Protein AF-0000000070903287 (afdb_homodimer)

Secondary structure (DSSP, 8-state):
-----------------------------S-GGG--SSPEEEEEES--STTTSS-TTHHHHHH-EEEEEEPTTSSSSSEEEEEEETTEEEEEEE--SSHHHHHHHHHHHHHHHGGGEEEEEEEEEEEE-SBTT-S-BTTB-SS------B--TT-EEEES-EEETT-EEEEHHHHHTTTT-SS-PPP-BS-TT-HHHHS--EE-TTTTB-HHHHHHHHHHHTSHHHHHHPPPP-HHHHHHHHHHHHHHHHHHT------TTPPPPEE-TTTEEEEE-SEEEESHHHHHHHHHHHHHHHHHHHT----GGG-EEEEESSHHHHHHHHHHHHTSTT--S---EEEEEEEEEESS--EEE-TTS-EEE-SSPPPP-HHHHHHHHHHHHHHHHHHHHHHHHHHHHTS--GGG-------/-----------------------------S-GGG--SSPEEEEEE---STTTSS-TTHHHHHH-EEEEEEPTTSSSSSEEEEEEETTEEEEEEE--SSHHHHHHHHHHHHHHHGGGEEEEEEEEEEEE-SBTT-S-BTTB-SS------B--TT-EEEES-EEETT-EEEEHHHHHTTTT-SS-PPP-BS-TT-HHHHS--EE-TTTTB-HHHHHHHHHHHTSHHHHHHPPPP-HHHHHHHHHHHHHHHHHHT------TTPPPPEE-TTTEEEEE-SEEEESHHHHHHHHHHHHHHHHHHHT----GGG-EEEEESSHHHHHHHHHHHHHSTT--S---EEEEEEEEEESS--EEE-TTS-EEE-SSPPPP-HHHHHHHHHHHHHHHHHHHHHHHHHHHHTS--GGG-------

Organism: Physcomitrium patens (NCBI:txid3218)

Sequence (830 aa):
MAKGLLPLLLLLLTARLRSTCCSLTRTKACLDELSGAEGYTVLMVADPGEFSGVPEAVHFEESLQNPVYIPRGSLLCPRVTVGKLMGQPTIVATSGIGPTTAALCAIDLAKCLGSRFKELIYVGTSGWSAAVGGILNPDNCEKANPTHKITRLGDVCVTPMSMNWNCKLADWIGQAKGYPDLCFSPEEINGPTAAYLYGDCIFDTHTAGSLALADEILAASITSSSIRQAPLRNTFLQEYEQEYFAYISASTNRTYNLNSKKTPTVYDYRQCVEVDSQFFYSGVPWEITARNYTALTINQAFNSSVTPKDVVAVSAMEAVGVAQAIDAYNALNATKSKIPYVFVRGNSDWLHQPVTKSANGTWTHVSPELPTVFTDGYRYAIATTSNVVLSLMSQRCKELTWSTNSLCVYTIDYSMAKGLLPLLLLLLTARLRSTCCSLTRTKACLDELSGAEGYTVLMVADPGEFSGVPEAVHFEESLQNPVYIPRGSLLCPRVTVGKLMGQPTIVATSGIGPTTAALCAIDLAKCLGSRFKELIYVGTSGWSAAVGGILNPDNCEKANPTHKITRLGDVCVTPMSMNWNCKLADWIGQAKGYPDLCFSPEEINGPTAAYLYGDCIFDTHTAGSLALADEILAASITSSSIRQAPLRNTFLQEYEQEYFAYISASTNRTYNLNSKKTPTVYDYRQCVEVDSQFFYSGVPWEITARNYTALTINQAFNSSVTPKDVVAVSAMEAVGVAQAIDAYNALNATKSKIPYVFVRGNSDWLHQPVTKSANGTWTHVSPELPTVFTDGYRYAIATTSNVVLSLMSQRCKELTWSTNSLCVYTIDYS

Structure (mmCIF, N/CA/C/O backbone):
data_AF-0000000070903287-model_v1
#
loop_
_entity.id
_entity.type
_entity.pdbx_description
1 polymer 'Nucleoside phosphorylase domain-containing protein'
#
loop_
_atom_site.group_PDB
_atom_site.id
_atom_site.type_symbol
_atom_site.label_atom_id
_atom_site.label_alt_id
_atom_site.label_comp_id
_atom_site.label_asym_id
_atom_site.label_entity_id
_atom_site.label_seq_id
_atom_site.pdbx_PDB_ins_code
_atom_site.Cartn_x
_atom_site.Cartn_y
_atom_site.Cartn_z
_atom_site.occupancy
_atom_site.B_iso_or_equiv
_atom_site.auth_seq_id
_atom_site.auth_comp_id
_atom_site.auth_asym_id
_atom_site.auth_atom_id
_atom_site.pdbx_PDB_model_num
ATOM 1 N N . MET A 1 1 ? 96.312 30.906 9.75 1 24.39 1 MET A N 1
ATOM 2 C CA . MET A 1 1 ? 94.938 31.25 10.047 1 24.39 1 MET A CA 1
ATOM 3 C C . MET A 1 1 ? 94 30.359 9.289 1 24.39 1 MET A C 1
ATOM 5 O O . MET A 1 1 ? 94.062 30.25 8.062 1 24.39 1 MET A O 1
ATOM 9 N N . ALA A 1 2 ? 93.562 29.188 10.047 1 22.86 2 ALA A N 1
ATOM 10 C CA . ALA A 1 2 ? 92.938 27.891 9.906 1 22.86 2 ALA A CA 1
ATOM 11 C C . ALA A 1 2 ? 91.438 28.047 9.516 1 22.86 2 ALA A C 1
ATOM 13 O O . ALA A 1 2 ? 90.625 28.391 10.359 1 22.86 2 ALA A O 1
ATOM 14 N N . LYS A 1 3 ? 91.312 28.828 8.359 1 28.48 3 LYS A N 1
ATOM 15 C CA . LYS A 1 3 ? 90 29.188 7.797 1 28.48 3 LYS A CA 1
ATOM 16 C C . LYS A 1 3 ? 89.125 27.953 7.629 1 28.48 3 LYS A C 1
ATOM 18 O O . LYS A 1 3 ? 89.438 27.047 6.867 1 28.48 3 LYS A O 1
ATOM 23 N N . GLY A 1 4 ? 88.562 27.516 8.781 1 23.5 4 GLY A N 1
ATOM 24 C CA . GLY A 1 4 ? 87.688 26.391 9.078 1 23.5 4 GLY A CA 1
ATOM 25 C C . GLY A 1 4 ? 86.438 26.391 8.219 1 23.5 4 GLY A C 1
ATOM 26 O O . GLY A 1 4 ? 85.625 27.328 8.266 1 23.5 4 GLY A O 1
ATOM 27 N N . LEU A 1 5 ? 86.562 26.031 6.934 1 30.58 5 LEU A N 1
ATOM 28 C CA . LEU A 1 5 ? 85.438 25.922 6.023 1 30.58 5 LEU A CA 1
ATOM 29 C C . LEU A 1 5 ? 84.375 25.031 6.617 1 30.58 5 LEU A C 1
ATOM 31 O O . LEU A 1 5 ? 84.625 23.859 6.934 1 30.58 5 LEU A O 1
ATOM 35 N N . LEU A 1 6 ? 83.438 25.594 7.457 1 30.48 6 LEU A N 1
ATOM 36 C CA . LEU A 1 6 ? 82.25 25 8.055 1 30.48 6 LEU A CA 1
ATOM 37 C C . LEU A 1 6 ? 81.375 24.328 6.992 1 30.48 6 LEU A C 1
ATOM 39 O O . LEU A 1 6 ? 81.125 24.906 5.93 1 30.48 6 LEU A O 1
ATOM 43 N N . PRO A 1 7 ? 81.25 22.938 7.102 1 30.72 7 PRO A N 1
ATOM 44 C CA . PRO A 1 7 ? 80.375 22.047 6.301 1 30.72 7 PRO A CA 1
ATOM 45 C C . PRO A 1 7 ? 78.938 22.453 6.316 1 30.72 7 PRO A C 1
ATOM 47 O O . PRO A 1 7 ? 78.375 22.766 7.375 1 30.72 7 PRO A O 1
ATOM 50 N N . LEU A 1 8 ? 78.5 23.297 5.336 1 32 8 LEU A N 1
ATOM 51 C CA . LEU A 1 8 ? 77.125 23.672 5.125 1 32 8 LEU A CA 1
ATOM 52 C C . LEU A 1 8 ? 76.25 22.422 5.086 1 32 8 LEU A C 1
ATOM 54 O O . LEU A 1 8 ? 76.375 21.562 4.215 1 32 8 LEU A O 1
ATOM 58 N N . LEU A 1 9 ? 75.812 21.938 6.324 1 29.11 9 LEU A N 1
ATOM 59 C CA . LEU A 1 9 ? 74.812 20.906 6.516 1 29.11 9 LEU A CA 1
ATOM 60 C C . LEU A 1 9 ? 73.562 21.234 5.758 1 29.11 9 LEU A C 1
ATOM 62 O O . LEU A 1 9 ? 72.875 22.25 6.035 1 29.11 9 LEU A O 1
ATOM 66 N N . LEU A 1 10 ? 73.562 20.938 4.422 1 28.75 10 LEU A N 1
ATOM 67 C CA . LEU A 1 10 ? 72.312 20.984 3.637 1 28.75 10 LEU A CA 1
ATOM 68 C C . LEU A 1 10 ? 71.25 20.156 4.312 1 28.75 10 LEU A C 1
ATOM 70 O O . LEU A 1 10 ? 71.312 18.938 4.434 1 28.75 10 LEU A O 1
ATOM 74 N N . LEU A 1 11 ? 70.625 20.75 5.398 1 29.2 11 LEU A N 1
ATOM 75 C CA . LEU A 1 11 ? 69.375 20.219 5.977 1 29.2 11 LEU A CA 1
ATOM 76 C C . LEU A 1 11 ? 68.312 20.031 4.91 1 29.2 11 LEU A C 1
ATOM 78 O O . LEU A 1 11 ? 67.812 21 4.355 1 29.2 11 LEU A O 1
ATOM 82 N N . LEU A 1 12 ? 68.562 19.047 4.031 1 29.66 12 LEU A N 1
ATOM 83 C CA . LEU A 1 12 ? 67.438 18.641 3.172 1 29.66 12 LEU A CA 1
ATOM 84 C C . LEU A 1 12 ? 66.188 18.375 3.994 1 29.66 12 LEU A C 1
ATOM 86 O O . LEU A 1 12 ? 66.188 17.453 4.824 1 29.66 12 LEU A O 1
ATOM 90 N N . LEU A 1 13 ? 65.5 19.5 4.441 1 31.77 13 LEU A N 1
ATOM 91 C CA . LEU A 1 13 ? 64.125 19.359 4.945 1 31.77 13 LEU A CA 1
ATOM 92 C C . LEU A 1 13 ? 63.281 18.547 3.984 1 31.77 13 LEU A C 1
ATOM 94 O O . LEU A 1 13 ? 63 18.984 2.867 1 31.77 13 LEU A O 1
ATOM 98 N N . THR A 1 14 ? 63.562 17.25 3.932 1 27.61 14 THR A N 1
ATOM 99 C CA . THR A 1 14 ? 62.531 16.406 3.311 1 27.61 14 THR A CA 1
ATOM 100 C C . THR A 1 14 ? 61.156 16.703 3.912 1 27.61 14 THR A C 1
ATOM 102 O O . THR A 1 14 ? 60.938 16.531 5.113 1 27.61 14 THR A O 1
ATOM 105 N N . ALA A 1 15 ? 60.531 17.859 3.439 1 29.25 15 ALA A N 1
ATOM 106 C CA . ALA A 1 15 ? 59.094 17.969 3.674 1 29.25 15 ALA A CA 1
ATOM 107 C C . ALA A 1 15 ? 58.406 16.625 3.471 1 29.25 15 ALA A C 1
ATOM 109 O O . ALA A 1 15 ? 58.438 16.062 2.369 1 29.25 15 ALA A O 1
ATOM 110 N N . ARG A 1 16 ? 58.438 15.836 4.555 1 28.34 16 ARG A N 1
ATOM 111 C CA . ARG A 1 16 ? 57.469 14.734 4.59 1 28.34 16 ARG A CA 1
ATOM 112 C C . ARG A 1 16 ? 56.094 15.18 4.082 1 28.34 16 ARG A C 1
ATOM 114 O O . ARG A 1 16 ? 55.438 16.016 4.703 1 28.34 16 ARG A O 1
ATOM 121 N N . LEU A 1 17 ? 56.031 15.258 2.779 1 28.92 17 LEU A N 1
ATOM 122 C CA . LEU A 1 17 ? 54.656 15.25 2.293 1 28.92 17 LEU A CA 1
ATOM 123 C C . LEU A 1 17 ? 53.844 14.156 2.98 1 28.92 17 LEU A C 1
ATOM 125 O O . LEU A 1 17 ? 54.062 12.969 2.768 1 28.92 17 LEU A O 1
ATOM 129 N N . ARG A 1 18 ? 53.531 14.508 4.316 1 26.81 18 ARG A N 1
ATOM 130 C CA . ARG A 1 18 ? 52.406 13.719 4.844 1 26.81 18 ARG A CA 1
ATOM 131 C C . ARG A 1 18 ? 51.281 13.633 3.844 1 26.81 18 ARG A C 1
ATOM 133 O O . ARG A 1 18 ? 50.656 14.648 3.521 1 26.81 18 ARG A O 1
ATOM 140 N N . SER A 1 19 ? 51.469 12.789 2.871 1 27.28 19 SER A N 1
ATOM 141 C CA . SER A 1 19 ? 50.25 12.352 2.203 1 27.28 19 SER A CA 1
ATOM 142 C C . SER A 1 19 ? 49.156 11.961 3.215 1 27.28 19 SER A C 1
ATOM 144 O O . SER A 1 19 ? 49.344 11.016 3.986 1 27.28 19 SER A O 1
ATOM 146 N N . THR A 1 20 ? 48.688 13 3.881 1 27.55 20 THR A N 1
ATOM 147 C CA . THR A 1 20 ? 47.438 12.625 4.535 1 27.55 20 THR A CA 1
ATOM 148 C C . THR A 1 20 ? 46.531 11.828 3.584 1 27.55 20 THR A C 1
ATOM 150 O O . THR A 1 20 ? 46.094 12.352 2.566 1 27.55 20 THR A O 1
ATOM 153 N N . CYS A 1 21 ? 46.938 10.633 3.426 1 25.44 21 CYS A N 1
ATOM 154 C CA . CYS A 1 21 ? 46 9.695 2.814 1 25.44 21 CYS A CA 1
ATOM 155 C C . CYS A 1 21 ? 44.594 9.93 3.336 1 25.44 21 CYS A C 1
ATOM 157 O O . CYS A 1 21 ? 44.344 9.789 4.535 1 25.44 21 CYS A O 1
ATOM 159 N N . CYS A 1 22 ? 43.969 11 2.809 1 26.64 22 CYS A N 1
ATOM 160 C CA . CYS A 1 22 ? 42.531 11.102 3.002 1 26.64 22 CYS A CA 1
ATOM 161 C C . CYS A 1 22 ? 41.875 9.727 2.951 1 26.64 22 CYS A C 1
ATOM 163 O O . CYS A 1 22 ? 42.031 8.992 1.979 1 26.64 22 CYS A O 1
ATOM 165 N N . SER A 1 23 ? 41.781 9.109 4.09 1 26.41 23 SER A N 1
ATOM 166 C CA . SER A 1 23 ? 41 7.906 4.297 1 26.41 23 SER A CA 1
ATOM 167 C C . SER A 1 23 ? 39.719 7.938 3.461 1 26.41 23 SER A C 1
ATOM 169 O O . SER A 1 23 ? 38.875 8.828 3.635 1 26.41 23 SER A O 1
ATOM 171 N N . LEU A 1 24 ? 39.781 7.707 2.156 1 28.55 24 LEU A N 1
ATOM 172 C CA . LEU A 1 24 ? 38.625 7.359 1.358 1 28.55 24 LEU A CA 1
ATOM 173 C C . LEU A 1 24 ? 37.688 6.43 2.133 1 28.55 24 LEU A C 1
ATOM 175 O O . LEU A 1 24 ? 38.062 5.301 2.457 1 28.55 24 LEU A O 1
ATOM 179 N N . THR A 1 25 ? 37 6.902 2.936 1 27.77 25 THR A N 1
ATOM 180 C CA . THR A 1 25 ? 35.938 6.043 3.471 1 27.77 25 THR A CA 1
ATOM 181 C C . THR A 1 25 ? 35.125 5.426 2.34 1 27.77 25 THR A C 1
ATOM 183 O O . THR A 1 25 ? 34.469 6.141 1.582 1 27.77 25 THR A O 1
ATOM 186 N N . ARG A 1 26 ? 35.625 4.516 1.445 1 32.47 26 ARG A N 1
ATOM 187 C CA . ARG A 1 26 ? 34.75 3.586 0.709 1 32.47 26 ARG A CA 1
ATOM 188 C C . ARG A 1 26 ? 33.375 3.535 1.312 1 32.47 26 ARG A C 1
ATOM 190 O O . ARG A 1 26 ? 33.219 3.398 2.527 1 32.47 26 ARG A O 1
ATOM 197 N N . THR A 1 27 ? 32.562 4.207 0.708 1 33.94 27 THR A N 1
ATOM 198 C CA . THR A 1 27 ? 31.25 3.766 1.167 1 33.94 27 THR A CA 1
ATOM 199 C C . THR A 1 27 ? 31.219 2.254 1.378 1 33.94 27 THR A C 1
ATOM 201 O O . THR A 1 27 ? 31.312 1.487 0.417 1 33.94 27 THR A O 1
ATOM 204 N N . LYS A 1 28 ? 31.781 1.689 2.1 1 38.16 28 LYS A N 1
ATOM 205 C CA . LYS A 1 28 ? 31.844 0.318 2.598 1 38.16 28 LYS A CA 1
ATOM 206 C C . LYS A 1 28 ? 30.531 -0.412 2.338 1 38.16 28 LYS A C 1
ATOM 208 O O . LYS A 1 28 ? 30.266 -1.468 2.92 1 38.16 28 LYS A O 1
ATOM 213 N N . ALA A 1 29 ? 29.375 0.309 1.747 1 43.84 29 ALA A N 1
ATOM 214 C CA . ALA A 1 29 ? 28.141 -0.21 2.322 1 43.84 29 ALA A CA 1
ATOM 215 C C . ALA A 1 29 ? 27.875 -1.639 1.856 1 43.84 29 ALA A C 1
ATOM 217 O O . ALA A 1 29 ? 27.125 -2.379 2.498 1 43.84 29 ALA A O 1
ATOM 218 N N . CYS A 1 30 ? 28 -1.864 0.352 1 59.5 30 CYS A N 1
ATOM 219 C CA . CYS A 1 30 ? 27.531 -3.24 0.205 1 59.5 30 CYS A CA 1
ATOM 220 C C . CYS A 1 30 ? 28.531 -4.219 0.798 1 59.5 30 CYS A C 1
ATOM 222 O O . CYS A 1 30 ? 29.75 -3.988 0.734 1 59.5 30 CYS A O 1
ATOM 224 N N . LEU A 1 31 ? 27.984 -5.195 1.411 1 64.5 31 LEU A N 1
ATOM 225 C CA . LEU A 1 31 ? 28.656 -6.223 2.203 1 64.5 31 LEU A CA 1
ATOM 226 C C . LEU A 1 31 ? 29.703 -6.945 1.372 1 64.5 31 LEU A C 1
ATOM 228 O O . LEU A 1 31 ? 29.5 -7.211 0.186 1 64.5 31 LEU A O 1
ATOM 232 N N . ASP A 1 32 ? 30.938 -6.941 1.776 1 63.19 32 ASP A N 1
ATOM 233 C CA . ASP A 1 32 ? 32.031 -7.688 1.171 1 63.19 32 ASP A CA 1
ATOM 234 C C . ASP A 1 32 ? 31.531 -8.984 0.532 1 63.19 32 ASP A C 1
ATOM 236 O O . ASP A 1 32 ? 32.031 -9.383 -0.526 1 63.19 32 ASP A O 1
ATOM 240 N N . GLU A 1 33 ? 30.609 -9.492 1.09 1 65.75 33 GLU A N 1
ATOM 241 C CA . GLU A 1 33 ? 30.047 -10.758 0.631 1 65.75 33 GLU A CA 1
ATOM 242 C C . GLU A 1 33 ? 29.359 -10.594 -0.721 1 65.75 33 GLU A C 1
ATOM 244 O O . GLU A 1 33 ? 29.156 -11.57 -1.445 1 65.75 33 GLU A O 1
ATOM 249 N N . LEU A 1 34 ? 29.109 -9.398 -1.058 1 72.62 34 LEU A N 1
ATOM 250 C CA . LEU A 1 34 ? 28.391 -9.125 -2.303 1 72.62 34 LEU A CA 1
ATOM 251 C C . LEU A 1 34 ? 29.312 -8.43 -3.307 1 72.62 34 LEU A C 1
ATOM 253 O O . LEU A 1 34 ? 28.844 -7.883 -4.305 1 72.62 34 LEU A O 1
ATOM 257 N N . SER A 1 35 ? 30.594 -8.508 -3.098 1 65.25 35 SER A N 1
ATOM 258 C CA . SER A 1 35 ? 31.531 -7.719 -3.881 1 65.25 35 SER A CA 1
ATOM 259 C C . SER A 1 35 ? 32.156 -8.539 -5.012 1 65.25 35 SER A C 1
ATOM 261 O O . SER A 1 35 ? 33.031 -8.062 -5.734 1 65.25 35 SER A O 1
ATOM 263 N N . GLY A 1 36 ? 31.625 -9.695 -5.207 1 65.25 36 GLY A N 1
ATOM 264 C CA . GLY A 1 36 ? 32.156 -10.453 -6.316 1 65.25 36 GLY A CA 1
ATOM 265 C C . GLY A 1 36 ? 31.906 -9.812 -7.668 1 65.25 36 GLY A C 1
ATOM 266 O O . GLY A 1 36 ? 31.125 -8.867 -7.77 1 65.25 36 GLY A O 1
ATOM 267 N N . ALA A 1 37 ? 32.688 -10.133 -8.602 1 70.19 37 ALA A N 1
ATOM 268 C CA . ALA A 1 37 ? 32.625 -9.523 -9.922 1 70.19 37 ALA A CA 1
ATOM 269 C C . ALA A 1 37 ? 31.453 -10.07 -10.734 1 70.19 37 ALA A C 1
ATOM 271 O O . ALA A 1 37 ? 31.062 -9.5 -11.758 1 70.19 37 ALA A O 1
ATOM 272 N N . GLU A 1 38 ? 30.781 -10.906 -10.227 1 81.69 38 GLU A N 1
ATOM 273 C CA . GLU A 1 38 ? 29.75 -11.594 -11.016 1 81.69 38 GLU A CA 1
ATOM 274 C C . GLU A 1 38 ? 28.406 -10.891 -10.898 1 81.69 38 GLU A C 1
ATOM 276 O O . GLU A 1 38 ? 28.156 -10.188 -9.922 1 81.69 38 GLU A O 1
ATOM 281 N N . GLY A 1 39 ? 27.641 -11.07 -12.055 1 92.75 39 GLY A N 1
ATOM 282 C CA . GLY A 1 39 ? 26.25 -10.633 -12 1 92.75 39 GLY A CA 1
ATOM 283 C C . GLY A 1 39 ? 25.344 -11.617 -11.281 1 92.75 39 GLY A C 1
ATOM 284 O O . GLY A 1 39 ? 25.438 -12.828 -11.492 1 92.75 39 GLY A O 1
ATOM 285 N N . TYR A 1 40 ? 24.516 -11.148 -10.352 1 96.38 40 TYR A N 1
ATOM 286 C CA . TYR A 1 40 ? 23.672 -12.016 -9.531 1 96.38 40 TYR A CA 1
ATOM 287 C C . TYR A 1 40 ? 22.234 -12.039 -10.039 1 96.38 40 TYR A C 1
ATOM 289 O O . TYR A 1 40 ? 21.656 -10.984 -10.32 1 96.38 40 TYR A O 1
ATOM 297 N N . THR A 1 41 ? 21.75 -13.266 -10.227 1 98.06 41 THR A N 1
ATOM 298 C CA . THR A 1 41 ? 20.297 -13.422 -10.219 1 98.06 41 THR A CA 1
ATOM 299 C C . THR A 1 41 ? 19.75 -13.32 -8.797 1 98.06 41 THR A C 1
ATOM 301 O O . THR A 1 41 ? 20.203 -14.031 -7.898 1 98.06 41 THR A O 1
ATOM 304 N N . VAL A 1 42 ? 18.812 -12.398 -8.594 1 98.5 42 VAL A N 1
ATOM 305 C CA . VAL A 1 42 ? 18.203 -12.25 -7.277 1 98.5 42 VAL A CA 1
ATOM 306 C C . VAL A 1 42 ? 16.828 -12.922 -7.27 1 98.5 42 VAL A C 1
ATOM 308 O O . VAL A 1 42 ? 15.93 -12.539 -8.031 1 98.5 42 VAL A O 1
ATOM 311 N N . LEU A 1 43 ? 16.703 -13.961 -6.492 1 98.88 43 LEU A N 1
ATOM 312 C CA . LEU A 1 43 ? 15.414 -14.57 -6.176 1 98.88 43 LEU A CA 1
ATOM 313 C C . LEU A 1 43 ? 14.844 -14.008 -4.875 1 98.88 43 LEU A C 1
ATOM 315 O O . LEU A 1 43 ? 15.414 -14.234 -3.803 1 98.88 43 LEU A O 1
ATOM 319 N N . MET A 1 44 ? 13.742 -13.289 -4.949 1 98.88 44 MET A N 1
ATOM 320 C CA . MET A 1 44 ? 13.164 -12.633 -3.779 1 98.88 44 MET A CA 1
ATOM 321 C C . MET A 1 44 ? 11.797 -13.211 -3.439 1 98.88 44 MET A C 1
ATOM 323 O O . MET A 1 44 ? 11 -13.484 -4.336 1 98.88 44 MET A O 1
ATOM 327 N N . VAL A 1 45 ? 11.562 -13.422 -2.164 1 98.69 45 VAL A N 1
ATOM 328 C CA . VAL A 1 45 ? 10.305 -13.93 -1.639 1 98.69 45 VAL A CA 1
ATOM 329 C C . VAL A 1 45 ? 9.852 -13.086 -0.453 1 98.69 45 VAL A C 1
ATOM 331 O O . VAL A 1 45 ? 10.594 -12.227 0.022 1 98.69 45 VAL A O 1
ATOM 334 N N . ALA A 1 46 ? 8.641 -13.336 0.047 1 97.69 46 ALA A N 1
ATOM 335 C CA . ALA A 1 46 ? 8.109 -12.461 1.096 1 97.69 46 ALA A CA 1
ATOM 336 C C . ALA A 1 46 ? 8.125 -13.172 2.449 1 97.69 46 ALA A C 1
ATOM 338 O O . ALA A 1 46 ? 8.656 -12.641 3.43 1 97.69 46 ALA A O 1
ATOM 339 N N . ASP A 1 47 ? 7.641 -14.336 2.537 1 94.88 47 ASP A N 1
ATOM 340 C CA . ASP A 1 47 ? 7.238 -14.969 3.791 1 94.88 47 ASP A CA 1
ATOM 341 C C . ASP A 1 47 ? 8.375 -15.82 4.367 1 94.88 47 ASP A C 1
ATOM 343 O O . ASP A 1 47 ? 8.805 -16.797 3.746 1 94.88 47 ASP A O 1
ATOM 347 N N . PRO A 1 48 ? 8.742 -15.508 5.59 1 92.69 48 PRO A N 1
ATOM 348 C CA . PRO A 1 48 ? 9.789 -16.312 6.223 1 92.69 48 PRO A CA 1
ATOM 349 C C . PRO A 1 48 ? 9.266 -17.609 6.82 1 92.69 48 PRO A C 1
ATOM 351 O O . PRO A 1 48 ? 10.039 -18.391 7.379 1 92.69 48 PRO A O 1
ATOM 354 N N . GLY A 1 49 ? 7.969 -17.812 6.648 1 89.38 49 GLY A N 1
ATOM 355 C CA . GLY A 1 49 ? 7.398 -19.078 7.082 1 89.38 49 GLY A CA 1
ATOM 356 C C . GLY A 1 49 ? 6.586 -18.953 8.359 1 89.38 49 GLY A C 1
ATOM 357 O O . GLY A 1 49 ? 6.164 -19.969 8.93 1 89.38 49 GLY A O 1
ATOM 358 N N . GLU A 1 50 ? 6.348 -17.797 8.852 1 78.06 50 GLU A N 1
ATOM 359 C CA . GLU A 1 50 ? 5.602 -17.609 10.086 1 78.06 50 GLU A CA 1
ATOM 360 C C . GLU A 1 50 ? 4.129 -17.969 9.906 1 78.06 50 GLU A C 1
ATOM 362 O O . GLU A 1 50 ? 3.48 -18.422 10.852 1 78.06 50 GLU A O 1
ATOM 367 N N . PHE A 1 51 ? 3.654 -17.812 8.797 1 74.56 51 PHE A N 1
ATOM 368 C CA . PHE A 1 51 ? 2.238 -18.031 8.531 1 74.56 51 PHE A CA 1
ATOM 369 C C . PHE A 1 51 ? 1.953 -19.516 8.336 1 74.56 51 PHE A C 1
ATOM 371 O O . PHE A 1 51 ? 1.102 -20.094 9.023 1 74.56 51 PHE A O 1
ATOM 378 N N . SER A 1 52 ? 2.654 -20.203 7.457 1 74.44 52 SER A N 1
ATOM 379 C CA . SER A 1 52 ? 2.344 -21.562 7.051 1 74.44 52 SER A CA 1
ATOM 380 C C . SER A 1 52 ? 3.309 -22.562 7.684 1 74.44 52 SER A C 1
ATOM 382 O O . SER A 1 52 ? 3.066 -23.766 7.656 1 74.44 52 SER A O 1
ATOM 384 N N . GLY A 1 53 ? 4.34 -21.984 8.242 1 82.81 53 GLY A N 1
ATOM 385 C CA . GLY A 1 53 ? 5.379 -22.859 8.766 1 82.81 53 GLY A CA 1
ATOM 386 C C . GLY A 1 53 ? 6.449 -23.188 7.738 1 82.81 53 GLY A C 1
ATOM 387 O O . GLY A 1 53 ? 7.469 -23.797 8.07 1 82.81 53 GLY A O 1
ATOM 388 N N . VAL A 1 54 ? 6.145 -22.859 6.469 1 90.31 54 VAL A N 1
ATOM 389 C CA . VAL A 1 54 ? 7.102 -23.141 5.402 1 90.31 54 VAL A CA 1
ATOM 390 C C . VAL A 1 54 ? 7.539 -21.828 4.75 1 90.31 54 VAL A C 1
ATOM 392 O O . VAL A 1 54 ? 6.73 -21.141 4.121 1 90.31 54 VAL A O 1
ATOM 395 N N . PRO A 1 55 ? 8.812 -21.562 4.867 1 95.06 55 PRO A N 1
ATOM 396 C CA . PRO A 1 55 ? 9.289 -20.344 4.203 1 95.06 55 PRO A CA 1
ATOM 397 C C . PRO A 1 55 ? 9.219 -20.438 2.68 1 95.06 55 PRO A C 1
ATOM 399 O O . PRO A 1 55 ? 9.477 -21.5 2.109 1 95.06 55 PRO A O 1
ATOM 402 N N . GLU A 1 56 ? 8.891 -19.359 2.037 1 97.12 56 GLU A N 1
ATOM 403 C CA . GLU A 1 56 ? 8.773 -19.359 0.582 1 97.12 56 GLU A CA 1
ATOM 404 C C . GLU A 1 56 ? 10.125 -19.625 -0.077 1 97.12 56 GLU A C 1
ATOM 406 O O . GLU A 1 56 ? 10.18 -20.094 -1.218 1 97.12 56 GLU A O 1
ATOM 411 N N . ALA A 1 57 ? 11.211 -19.406 0.612 1 97.81 57 ALA A N 1
ATOM 412 C CA . ALA A 1 57 ? 12.547 -19.531 0.035 1 97.81 57 ALA A CA 1
ATOM 413 C C . ALA A 1 57 ? 13.109 -20.938 0.227 1 97.81 57 ALA A C 1
ATOM 415 O O . ALA A 1 57 ? 14.219 -21.234 -0.22 1 97.81 57 ALA A O 1
ATOM 416 N N . VAL A 1 58 ? 12.406 -21.844 0.793 1 96.75 58 VAL A N 1
ATOM 417 C CA . VAL A 1 58 ? 12.93 -23.094 1.336 1 96.75 58 VAL A CA 1
ATOM 418 C C . VAL A 1 58 ? 13.625 -23.875 0.23 1 96.75 58 VAL A C 1
ATOM 420 O O . VAL A 1 58 ? 14.75 -24.359 0.41 1 96.75 58 VAL A O 1
ATOM 423 N N . HIS A 1 59 ? 13.102 -24 -0.914 1 97.31 59 HIS A N 1
ATOM 424 C CA . HIS A 1 59 ? 13.656 -24.859 -1.957 1 97.31 59 HIS A CA 1
ATOM 425 C C . HIS A 1 59 ? 14.844 -24.203 -2.643 1 97.31 59 HIS A C 1
ATOM 427 O O . HIS A 1 59 ? 15.727 -24.891 -3.158 1 97.31 59 HIS A O 1
ATOM 433 N N . PHE A 1 60 ? 14.828 -22.859 -2.691 1 98.19 60 PHE A N 1
ATOM 434 C CA . PHE A 1 60 ? 15.984 -22.141 -3.221 1 98.19 60 PHE A CA 1
ATOM 435 C C . PHE A 1 60 ? 17.172 -22.281 -2.281 1 98.19 60 PHE A C 1
ATOM 437 O O . PHE A 1 60 ? 18.297 -22.547 -2.723 1 98.19 60 PHE A O 1
ATOM 444 N N . GLU A 1 61 ? 16.922 -22.109 -1.038 1 96.56 61 GLU A N 1
ATOM 445 C CA . GLU A 1 61 ? 17.984 -22.188 -0.04 1 96.56 61 GLU A CA 1
ATOM 446 C C . GLU A 1 61 ? 18.562 -23.594 0.058 1 96.56 61 GLU A C 1
ATOM 448 O O . GLU A 1 61 ? 19.766 -23.766 0.229 1 96.56 61 GLU A O 1
ATOM 453 N N . GLU A 1 62 ? 17.734 -24.578 -0.061 1 95.25 62 GLU A N 1
ATOM 454 C CA . GLU A 1 62 ? 18.172 -25.969 -0.016 1 95.25 62 GLU A CA 1
ATOM 455 C C . GLU A 1 62 ? 19.047 -26.297 -1.223 1 95.25 62 GLU A C 1
ATOM 457 O O . GLU A 1 62 ? 19.906 -27.188 -1.148 1 95.25 62 GLU A O 1
ATOM 462 N N . SER A 1 63 ? 18.859 -25.609 -2.316 1 95.38 63 SER A N 1
ATOM 463 C CA . SER A 1 63 ? 19.562 -25.906 -3.562 1 95.38 63 SER A CA 1
ATOM 464 C C . SER A 1 63 ? 20.797 -25.031 -3.727 1 95.38 63 SER A C 1
ATOM 466 O O . SER A 1 63 ? 21.562 -25.203 -4.676 1 95.38 63 SER A O 1
ATOM 468 N N . LEU A 1 64 ? 20.938 -24.078 -2.877 1 94.94 64 LEU A N 1
ATOM 469 C CA . LEU A 1 64 ? 22.031 -23.125 -2.992 1 94.94 64 LEU A CA 1
ATOM 470 C C . LEU A 1 64 ? 23.359 -23.766 -2.611 1 94.94 64 LEU A C 1
ATOM 472 O O . LEU A 1 64 ? 23.469 -24.359 -1.541 1 94.94 64 LEU A O 1
ATOM 476 N N . GLN A 1 65 ? 24.359 -23.656 -3.447 1 93.62 65 GLN A N 1
ATOM 477 C CA . GLN A 1 65 ? 25.703 -24.141 -3.193 1 93.62 65 GLN A CA 1
ATOM 478 C C . GLN A 1 65 ? 26.547 -23.078 -2.482 1 93.62 65 GLN A C 1
ATOM 480 O O . GLN A 1 65 ? 26.5 -21.906 -2.844 1 93.62 65 GLN A O 1
ATOM 485 N N . ASN A 1 66 ? 27.281 -23.438 -1.403 1 92.62 66 ASN A N 1
ATOM 486 C CA . ASN A 1 66 ? 28.188 -22.578 -0.627 1 92.62 66 ASN A CA 1
ATOM 487 C C . ASN A 1 66 ? 27.469 -21.328 -0.13 1 92.62 66 ASN A C 1
ATOM 489 O O . ASN A 1 66 ? 27.953 -20.219 -0.341 1 92.62 66 ASN A O 1
ATOM 493 N N . PRO A 1 67 ? 26.406 -21.578 0.537 1 95.19 67 PRO A N 1
ATOM 494 C CA . PRO A 1 67 ? 25.641 -20.406 0.99 1 95.19 67 PRO A CA 1
ATOM 495 C C . PRO A 1 67 ? 26.391 -19.578 2.025 1 95.19 67 PRO A C 1
ATOM 497 O O . PRO A 1 67 ? 27.047 -20.125 2.918 1 95.19 67 PRO A O 1
ATOM 500 N N . VAL A 1 68 ? 26.328 -18.281 1.843 1 94.31 68 VAL A N 1
ATOM 501 C CA . VAL A 1 68 ? 26.812 -17.312 2.814 1 94.31 68 VAL A CA 1
ATOM 502 C C . VAL A 1 68 ? 25.656 -16.438 3.287 1 94.31 68 VAL A C 1
ATOM 504 O O . VAL A 1 68 ? 25.031 -15.734 2.486 1 94.31 68 VAL A O 1
ATOM 507 N N . TYR A 1 69 ? 25.469 -16.484 4.535 1 94.06 69 TYR A N 1
ATOM 508 C CA . TYR A 1 69 ? 24.391 -15.703 5.133 1 94.06 69 TYR A CA 1
ATOM 509 C C . TYR A 1 69 ? 24.859 -14.297 5.48 1 94.06 69 TYR A C 1
ATOM 511 O O . TYR A 1 69 ? 25.891 -14.117 6.133 1 94.06 69 TYR A O 1
ATOM 519 N N . ILE A 1 70 ? 24.078 -13.375 5.008 1 94.25 70 ILE A N 1
ATOM 520 C CA . ILE A 1 70 ? 24.359 -11.992 5.375 1 94.25 70 ILE A CA 1
ATOM 521 C C . ILE A 1 70 ? 23.734 -11.688 6.738 1 94.25 70 ILE A C 1
ATOM 523 O O . ILE A 1 70 ? 22.547 -11.961 6.965 1 94.25 70 ILE A O 1
ATOM 527 N N . PRO A 1 71 ? 24.469 -11.148 7.629 1 92.38 71 PRO A N 1
ATOM 528 C CA . PRO A 1 71 ? 23.953 -10.891 8.969 1 92.38 71 PRO A CA 1
ATOM 529 C C . PRO A 1 71 ? 22.719 -9.984 8.961 1 92.38 71 PRO A C 1
ATOM 531 O O . PRO A 1 71 ? 22.672 -9.016 8.188 1 92.38 71 PRO A O 1
ATOM 534 N N . ARG A 1 72 ? 21.844 -10.32 9.828 1 92.44 72 ARG A N 1
ATOM 535 C CA . ARG A 1 72 ? 20.672 -9.484 9.992 1 92.44 72 ARG A CA 1
ATOM 536 C C . ARG A 1 72 ? 21.047 -8.055 10.359 1 92.44 72 ARG A C 1
ATOM 538 O O . ARG A 1 72 ? 21.969 -7.836 11.156 1 92.44 72 ARG A O 1
ATOM 545 N N . GLY A 1 73 ? 20.297 -7.117 9.812 1 93 73 GLY A N 1
ATOM 546 C CA . GLY A 1 73 ? 20.547 -5.715 10.125 1 93 73 GLY A CA 1
ATOM 547 C C . GLY A 1 73 ? 21.562 -5.074 9.203 1 93 73 GLY A C 1
ATOM 548 O O . GLY A 1 73 ? 21.75 -3.855 9.219 1 93 73 GLY A O 1
ATOM 549 N N . SER A 1 74 ? 22.219 -5.867 8.312 1 93.38 74 SER A N 1
ATOM 550 C CA . SER A 1 74 ? 23.188 -5.324 7.363 1 93.38 74 SER A CA 1
ATOM 551 C C . SER A 1 74 ? 22.5 -4.676 6.172 1 93.38 74 SER A C 1
ATOM 553 O O . SER A 1 74 ? 23.031 -3.742 5.57 1 93.38 74 SER A O 1
ATOM 555 N N . LEU A 1 75 ? 21.422 -5.195 5.828 1 95.31 75 LEU A N 1
ATOM 556 C CA . LEU A 1 75 ? 20.578 -4.723 4.73 1 95.31 75 LEU A CA 1
ATOM 557 C C . LEU A 1 75 ? 19.141 -4.547 5.18 1 95.31 75 LEU A C 1
ATOM 559 O O . LEU A 1 75 ? 18.766 -4.965 6.281 1 95.31 75 LEU A O 1
ATOM 563 N N . LEU A 1 76 ? 18.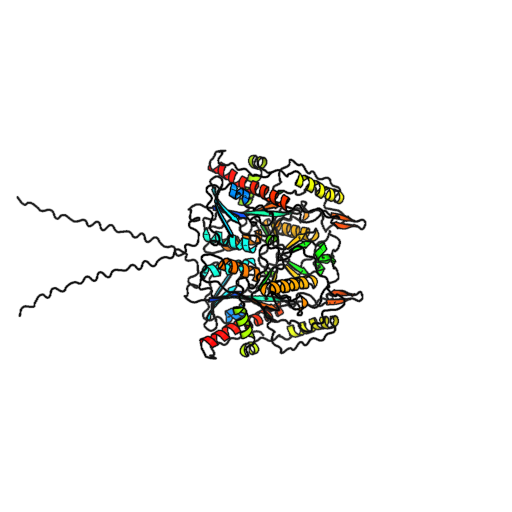406 -3.896 4.359 1 97.06 76 LEU A N 1
ATOM 564 C CA . LEU A 1 76 ? 17 -3.705 4.652 1 97.06 76 LEU A CA 1
ATOM 565 C C . LEU A 1 76 ? 16.219 -5.012 4.492 1 97.06 76 LEU A C 1
ATOM 567 O O . LEU A 1 76 ? 15.156 -5.184 5.078 1 97.06 76 LEU A O 1
ATOM 571 N N . CYS A 1 77 ? 16.734 -5.914 3.701 1 96.5 77 CYS A N 1
ATOM 572 C CA . CYS A 1 77 ? 16.141 -7.246 3.613 1 96.5 77 CYS A CA 1
ATOM 573 C C . CYS A 1 77 ? 16.406 -8.039 4.887 1 96.5 77 CYS A C 1
ATOM 575 O O . CYS A 1 77 ? 17.562 -8.234 5.281 1 96.5 77 CYS A O 1
ATOM 577 N N . PRO A 1 78 ? 15.406 -8.586 5.48 1 94.62 78 PRO A N 1
ATOM 578 C CA . PRO A 1 78 ? 15.594 -9.297 6.746 1 94.62 78 PRO A CA 1
ATOM 579 C C . PRO A 1 78 ? 16.484 -10.531 6.605 1 94.62 78 PRO A C 1
ATOM 581 O O . PRO A 1 78 ? 17.172 -10.906 7.555 1 94.62 78 PRO A O 1
ATOM 584 N N . ARG A 1 79 ? 16.422 -11.203 5.504 1 95.56 79 ARG A N 1
ATOM 585 C CA . ARG A 1 79 ? 17.234 -12.398 5.273 1 95.56 79 ARG A CA 1
ATOM 586 C C . ARG A 1 79 ? 17.781 -12.422 3.852 1 95.56 79 ARG A C 1
ATOM 588 O O . ARG A 1 79 ? 17.031 -12.281 2.885 1 95.56 79 ARG A O 1
ATOM 595 N N . VAL A 1 80 ? 19.078 -12.547 3.793 1 96.75 80 VAL A N 1
ATOM 596 C CA . VAL A 1 80 ? 19.766 -12.625 2.504 1 96.75 80 VAL A CA 1
ATOM 597 C C . VAL A 1 80 ? 20.812 -13.727 2.543 1 96.75 80 VAL A C 1
ATOM 599 O O . VAL A 1 80 ? 21.641 -13.773 3.463 1 96.75 80 VAL A O 1
ATOM 602 N N . THR A 1 81 ? 20.766 -14.562 1.586 1 96.56 81 THR A N 1
ATOM 603 C CA . THR A 1 81 ? 21.766 -15.617 1.409 1 96.56 81 THR A CA 1
ATOM 604 C C . THR A 1 81 ? 22.375 -15.555 0.012 1 96.56 81 THR A C 1
ATOM 606 O O . THR A 1 81 ? 21.656 -15.445 -0.982 1 96.56 81 THR A O 1
ATOM 609 N N . VAL A 1 82 ? 23.703 -15.617 -0.031 1 95.31 82 VAL A N 1
ATOM 610 C CA . VAL A 1 82 ? 24.438 -15.562 -1.294 1 95.31 82 VAL A CA 1
ATOM 611 C C . VAL A 1 82 ? 25.078 -16.922 -1.587 1 95.31 82 VAL A C 1
ATOM 613 O O . VAL A 1 82 ? 25.578 -17.578 -0.677 1 95.31 82 VAL A O 1
ATOM 616 N N . GLY A 1 83 ? 24.984 -17.312 -2.838 1 94.81 83 GLY A N 1
ATOM 617 C CA . GLY A 1 83 ? 25.609 -18.562 -3.283 1 94.81 83 GLY A CA 1
ATOM 618 C C . GLY A 1 83 ? 25.484 -18.781 -4.777 1 94.81 83 GLY A C 1
ATOM 619 O O . GLY A 1 83 ? 25.562 -17.828 -5.562 1 94.81 83 GLY A O 1
ATOM 620 N N . LYS A 1 84 ? 25.484 -20.078 -5.082 1 94.12 84 LYS A N 1
ATOM 621 C CA . LYS A 1 84 ? 25.312 -20.438 -6.484 1 94.12 84 LYS A CA 1
ATOM 622 C C . LYS A 1 84 ? 24.188 -21.453 -6.652 1 94.12 84 LYS A C 1
ATOM 624 O O . LYS A 1 84 ? 24.062 -22.375 -5.844 1 94.12 84 LYS A O 1
ATOM 629 N N . LEU A 1 85 ? 23.344 -21.219 -7.629 1 95.69 85 LEU A N 1
ATOM 630 C CA . LEU A 1 85 ? 22.391 -22.234 -8.07 1 95.69 85 LEU A CA 1
ATOM 631 C C . LEU A 1 85 ? 22.812 -22.844 -9.406 1 95.69 85 LEU A C 1
ATOM 633 O O . LEU A 1 85 ? 22.844 -22.156 -10.43 1 95.69 85 LEU A O 1
ATOM 637 N N . MET A 1 86 ? 23.219 -24.094 -9.281 1 94.12 86 MET A N 1
ATOM 638 C CA . MET A 1 86 ? 23.672 -24.797 -10.477 1 94.12 86 MET A CA 1
ATOM 639 C C . MET A 1 86 ? 24.734 -24 -11.211 1 94.12 86 MET A C 1
ATOM 641 O O . MET A 1 86 ? 24.656 -23.797 -12.422 1 94.12 86 MET A O 1
ATOM 645 N N . GLY A 1 87 ? 25.609 -23.438 -10.477 1 91.25 87 GLY A N 1
ATOM 646 C CA . GLY A 1 87 ? 26.781 -22.75 -10.969 1 91.25 87 GLY A CA 1
ATOM 647 C C . GLY A 1 87 ? 26.562 -21.266 -11.203 1 91.25 87 GLY A C 1
ATOM 648 O O . GLY A 1 87 ? 27.5 -20.531 -11.484 1 91.25 87 GLY A O 1
ATOM 649 N N . GLN A 1 88 ? 25.406 -20.797 -11.07 1 94.38 88 GLN A N 1
ATOM 650 C CA . GLN A 1 88 ? 25.078 -19.406 -11.352 1 94.38 88 GLN A CA 1
ATOM 651 C C . GLN A 1 88 ? 25.078 -18.562 -10.078 1 94.38 88 GLN A C 1
ATOM 653 O O . GLN A 1 88 ? 24.375 -18.891 -9.117 1 94.38 88 GLN A O 1
ATOM 658 N N . PRO A 1 89 ? 25.875 -17.469 -10 1 95.25 89 PRO A N 1
ATOM 659 C CA . PRO A 1 89 ? 25.781 -16.594 -8.828 1 95.25 89 PRO A CA 1
ATOM 660 C C . PRO A 1 89 ? 24.359 -16.156 -8.531 1 95.25 89 PRO A C 1
ATOM 662 O O . PRO A 1 89 ? 23.672 -15.617 -9.406 1 95.25 89 PRO A O 1
ATOM 665 N N . THR A 1 90 ? 23.922 -16.453 -7.293 1 97.25 90 THR A N 1
ATOM 666 C CA . THR A 1 90 ? 22.516 -16.234 -6.945 1 97.25 90 THR A CA 1
ATOM 667 C C . THR A 1 90 ? 22.391 -15.664 -5.535 1 97.25 90 THR A C 1
ATOM 669 O O . THR A 1 90 ? 23.109 -16.094 -4.625 1 97.25 90 THR A O 1
ATOM 672 N N . ILE A 1 91 ? 21.516 -14.68 -5.371 1 97.38 91 ILE A N 1
ATOM 673 C CA . ILE A 1 91 ? 21.109 -14.164 -4.066 1 97.38 91 ILE A CA 1
ATOM 674 C C . ILE A 1 91 ? 19.656 -14.57 -3.785 1 97.38 91 ILE A C 1
ATOM 676 O O . ILE A 1 91 ? 18.781 -14.352 -4.617 1 97.38 91 ILE A O 1
ATOM 680 N N . VAL A 1 92 ? 19.406 -15.211 -2.707 1 98.38 92 VAL A N 1
ATOM 681 C CA . VAL A 1 92 ? 18.062 -15.469 -2.209 1 98.38 92 VAL A CA 1
ATOM 682 C C . VAL A 1 92 ? 17.734 -14.484 -1.083 1 98.38 92 VAL A C 1
ATOM 684 O O . VAL A 1 92 ? 18.406 -14.469 -0.05 1 98.38 92 VAL A O 1
ATOM 687 N N . ALA A 1 93 ? 16.719 -13.664 -1.312 1 98.44 93 ALA A N 1
ATOM 688 C CA . ALA A 1 93 ? 16.359 -12.633 -0.338 1 98.44 93 ALA A CA 1
ATOM 689 C C . ALA A 1 93 ? 14.906 -12.781 0.112 1 98.44 93 ALA A C 1
ATOM 691 O O . ALA A 1 93 ? 14.016 -12.984 -0.711 1 98.44 93 ALA A O 1
ATOM 692 N N . THR A 1 94 ? 14.695 -12.75 1.369 1 97.94 94 THR A N 1
ATOM 693 C CA . THR A 1 94 ? 13.359 -12.625 1.943 1 97.94 94 THR A CA 1
ATOM 694 C C . THR A 1 94 ? 13.062 -11.172 2.314 1 97.94 94 THR A C 1
ATOM 696 O O . THR A 1 94 ? 13.719 -10.609 3.197 1 97.94 94 THR A O 1
ATOM 699 N N . SER A 1 95 ? 12.102 -10.609 1.734 1 97.69 95 SER A N 1
ATOM 700 C CA . SER A 1 95 ? 11.844 -9.18 1.851 1 97.69 95 SER A CA 1
ATOM 701 C C . SER A 1 95 ? 10.969 -8.875 3.061 1 97.69 95 SER A C 1
ATOM 703 O O . SER A 1 95 ? 10.938 -7.734 3.535 1 97.69 95 SER A O 1
ATOM 705 N N . GLY A 1 96 ? 10.266 -9.898 3.553 1 95.38 96 GLY A N 1
ATOM 706 C CA . GLY A 1 96 ? 9.133 -9.633 4.426 1 95.38 96 GLY A CA 1
ATOM 707 C C . GLY A 1 96 ? 7.836 -9.422 3.674 1 95.38 96 GLY A C 1
ATOM 708 O O . GLY A 1 96 ? 7.844 -9.195 2.463 1 95.38 96 GLY A O 1
ATOM 709 N N . ILE A 1 97 ? 6.777 -9.461 4.434 1 96.31 97 ILE A N 1
ATOM 710 C CA . ILE A 1 97 ? 5.445 -9.453 3.83 1 96.31 97 ILE A CA 1
ATOM 711 C C . ILE A 1 97 ? 4.992 -8.008 3.619 1 96.31 97 ILE A C 1
ATOM 713 O O . ILE A 1 97 ? 5.141 -7.164 4.508 1 96.31 97 ILE A O 1
ATOM 717 N N . GLY A 1 98 ? 4.469 -7.715 2.371 1 96.88 98 GLY A N 1
ATOM 718 C CA . GLY A 1 98 ? 3.898 -6.414 2.068 1 96.88 98 GLY A CA 1
ATOM 719 C C . GLY A 1 98 ? 4.652 -5.668 0.985 1 96.88 98 GLY A C 1
ATOM 720 O O . GLY A 1 98 ? 5.844 -5.906 0.777 1 96.88 98 GLY A O 1
ATOM 721 N N . PRO A 1 99 ? 4.012 -4.742 0.318 1 98.06 99 PRO A N 1
ATOM 722 C CA . PRO A 1 99 ? 4.621 -4.066 -0.83 1 98.06 99 PRO A CA 1
ATOM 723 C C . PRO A 1 99 ? 5.766 -3.139 -0.428 1 98.06 99 PRO A C 1
ATOM 725 O O . PRO A 1 99 ? 6.781 -3.066 -1.124 1 98.06 99 PRO A O 1
ATOM 728 N N . THR A 1 100 ? 5.629 -2.453 0.695 1 98.19 100 THR A N 1
ATOM 729 C CA . THR A 1 100 ? 6.641 -1.473 1.077 1 98.19 100 THR A CA 1
ATOM 730 C C . THR A 1 100 ? 7.93 -2.166 1.507 1 98.19 100 THR A C 1
ATOM 732 O O . THR A 1 100 ? 9.023 -1.752 1.117 1 98.19 100 THR A O 1
ATOM 735 N N . THR A 1 101 ? 7.812 -3.211 2.273 1 97.81 101 THR A N 1
ATOM 736 C CA . THR A 1 101 ? 9.008 -3.928 2.689 1 97.81 101 THR A CA 1
ATOM 737 C C . THR A 1 101 ? 9.703 -4.566 1.489 1 97.81 101 THR A C 1
ATOM 739 O O . THR A 1 101 ? 10.93 -4.621 1.431 1 97.81 101 THR A O 1
ATOM 742 N N . ALA A 1 102 ? 8.891 -5.062 0.6 1 98.75 102 ALA A N 1
ATOM 743 C CA . ALA A 1 102 ? 9.461 -5.613 -0.626 1 98.75 102 ALA A CA 1
ATOM 744 C C . ALA A 1 102 ? 10.211 -4.539 -1.415 1 98.75 102 ALA A C 1
ATOM 746 O O . ALA A 1 102 ? 11.297 -4.785 -1.937 1 98.75 102 ALA A O 1
ATOM 747 N N . ALA A 1 103 ? 9.633 -3.381 -1.482 1 98.81 103 ALA A N 1
ATOM 748 C CA . ALA A 1 103 ? 10.266 -2.262 -2.178 1 98.81 103 ALA A CA 1
ATOM 749 C C . ALA A 1 103 ? 11.586 -1.879 -1.519 1 98.81 103 ALA A C 1
ATOM 751 O O . ALA A 1 103 ? 12.594 -1.669 -2.203 1 98.81 103 ALA A O 1
ATOM 752 N N . LEU A 1 104 ? 11.57 -1.802 -0.207 1 98.75 104 LEU A N 1
ATOM 753 C CA . LEU A 1 104 ? 12.758 -1.401 0.543 1 98.75 104 LEU A CA 1
ATOM 754 C C . LEU A 1 104 ? 13.875 -2.428 0.383 1 98.75 104 LEU A C 1
ATOM 756 O O . LEU A 1 104 ? 15.039 -2.062 0.216 1 98.75 104 LEU A O 1
ATOM 760 N N . CYS A 1 105 ? 13.523 -3.688 0.405 1 98.5 105 CYS A N 1
ATOM 761 C CA . CYS A 1 105 ? 14.492 -4.75 0.171 1 98.5 105 CYS A CA 1
ATOM 762 C C . CYS A 1 105 ? 15.086 -4.652 -1.229 1 98.5 105 CYS A C 1
ATOM 764 O O . CYS A 1 105 ? 16.297 -4.684 -1.396 1 98.5 105 CYS A O 1
ATOM 766 N N . ALA A 1 106 ? 14.242 -4.441 -2.213 1 98.62 106 ALA A N 1
ATOM 767 C CA . ALA A 1 106 ? 14.664 -4.398 -3.611 1 98.62 106 ALA A CA 1
ATOM 768 C C . ALA A 1 106 ? 15.586 -3.215 -3.867 1 98.62 106 ALA A C 1
ATOM 770 O O . ALA A 1 106 ? 16.641 -3.367 -4.488 1 98.62 106 ALA A O 1
ATOM 771 N N . ILE A 1 107 ? 15.211 -2.061 -3.365 1 98.06 107 ILE A N 1
ATOM 772 C CA . ILE A 1 107 ? 15.992 -0.862 -3.648 1 98.06 107 ILE A CA 1
ATOM 773 C C . ILE A 1 107 ? 17.344 -0.949 -2.941 1 98.06 107 ILE A C 1
ATOM 775 O O . ILE A 1 107 ? 18.359 -0.479 -3.463 1 98.06 107 ILE A O 1
ATOM 779 N N . ASP A 1 108 ? 17.344 -1.521 -1.757 1 97 108 ASP A N 1
ATOM 780 C CA . ASP A 1 108 ? 18.578 -1.67 -1.007 1 97 108 ASP A CA 1
ATOM 781 C C . ASP A 1 108 ? 19.562 -2.572 -1.747 1 97 108 ASP A C 1
ATOM 783 O O . ASP A 1 108 ? 20.734 -2.229 -1.899 1 97 108 ASP A O 1
ATOM 787 N N . LEU A 1 109 ? 19.094 -3.693 -2.227 1 96.81 109 LEU A N 1
ATOM 788 C CA . LEU A 1 109 ? 19.922 -4.613 -2.99 1 96.81 109 LEU A CA 1
ATOM 789 C C . LEU A 1 109 ? 20.391 -3.971 -4.297 1 96.81 109 LEU A C 1
ATOM 791 O O . LEU A 1 109 ? 21.531 -4.152 -4.715 1 96.81 109 LEU A O 1
ATOM 795 N N . ALA A 1 110 ? 19.484 -3.252 -4.949 1 96.5 110 ALA A N 1
ATOM 796 C CA . ALA A 1 110 ? 19.828 -2.602 -6.207 1 96.5 110 ALA A CA 1
ATOM 797 C C . ALA A 1 110 ? 20.969 -1.61 -6.016 1 96.5 110 ALA A C 1
ATOM 799 O O . ALA A 1 110 ? 21.922 -1.602 -6.793 1 96.5 110 ALA A O 1
ATOM 800 N N . LYS A 1 111 ? 20.875 -0.851 -5.004 1 92.94 111 LYS A N 1
ATOM 801 C CA . LYS A 1 111 ? 21.906 0.144 -4.738 1 92.94 111 LYS A CA 1
ATOM 802 C C . LYS A 1 111 ? 23.203 -0.52 -4.277 1 92.94 111 LYS A C 1
ATOM 804 O O . LYS A 1 111 ? 24.297 -0.034 -4.574 1 92.94 111 LYS A O 1
ATOM 809 N N . CYS A 1 112 ? 23.047 -1.577 -3.588 1 92 112 CYS A N 1
ATOM 810 C CA . CYS A 1 112 ? 24.219 -2.316 -3.105 1 92 112 CYS A CA 1
ATOM 811 C C . CYS A 1 112 ? 24.953 -2.99 -4.258 1 92 112 CYS A C 1
ATOM 813 O O . CYS A 1 112 ? 26.172 -2.867 -4.379 1 92 112 CYS A O 1
ATOM 815 N N . LEU A 1 113 ? 24.266 -3.617 -5.176 1 93.25 113 LEU A N 1
ATOM 816 C CA . LEU A 1 113 ? 24.859 -4.449 -6.215 1 93.25 113 LEU A CA 1
ATOM 817 C C . LEU A 1 113 ? 25.219 -3.613 -7.441 1 93.25 113 LEU A C 1
ATOM 819 O O . LEU A 1 113 ? 26.172 -3.92 -8.156 1 93.25 113 LEU A O 1
ATOM 823 N N . GLY A 1 114 ? 24.469 -2.588 -7.707 1 91.25 114 GLY A N 1
ATOM 824 C CA . GLY A 1 114 ? 24.672 -1.811 -8.922 1 91.25 114 GLY A CA 1
ATOM 825 C C . GLY A 1 114 ? 24.562 -2.643 -10.18 1 91.25 114 GLY A C 1
ATOM 826 O O . GLY A 1 114 ? 23.594 -3.359 -10.383 1 91.25 114 GLY A O 1
ATOM 827 N N . SER A 1 115 ? 25.641 -2.623 -10.953 1 91.94 115 SER A N 1
ATOM 828 C CA . SER A 1 115 ? 25.641 -3.297 -12.242 1 91.94 115 SER A CA 1
ATOM 829 C C . SER A 1 115 ? 25.719 -4.812 -12.078 1 91.94 115 SER A C 1
ATOM 831 O O . SER A 1 115 ? 25.469 -5.559 -13.031 1 91.94 115 SER A O 1
ATOM 833 N N . ARG A 1 116 ? 25.969 -5.242 -10.93 1 93.81 116 ARG A N 1
ATOM 834 C CA . ARG A 1 116 ? 26.062 -6.676 -10.664 1 93.81 116 ARG A CA 1
ATOM 835 C C . ARG A 1 116 ? 24.688 -7.27 -10.398 1 93.81 116 ARG A C 1
ATOM 837 O O . ARG A 1 116 ? 24.531 -8.484 -10.273 1 93.81 116 ARG A O 1
ATOM 844 N N . PHE A 1 117 ? 23.703 -6.484 -10.203 1 95.88 117 PHE A N 1
ATOM 845 C CA . PHE A 1 117 ? 22.312 -6.934 -10.133 1 95.88 117 PHE A CA 1
ATOM 846 C C . PHE A 1 117 ? 21.797 -7.297 -11.523 1 95.88 117 PHE A C 1
ATOM 848 O O . PHE A 1 117 ? 21.25 -6.445 -12.227 1 95.88 117 PHE A O 1
ATOM 855 N N . LYS A 1 118 ? 21.891 -8.516 -11.875 1 96.31 118 LYS A N 1
ATOM 856 C CA . LYS A 1 118 ? 21.609 -8.977 -13.227 1 96.31 118 LYS A CA 1
ATOM 857 C C . LYS A 1 118 ? 20.109 -8.953 -13.516 1 96.31 118 LYS A C 1
ATOM 859 O O . LYS A 1 118 ? 19.688 -8.555 -14.602 1 96.31 118 LYS A O 1
ATOM 864 N N . GLU A 1 119 ? 19.359 -9.516 -12.617 1 97.94 119 GLU A N 1
ATOM 865 C CA . GLU A 1 119 ? 17.906 -9.648 -12.773 1 97.94 119 GLU A CA 1
ATOM 866 C C . GLU A 1 119 ? 17.234 -9.984 -11.445 1 97.94 119 GLU A C 1
ATOM 868 O O . GLU A 1 119 ? 17.891 -10.492 -10.531 1 97.94 119 GLU A O 1
ATOM 873 N N . LEU A 1 120 ? 15.938 -9.633 -11.391 1 98.69 120 LEU A N 1
ATOM 874 C CA . LEU A 1 120 ? 15.148 -9.961 -10.211 1 98.69 120 LEU A CA 1
ATOM 875 C C . LEU A 1 120 ? 13.953 -10.836 -10.578 1 98.69 120 LEU A C 1
ATOM 877 O O . LEU A 1 120 ? 13.172 -10.484 -11.469 1 98.69 120 LEU A O 1
ATOM 881 N N . ILE A 1 121 ? 13.836 -11.977 -9.977 1 98.94 121 ILE A N 1
ATOM 882 C CA . ILE A 1 121 ? 12.656 -12.828 -10.039 1 98.94 121 ILE A CA 1
ATOM 883 C C . ILE A 1 121 ? 11.969 -12.859 -8.68 1 98.94 121 ILE A C 1
ATOM 885 O O . ILE A 1 121 ? 12.508 -13.398 -7.715 1 98.94 121 ILE A O 1
ATOM 889 N N . TYR A 1 122 ? 10.867 -12.242 -8.625 1 98.88 122 TYR A N 1
ATOM 890 C CA . TYR A 1 122 ? 10.086 -12.281 -7.395 1 98.88 122 TYR A CA 1
ATOM 891 C C . TYR A 1 122 ? 9.109 -13.461 -7.402 1 98.88 122 TYR A C 1
ATOM 893 O O . TYR A 1 122 ? 8.289 -13.586 -8.312 1 98.88 122 TYR A O 1
ATOM 901 N N . VAL A 1 123 ? 9.172 -14.234 -6.348 1 98.88 123 VAL A N 1
ATOM 902 C CA . VAL A 1 123 ? 8.438 -15.5 -6.309 1 98.88 123 VAL A CA 1
ATOM 903 C C . VAL A 1 123 ? 7.559 -15.547 -5.062 1 98.88 123 VAL A C 1
ATOM 905 O O . VAL A 1 123 ? 7.969 -15.102 -3.988 1 98.88 123 VAL A O 1
ATOM 908 N N . GLY A 1 124 ? 6.324 -16.078 -5.242 1 98 124 GLY A N 1
ATOM 909 C CA . GLY A 1 124 ? 5.516 -16.219 -4.043 1 98 124 GLY A CA 1
ATOM 910 C C . GLY A 1 124 ? 4.184 -16.891 -4.301 1 98 124 GLY A C 1
ATOM 911 O O . GLY A 1 124 ? 3.932 -17.391 -5.402 1 98 124 GLY A O 1
ATOM 912 N N . THR A 1 125 ? 3.363 -17 -3.275 1 97.44 125 THR A N 1
ATOM 913 C CA . THR A 1 125 ? 2.023 -17.578 -3.33 1 97.44 125 THR A CA 1
ATOM 914 C C . THR A 1 125 ? 0.979 -16.484 -3.572 1 97.44 125 THR A C 1
ATOM 916 O O . THR A 1 125 ? 1.273 -15.297 -3.445 1 97.44 125 THR A O 1
ATOM 919 N N . SER A 1 126 ? -0.214 -16.953 -3.943 1 97.81 126 SER A N 1
ATOM 920 C CA . SER A 1 126 ? -1.28 -16 -4.27 1 97.81 126 SER A CA 1
ATOM 921 C C . SER A 1 126 ? -2.641 -16.688 -4.277 1 97.81 126 SER A C 1
ATOM 923 O O . SER A 1 126 ? -2.723 -17.922 -4.27 1 97.81 126 SER A O 1
ATOM 925 N N . GLY A 1 127 ? -3.678 -15.891 -4.207 1 97.62 127 GLY A N 1
ATOM 926 C CA . GLY A 1 127 ? -5.039 -16.328 -4.473 1 97.62 127 GLY A CA 1
ATOM 927 C C . GLY A 1 127 ? -5.492 -16.031 -5.891 1 97.62 127 GLY A C 1
ATOM 928 O O . GLY A 1 127 ? -5.164 -14.984 -6.449 1 97.62 127 GLY A O 1
ATOM 929 N N . TRP A 1 128 ? -6.344 -17 -6.434 1 98.38 128 TRP A N 1
ATOM 930 C CA . TRP A 1 128 ? -6.629 -16.891 -7.859 1 98.38 128 TRP A CA 1
ATOM 931 C C . TRP A 1 128 ? -8.133 -16.859 -8.117 1 98.38 128 TRP A C 1
ATOM 933 O O . TRP A 1 128 ? -8.922 -17.297 -7.273 1 98.38 128 TRP A O 1
ATOM 943 N N . SER A 1 129 ? -8.477 -16.328 -9.312 1 97.56 129 SER A N 1
ATOM 944 C CA . SER A 1 129 ? -9.766 -16.703 -9.883 1 97.56 129 SER A CA 1
ATOM 945 C C . SER A 1 129 ? -9.867 -18.203 -10.094 1 97.56 129 SER A C 1
ATOM 947 O O . SER A 1 129 ? -8.898 -18.844 -10.508 1 97.56 129 SER A O 1
ATOM 949 N N . ALA A 1 130 ? -11.016 -18.734 -9.906 1 96.25 130 ALA A N 1
ATOM 950 C CA . ALA A 1 130 ? -11.195 -20.172 -9.961 1 96.25 130 ALA A CA 1
ATOM 951 C C . ALA A 1 130 ? -11.227 -20.672 -11.406 1 96.25 130 ALA A C 1
ATOM 953 O O . ALA A 1 130 ? -11.078 -21.875 -11.664 1 96.25 130 ALA A O 1
ATOM 954 N N . ALA A 1 131 ? -11.453 -19.797 -12.297 1 95.5 131 ALA A N 1
ATOM 955 C CA . ALA A 1 131 ? -11.469 -20.109 -13.719 1 95.5 131 ALA A CA 1
ATOM 956 C C . ALA A 1 131 ? -11.062 -18.906 -14.562 1 95.5 131 ALA A C 1
ATOM 958 O O . ALA A 1 131 ? -11.188 -17.766 -14.117 1 95.5 131 ALA A O 1
ATOM 959 N N . VAL A 1 132 ? -10.555 -19.203 -15.766 1 95.88 132 VAL A N 1
ATOM 960 C CA . VAL A 1 132 ? -10.398 -18.125 -16.734 1 95.88 132 VAL A CA 1
ATOM 961 C C . VAL A 1 132 ? -11.75 -17.469 -17 1 95.88 132 VAL A C 1
ATOM 963 O O . VAL A 1 132 ? -12.727 -18.141 -17.328 1 95.88 132 VAL A O 1
ATOM 966 N N . GLY A 1 133 ? -11.812 -16.203 -16.734 1 94.19 133 GLY A N 1
ATOM 967 C CA . GLY A 1 133 ? -13.055 -15.469 -16.891 1 94.19 133 GLY A CA 1
ATOM 968 C C . GLY A 1 133 ? -13.914 -15.484 -15.633 1 94.19 133 GLY A C 1
ATOM 969 O O . GLY A 1 133 ? -14.953 -14.82 -15.578 1 94.19 133 GLY A O 1
ATOM 970 N N . GLY A 1 134 ? -13.523 -16.219 -14.641 1 93.75 134 GLY A N 1
ATOM 971 C CA . GLY A 1 134 ? -14.297 -16.328 -13.414 1 93.75 134 GLY A CA 1
ATOM 972 C C . GLY A 1 134 ? -15.508 -17.234 -13.539 1 93.75 134 GLY A C 1
ATOM 973 O O . GLY A 1 134 ? -15.797 -17.734 -14.625 1 93.75 134 GLY A O 1
ATOM 974 N N . ILE A 1 135 ? -16.156 -17.453 -12.438 1 93.75 135 ILE A N 1
ATOM 975 C CA . ILE A 1 135 ? -17.328 -18.328 -12.406 1 93.75 135 ILE A CA 1
ATOM 976 C C . ILE A 1 135 ? -18.562 -17.531 -12.781 1 93.75 135 ILE A C 1
ATOM 978 O O . ILE A 1 135 ? -19.469 -18.047 -13.445 1 93.75 135 ILE A O 1
ATOM 982 N N . LEU A 1 136 ? -18.547 -16.281 -12.297 1 92.06 136 LEU A N 1
ATOM 983 C CA . LEU A 1 136 ? -19.672 -15.398 -12.609 1 92.06 136 LEU A CA 1
ATOM 984 C C . LEU A 1 136 ? -19.188 -14.156 -13.359 1 92.06 136 LEU A C 1
ATOM 986 O O . LEU A 1 136 ? -18.062 -13.688 -13.133 1 92.06 136 LEU A O 1
ATOM 990 N N . ASN A 1 137 ? -20.156 -13.664 -14.266 1 83.81 137 ASN A N 1
ATOM 991 C CA . ASN A 1 137 ? -19.953 -12.414 -14.984 1 83.81 137 ASN A CA 1
ATOM 992 C C . ASN A 1 137 ? -21.188 -11.531 -14.938 1 83.81 137 ASN A C 1
ATOM 994 O O . ASN A 1 137 ? -22.281 -11.961 -15.32 1 83.81 137 ASN A O 1
ATOM 998 N N . PRO A 1 138 ? -21.016 -10.344 -14.555 1 73.44 138 PRO A N 1
ATOM 999 C CA . PRO A 1 138 ? -22.188 -9.508 -14.242 1 73.44 138 PRO A CA 1
ATOM 1000 C C . PRO A 1 138 ? -23 -9.141 -15.477 1 73.44 138 PRO A C 1
ATOM 1002 O O . PRO A 1 138 ? -24.156 -8.742 -15.359 1 73.44 138 PRO A O 1
ATOM 1005 N N . ASP A 1 139 ? -22.422 -9.062 -16.609 1 72.19 139 ASP A N 1
ATOM 1006 C CA . ASP A 1 139 ? -23.234 -8.695 -17.766 1 72.19 139 ASP A CA 1
ATOM 1007 C C . ASP A 1 139 ? -24.453 -9.602 -17.891 1 72.19 139 ASP A C 1
ATOM 1009 O O . ASP A 1 139 ? -25.469 -9.219 -18.484 1 72.19 139 ASP A O 1
ATOM 1013 N N . ASN A 1 140 ? -24.266 -10.75 -17.266 1 72.06 140 ASN A N 1
ATOM 1014 C CA . ASN A 1 140 ? -25.359 -11.727 -17.312 1 72.06 140 ASN A CA 1
ATOM 1015 C C . ASN A 1 140 ? -25.391 -12.578 -16.047 1 72.06 140 ASN A C 1
ATOM 1017 O O . ASN A 1 140 ? -24.562 -13.469 -15.875 1 72.06 140 ASN A O 1
ATOM 1021 N N . CYS A 1 141 ? -26.344 -12.367 -15.18 1 80.5 141 CYS A N 1
ATOM 1022 C CA . CYS A 1 141 ? -26.422 -13.094 -13.914 1 80.5 141 CYS A CA 1
ATOM 1023 C C . CYS A 1 141 ? -27.406 -14.242 -14.016 1 80.5 141 CYS A C 1
ATOM 1025 O O . CYS A 1 141 ? -27.797 -14.828 -12.992 1 80.5 141 CYS A O 1
ATOM 1027 N N . GLU A 1 142 ? -27.719 -14.422 -15.25 1 84 142 GLU A N 1
ATOM 1028 C CA . GLU A 1 142 ? -28.688 -15.516 -15.391 1 84 142 GLU A CA 1
ATOM 1029 C C . GLU A 1 142 ? -28 -16.875 -15.234 1 84 142 GLU A C 1
ATOM 1031 O O . GLU A 1 142 ? -28.578 -17.797 -14.648 1 84 142 GLU A O 1
ATOM 1036 N N . LYS A 1 143 ? -26.828 -16.891 -15.781 1 85.62 143 LYS A N 1
ATOM 1037 C CA . LYS A 1 143 ? -26.078 -18.125 -15.688 1 85.62 143 LYS A CA 1
ATOM 1038 C C . LYS A 1 143 ? -24.609 -17.859 -15.352 1 85.62 143 LYS A C 1
ATOM 1040 O O . LYS A 1 143 ? -24.109 -16.75 -15.562 1 85.62 143 LYS A O 1
ATOM 1045 N N . ALA A 1 144 ? -24.047 -18.922 -14.781 1 88.56 144 ALA A N 1
ATOM 1046 C CA . ALA A 1 144 ? -22.594 -18.859 -14.562 1 88.56 144 ALA A CA 1
ATOM 1047 C C . ALA A 1 144 ? -21.844 -18.891 -15.883 1 88.56 144 ALA A C 1
ATOM 1049 O O . ALA A 1 144 ? -22.391 -19.297 -16.906 1 88.56 144 ALA A O 1
ATOM 1050 N N . ASN A 1 145 ? -20.641 -18.406 -15.891 1 86.12 145 ASN A N 1
ATOM 1051 C CA . ASN A 1 145 ? -19.781 -18.406 -17.062 1 86.12 145 ASN A CA 1
ATOM 1052 C C . ASN A 1 145 ? -19.531 -19.828 -17.562 1 86.12 145 ASN A C 1
ATOM 1054 O O . ASN A 1 145 ? -19.078 -20.688 -16.812 1 86.12 145 ASN A O 1
ATOM 1058 N N . PRO A 1 146 ? -19.891 -19.984 -18.812 1 76.81 146 PRO A N 1
ATOM 1059 C CA . PRO A 1 146 ? -19.75 -21.344 -19.344 1 76.81 146 PRO A CA 1
ATOM 1060 C C . PRO A 1 146 ? -18.312 -21.719 -19.672 1 76.81 146 PRO A C 1
ATOM 1062 O O . PRO A 1 146 ? -18.031 -22.312 -20.719 1 76.81 146 PRO A O 1
ATOM 1065 N N . THR A 1 147 ? -17.375 -21.344 -18.844 1 74.06 147 THR A N 1
ATOM 1066 C CA . THR A 1 147 ? -15.977 -21.672 -19.125 1 74.06 147 THR A CA 1
ATOM 1067 C C . THR A 1 147 ? -15.648 -23.094 -18.688 1 74.06 147 THR A C 1
ATOM 1069 O O . THR A 1 147 ? -16.188 -23.594 -17.703 1 74.06 147 THR A O 1
ATOM 1072 N N . HIS A 1 148 ? -14.703 -23.734 -19.484 1 76.88 148 HIS A N 1
ATOM 1073 C CA . HIS A 1 148 ? -14.188 -25.047 -19.141 1 76.88 148 HIS A CA 1
ATOM 1074 C C . HIS A 1 148 ? -12.758 -24.969 -18.641 1 76.88 148 HIS A C 1
ATOM 1076 O O . HIS A 1 148 ? -12.18 -25.969 -18.203 1 76.88 148 HIS A O 1
ATOM 1082 N N . LYS A 1 149 ? -12.258 -23.812 -18.656 1 90.25 149 LYS A N 1
ATOM 1083 C CA . LYS A 1 149 ? -10.867 -23.656 -18.234 1 90.25 149 LYS A CA 1
ATOM 1084 C C . LYS A 1 149 ? -10.766 -23.203 -16.797 1 90.25 149 LYS A C 1
ATOM 1086 O O . LYS A 1 149 ? -10.805 -22 -16.5 1 90.25 149 LYS A O 1
ATOM 1091 N N . ILE A 1 150 ? -10.547 -24.172 -15.906 1 94.81 150 ILE A N 1
ATOM 1092 C CA . ILE A 1 150 ? -10.453 -23.875 -14.484 1 94.81 150 ILE A CA 1
ATOM 1093 C C . ILE A 1 150 ? -8.984 -23.719 -14.086 1 94.81 150 ILE A C 1
ATOM 1095 O O . ILE A 1 150 ? -8.094 -24.172 -14.797 1 94.81 150 ILE A O 1
ATOM 1099 N N . THR A 1 151 ? -8.797 -23.016 -13.047 1 97.06 151 THR A N 1
ATOM 1100 C CA . THR A 1 151 ? -7.484 -23 -12.406 1 97.06 151 THR A CA 1
ATOM 1101 C C . THR A 1 151 ? -7.426 -24.031 -11.281 1 97.06 151 THR A C 1
ATOM 1103 O O . THR A 1 151 ? -8.445 -24.344 -10.664 1 97.06 151 THR A O 1
ATOM 1106 N N . ARG A 1 152 ? -6.281 -24.516 -11.094 1 97.19 152 ARG A N 1
ATOM 1107 C CA . ARG A 1 152 ? -6.094 -25.5 -10.039 1 97.19 152 ARG A CA 1
ATOM 1108 C C . ARG A 1 152 ? -5.039 -25.047 -9.039 1 97.19 152 ARG A C 1
ATOM 1110 O O . ARG A 1 152 ? -4.195 -24.203 -9.352 1 97.19 152 ARG A O 1
ATOM 1117 N N . LEU A 1 153 ? -5.137 -25.562 -7.836 1 97.62 153 LEU A N 1
ATOM 1118 C CA . LEU A 1 153 ? -4.09 -25.281 -6.859 1 97.62 153 LEU A CA 1
ATOM 1119 C C . LEU A 1 153 ? -2.721 -25.688 -7.395 1 97.62 153 LEU A C 1
ATOM 1121 O O . LEU A 1 153 ? -2.586 -26.75 -8.016 1 97.62 153 LEU A O 1
ATOM 1125 N N . GLY A 1 154 ? -1.75 -24.797 -7.246 1 97.94 154 GLY A N 1
ATOM 1126 C CA . GLY A 1 154 ? -0.4 -25.094 -7.707 1 97.94 154 GLY A CA 1
ATOM 1127 C C . GLY A 1 154 ? -0.103 -24.5 -9.078 1 97.94 154 GLY A C 1
ATOM 1128 O O . GLY A 1 154 ? 1.057 -24.422 -9.484 1 97.94 154 GLY A O 1
ATOM 1129 N N . ASP A 1 155 ? -1.173 -24.141 -9.812 1 98.44 155 ASP A N 1
ATOM 1130 C CA . ASP A 1 155 ? -0.902 -23.438 -11.07 1 98.44 155 ASP A CA 1
ATOM 1131 C C . ASP A 1 155 ? -0.025 -22.219 -10.836 1 98.44 155 ASP A C 1
ATOM 1133 O O . ASP A 1 155 ? -0 -21.656 -9.734 1 98.44 155 ASP A O 1
ATOM 1137 N N . VAL A 1 156 ? 0.722 -21.844 -11.867 1 98.88 156 VAL A N 1
ATOM 1138 C CA . VAL A 1 156 ? 1.704 -20.781 -11.703 1 98.88 156 VAL A CA 1
ATOM 1139 C C . VAL A 1 156 ? 1.464 -19.688 -12.75 1 98.88 156 VAL A C 1
ATOM 1141 O O . VAL A 1 156 ? 1.194 -20 -13.914 1 98.88 156 VAL A O 1
ATOM 1144 N N . CYS A 1 157 ? 1.521 -18.453 -12.352 1 98.94 157 CYS A N 1
ATOM 1145 C CA . CYS A 1 157 ? 1.491 -17.297 -13.242 1 98.94 157 CYS A CA 1
ATOM 1146 C C . CYS A 1 157 ? 2.881 -16.688 -13.383 1 98.94 157 CYS A C 1
ATOM 1148 O O . CYS A 1 157 ? 3.539 -16.375 -12.391 1 98.94 157 CYS A O 1
ATOM 1150 N N . VAL A 1 158 ? 3.352 -16.547 -14.578 1 98.88 158 VAL A N 1
ATOM 1151 C CA . VAL A 1 158 ? 4.574 -15.812 -14.891 1 98.88 158 VAL A CA 1
ATOM 1152 C C . VAL A 1 158 ? 4.227 -14.508 -15.609 1 98.88 158 VAL A C 1
ATOM 1154 O O . VAL A 1 158 ? 3.68 -14.523 -16.719 1 98.88 158 VAL A O 1
ATOM 1157 N N . THR A 1 159 ? 4.555 -13.359 -15 1 98.69 159 THR A N 1
ATOM 1158 C CA . THR A 1 159 ? 4.176 -12.078 -15.578 1 98.69 159 THR A CA 1
ATOM 1159 C C . THR A 1 159 ? 5.156 -10.984 -15.164 1 98.69 159 THR A C 1
ATOM 1161 O O . THR A 1 159 ? 5.613 -10.961 -14.016 1 98.69 159 THR A O 1
ATOM 1164 N N . PRO A 1 160 ? 5.496 -10.102 -16.062 1 98.06 160 PRO A N 1
ATOM 1165 C CA . PRO A 1 160 ? 6.309 -8.945 -15.688 1 98.06 160 PRO A CA 1
ATOM 1166 C C . PRO A 1 160 ? 5.465 -7.758 -15.234 1 98.06 160 PRO A C 1
ATOM 1168 O O . PRO A 1 160 ? 5.988 -6.66 -15.039 1 98.06 160 PRO A O 1
ATOM 1171 N N . MET A 1 161 ? 4.109 -7.988 -15.117 1 98.31 161 MET A N 1
ATOM 1172 C CA . MET A 1 161 ? 3.199 -6.879 -14.836 1 98.31 161 MET A CA 1
ATOM 1173 C C . MET A 1 161 ? 2.568 -7.031 -13.453 1 98.31 161 MET A C 1
ATOM 1175 O O . MET A 1 161 ? 2.428 -8.148 -12.945 1 98.31 161 MET A O 1
ATOM 1179 N N . SER A 1 162 ? 2.254 -5.934 -12.867 1 98.19 162 SER A N 1
ATOM 1180 C CA . SER A 1 162 ? 1.521 -5.875 -11.602 1 98.19 162 SER A CA 1
ATOM 1181 C C . SER A 1 162 ? 0.642 -4.629 -11.531 1 98.19 162 SER A C 1
ATOM 1183 O O . SER A 1 162 ? 0.869 -3.66 -12.258 1 98.19 162 SER A O 1
ATOM 1185 N N . MET A 1 163 ? -0.335 -4.707 -10.75 1 97.06 163 MET A N 1
ATOM 1186 C CA . MET A 1 163 ? -1.222 -3.559 -10.586 1 97.06 163 MET A CA 1
ATOM 1187 C C . MET A 1 163 ? -1.806 -3.525 -9.18 1 97.06 163 MET A C 1
ATOM 1189 O O . MET A 1 163 ? -1.999 -4.57 -8.555 1 97.06 163 MET A O 1
ATOM 1193 N N . ASN A 1 164 ? -2.041 -2.33 -8.711 1 97.88 164 ASN A N 1
ATOM 1194 C CA . ASN A 1 164 ? -2.531 -2.088 -7.359 1 97.88 164 ASN A CA 1
ATOM 1195 C C . ASN A 1 164 ? -4.059 -2.062 -7.312 1 97.88 164 ASN A C 1
ATOM 1197 O O . ASN A 1 164 ? -4.68 -1.104 -7.773 1 97.88 164 ASN A O 1
ATOM 1201 N N . TRP A 1 165 ? -4.629 -3.033 -6.652 1 97.62 165 TRP A N 1
ATOM 1202 C CA . TRP A 1 165 ? -6.078 -3.199 -6.562 1 97.62 165 TRP A CA 1
ATOM 1203 C C . TRP A 1 165 ? -6.707 -2.062 -5.762 1 97.62 165 TRP A C 1
ATOM 1205 O O . TRP A 1 165 ? -7.891 -1.764 -5.922 1 97.62 165 TRP A O 1
ATOM 1215 N N . ASN A 1 166 ? -5.938 -1.449 -4.93 1 96.81 166 ASN A N 1
ATOM 1216 C CA . ASN A 1 166 ? -6.461 -0.46 -3.992 1 96.81 166 ASN A CA 1
ATOM 1217 C C . ASN A 1 166 ? -6.672 0.893 -4.664 1 96.81 166 ASN A C 1
ATOM 1219 O O . ASN A 1 166 ? -7.324 1.773 -4.105 1 96.81 166 ASN A O 1
ATOM 1223 N N . CYS A 1 167 ? -6.16 1.106 -5.797 1 96.62 167 CYS A N 1
ATOM 1224 C CA . CYS A 1 167 ? -6.219 2.41 -6.449 1 96.62 167 CYS A CA 1
ATOM 1225 C C . CYS A 1 167 ? -7.605 2.666 -7.031 1 96.62 167 CYS A C 1
ATOM 1227 O O . CYS A 1 167 ? -7.84 2.422 -8.211 1 96.62 167 CYS A O 1
ATOM 1229 N N . LYS A 1 168 ? -8.422 3.256 -6.215 1 95.5 168 LYS A N 1
ATOM 1230 C CA . LYS A 1 168 ? -9.766 3.621 -6.656 1 95.5 168 LYS A CA 1
ATOM 1231 C C . LYS A 1 168 ? -10.453 4.535 -5.641 1 95.5 168 LYS A C 1
ATOM 1233 O O . LYS A 1 168 ? -10.141 4.488 -4.449 1 95.5 168 LYS A O 1
ATOM 1238 N N . LEU A 1 169 ? -11.258 5.383 -6.121 1 94 169 LEU A N 1
ATOM 1239 C CA . LEU A 1 169 ? -12.25 6.078 -5.309 1 94 169 LEU A CA 1
ATOM 1240 C C . LEU A 1 169 ? -13.547 5.281 -5.238 1 94 169 LEU A C 1
ATOM 1242 O O . LEU A 1 169 ? -14.125 4.926 -6.273 1 94 169 LEU A O 1
ATOM 1246 N N . ALA A 1 170 ? -13.891 4.914 -4.039 1 93.06 170 ALA A N 1
ATOM 1247 C CA . ALA A 1 170 ? -15.078 4.082 -3.879 1 93.06 170 ALA A CA 1
ATOM 1248 C C . ALA A 1 170 ? -15.914 4.547 -2.689 1 93.06 170 ALA A C 1
ATOM 1250 O O . ALA A 1 170 ? -15.367 4.922 -1.649 1 93.06 170 ALA A O 1
ATOM 1251 N N . ASP A 1 171 ? -17.141 4.59 -2.926 1 94.19 171 ASP A N 1
ATOM 1252 C CA . ASP A 1 171 ? -18.125 4.805 -1.865 1 94.19 171 ASP A CA 1
ATOM 1253 C C . ASP A 1 171 ? -18.766 3.49 -1.437 1 94.19 171 ASP A C 1
ATOM 1255 O O . ASP A 1 171 ? -19.047 2.633 -2.273 1 94.19 171 ASP A O 1
ATOM 1259 N N . TRP A 1 172 ? -19 3.352 -0.136 1 96.06 172 TRP A N 1
ATOM 1260 C CA . TRP A 1 172 ? -19.516 2.096 0.399 1 96.06 172 TRP A CA 1
ATOM 1261 C C . TRP A 1 172 ? -20.828 1.722 -0.262 1 96.06 172 TRP A C 1
ATOM 1263 O O . TRP A 1 172 ? -21.078 0.552 -0.573 1 96.06 172 TRP A O 1
ATOM 1273 N N . ILE A 1 173 ? -21.672 2.695 -0.536 1 94.5 173 ILE A N 1
ATOM 1274 C CA . ILE A 1 173 ? -22.969 2.432 -1.135 1 94.5 173 ILE A CA 1
ATOM 1275 C C . ILE A 1 173 ? -22.797 1.838 -2.529 1 94.5 173 ILE A C 1
ATOM 1277 O O . ILE A 1 173 ? -23.406 0.828 -2.867 1 94.5 173 ILE A O 1
ATOM 1281 N N . GLY A 1 174 ? -21.906 2.469 -3.279 1 94.25 174 GLY A N 1
ATOM 1282 C CA . GLY A 1 174 ? -21.656 1.971 -4.621 1 94.25 174 GLY A CA 1
ATOM 1283 C C . GLY A 1 174 ? -21 0.6 -4.637 1 94.25 174 GLY A C 1
ATOM 1284 O O . GLY A 1 174 ? -21.234 -0.192 -5.555 1 94.25 174 GLY A O 1
ATOM 1285 N N . GLN A 1 175 ? -20.297 0.216 -3.621 1 95.31 175 GLN A N 1
ATOM 1286 C CA . GLN A 1 175 ? -19.594 -1.061 -3.518 1 95.31 175 GLN A CA 1
ATOM 1287 C C . GLN A 1 175 ? -20.531 -2.158 -3.014 1 95.31 175 GLN A C 1
ATOM 1289 O O . GLN A 1 175 ? -20.312 -3.34 -3.299 1 95.31 175 GLN A O 1
ATOM 1294 N N . ALA A 1 176 ? -21.578 -1.717 -2.324 1 95.88 176 ALA A N 1
ATOM 1295 C CA . ALA A 1 176 ? -22.422 -2.697 -1.643 1 95.88 176 ALA A CA 1
ATOM 1296 C C . ALA A 1 176 ? -23.766 -2.857 -2.35 1 95.88 176 ALA A C 1
ATOM 1298 O O . ALA A 1 176 ? -24.562 -3.723 -1.988 1 95.88 176 ALA A O 1
ATOM 1299 N N . LYS A 1 177 ? -24.078 -2.145 -3.367 1 94.06 177 LYS A N 1
ATOM 1300 C CA . LYS A 1 177 ? -25.406 -1.986 -3.943 1 94.06 177 LYS A CA 1
ATOM 1301 C C . LYS A 1 177 ? -25.938 -3.314 -4.477 1 94.06 177 LYS A C 1
ATOM 1303 O O . LYS A 1 177 ? -27.156 -3.523 -4.543 1 94.06 177 LYS A O 1
ATOM 1308 N N . GLY A 1 178 ? -25.172 -4.246 -4.77 1 92.56 178 GLY A N 1
ATOM 1309 C CA . GLY A 1 178 ? -25.594 -5.527 -5.316 1 92.56 178 GLY A CA 1
ATOM 1310 C C . GLY A 1 178 ? -25.969 -6.539 -4.254 1 92.56 178 GLY A C 1
ATOM 1311 O O . GLY A 1 178 ? -26.484 -7.613 -4.566 1 92.56 178 GLY A O 1
ATOM 1312 N N . TYR A 1 179 ? -25.797 -6.215 -2.994 1 94 179 TYR A N 1
ATOM 1313 C CA . TYR A 1 179 ? -26.062 -7.172 -1.924 1 94 179 TYR A CA 1
ATOM 1314 C C . TYR A 1 179 ? -27.516 -7.594 -1.909 1 94 179 TYR A C 1
ATOM 1316 O O . TYR A 1 179 ? -28.422 -6.758 -2.023 1 94 179 TYR A O 1
ATOM 1324 N N . PRO A 1 180 ? -27.75 -8.961 -1.793 1 93.62 180 PRO A N 1
ATOM 1325 C CA . PRO A 1 180 ? -26.812 -10.031 -1.463 1 93.62 180 PRO A CA 1
ATOM 1326 C C . PRO A 1 180 ? -26.328 -10.781 -2.695 1 93.62 180 PRO A C 1
ATOM 1328 O O . PRO A 1 180 ? -25.688 -11.836 -2.568 1 93.62 180 PRO A O 1
ATOM 1331 N N . ASP A 1 181 ? -26.656 -10.266 -3.883 1 95.06 181 ASP A N 1
ATOM 1332 C CA . ASP A 1 181 ? -26.344 -10.969 -5.125 1 95.06 181 ASP A CA 1
ATOM 1333 C C . ASP A 1 181 ? -24.859 -10.836 -5.465 1 95.06 181 ASP A C 1
ATOM 1335 O O . ASP A 1 181 ? -24.344 -9.727 -5.645 1 95.06 181 ASP A O 1
ATOM 1339 N N . LEU A 1 182 ? -24.188 -11.992 -5.602 1 95.25 182 LEU A N 1
ATOM 1340 C CA . LEU A 1 182 ? -22.75 -12.016 -5.859 1 95.25 182 LEU A CA 1
ATOM 1341 C C . LEU A 1 182 ? -22.453 -11.695 -7.32 1 95.25 182 LEU A C 1
ATOM 1343 O O . LEU A 1 182 ? -21.297 -11.422 -7.676 1 95.25 182 LEU A O 1
ATOM 1347 N N . CYS A 1 183 ? -23.438 -11.75 -8.109 1 93.88 183 CYS A N 1
ATOM 1348 C CA . CYS A 1 183 ? -23.266 -11.375 -9.508 1 93.88 183 CYS A CA 1
ATOM 1349 C C . CYS A 1 183 ? -23.453 -9.875 -9.695 1 93.88 183 CYS A C 1
ATOM 1351 O O . CYS A 1 183 ? -24.5 -9.438 -10.195 1 93.88 183 CYS A O 1
ATOM 1353 N N . PHE A 1 184 ? -22.438 -9.172 -9.219 1 91.81 184 PHE A N 1
ATOM 1354 C CA . PHE A 1 184 ? -22.484 -7.711 -9.156 1 91.81 184 PHE A CA 1
ATOM 1355 C C . PHE A 1 184 ? -21.094 -7.125 -9.383 1 91.81 184 PHE A C 1
ATOM 1357 O O . PHE A 1 184 ? -20.094 -7.672 -8.898 1 91.81 184 PHE A O 1
ATOM 1364 N N . SER A 1 185 ? -21.062 -6.055 -10.234 1 91.62 185 SER A N 1
ATOM 1365 C CA . SER A 1 185 ? -19.812 -5.301 -10.359 1 91.62 185 SER A CA 1
ATOM 1366 C C . SER A 1 185 ? -19.859 -4.023 -9.531 1 91.62 185 SER A C 1
ATOM 1368 O O . SER A 1 185 ? -20.641 -3.121 -9.805 1 91.62 185 SER A O 1
ATOM 1370 N N . PRO A 1 186 ? -18.984 -3.973 -8.578 1 92.69 186 PRO A N 1
ATOM 1371 C CA . PRO A 1 186 ? -19 -2.764 -7.75 1 92.69 186 PRO A CA 1
ATOM 1372 C C . PRO A 1 186 ? -18.656 -1.505 -8.539 1 92.69 186 PRO A C 1
ATOM 1374 O O . PRO A 1 186 ? -17.828 -1.558 -9.461 1 92.69 186 PRO A O 1
ATOM 1377 N N . GLU A 1 187 ? -19.234 -0.402 -8.102 1 89.88 187 GLU A N 1
ATOM 1378 C CA . GLU A 1 187 ? -18.969 0.885 -8.734 1 89.88 187 GLU A CA 1
ATOM 1379 C C . GLU A 1 187 ? -17.641 1.461 -8.258 1 89.88 187 GLU A C 1
ATOM 1381 O O . GLU A 1 187 ? -17.328 1.407 -7.066 1 89.88 187 GLU A O 1
ATOM 1386 N N . GLU A 1 188 ? -16.906 1.856 -9.188 1 85.31 188 GLU A N 1
ATOM 1387 C CA . GLU A 1 188 ? -15.664 2.557 -8.891 1 85.31 188 GLU A CA 1
ATOM 1388 C C . GLU A 1 188 ? -15.562 3.855 -9.688 1 85.31 188 GLU A C 1
ATOM 1390 O O . GLU A 1 188 ? -15.984 3.918 -10.844 1 85.31 188 GLU A O 1
ATOM 1395 N N . ILE A 1 189 ? -15.125 4.812 -8.914 1 86.75 189 ILE A N 1
ATOM 1396 C CA . ILE A 1 189 ? -14.906 6.117 -9.531 1 86.75 189 ILE A CA 1
ATOM 1397 C C . ILE A 1 189 ? -13.406 6.387 -9.648 1 86.75 189 ILE A C 1
ATOM 1399 O O . ILE A 1 189 ? -12.656 6.188 -8.695 1 86.75 189 ILE A O 1
ATOM 1403 N N . ASN A 1 190 ? -12.898 6.797 -10.812 1 89 190 ASN A N 1
ATOM 1404 C CA . ASN A 1 190 ? -11.484 7.07 -11.055 1 89 190 ASN A CA 1
ATOM 1405 C C . ASN A 1 190 ? -10.609 5.891 -10.664 1 89 190 ASN A C 1
ATOM 1407 O O . ASN A 1 190 ? -9.922 5.938 -9.641 1 89 190 ASN A O 1
ATOM 1411 N N . GLY A 1 191 ? -10.461 4.938 -11.43 1 92.19 191 GLY A N 1
ATOM 1412 C CA . GLY A 1 191 ? -9.719 3.711 -11.203 1 92.19 191 GLY A CA 1
ATOM 1413 C C . GLY A 1 191 ? -8.211 3.9 -11.297 1 92.19 191 GLY A C 1
ATOM 1414 O O . GLY A 1 191 ? -7.711 5.016 -11.141 1 92.19 191 GLY A O 1
ATOM 1415 N N . PRO A 1 192 ? -7.508 2.809 -11.484 1 94.06 192 PRO A N 1
ATOM 1416 C CA . PRO A 1 192 ? -6.051 2.775 -11.344 1 94.06 192 PRO A CA 1
ATOM 1417 C C . PRO A 1 192 ? -5.336 3.668 -12.359 1 94.06 192 PRO A C 1
ATOM 1419 O O . PRO A 1 192 ? -4.145 3.951 -12.211 1 94.06 192 PRO A O 1
ATOM 1422 N N . THR A 1 193 ? -5.992 4.113 -13.391 1 93.31 193 THR A N 1
ATOM 1423 C CA . THR A 1 193 ? -5.352 4.965 -14.383 1 93.31 193 THR A CA 1
ATOM 1424 C C . THR A 1 193 ? -5.223 6.398 -13.867 1 93.31 193 THR A C 1
ATOM 1426 O O . THR A 1 193 ? -4.508 7.211 -14.453 1 93.31 193 THR A O 1
ATOM 1429 N N . ALA A 1 194 ? -5.875 6.738 -12.727 1 92.44 194 ALA A N 1
ATOM 1430 C CA . ALA A 1 194 ? -5.855 8.086 -12.156 1 92.44 194 ALA A CA 1
ATOM 1431 C C . ALA A 1 194 ? -4.625 8.297 -11.281 1 92.44 194 ALA A C 1
ATOM 1433 O O . ALA A 1 194 ? -4.742 8.57 -10.086 1 92.44 194 ALA A O 1
ATOM 1434 N N . ALA A 1 195 ? -3.504 8.328 -11.906 1 90.06 195 ALA A N 1
ATOM 1435 C CA . ALA A 1 195 ? -2.234 8.445 -11.195 1 90.06 195 ALA A CA 1
ATOM 1436 C C . ALA A 1 195 ? -2.148 9.758 -10.43 1 90.06 195 ALA A C 1
ATOM 1438 O O . ALA A 1 195 ? -1.447 9.852 -9.414 1 90.06 195 ALA A O 1
ATOM 1439 N N . TYR A 1 196 ? -2.859 10.766 -10.812 1 88.94 196 TYR A N 1
ATOM 1440 C CA . TYR A 1 196 ? -2.852 12.07 -10.156 1 88.94 196 TYR A CA 1
ATOM 1441 C C . TYR A 1 196 ? -3.482 11.984 -8.773 1 88.94 196 TYR A C 1
ATOM 1443 O O . TYR A 1 196 ? -3.273 12.867 -7.934 1 88.94 196 TYR A O 1
ATOM 1451 N N . LEU A 1 197 ? -4.203 10.891 -8.523 1 90.5 197 LEU A N 1
ATOM 1452 C CA . LEU A 1 197 ? -4.859 10.719 -7.23 1 90.5 197 LEU A CA 1
ATOM 1453 C C . LEU A 1 197 ? -4.051 9.797 -6.328 1 90.5 197 LEU A C 1
ATOM 1455 O O . LEU A 1 197 ? -3.918 10.047 -5.129 1 90.5 197 LEU A O 1
ATOM 1459 N N . TYR A 1 198 ? -3.451 8.711 -6.984 1 93.25 198 TYR A N 1
ATOM 1460 C CA . TYR A 1 198 ? -2.971 7.621 -6.148 1 93.25 198 TYR A CA 1
ATOM 1461 C C . TYR A 1 198 ? -1.468 7.43 -6.312 1 93.25 198 TYR A C 1
ATOM 1463 O O . TYR A 1 198 ? -0.845 6.672 -5.562 1 93.25 198 TYR A O 1
ATOM 1471 N N . GLY A 1 199 ? -0.873 8.047 -7.27 1 93.19 199 GLY A N 1
ATOM 1472 C CA . GLY A 1 199 ? 0.433 7.621 -7.75 1 93.19 199 GLY A CA 1
ATOM 1473 C C . GLY A 1 199 ? 0.362 6.48 -8.742 1 93.19 199 GLY A C 1
ATOM 1474 O O . GLY A 1 199 ? -0.723 6.109 -9.195 1 93.19 199 GLY A O 1
ATOM 1475 N N . ASP A 1 200 ? 1.468 5.988 -9.148 1 93.06 200 ASP A N 1
ATOM 1476 C CA . ASP A 1 200 ? 1.498 4.898 -10.117 1 93.06 200 ASP A CA 1
ATOM 1477 C C . ASP A 1 200 ? 0.87 3.633 -9.539 1 93.06 200 ASP A C 1
ATOM 1479 O O . ASP A 1 200 ? 1.262 3.176 -8.461 1 93.06 200 ASP A O 1
ATOM 1483 N N . CYS A 1 201 ? -0.05 3.09 -10.336 1 96.44 201 CYS A N 1
ATOM 1484 C CA . CYS A 1 201 ? -0.775 1.925 -9.844 1 96.44 201 CYS A CA 1
ATOM 1485 C C . CYS A 1 201 ? -0.653 0.755 -10.812 1 96.44 201 CYS A C 1
ATOM 1487 O O . CYS A 1 201 ? -0.985 -0.38 -10.461 1 96.44 201 CYS A O 1
ATOM 1489 N N . ILE A 1 202 ? -0.26 1.058 -12.016 1 97.06 202 ILE A N 1
ATOM 1490 C CA . ILE A 1 202 ? -0.135 0.035 -13.047 1 97.06 202 ILE A CA 1
ATOM 1491 C C . ILE A 1 202 ? 1.319 -0.067 -13.5 1 97.06 202 ILE A C 1
ATOM 1493 O O . ILE A 1 202 ? 1.908 0.922 -13.945 1 97.06 202 ILE A O 1
ATOM 1497 N N . PHE A 1 203 ? 1.859 -1.185 -13.391 1 97.12 203 PHE A N 1
ATOM 1498 C CA . PHE A 1 203 ? 3.209 -1.479 -13.859 1 97.12 203 PHE A CA 1
ATOM 1499 C C . PHE A 1 203 ? 3.184 -2.525 -14.969 1 97.12 203 PHE A C 1
ATOM 1501 O O . PHE A 1 203 ? 3.121 -3.725 -14.695 1 97.12 203 PHE A O 1
ATOM 1508 N N . ASP A 1 204 ? 3.264 -1.972 -16.156 1 92.94 204 ASP A N 1
ATOM 1509 C CA . ASP A 1 204 ? 3.174 -2.799 -17.359 1 92.94 204 ASP A CA 1
ATOM 1510 C C . ASP A 1 204 ? 4.535 -2.936 -18.031 1 92.94 204 ASP A C 1
ATOM 1512 O O . ASP A 1 204 ? 5.566 -2.643 -17.422 1 92.94 204 ASP A O 1
ATOM 1516 N N . THR A 1 205 ? 4.586 -3.41 -19.266 1 85.06 205 THR A N 1
ATOM 1517 C CA . THR A 1 205 ? 5.844 -3.73 -19.938 1 85.06 205 THR A CA 1
ATOM 1518 C C . THR A 1 205 ? 6.582 -2.457 -20.344 1 85.06 205 THR A C 1
ATOM 1520 O O . THR A 1 205 ? 7.766 -2.502 -20.672 1 85.06 205 THR A O 1
ATOM 1523 N N . HIS A 1 206 ? 5.906 -1.374 -20.203 1 77 206 HIS A N 1
ATOM 1524 C CA . HIS A 1 206 ? 6.594 -0.117 -20.469 1 77 206 HIS A CA 1
ATOM 1525 C C . HIS A 1 206 ? 7.465 0.305 -19.297 1 77 206 HIS A C 1
ATOM 1527 O O . HIS A 1 206 ? 8.25 1.249 -19.406 1 77 206 HIS A O 1
ATOM 1533 N N . THR A 1 207 ? 7.273 -0.523 -18.312 1 76.81 207 THR A N 1
ATOM 1534 C CA . THR A 1 207 ? 8.188 -0.412 -17.188 1 76.81 207 THR A CA 1
ATOM 1535 C C . THR A 1 207 ? 9.336 -1.404 -17.328 1 76.81 207 THR A C 1
ATOM 1537 O O . THR A 1 207 ? 9.594 -1.927 -18.406 1 76.81 207 THR A O 1
ATOM 1540 N N . ALA A 1 208 ? 10.148 -1.646 -16.328 1 79.06 208 ALA A N 1
ATOM 1541 C CA . ALA A 1 208 ? 11.305 -2.537 -16.375 1 79.06 208 ALA A CA 1
ATOM 1542 C C . ALA A 1 208 ? 10.883 -3.996 -16.234 1 79.06 208 ALA A C 1
ATOM 1544 O O . ALA A 1 208 ? 11.727 -4.887 -16.094 1 79.06 208 ALA A O 1
ATOM 1545 N N . GLY A 1 209 ? 9.648 -4.207 -16.25 1 87.69 209 GLY A N 1
ATOM 1546 C CA . GLY A 1 209 ? 9.164 -5.566 -16.438 1 87.69 209 GLY A CA 1
ATOM 1547 C C . GLY A 1 209 ? 9.625 -6.188 -17.75 1 87.69 209 GLY A C 1
ATOM 1548 O O . GLY A 1 209 ? 9.516 -5.57 -18.812 1 87.69 209 GLY A O 1
ATOM 1549 N N . SER A 1 210 ? 10.148 -7.41 -17.641 1 93.31 210 SER A N 1
ATOM 1550 C CA . SER A 1 210 ? 10.883 -7.945 -18.797 1 93.31 210 SER A CA 1
ATOM 1551 C C . SER A 1 210 ? 10.109 -9.086 -19.453 1 93.31 210 SER A C 1
ATOM 1553 O O . SER A 1 210 ? 10.039 -10.188 -18.906 1 93.31 210 SER A O 1
ATOM 1555 N N . LEU A 1 211 ? 9.688 -8.812 -20.656 1 96.62 211 LEU A N 1
ATOM 1556 C CA . LEU A 1 211 ? 9.055 -9.859 -21.453 1 96.62 211 LEU A CA 1
ATOM 1557 C C . LEU A 1 211 ? 10.055 -10.961 -21.797 1 96.62 211 LEU A C 1
ATOM 1559 O O . LEU A 1 211 ? 9.711 -12.141 -21.797 1 96.62 211 LEU A O 1
ATOM 1563 N N . ALA A 1 212 ? 11.289 -10.547 -22.016 1 97.44 212 ALA A N 1
ATOM 1564 C CA . ALA A 1 212 ? 12.32 -11.523 -22.391 1 97.44 212 ALA A CA 1
ATOM 1565 C C . ALA A 1 212 ? 12.578 -12.492 -21.234 1 97.44 212 ALA A C 1
ATOM 1567 O O . ALA A 1 212 ? 12.68 -13.703 -21.453 1 97.44 212 ALA A O 1
ATOM 1568 N N . LEU A 1 213 ? 12.656 -11.977 -20.047 1 97.94 213 LEU A N 1
ATOM 1569 C CA . LEU A 1 213 ? 12.867 -12.82 -18.875 1 97.94 213 LEU A CA 1
ATOM 1570 C C . LEU A 1 213 ? 11.656 -13.727 -18.625 1 97.94 213 LEU A C 1
ATOM 1572 O O . LEU A 1 213 ? 11.812 -14.906 -18.312 1 97.94 213 LEU A O 1
ATOM 1576 N N . ALA A 1 214 ? 10.508 -13.195 -18.797 1 98.56 214 ALA A N 1
ATOM 1577 C CA . ALA A 1 214 ? 9.289 -13.992 -18.656 1 98.56 214 ALA A CA 1
ATOM 1578 C C . ALA A 1 214 ? 9.258 -15.125 -19.672 1 98.56 214 ALA A C 1
ATOM 1580 O O . ALA A 1 214 ? 8.953 -16.266 -19.328 1 98.56 214 ALA A O 1
ATOM 1581 N N . ASP A 1 215 ? 9.617 -14.82 -20.906 1 98.5 215 ASP A N 1
ATOM 1582 C CA . ASP A 1 215 ? 9.625 -15.82 -21.953 1 98.5 215 ASP A CA 1
ATOM 1583 C C . ASP A 1 215 ? 10.625 -16.938 -21.656 1 98.5 215 ASP A C 1
ATOM 1585 O O . ASP A 1 215 ? 10.367 -18.109 -21.922 1 98.5 215 ASP A O 1
ATOM 1589 N N . GLU A 1 216 ? 11.711 -16.547 -21.156 1 98.69 216 GLU A N 1
ATOM 1590 C CA . GLU A 1 216 ? 12.719 -17.531 -20.797 1 98.69 216 GLU A CA 1
ATOM 1591 C C . GLU A 1 216 ? 12.203 -18.484 -19.719 1 98.69 216 GLU A C 1
ATOM 1593 O O . GLU A 1 216 ? 12.406 -19.703 -19.812 1 98.69 216 GLU A O 1
ATOM 1598 N N . ILE A 1 217 ? 11.555 -17.953 -18.734 1 98.81 217 ILE A N 1
ATOM 1599 C CA . ILE A 1 217 ? 10.992 -18.75 -17.656 1 98.81 217 ILE A CA 1
ATOM 1600 C C . ILE A 1 217 ? 9.906 -19.672 -18.203 1 98.81 217 ILE A C 1
ATOM 1602 O O . ILE A 1 217 ? 9.867 -20.859 -17.875 1 98.81 217 ILE A O 1
ATOM 1606 N N . LEU A 1 218 ? 9.07 -19.141 -19.031 1 98.69 218 LEU A N 1
ATOM 1607 C CA . LEU A 1 218 ? 7.984 -19.922 -19.625 1 98.69 218 LEU A CA 1
ATOM 1608 C C . LEU A 1 218 ? 8.531 -21.062 -20.469 1 98.69 218 LEU A C 1
ATOM 1610 O O . LEU A 1 218 ? 8.039 -22.188 -20.391 1 98.69 218 LEU A O 1
ATOM 1614 N N . ALA A 1 219 ? 9.539 -20.797 -21.234 1 98.5 219 ALA A N 1
ATOM 1615 C CA . ALA A 1 219 ? 10.156 -21.828 -22.078 1 98.5 219 ALA A CA 1
ATOM 1616 C C . ALA A 1 219 ? 10.766 -22.938 -21.219 1 98.5 219 ALA A C 1
ATOM 1618 O O . ALA A 1 219 ? 10.625 -24.125 -21.531 1 98.5 219 ALA A O 1
ATOM 1619 N N . ALA A 1 220 ? 11.359 -22.562 -20.141 1 98.25 220 ALA A N 1
ATOM 1620 C CA . ALA A 1 220 ? 11.984 -23.531 -19.25 1 98.25 220 ALA A CA 1
ATOM 1621 C C . ALA A 1 220 ? 10.938 -24.391 -18.547 1 98.25 220 ALA A C 1
ATOM 1623 O O . ALA A 1 220 ? 11.164 -25.578 -18.266 1 98.25 220 ALA A O 1
ATOM 1624 N N . SER A 1 221 ? 9.82 -23.812 -18.266 1 97.5 221 SER A N 1
ATOM 1625 C CA . SER A 1 221 ? 8.789 -24.453 -17.453 1 97.5 221 SER A CA 1
ATOM 1626 C C . SER A 1 221 ? 8.109 -25.578 -18.219 1 97.5 221 SER A C 1
ATOM 1628 O O . SER A 1 221 ? 7.453 -26.438 -17.609 1 97.5 221 SER A O 1
ATOM 1630 N N . ILE A 1 222 ? 8.273 -25.656 -19.531 1 95.75 222 ILE A N 1
ATOM 1631 C CA . ILE A 1 222 ? 7.578 -26.672 -20.312 1 95.75 222 ILE A CA 1
ATOM 1632 C C . ILE A 1 222 ? 8.57 -27.719 -20.797 1 95.75 222 ILE A C 1
ATOM 1634 O O . ILE A 1 222 ? 8.227 -28.578 -21.609 1 95.75 222 ILE A O 1
ATOM 1638 N N . THR A 1 223 ? 9.766 -27.641 -20.375 1 94.44 223 THR A N 1
ATOM 1639 C CA . THR A 1 223 ? 10.727 -28.688 -20.734 1 94.44 223 THR A CA 1
ATOM 1640 C C . THR A 1 223 ? 10.359 -30.016 -20.078 1 94.44 223 THR A C 1
ATOM 1642 O O . THR A 1 223 ? 9.695 -30.031 -19.047 1 94.44 223 THR A O 1
ATOM 1645 N N . SER A 1 224 ? 10.891 -31.078 -20.656 1 92 224 SER A N 1
ATOM 1646 C CA . SER A 1 224 ? 10.617 -32.406 -20.141 1 92 224 SER A CA 1
ATOM 1647 C C . SER A 1 224 ? 11.148 -32.562 -18.719 1 92 224 SER A C 1
ATOM 1649 O O . SER A 1 224 ? 10.508 -33.188 -17.875 1 92 224 SER A O 1
ATOM 1651 N N . SER A 1 225 ? 12.242 -32.031 -18.5 1 89.31 225 SER A N 1
ATOM 1652 C CA . SER A 1 225 ? 12.844 -32.094 -17.172 1 89.31 225 SER A CA 1
ATOM 1653 C C . SER A 1 225 ? 11.984 -31.391 -16.141 1 89.31 225 SER A C 1
ATOM 1655 O O . SER A 1 225 ? 11.773 -31.906 -15.039 1 89.31 225 SER A O 1
ATOM 1657 N N . SER A 1 226 ? 11.492 -30.188 -16.438 1 93.31 226 SER A N 1
ATOM 1658 C CA . SER A 1 226 ? 10.641 -29.438 -15.523 1 93.31 226 SER A CA 1
ATOM 1659 C C . SER A 1 226 ? 9.352 -30.188 -15.219 1 93.31 226 SER A C 1
ATOM 1661 O O . SER A 1 226 ? 8.93 -30.266 -14.062 1 93.31 226 SER A O 1
ATOM 1663 N N . ILE A 1 227 ? 8.797 -30.766 -16.234 1 93.5 227 ILE A N 1
ATOM 1664 C CA . ILE A 1 227 ? 7.531 -31.469 -16.078 1 93.5 227 ILE A CA 1
ATOM 1665 C C . ILE A 1 227 ? 7.727 -32.719 -15.203 1 93.5 227 ILE A C 1
ATOM 1667 O O . ILE A 1 227 ? 6.902 -33 -14.328 1 93.5 227 ILE A O 1
ATOM 1671 N N . ARG A 1 228 ? 8.805 -33.375 -15.406 1 91.5 228 ARG A N 1
ATOM 1672 C CA . ARG A 1 228 ? 9.086 -34.562 -14.633 1 91.5 228 ARG A CA 1
ATOM 1673 C C . ARG A 1 228 ? 9.336 -34.219 -13.164 1 91.5 228 ARG A C 1
ATOM 1675 O O . ARG A 1 228 ? 9 -35 -12.273 1 91.5 228 ARG A O 1
ATOM 1682 N N . GLN A 1 229 ? 9.875 -33.062 -12.898 1 92.38 229 GLN A N 1
ATOM 1683 C CA . GLN A 1 229 ? 10.25 -32.688 -11.539 1 92.38 229 GLN A CA 1
ATOM 1684 C C . GLN A 1 229 ? 9.102 -31.969 -10.836 1 92.38 229 GLN A C 1
ATOM 1686 O O . GLN A 1 229 ? 9.164 -31.719 -9.633 1 92.38 229 GLN A O 1
ATOM 1691 N N . ALA A 1 230 ? 8.047 -31.688 -11.57 1 95.12 230 ALA A N 1
ATOM 1692 C CA . ALA A 1 230 ? 6.941 -30.922 -11 1 95.12 230 ALA A CA 1
ATOM 1693 C C . ALA A 1 230 ? 6.238 -31.719 -9.898 1 95.12 230 ALA A C 1
ATOM 1695 O O . ALA A 1 230 ? 5.867 -32.875 -10.094 1 95.12 230 ALA A O 1
ATOM 1696 N N . PRO A 1 231 ? 6.129 -31.047 -8.766 1 95.56 231 PRO A N 1
ATOM 1697 C CA . PRO A 1 231 ? 5.367 -31.734 -7.723 1 95.56 231 PRO A CA 1
ATOM 1698 C C . PRO A 1 231 ? 3.904 -31.953 -8.109 1 95.56 231 PRO A C 1
ATOM 1700 O O . PRO A 1 231 ? 3.293 -31.078 -8.734 1 95.56 231 PRO A O 1
ATOM 1703 N N . LEU A 1 232 ? 3.387 -33.094 -7.668 1 94.75 232 LEU A N 1
ATOM 1704 C CA . LEU A 1 232 ? 1.974 -33.375 -7.906 1 94.75 232 LEU A CA 1
ATOM 1705 C C . LEU A 1 232 ? 1.136 -33 -6.688 1 94.75 232 LEU A C 1
ATOM 1707 O O . LEU A 1 232 ? 1.635 -33 -5.562 1 94.75 232 LEU A O 1
ATOM 1711 N N . ARG A 1 233 ? -0.05 -32.656 -6.965 1 95.25 233 ARG A N 1
ATOM 1712 C CA . ARG A 1 233 ? -1.003 -32.406 -5.891 1 95.25 233 ARG A CA 1
ATOM 1713 C C . ARG A 1 233 ? -1.195 -33.625 -5.016 1 95.25 233 ARG A C 1
ATOM 1715 O O . ARG A 1 233 ? -1.401 -34.75 -5.523 1 95.25 233 ARG A O 1
ATOM 1722 N N . ASN A 1 234 ? -1.145 -33.438 -3.699 1 94.25 234 ASN A N 1
ATOM 1723 C CA . ASN A 1 234 ? -1.37 -34.562 -2.809 1 94.25 234 ASN A CA 1
ATOM 1724 C C . ASN A 1 234 ? -2.854 -34.906 -2.699 1 94.25 234 ASN A C 1
ATOM 1726 O O . ASN A 1 234 ? -3.699 -34.188 -3.246 1 94.25 234 ASN A O 1
ATOM 1730 N N . THR A 1 235 ? -3.156 -35.938 -1.981 1 95.06 235 THR A N 1
ATOM 1731 C CA . THR A 1 235 ? -4.516 -36.469 -1.914 1 95.06 235 THR A CA 1
ATOM 1732 C C . THR A 1 235 ? -5.453 -35.469 -1.249 1 95.06 235 THR A C 1
ATOM 1734 O O . THR A 1 235 ? -6.594 -35.281 -1.679 1 95.06 235 THR A O 1
ATOM 1737 N N . PHE A 1 236 ? -4.973 -34.844 -0.286 1 95.44 236 PHE A N 1
ATOM 1738 C CA . PHE A 1 236 ? -5.789 -33.875 0.458 1 95.44 236 PHE A CA 1
ATOM 1739 C C . PHE A 1 236 ? -6.242 -32.75 -0.442 1 95.44 236 PHE A C 1
ATOM 1741 O O . PHE A 1 236 ? -7.422 -32.375 -0.448 1 95.44 236 PHE A O 1
ATOM 1748 N N . LEU A 1 237 ? -5.352 -32.156 -1.171 1 96.12 237 LEU A N 1
ATOM 1749 C CA . LEU A 1 237 ? -5.676 -31.062 -2.07 1 96.12 237 LEU A CA 1
ATOM 1750 C C . LEU A 1 237 ? -6.562 -31.531 -3.217 1 96.12 237 LEU A C 1
ATOM 1752 O O . LEU A 1 237 ? -7.426 -30.797 -3.686 1 96.12 237 LEU A O 1
ATOM 1756 N N . GLN A 1 238 ? -6.352 -32.75 -3.67 1 95.5 238 GLN A N 1
ATOM 1757 C CA . GLN A 1 238 ? -7.195 -33.312 -4.719 1 95.5 238 GLN A CA 1
ATOM 1758 C C . GLN A 1 238 ? -8.641 -33.438 -4.25 1 95.5 238 GLN A C 1
ATOM 1760 O O . GLN A 1 238 ? -9.57 -33.125 -4.992 1 95.5 238 GLN A O 1
ATOM 1765 N N . GLU A 1 239 ? -8.789 -33.875 -3.055 1 95.94 239 GLU A N 1
ATOM 1766 C CA . GLU A 1 239 ? -10.133 -34.031 -2.49 1 95.94 239 GLU A CA 1
ATOM 1767 C C . GLU A 1 239 ? -10.797 -32.656 -2.32 1 95.94 239 GLU A C 1
ATOM 1769 O O . GLU A 1 239 ? -11.992 -32.531 -2.594 1 95.94 239 GLU A O 1
ATOM 1774 N N . TYR A 1 240 ? -10.039 -31.766 -1.861 1 96.25 240 TYR A N 1
ATOM 1775 C CA . TYR A 1 240 ? -10.578 -30.422 -1.703 1 96.25 240 TYR A CA 1
ATOM 1776 C C . TYR A 1 240 ? -11.031 -29.844 -3.043 1 96.25 240 TYR A C 1
ATOM 1778 O O . TYR A 1 240 ? -12.117 -29.281 -3.145 1 96.25 240 TYR A O 1
ATOM 1786 N N . GLU A 1 241 ? -10.164 -30 -4.074 1 96.19 241 GLU A N 1
ATOM 1787 C CA . GLU A 1 241 ? -10.523 -29.516 -5.406 1 96.19 241 GLU A CA 1
ATOM 1788 C C . GLU A 1 241 ? -11.805 -30.172 -5.902 1 96.19 241 GLU A C 1
ATOM 1790 O O . GLU A 1 241 ? -12.664 -29.531 -6.504 1 96.19 241 GLU A O 1
ATOM 1795 N N . GLN A 1 242 ? -11.875 -31.453 -5.672 1 95.38 242 GLN A N 1
ATOM 1796 C CA . GLN A 1 242 ? -13.062 -32.188 -6.109 1 95.38 242 GLN A CA 1
ATOM 1797 C C . GLN A 1 242 ? -14.328 -31.625 -5.477 1 95.38 242 GLN A C 1
ATOM 1799 O O . GLN A 1 242 ? -15.344 -31.438 -6.152 1 95.38 242 GLN A O 1
ATOM 1804 N N . GLU A 1 243 ? -14.203 -31.359 -4.246 1 94.69 243 GLU A N 1
ATOM 1805 C CA . GLU A 1 243 ? -15.359 -30.828 -3.541 1 94.69 243 GLU A CA 1
ATOM 1806 C C . GLU A 1 243 ? -15.703 -29.422 -4.035 1 94.69 243 GLU A C 1
ATOM 1808 O O . GLU A 1 243 ? -16.859 -29.109 -4.312 1 94.69 243 GLU A O 1
ATOM 1813 N N . TYR A 1 244 ? -14.719 -28.594 -4.109 1 96 244 TYR A N 1
ATOM 1814 C CA . TYR A 1 244 ? -14.906 -27.219 -4.57 1 96 244 TYR A CA 1
ATOM 1815 C C . TYR A 1 244 ? -15.57 -27.188 -5.941 1 96 244 TYR A C 1
ATOM 1817 O O . TYR A 1 244 ? -16.578 -26.5 -6.141 1 96 244 TYR A O 1
ATOM 1825 N N . PHE A 1 245 ? -15.102 -27.953 -6.848 1 94.88 245 PHE A N 1
ATOM 1826 C CA . PHE A 1 245 ? -15.586 -27.875 -8.219 1 94.88 245 PHE A CA 1
ATOM 1827 C C . PHE A 1 245 ? -16.859 -28.703 -8.391 1 94.88 245 PHE A C 1
ATOM 1829 O O . PHE A 1 245 ? -17.562 -28.562 -9.391 1 94.88 245 PHE A O 1
ATOM 1836 N N . ALA A 1 246 ? -17.125 -29.578 -7.445 1 93.69 246 ALA A N 1
ATOM 1837 C CA . ALA A 1 246 ? -18.438 -30.203 -7.453 1 93.69 246 ALA A CA 1
ATOM 1838 C C . ALA A 1 246 ? -19.547 -29.172 -7.273 1 93.69 246 ALA A C 1
ATOM 1840 O O . ALA A 1 246 ? -20.562 -29.219 -7.957 1 93.69 246 ALA A O 1
ATOM 1841 N N . TYR A 1 247 ? -19.281 -28.25 -6.375 1 91.19 247 TYR A N 1
ATOM 1842 C CA . TYR A 1 247 ? -20.25 -27.172 -6.18 1 91.19 247 TYR A CA 1
ATOM 1843 C C . TYR A 1 247 ? -20.328 -26.281 -7.414 1 91.19 247 TYR A C 1
ATOM 1845 O O . TYR A 1 247 ? -21.406 -25.891 -7.844 1 91.19 247 TYR A O 1
ATOM 1853 N N . ILE A 1 248 ? -19.188 -26 -7.953 1 90.75 248 ILE A N 1
ATOM 1854 C CA . ILE A 1 248 ? -19.156 -25.156 -9.141 1 90.75 248 ILE A CA 1
ATOM 1855 C C . ILE A 1 248 ? -19.891 -25.844 -10.289 1 90.75 248 ILE A C 1
ATOM 1857 O O . ILE A 1 248 ? -20.609 -25.203 -11.047 1 90.75 248 ILE A O 1
ATOM 1861 N N . SER A 1 249 ? -19.672 -27.125 -10.359 1 91.31 249 SER A N 1
ATOM 1862 C CA . SER A 1 249 ? -20.344 -27.891 -11.406 1 91.31 249 SER A CA 1
ATOM 1863 C C . SER A 1 249 ? -21.859 -27.781 -11.281 1 91.31 249 SER A C 1
ATOM 1865 O O . SER A 1 249 ? -22.562 -27.688 -12.281 1 91.31 249 SER A O 1
ATOM 1867 N N . ALA A 1 250 ? -22.266 -27.828 -10.133 1 85.75 250 ALA A N 1
ATOM 1868 C CA . ALA A 1 250 ? -23.703 -27.719 -9.891 1 85.75 250 ALA A CA 1
ATOM 1869 C C . ALA A 1 250 ? -24.234 -26.359 -10.328 1 85.75 250 ALA A C 1
ATOM 1871 O O . ALA A 1 250 ? -25.359 -26.25 -10.805 1 85.75 250 ALA A O 1
ATOM 1872 N N . SER A 1 251 ? -23.391 -25.359 -10.234 1 83.25 251 SER A N 1
ATOM 1873 C CA . SER A 1 251 ? -23.781 -24 -10.578 1 83.25 251 SER A CA 1
ATOM 1874 C C . SER A 1 251 ? -23.625 -23.75 -12.078 1 83.25 251 SER A C 1
ATOM 1876 O O . SER A 1 251 ? -24.438 -23.031 -12.672 1 83.25 251 SER A O 1
ATOM 1878 N N . THR A 1 252 ? -22.641 -24.328 -12.703 1 83.81 252 THR A N 1
ATOM 1879 C CA . THR A 1 252 ? -22.328 -24.062 -14.102 1 83.81 252 THR A CA 1
ATOM 1880 C C . THR A 1 252 ? -22.938 -25.109 -15.008 1 83.81 252 THR A C 1
ATOM 1882 O O . THR A 1 252 ? -23 -24.938 -16.219 1 83.81 252 THR A O 1
ATOM 1885 N N . ASN A 1 253 ? -23.312 -26.156 -14.547 1 84.94 253 ASN A N 1
ATOM 1886 C CA . ASN A 1 253 ? -23.781 -27.328 -15.281 1 84.94 253 ASN A CA 1
ATOM 1887 C C . ASN A 1 253 ? -22.703 -27.906 -16.203 1 84.94 253 ASN A C 1
ATOM 1889 O O . ASN A 1 253 ? -22.969 -28.234 -17.344 1 84.94 253 ASN A O 1
ATOM 1893 N N . ARG A 1 254 ? -21.562 -27.828 -15.641 1 86.5 254 ARG A N 1
ATOM 1894 C CA . ARG A 1 254 ? -20.422 -28.406 -16.344 1 86.5 254 ARG A CA 1
ATOM 1895 C C . ARG A 1 254 ? -19.656 -29.375 -15.461 1 86.5 254 ARG A C 1
ATOM 1897 O O . ARG A 1 254 ? -19.656 -29.25 -14.234 1 86.5 254 ARG A O 1
ATOM 1904 N N . THR A 1 255 ? -19.078 -30.297 -16.219 1 86.88 255 THR A N 1
ATOM 1905 C CA . THR A 1 255 ? -18.188 -31.203 -15.523 1 86.88 255 THR A CA 1
ATOM 1906 C C . THR A 1 255 ? -16.734 -30.812 -15.766 1 86.88 255 THR A C 1
ATOM 1908 O O . THR A 1 255 ? -16.328 -30.562 -16.906 1 86.88 255 THR A O 1
ATOM 1911 N N . TYR A 1 256 ? -16.047 -30.734 -14.672 1 88.44 256 TYR A N 1
ATOM 1912 C CA . TYR A 1 256 ? -14.648 -30.344 -14.758 1 88.44 256 TYR A CA 1
ATOM 1913 C C . TYR A 1 256 ? -13.734 -31.547 -14.57 1 88.44 256 TYR A C 1
ATOM 1915 O O . TYR A 1 256 ? -13.992 -32.406 -13.711 1 88.44 256 TYR A O 1
ATOM 1923 N N . ASN A 1 257 ? -12.773 -31.594 -15.477 1 83.5 257 ASN A N 1
ATOM 1924 C CA . ASN A 1 257 ? -11.773 -32.656 -15.398 1 83.5 257 ASN A CA 1
ATOM 1925 C C . ASN A 1 257 ? -10.664 -32.312 -14.406 1 83.5 257 ASN A C 1
ATOM 1927 O O . ASN A 1 257 ? -9.852 -31.422 -14.664 1 83.5 257 ASN A O 1
ATOM 1931 N N . LEU A 1 258 ? -10.625 -33.062 -13.305 1 92.94 258 LEU A N 1
ATOM 1932 C CA . LEU A 1 258 ? -9.617 -32.844 -12.273 1 92.94 258 LEU A CA 1
ATOM 1933 C C . LEU A 1 258 ? -8.609 -34 -12.25 1 92.94 258 LEU A C 1
ATOM 1935 O O . LEU A 1 258 ? -8.445 -34.656 -11.219 1 92.94 258 LEU A O 1
ATOM 1939 N N . ASN A 1 259 ? -7.93 -34.094 -13.398 1 90.69 259 ASN A N 1
ATOM 1940 C CA . ASN A 1 259 ? -6.934 -35.156 -13.531 1 90.69 259 ASN A CA 1
ATOM 1941 C C . ASN A 1 259 ? -5.859 -35.062 -12.445 1 90.69 259 ASN A C 1
ATOM 1943 O O . ASN A 1 259 ? -5.098 -34.094 -12.414 1 90.69 259 ASN A O 1
ATOM 1947 N N . SER A 1 260 ? -5.73 -36.062 -11.609 1 89.31 260 SER A N 1
ATOM 1948 C CA . SER A 1 260 ? -4.832 -36.094 -10.461 1 89.31 260 SER A CA 1
ATOM 1949 C C . SER A 1 260 ? -3.373 -36.156 -10.898 1 89.31 260 SER A C 1
ATOM 1951 O O . SER A 1 260 ? -2.469 -35.812 -10.133 1 89.31 260 SER A O 1
ATOM 1953 N N . LYS A 1 261 ? -3.127 -36.531 -12.047 1 90.81 261 LYS A N 1
ATOM 1954 C CA . LYS A 1 261 ? -1.759 -36.719 -12.516 1 90.81 261 LYS A CA 1
ATOM 1955 C C . LYS A 1 261 ? -1.279 -35.531 -13.328 1 90.81 261 LYS A C 1
ATOM 1957 O O . LYS A 1 261 ? -0.112 -35.469 -13.727 1 90.81 261 LYS A O 1
ATOM 1962 N N . LYS A 1 262 ? -2.16 -34.719 -13.5 1 91.62 262 LYS A N 1
ATOM 1963 C CA . LYS A 1 262 ? -1.765 -33.562 -14.289 1 91.62 262 LYS A CA 1
ATOM 1964 C C . LYS A 1 262 ? -0.926 -32.594 -13.453 1 91.62 262 LYS A C 1
ATOM 1966 O O . LYS A 1 262 ? -1.317 -32.219 -12.344 1 91.62 262 LYS A O 1
ATOM 1971 N N . THR A 1 263 ? 0.204 -32.219 -14.023 1 93.81 263 THR A N 1
ATOM 1972 C CA . THR A 1 263 ? 1.074 -31.234 -13.383 1 93.81 263 THR A CA 1
ATOM 1973 C C . THR A 1 263 ? 0.447 -29.844 -13.43 1 93.81 263 THR A C 1
ATOM 1975 O O . THR A 1 263 ? -0.47 -29.594 -14.211 1 93.81 263 THR A O 1
ATOM 1978 N N . PRO A 1 264 ? 0.887 -28.984 -12.609 1 96.19 264 PRO A N 1
ATOM 1979 C CA . PRO A 1 264 ? 0.37 -27.609 -12.617 1 96.19 264 PRO A CA 1
ATOM 1980 C C . PRO A 1 264 ? 0.54 -26.922 -13.977 1 96.19 264 PRO A C 1
ATOM 1982 O O . PRO A 1 264 ? 1.553 -27.125 -14.648 1 96.19 264 PRO A O 1
ATOM 1985 N N . THR A 1 265 ? -0.427 -26.188 -14.312 1 96.5 265 THR A N 1
ATOM 1986 C CA . THR A 1 265 ? -0.354 -25.375 -15.523 1 96.5 265 THR A CA 1
ATOM 1987 C C . THR A 1 265 ? 0.406 -24.078 -15.258 1 96.5 265 THR A C 1
ATOM 1989 O O . THR A 1 265 ? 0.226 -23.438 -14.211 1 96.5 265 THR A O 1
ATOM 1992 N N . VAL A 1 266 ? 1.248 -23.688 -16.188 1 98.38 266 VAL A N 1
ATOM 1993 C CA . VAL A 1 266 ? 1.924 -22.391 -16.094 1 98.38 266 VAL A CA 1
ATOM 1994 C C . VAL A 1 266 ? 1.271 -21.406 -17.062 1 98.38 266 VAL A C 1
ATOM 1996 O O . VAL A 1 266 ? 1.301 -21.594 -18.281 1 98.38 266 VAL A O 1
ATOM 1999 N N . TYR A 1 267 ? 0.676 -20.391 -16.5 1 98.25 267 TYR A N 1
ATOM 2000 C CA . TYR A 1 267 ? 0.021 -19.344 -17.266 1 98.25 267 TYR A CA 1
ATOM 2001 C C . TYR A 1 267 ? 1.01 -18.25 -17.641 1 98.25 267 TYR A C 1
ATOM 2003 O O . TYR A 1 267 ? 1.9 -17.906 -16.859 1 98.25 267 TYR A O 1
ATOM 2011 N N . ASP A 1 268 ? 0.789 -17.656 -18.828 1 97.88 268 ASP A N 1
ATOM 2012 C CA . ASP A 1 268 ? 1.683 -16.594 -19.266 1 97.88 268 ASP A CA 1
ATOM 2013 C C . ASP A 1 268 ? 1.053 -15.219 -19.047 1 97.88 268 ASP A C 1
ATOM 2015 O O . ASP A 1 268 ? -0.114 -15.125 -18.656 1 97.88 268 ASP A O 1
ATOM 2019 N N . TYR A 1 269 ? 1.818 -14.211 -19.328 1 97.88 269 TYR A N 1
ATOM 2020 C CA . TYR A 1 269 ? 1.519 -12.828 -19 1 97.88 269 TYR A CA 1
ATOM 2021 C C . TYR A 1 269 ? 0.426 -12.273 -19.906 1 97.88 269 TYR A C 1
ATOM 2023 O O . TYR A 1 269 ? -0.015 -11.133 -19.734 1 97.88 269 TYR A O 1
ATOM 2031 N N . ARG A 1 270 ? -0.106 -12.992 -20.75 1 97 270 ARG A N 1
ATOM 2032 C CA . ARG A 1 270 ? -1.232 -12.547 -21.562 1 97 270 ARG A CA 1
ATOM 2033 C C . ARG A 1 270 ? -2.559 -12.992 -20.953 1 97 270 ARG A C 1
ATOM 2035 O O . ARG A 1 270 ? -3.625 -12.562 -21.391 1 97 270 ARG A O 1
ATOM 2042 N N . GLN A 1 271 ? -2.391 -13.781 -19.875 1 96.88 271 GLN A N 1
ATOM 2043 C CA . GLN A 1 271 ? -3.604 -14.312 -19.266 1 96.88 271 GLN A CA 1
ATOM 2044 C C . GLN A 1 271 ? -3.664 -13.961 -17.781 1 96.88 271 GLN A C 1
ATOM 2046 O O . GLN A 1 271 ? -4.715 -14.086 -17.156 1 96.88 271 GLN A O 1
ATOM 2051 N N . CYS A 1 272 ? -2.564 -13.633 -17.203 1 98.19 272 CYS A N 1
ATOM 2052 C CA . CYS A 1 272 ? -2.566 -13.375 -15.766 1 98.19 272 CYS A CA 1
ATOM 2053 C C . CYS A 1 272 ? -1.641 -12.211 -15.422 1 98.19 272 CYS A C 1
ATOM 2055 O O . CYS A 1 272 ? -0.649 -11.977 -16.109 1 98.19 272 CYS A O 1
ATOM 2057 N N . VAL A 1 273 ? -2.01 -11.43 -14.453 1 98.31 273 VAL A N 1
ATOM 2058 C CA . VAL A 1 273 ? -1.275 -10.312 -13.867 1 98.31 273 VAL A CA 1
ATOM 2059 C C . VAL A 1 273 ? -1.427 -10.336 -12.352 1 98.31 273 VAL A C 1
ATOM 2061 O O . VAL A 1 273 ? -2.475 -10.719 -11.828 1 98.31 273 VAL A O 1
ATOM 2064 N N . GLU A 1 274 ? -0.376 -10.07 -11.695 1 98.44 274 GLU A N 1
ATOM 2065 C CA . GLU A 1 274 ? -0.542 -9.922 -10.25 1 98.44 274 GLU A CA 1
ATOM 2066 C C . GLU A 1 274 ? -1.353 -8.68 -9.914 1 98.44 274 GLU A C 1
ATOM 2068 O O . GLU A 1 274 ? -1.022 -7.578 -10.359 1 98.44 274 GLU A O 1
ATOM 2073 N N . VAL A 1 275 ? -2.373 -8.828 -9.164 1 98.5 275 VAL A N 1
ATOM 2074 C CA . VAL A 1 275 ? -3.232 -7.758 -8.664 1 98.5 275 VAL A CA 1
ATOM 2075 C C . VAL A 1 275 ? -3.064 -7.621 -7.156 1 98.5 275 VAL A C 1
ATOM 2077 O O . VAL A 1 275 ? -3.656 -8.383 -6.387 1 98.5 275 VAL A O 1
ATOM 2080 N N . ASP A 1 276 ? -2.41 -6.547 -6.746 1 97.44 276 ASP A N 1
ATOM 2081 C CA . ASP A 1 276 ? -1.843 -6.457 -5.406 1 97.44 276 ASP A CA 1
ATOM 2082 C C . ASP A 1 276 ? -2.799 -5.742 -4.453 1 97.44 276 ASP A C 1
ATOM 2084 O O . ASP A 1 276 ? -3.436 -4.754 -4.828 1 97.44 276 ASP A O 1
ATOM 2088 N N . SER A 1 277 ? -2.852 -6.312 -3.229 1 96.12 277 SER A N 1
ATOM 2089 C CA . SER A 1 277 ? -3.504 -5.59 -2.143 1 96.12 277 SER A CA 1
ATOM 2090 C C . SER A 1 277 ? -3.168 -6.207 -0.788 1 96.12 277 SER A C 1
ATOM 2092 O O . SER A 1 277 ? -3.049 -7.426 -0.667 1 96.12 277 SER A O 1
ATOM 2094 N N . GLN A 1 278 ? -3.016 -5.398 0.203 1 93.94 278 GLN A N 1
ATOM 2095 C CA . GLN A 1 278 ? -2.996 -5.883 1.58 1 93.94 278 GLN A CA 1
ATOM 2096 C C . GLN A 1 278 ? -4.41 -6.039 2.127 1 93.94 278 GLN A C 1
ATOM 2098 O O . GLN A 1 278 ? -4.602 -6.559 3.229 1 93.94 278 GLN A O 1
ATOM 2103 N N . PHE A 1 279 ? -5.293 -5.512 1.315 1 94.5 279 PHE A N 1
ATOM 2104 C CA . PHE A 1 279 ? -6.703 -5.832 1.518 1 94.5 279 PHE A CA 1
ATOM 2105 C C . PHE A 1 279 ? -7.031 -7.207 0.955 1 94.5 279 PHE A C 1
ATOM 2107 O O . PHE A 1 279 ? -7.242 -7.355 -0.25 1 94.5 279 PHE A O 1
ATOM 2114 N N . PHE A 1 280 ? -7.035 -8.219 1.85 1 93.69 280 PHE A N 1
ATOM 2115 C CA . PHE A 1 280 ? -7.359 -9.57 1.409 1 93.69 280 PHE A CA 1
ATOM 2116 C C . PHE A 1 280 ? -8.836 -9.68 1.043 1 93.69 280 PHE A C 1
ATOM 2118 O O . PHE A 1 280 ? -9.617 -10.273 1.788 1 93.69 280 PHE A O 1
ATOM 2125 N N . TYR A 1 281 ? -9.109 -9.25 -0.104 1 95.31 281 TYR A N 1
ATOM 2126 C CA . TYR A 1 281 ? -10.477 -9.227 -0.6 1 95.31 281 TYR A CA 1
ATOM 2127 C C . TYR A 1 281 ? -10.914 -10.609 -1.061 1 95.31 281 TYR A C 1
ATOM 2129 O O . TYR A 1 281 ? -10.117 -11.367 -1.615 1 95.31 281 TYR A O 1
ATOM 2137 N N . SER A 1 282 ? -12.102 -10.93 -0.819 1 95 282 SER A N 1
ATOM 2138 C CA . SER A 1 282 ? -12.711 -12.164 -1.3 1 95 282 SER A CA 1
ATOM 2139 C C . SER A 1 282 ? -14.156 -11.938 -1.718 1 95 282 SER A C 1
ATOM 2141 O O . SER A 1 282 ? -14.773 -10.945 -1.323 1 95 282 SER A O 1
ATOM 2143 N N . GLY A 1 283 ? -14.602 -12.82 -2.533 1 96.06 283 GLY A N 1
ATOM 2144 C CA . GLY A 1 283 ? -15.953 -12.727 -3.068 1 96.06 283 GLY A CA 1
ATOM 2145 C C . GLY A 1 283 ? -15.984 -12.375 -4.543 1 96.06 283 GLY A C 1
ATOM 2146 O O . GLY A 1 283 ? -15.141 -11.617 -5.027 1 96.06 283 GLY A O 1
ATOM 2147 N N . VAL A 1 284 ? -17.047 -12.781 -5.16 1 95.94 284 VAL A N 1
ATOM 2148 C CA . VAL A 1 284 ? -17.125 -12.719 -6.617 1 95.94 284 VAL A CA 1
ATOM 2149 C C . VAL A 1 284 ? -17.078 -11.266 -7.082 1 95.94 284 VAL A C 1
ATOM 2151 O O . VAL A 1 284 ? -16.344 -10.938 -8.023 1 95.94 284 VAL A O 1
ATOM 2154 N N . PRO A 1 285 ? -17.75 -10.305 -6.438 1 96.31 285 PRO A N 1
ATOM 2155 C CA . PRO A 1 285 ? -17.719 -8.93 -6.934 1 96.31 285 PRO A CA 1
ATOM 2156 C C . PRO A 1 285 ? -16.312 -8.336 -6.961 1 96.31 285 PRO A C 1
ATOM 2158 O O . PRO A 1 285 ? -15.938 -7.668 -7.93 1 96.31 285 PRO A O 1
ATOM 2161 N N . TRP A 1 286 ? -15.562 -8.641 -5.949 1 96.88 286 TRP A N 1
ATOM 2162 C CA . TRP A 1 286 ? -14.211 -8.094 -5.883 1 96.88 286 TRP A CA 1
ATOM 2163 C C . TRP A 1 286 ? -13.258 -8.883 -6.773 1 96.88 286 TRP A C 1
ATOM 2165 O O . TRP A 1 286 ? -12.289 -8.328 -7.297 1 96.88 286 TRP A O 1
ATOM 2175 N N . GLU A 1 287 ? -13.516 -10.156 -6.98 1 97.06 287 GLU A N 1
ATOM 2176 C CA . GLU A 1 287 ? -12.789 -10.945 -7.961 1 97.06 287 GLU A CA 1
ATOM 2177 C C . GLU A 1 287 ? -13.008 -10.414 -9.375 1 97.06 287 GLU A C 1
ATOM 2179 O O . GLU A 1 287 ? -12.078 -10.359 -10.18 1 97.06 287 GLU A O 1
ATOM 2184 N N . ILE A 1 288 ? -14.203 -10.023 -9.641 1 95.56 288 ILE A N 1
ATOM 2185 C CA . ILE A 1 288 ? -14.523 -9.422 -10.93 1 95.56 288 ILE A CA 1
ATOM 2186 C C . ILE A 1 288 ? -13.711 -8.141 -11.117 1 95.56 288 ILE A C 1
ATOM 2188 O O . ILE A 1 288 ? -13.141 -7.91 -12.188 1 95.56 288 ILE A O 1
ATOM 2192 N N . THR A 1 289 ? -13.656 -7.34 -10.086 1 96.06 289 THR A N 1
ATOM 2193 C CA . THR A 1 289 ? -12.844 -6.129 -10.133 1 96.06 289 THR A CA 1
ATOM 2194 C C . THR A 1 289 ? -11.383 -6.469 -10.422 1 96.06 289 THR A C 1
ATOM 2196 O O . THR A 1 289 ? -10.742 -5.812 -11.25 1 96.06 289 THR A O 1
ATOM 2199 N N . ALA A 1 290 ? -10.891 -7.48 -9.805 1 97.81 290 ALA A N 1
ATOM 2200 C CA . ALA A 1 290 ? -9.508 -7.902 -10.008 1 97.81 290 ALA A CA 1
ATOM 2201 C C . ALA A 1 290 ? -9.273 -8.336 -11.453 1 97.81 290 ALA A C 1
ATOM 2203 O O . ALA A 1 290 ? -8.25 -7.996 -12.047 1 97.81 290 ALA A O 1
ATOM 2204 N N . ARG A 1 291 ? -10.172 -9.039 -12.039 1 97.06 291 ARG A N 1
ATOM 2205 C CA . ARG A 1 291 ? -10.031 -9.438 -13.438 1 97.06 291 ARG A CA 1
ATOM 2206 C C . ARG A 1 291 ? -10.141 -8.234 -14.367 1 97.06 291 ARG A C 1
ATOM 2208 O O . ARG A 1 291 ? -9.445 -8.172 -15.391 1 97.06 291 ARG A O 1
ATOM 2215 N N . ASN A 1 292 ? -11.047 -7.32 -14.023 1 96.31 292 ASN A N 1
ATOM 2216 C CA . ASN A 1 292 ? -11.102 -6.082 -14.789 1 96.31 292 ASN A CA 1
ATOM 2217 C C . ASN A 1 292 ? -9.75 -5.383 -14.828 1 96.31 292 ASN A C 1
ATOM 2219 O O . ASN A 1 292 ? -9.305 -4.934 -15.891 1 96.31 292 ASN A O 1
ATOM 2223 N N . TYR A 1 293 ? -9.109 -5.32 -13.734 1 97.38 293 TYR A N 1
ATOM 2224 C CA . TYR A 1 293 ? -7.816 -4.664 -13.641 1 97.38 293 TYR A CA 1
ATOM 2225 C C . TYR A 1 293 ? -6.742 -5.465 -14.375 1 97.38 293 TYR A C 1
ATOM 2227 O O . TYR A 1 293 ? -5.828 -4.887 -14.969 1 97.38 293 TYR A O 1
ATOM 2235 N N . THR A 1 294 ? -6.855 -6.773 -14.2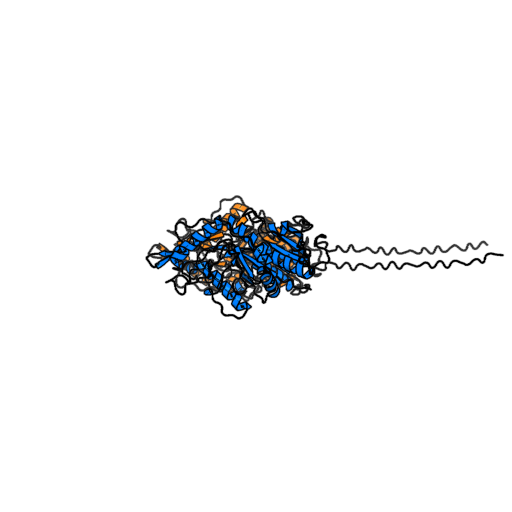81 1 98.19 294 THR A N 1
ATOM 2236 C CA . THR A 1 294 ? -5.953 -7.629 -15.047 1 98.19 294 THR A CA 1
ATOM 2237 C C . THR A 1 294 ? -6.066 -7.336 -16.547 1 98.19 294 THR A C 1
ATOM 2239 O O . THR A 1 294 ? -5.062 -7.082 -17.203 1 98.19 294 THR A O 1
ATOM 2242 N N . ALA A 1 295 ? -7.285 -7.332 -17 1 97.88 295 ALA A N 1
ATOM 2243 C CA . ALA A 1 295 ? -7.527 -7.059 -18.422 1 97.88 295 ALA A CA 1
ATOM 2244 C C . ALA A 1 295 ? -7.027 -5.672 -18.812 1 97.88 295 ALA A C 1
ATOM 2246 O O . ALA A 1 295 ? -6.371 -5.508 -19.844 1 97.88 295 ALA A O 1
ATOM 2247 N N . LEU A 1 296 ? -7.297 -4.699 -18 1 97.25 296 LEU A N 1
ATOM 2248 C CA . LEU A 1 296 ? -6.844 -3.33 -18.219 1 97.25 296 LEU A CA 1
ATOM 2249 C C . LEU A 1 296 ? -5.328 -3.281 -18.375 1 97.25 296 LEU A C 1
ATOM 2251 O O . LEU A 1 296 ? -4.816 -2.654 -19.312 1 97.25 296 LEU A O 1
ATOM 2255 N N . THR A 1 297 ? -4.625 -3.955 -17.547 1 97.81 297 THR A N 1
ATOM 2256 C CA . THR A 1 297 ? -3.168 -3.936 -17.531 1 97.81 297 THR A CA 1
ATOM 2257 C C . THR A 1 297 ? -2.607 -4.605 -18.781 1 97.81 297 THR A C 1
ATOM 2259 O O . THR A 1 297 ? -1.692 -4.078 -19.422 1 97.81 297 THR A O 1
ATOM 2262 N N . ILE A 1 298 ? -3.156 -5.719 -19.125 1 98 298 ILE A N 1
ATOM 2263 C CA . ILE A 1 298 ? -2.717 -6.441 -20.312 1 98 298 ILE A CA 1
ATOM 2264 C C . ILE A 1 298 ? -2.992 -5.602 -21.547 1 98 298 ILE A C 1
ATOM 2266 O O . ILE A 1 298 ? -2.139 -5.492 -22.438 1 98 298 ILE A O 1
ATOM 2270 N N . ASN A 1 299 ? -4.176 -5.016 -21.609 1 97.81 299 ASN A N 1
ATOM 2271 C CA . ASN A 1 299 ? -4.527 -4.176 -22.75 1 97.81 299 ASN A CA 1
ATOM 2272 C C . ASN A 1 299 ? -3.582 -2.984 -22.891 1 97.81 299 ASN A C 1
ATOM 2274 O O . ASN A 1 299 ? -3.174 -2.627 -23.984 1 97.81 299 ASN A O 1
ATOM 2278 N N . GLN A 1 300 ? -3.229 -2.424 -21.812 1 95.62 300 GLN A N 1
ATOM 2279 C CA . GLN A 1 300 ? -2.283 -1.312 -21.844 1 95.62 300 GLN A CA 1
ATOM 2280 C C . GLN A 1 300 ? -0.906 -1.771 -22.312 1 95.62 300 GLN A C 1
ATOM 2282 O O . GLN A 1 300 ? -0.245 -1.073 -23.078 1 95.62 300 GLN A O 1
ATOM 2287 N N . ALA A 1 301 ? -0.492 -2.9 -21.859 1 95.81 301 ALA A N 1
ATOM 2288 C CA . ALA A 1 301 ? 0.846 -3.408 -22.156 1 95.81 301 ALA A CA 1
ATOM 2289 C C . ALA A 1 301 ? 0.971 -3.797 -23.625 1 95.81 301 ALA A C 1
ATOM 2291 O O . ALA A 1 301 ? 2.023 -3.604 -24.234 1 95.81 301 ALA A O 1
ATOM 2292 N N . PHE A 1 302 ? -0.138 -4.324 -24.188 1 96.06 302 PHE A N 1
ATOM 2293 C CA . PHE A 1 302 ? 0.017 -4.969 -25.484 1 96.06 302 PHE A CA 1
ATOM 2294 C C . PHE A 1 302 ? -0.898 -4.328 -26.516 1 96.06 302 PHE A C 1
ATOM 2296 O O . PHE A 1 302 ? -0.998 -4.809 -27.656 1 96.06 302 PHE A O 1
ATOM 2303 N N . ASN A 1 303 ? -1.553 -3.229 -26.172 1 95.25 303 ASN A N 1
ATOM 2304 C CA . ASN A 1 303 ? -2.549 -2.631 -27.047 1 95.25 303 ASN A CA 1
ATOM 2305 C C . ASN A 1 303 ? -3.529 -3.676 -27.578 1 95.25 303 ASN A C 1
ATOM 2307 O O . ASN A 1 303 ? -3.725 -3.795 -28.781 1 95.25 303 ASN A O 1
ATOM 2311 N N . SER A 1 304 ? -4.008 -4.473 -26.625 1 96.38 304 SER A N 1
ATOM 2312 C CA . SER A 1 304 ? -4.961 -5.535 -26.922 1 96.38 304 SER A CA 1
ATOM 2313 C C . SER A 1 304 ? -6.359 -5.18 -26.438 1 96.38 304 SER A C 1
ATOM 2315 O O . SER A 1 304 ? -6.602 -4.051 -26 1 96.38 304 SER A O 1
ATOM 2317 N N . SER A 1 305 ? -7.312 -6.121 -26.578 1 97.19 305 SER A N 1
ATOM 2318 C CA . SER A 1 305 ? -8.688 -5.879 -26.172 1 97.19 305 SER A CA 1
ATOM 2319 C C . SER A 1 305 ? -9.25 -7.066 -25.391 1 97.19 305 SER A C 1
ATOM 2321 O O . SER A 1 305 ? -10.375 -7.5 -25.641 1 97.19 305 SER A O 1
ATOM 2323 N N . VAL A 1 306 ? -8.383 -7.609 -24.547 1 96.56 306 VAL A N 1
ATOM 2324 C CA . VAL A 1 306 ? -8.883 -8.703 -23.719 1 96.56 306 VAL A CA 1
ATOM 2325 C C . VAL A 1 306 ? -9.883 -8.172 -22.703 1 96.56 306 VAL A C 1
ATOM 2327 O O . VAL A 1 306 ? -9.844 -6.992 -22.344 1 96.56 306 VAL A O 1
ATOM 2330 N N . THR A 1 307 ? -10.836 -8.984 -22.344 1 94 307 THR A N 1
ATOM 2331 C CA . THR A 1 307 ? -11.852 -8.648 -21.359 1 94 307 THR A CA 1
ATOM 2332 C C . THR A 1 307 ? -11.688 -9.484 -20.094 1 94 307 THR A C 1
ATOM 2334 O O . THR A 1 307 ? -10.906 -10.445 -20.078 1 94 307 THR A O 1
ATOM 2337 N N . PRO A 1 308 ? -12.383 -9.164 -19.016 1 93.31 308 PRO A N 1
ATOM 2338 C CA . PRO A 1 308 ? -12.32 -9.969 -17.781 1 93.31 308 PRO A CA 1
ATOM 2339 C C . PRO A 1 308 ? -12.703 -11.422 -18.016 1 93.31 308 PRO A C 1
ATOM 2341 O O . PRO A 1 308 ? -12.406 -12.289 -17.188 1 93.31 308 PRO A O 1
ATOM 2344 N N . LYS A 1 309 ? -13.273 -11.766 -19.156 1 92.62 309 LYS A N 1
ATOM 2345 C CA . LYS A 1 309 ? -13.68 -13.125 -19.484 1 92.62 309 LYS A CA 1
ATOM 2346 C C . LYS A 1 309 ? -12.508 -13.945 -20 1 92.62 309 LYS A C 1
ATOM 2348 O O . LYS A 1 309 ? -12.594 -15.164 -20.125 1 92.62 309 LYS A O 1
ATOM 2353 N N . ASP A 1 310 ? -11.406 -13.266 -20.266 1 95.12 310 ASP A N 1
ATOM 2354 C CA . ASP A 1 310 ? -10.297 -13.922 -20.953 1 95.12 310 ASP A CA 1
ATOM 2355 C C . ASP A 1 310 ? -9.117 -14.133 -20 1 95.12 310 ASP A C 1
ATOM 2357 O O . ASP A 1 310 ? -8.102 -14.711 -20.391 1 95.12 310 ASP A O 1
ATOM 2361 N N . VAL A 1 311 ? -9.312 -13.688 -18.734 1 97.44 311 VAL A N 1
ATOM 2362 C CA . VAL A 1 311 ? -8.109 -13.625 -17.922 1 97.44 311 VAL A CA 1
ATOM 2363 C C . VAL A 1 311 ? -8.391 -14.234 -16.547 1 97.44 311 VAL A C 1
ATOM 2365 O O . VAL A 1 311 ? -9.531 -14.547 -16.219 1 97.44 311 VAL A O 1
ATOM 2368 N N . VAL A 1 312 ? -7.289 -14.414 -15.781 1 97.31 312 VAL A N 1
ATOM 2369 C CA . VAL A 1 312 ? -7.309 -14.836 -14.383 1 97.31 312 VAL A CA 1
ATOM 2370 C C . VAL A 1 312 ? -6.664 -13.766 -13.508 1 97.31 312 VAL A C 1
ATOM 2372 O O . VAL A 1 312 ? -5.617 -13.219 -13.852 1 97.31 312 VAL A O 1
ATOM 2375 N N . ALA A 1 313 ? -7.324 -13.453 -12.438 1 97.31 313 ALA A N 1
ATOM 2376 C CA . ALA A 1 313 ? -6.695 -12.555 -11.469 1 97.31 313 ALA A CA 1
ATOM 2377 C C . ALA A 1 313 ? -5.84 -13.336 -10.477 1 97.31 313 ALA A C 1
ATOM 2379 O O . ALA A 1 313 ? -6.227 -14.414 -10.023 1 97.31 313 ALA A O 1
ATOM 2380 N N . VAL A 1 314 ? -4.656 -12.812 -10.211 1 98.69 314 VAL A N 1
ATOM 2381 C CA . VAL A 1 314 ? -3.684 -13.367 -9.273 1 98.69 314 VAL A CA 1
ATOM 2382 C C . VAL A 1 314 ? -3.418 -12.375 -8.148 1 98.69 314 VAL A C 1
ATOM 2384 O O . VAL A 1 314 ? -2.707 -11.383 -8.344 1 98.69 314 VAL A O 1
ATOM 2387 N N . SER A 1 315 ? -3.988 -12.672 -7.008 1 98.44 315 SER A N 1
ATOM 2388 C CA . SER A 1 315 ? -3.959 -11.711 -5.91 1 98.44 315 SER A CA 1
ATOM 2389 C C . SER A 1 315 ? -2.775 -11.969 -4.984 1 98.44 315 SER A C 1
ATOM 2391 O O . SER A 1 315 ? -2.645 -13.062 -4.422 1 98.44 315 SER A O 1
ATOM 2393 N N . ALA A 1 316 ? -1.932 -11.062 -4.82 1 98.19 316 ALA A N 1
ATOM 2394 C CA . ALA A 1 316 ? -0.791 -11.062 -3.91 1 98.19 316 ALA A CA 1
ATOM 2395 C C . ALA A 1 316 ? -0.472 -9.648 -3.434 1 98.19 316 ALA A C 1
ATOM 2397 O O . ALA A 1 316 ? -1.345 -8.773 -3.428 1 98.19 316 ALA A O 1
ATOM 2398 N N . MET A 1 317 ? 0.75 -9.391 -2.861 1 97.81 317 MET A N 1
ATOM 2399 C CA . MET A 1 317 ? 0.887 -8.094 -2.205 1 97.81 317 MET A CA 1
ATOM 2400 C C . MET A 1 317 ? 2.133 -7.363 -2.697 1 97.81 317 MET A C 1
ATOM 2402 O O . MET A 1 317 ? 2.145 -6.133 -2.781 1 97.81 317 MET A O 1
ATOM 2406 N N . GLU A 1 318 ? 3.156 -8.039 -3.16 1 98.38 318 GLU A N 1
ATOM 2407 C CA . GLU A 1 318 ? 4.48 -7.438 -3.082 1 98.38 318 GLU A CA 1
ATOM 2408 C C . GLU A 1 318 ? 4.898 -6.852 -4.426 1 98.38 318 GLU A C 1
ATOM 2410 O O . GLU A 1 318 ? 5.742 -5.953 -4.484 1 98.38 318 GLU A O 1
ATOM 2415 N N . ALA A 1 319 ? 4.359 -7.301 -5.523 1 98.56 319 ALA A N 1
ATOM 2416 C CA . ALA A 1 319 ? 4.895 -7.027 -6.852 1 98.56 319 ALA A CA 1
ATOM 2417 C C . ALA A 1 319 ? 4.891 -5.527 -7.148 1 98.56 319 ALA A C 1
ATOM 2419 O O . ALA A 1 319 ? 5.836 -5.004 -7.738 1 98.56 319 ALA A O 1
ATOM 2420 N N . VAL A 1 320 ? 3.852 -4.836 -6.73 1 98.31 320 VAL A N 1
ATOM 2421 C CA . VAL A 1 320 ? 3.771 -3.412 -7.031 1 98.31 320 VAL A CA 1
ATOM 2422 C C . VAL A 1 320 ? 4.906 -2.672 -6.324 1 98.31 320 VAL A C 1
ATOM 2424 O O . VAL A 1 320 ? 5.457 -1.707 -6.863 1 98.31 320 VAL A O 1
ATOM 2427 N N . GLY A 1 321 ? 5.23 -3.092 -5.117 1 98.44 321 GLY A N 1
ATOM 2428 C CA . GLY A 1 321 ? 6.352 -2.496 -4.406 1 98.44 321 GLY A CA 1
ATOM 2429 C C . GLY A 1 321 ? 7.684 -2.732 -5.09 1 98.44 321 GLY A C 1
ATOM 2430 O O . GLY A 1 321 ? 8.484 -1.808 -5.234 1 98.44 321 GLY A O 1
ATOM 2431 N N . VAL A 1 322 ? 7.926 -3.953 -5.539 1 98.62 322 VAL A N 1
ATOM 2432 C CA . VAL A 1 322 ? 9.156 -4.328 -6.215 1 98.62 322 VAL A CA 1
ATOM 2433 C C . VAL A 1 322 ? 9.281 -3.562 -7.531 1 98.62 322 VAL 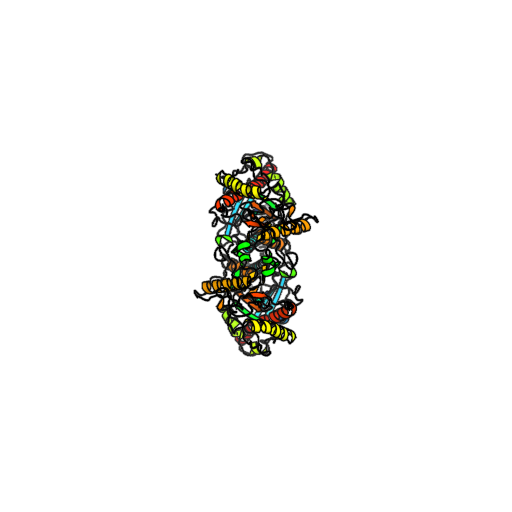A C 1
ATOM 2435 O O . VAL A 1 322 ? 10.336 -2.992 -7.824 1 98.62 322 VAL A O 1
ATOM 2438 N N . ALA A 1 323 ? 8.203 -3.547 -8.281 1 98.5 323 ALA A N 1
ATOM 2439 C CA . ALA A 1 323 ? 8.203 -2.84 -9.562 1 98.5 323 ALA A CA 1
ATOM 2440 C C . ALA A 1 323 ? 8.531 -1.361 -9.375 1 98.5 323 ALA A C 1
ATOM 2442 O O . ALA A 1 323 ? 9.367 -0.808 -10.086 1 98.5 323 ALA A O 1
ATOM 2443 N N . GLN A 1 324 ? 7.895 -0.795 -8.406 1 97.75 324 GLN A N 1
ATOM 2444 C CA . GLN A 1 324 ? 8.117 0.625 -8.148 1 97.75 324 GLN A CA 1
ATOM 2445 C C . GLN A 1 324 ? 9.57 0.894 -7.762 1 97.75 324 GLN A C 1
ATOM 2447 O O . GLN A 1 324 ? 10.164 1.874 -8.211 1 97.75 324 GLN A O 1
ATOM 2452 N N . ALA A 1 325 ? 10.125 0.087 -6.957 1 98.44 325 ALA A N 1
ATOM 2453 C CA . ALA A 1 325 ? 11.5 0.26 -6.48 1 98.44 325 ALA A CA 1
ATOM 2454 C C . ALA A 1 325 ? 12.5 0.107 -7.625 1 98.44 325 ALA A C 1
ATOM 2456 O O . ALA A 1 325 ? 13.391 0.94 -7.797 1 98.44 325 ALA A O 1
ATOM 2457 N N . ILE A 1 326 ? 12.328 -0.926 -8.406 1 98.31 326 ILE A N 1
ATOM 2458 C CA . ILE A 1 326 ? 13.281 -1.208 -9.469 1 98.31 326 ILE A CA 1
ATOM 2459 C C . ILE A 1 326 ? 13.133 -0.171 -10.586 1 98.31 326 ILE A C 1
ATOM 2461 O O . ILE A 1 326 ? 14.133 0.271 -11.164 1 98.31 326 ILE A O 1
ATOM 2465 N N . ASP A 1 327 ? 11.906 0.204 -10.867 1 97.56 327 ASP A N 1
ATOM 2466 C CA . ASP A 1 327 ? 11.703 1.261 -11.859 1 97.56 327 ASP A CA 1
ATOM 2467 C C . ASP A 1 327 ? 12.352 2.568 -11.406 1 97.56 327 ASP A C 1
ATOM 2469 O O . ASP A 1 327 ? 12.961 3.273 -12.211 1 97.56 327 ASP A O 1
ATOM 2473 N N . ALA A 1 328 ? 12.18 2.873 -10.18 1 97.12 328 ALA A N 1
ATOM 2474 C CA . ALA A 1 328 ? 12.797 4.082 -9.641 1 97.12 328 ALA A CA 1
ATOM 2475 C C . ALA A 1 328 ? 14.32 4.016 -9.742 1 97.12 328 ALA A C 1
ATOM 2477 O O . ALA A 1 328 ? 14.969 4.984 -10.141 1 97.12 328 ALA A O 1
ATOM 2478 N N . TYR A 1 329 ? 14.93 2.857 -9.398 1 97.44 329 TYR A N 1
ATOM 2479 C CA . TYR A 1 329 ? 16.375 2.666 -9.516 1 97.44 329 TYR A CA 1
ATOM 2480 C C . TYR A 1 329 ? 16.828 2.842 -10.953 1 97.44 329 TYR A C 1
ATOM 2482 O O . TYR A 1 329 ? 17.828 3.529 -11.219 1 97.44 329 TYR A O 1
ATOM 2490 N N . ASN A 1 330 ? 16.078 2.238 -11.844 1 97.19 330 ASN A N 1
ATOM 2491 C CA . ASN A 1 330 ? 16.406 2.262 -13.258 1 97.19 330 ASN A CA 1
ATOM 2492 C C . ASN A 1 330 ? 16.359 3.676 -13.828 1 97.19 330 ASN A C 1
ATOM 2494 O O . ASN A 1 330 ? 16.984 3.969 -14.844 1 97.19 330 ASN A O 1
ATOM 2498 N N . ALA A 1 331 ? 15.594 4.527 -13.195 1 95.69 331 ALA A N 1
ATOM 2499 C CA . ALA A 1 331 ? 15.383 5.887 -13.695 1 95.69 331 ALA A CA 1
ATOM 2500 C C . ALA A 1 331 ? 16.453 6.836 -13.148 1 95.69 331 ALA A C 1
ATOM 2502 O O . ALA A 1 331 ? 16.531 7.996 -13.562 1 95.69 331 ALA A O 1
ATOM 2503 N N . LEU A 1 332 ? 17.25 6.406 -12.195 1 96.06 332 LEU A N 1
ATOM 2504 C CA . LEU A 1 332 ? 18.312 7.25 -11.656 1 96.06 332 LEU A CA 1
ATOM 2505 C C . LEU A 1 332 ? 19.375 7.531 -12.711 1 96.06 332 LEU A C 1
ATOM 2507 O O . LEU A 1 332 ? 19.734 6.645 -13.492 1 96.06 332 LEU A O 1
ATOM 2511 N N . ASN A 1 333 ? 19.938 8.711 -12.688 1 94.25 333 ASN A N 1
ATOM 2512 C CA . ASN A 1 333 ? 20.984 9.102 -13.625 1 94.25 333 ASN A CA 1
ATOM 2513 C C . ASN A 1 333 ? 22.234 8.242 -13.477 1 94.25 333 ASN A C 1
ATOM 2515 O O . ASN A 1 333 ? 22.938 7.969 -14.453 1 94.25 333 ASN A O 1
ATOM 2519 N N . ALA A 1 334 ? 22.5 7.816 -12.312 1 91.5 334 ALA A N 1
ATOM 2520 C CA . ALA A 1 334 ? 23.719 7.094 -12 1 91.5 334 ALA A CA 1
ATOM 2521 C C . ALA A 1 334 ? 23.625 5.625 -12.406 1 91.5 334 ALA A C 1
ATOM 2523 O O . ALA A 1 334 ? 24.625 4.906 -12.438 1 91.5 334 ALA A O 1
ATOM 2524 N N . THR A 1 335 ? 22.406 5.191 -12.719 1 93.12 335 THR A N 1
ATOM 2525 C CA . THR A 1 335 ? 22.219 3.789 -13.078 1 93.12 335 THR A CA 1
ATOM 2526 C C . THR A 1 335 ? 22.844 3.484 -14.43 1 93.12 335 THR A C 1
ATOM 2528 O O . THR A 1 335 ? 22.469 4.078 -15.445 1 93.12 335 THR A O 1
ATOM 2531 N N . LYS A 1 336 ? 23.734 2.564 -14.461 1 91.19 336 LYS A N 1
ATOM 2532 C CA . LYS A 1 336 ? 24.453 2.219 -15.688 1 91.19 336 LYS A CA 1
ATOM 2533 C C . LYS A 1 336 ? 23.766 1.063 -16.406 1 91.19 336 LYS A C 1
ATOM 2535 O O . LYS A 1 336 ? 23.797 0.99 -17.641 1 91.19 336 LYS A O 1
ATOM 2540 N N . SER A 1 337 ? 23.297 0.185 -15.641 1 92.38 337 SER A N 1
ATOM 2541 C CA . SER A 1 337 ? 22.609 -0.976 -16.188 1 92.38 337 SER A CA 1
ATOM 2542 C C . SER A 1 337 ? 21.234 -1.153 -15.547 1 92.38 337 SER A C 1
ATOM 2544 O O . SER A 1 337 ? 21.125 -1.293 -14.328 1 92.38 337 SER A O 1
ATOM 2546 N N . LYS A 1 338 ? 20.266 -1.233 -16.391 1 94.88 338 LYS A N 1
ATOM 2547 C CA . LYS A 1 338 ? 18.906 -1.401 -15.875 1 94.88 338 LYS A CA 1
ATOM 2548 C C . LYS A 1 338 ? 18.672 -2.834 -15.406 1 94.88 338 LYS A C 1
ATOM 2550 O O . LYS A 1 338 ? 19.188 -3.781 -15.992 1 94.88 338 LYS A O 1
ATOM 2555 N N . ILE A 1 339 ? 17.938 -2.982 -14.406 1 97.12 339 ILE A N 1
ATOM 2556 C CA . ILE A 1 339 ? 17.625 -4.281 -13.82 1 97.12 339 ILE A CA 1
ATOM 2557 C C . ILE A 1 339 ? 16.266 -4.773 -14.344 1 97.12 339 ILE A C 1
ATOM 2559 O O . ILE A 1 339 ? 15.234 -4.148 -14.086 1 97.12 339 ILE A O 1
ATOM 2563 N N . PRO A 1 340 ? 16.234 -5.848 -15.102 1 97.5 340 PRO A N 1
ATOM 2564 C CA . PRO A 1 340 ? 14.945 -6.449 -15.461 1 97.5 340 PRO A CA 1
ATOM 2565 C C . PRO A 1 340 ? 14.312 -7.234 -14.32 1 97.5 340 PRO A C 1
ATOM 2567 O O . PRO A 1 340 ? 15.031 -7.754 -13.453 1 97.5 340 PRO A O 1
ATOM 2570 N N . TYR A 1 341 ? 12.953 -7.352 -14.305 1 98.5 341 TYR A N 1
ATOM 2571 C CA . TYR A 1 341 ? 12.305 -8.141 -13.266 1 98.5 341 TYR A CA 1
ATOM 2572 C C . TYR A 1 341 ? 11.086 -8.875 -13.812 1 98.5 341 TYR A C 1
ATOM 2574 O O . TYR A 1 341 ? 10.57 -8.531 -14.875 1 98.5 341 TYR A O 1
ATOM 2582 N N . VAL A 1 342 ? 10.711 -9.906 -13.141 1 98.75 342 VAL A N 1
ATOM 2583 C CA . VAL A 1 342 ? 9.531 -10.703 -13.445 1 98.75 342 VAL A CA 1
ATOM 2584 C C . VAL A 1 342 ? 8.945 -11.266 -12.148 1 98.75 342 VAL A C 1
ATOM 2586 O O . VAL A 1 342 ? 9.641 -11.375 -11.141 1 98.75 342 VAL A O 1
ATOM 2589 N N . PHE A 1 343 ? 7.656 -11.578 -12.195 1 98.81 343 PHE A N 1
ATOM 2590 C CA . PHE A 1 343 ? 6.953 -12.148 -11.047 1 98.81 343 PHE A CA 1
ATOM 2591 C C . PHE A 1 343 ? 6.473 -13.562 -11.359 1 98.81 343 PHE A C 1
ATOM 2593 O O . PHE A 1 343 ? 5.992 -13.836 -12.461 1 98.81 343 PHE A O 1
ATOM 2600 N N . VAL A 1 344 ? 6.656 -14.461 -10.422 1 98.94 344 VAL A N 1
ATOM 2601 C CA . VAL A 1 344 ? 6.195 -15.844 -10.492 1 98.94 344 VAL A CA 1
ATOM 2602 C C . VAL A 1 344 ? 5.316 -16.156 -9.281 1 98.94 344 VAL A C 1
ATOM 2604 O O . VAL A 1 344 ? 5.805 -16.219 -8.148 1 98.94 344 VAL A O 1
ATOM 2607 N N . ARG A 1 345 ? 4.023 -16.406 -9.508 1 98.88 345 ARG A N 1
ATOM 2608 C CA . ARG A 1 345 ? 3.07 -16.562 -8.414 1 98.88 345 ARG A CA 1
ATOM 2609 C C . ARG A 1 345 ? 2.32 -17.891 -8.539 1 98.88 345 ARG A C 1
ATOM 2611 O O . ARG A 1 345 ? 1.795 -18.219 -9.602 1 98.88 345 ARG A O 1
ATOM 2618 N N . GLY A 1 346 ? 2.254 -18.625 -7.418 1 98.75 346 GLY A N 1
ATOM 2619 C CA . GLY A 1 346 ? 1.54 -19.891 -7.375 1 98.75 346 GLY A CA 1
ATOM 2620 C C . GLY A 1 346 ? 0.154 -19.781 -6.77 1 98.75 346 GLY A C 1
ATOM 2621 O O . GLY A 1 346 ? -0.05 -19.031 -5.812 1 98.75 346 GLY A O 1
ATOM 2622 N N . ASN A 1 347 ? -0.754 -20.578 -7.285 1 98.62 347 ASN A N 1
ATOM 2623 C CA . ASN A 1 347 ? -2.131 -20.594 -6.805 1 98.62 347 ASN A CA 1
ATOM 2624 C C . ASN A 1 347 ? -2.254 -21.391 -5.508 1 98.62 347 ASN A C 1
ATOM 2626 O O . ASN A 1 347 ? -2.168 -22.625 -5.512 1 98.62 347 ASN A O 1
ATOM 2630 N N . SER A 1 348 ? -2.5 -20.656 -4.445 1 97.19 348 SER A N 1
ATOM 2631 C CA . SER A 1 348 ? -2.605 -21.312 -3.146 1 97.19 348 SER A CA 1
ATOM 2632 C C . SER A 1 348 ? -4.062 -21.469 -2.723 1 97.19 348 SER A C 1
ATOM 2634 O O . SER A 1 348 ? -4.375 -22.25 -1.824 1 97.19 348 SER A O 1
ATOM 2636 N N . ASP A 1 349 ? -4.93 -20.719 -3.238 1 96.75 349 ASP A N 1
ATOM 2637 C CA . ASP A 1 349 ? -6.359 -20.719 -2.939 1 96.75 349 ASP A CA 1
ATOM 2638 C C . ASP A 1 349 ? -7.141 -19.922 -3.982 1 96.75 349 ASP A C 1
ATOM 2640 O O . ASP A 1 349 ? -6.559 -19.406 -4.941 1 96.75 349 ASP A O 1
ATOM 2644 N N . TRP A 1 350 ? -8.453 -19.969 -3.791 1 97.31 350 TRP A N 1
ATOM 2645 C CA . TRP A 1 350 ? -9.297 -19.219 -4.715 1 97.31 350 TRP A CA 1
ATOM 2646 C C . TRP A 1 350 ? -9.945 -18.016 -4.016 1 97.31 350 TRP A C 1
ATOM 2648 O O . TRP A 1 350 ? -10.211 -18.062 -2.811 1 97.31 350 TRP A O 1
ATOM 2658 N N . LEU A 1 351 ? -10.281 -16.984 -4.73 1 96.62 351 LEU A N 1
ATOM 2659 C CA . LEU A 1 351 ? -10.672 -15.68 -4.219 1 96.62 351 LEU A CA 1
ATOM 2660 C C . LEU A 1 351 ? -12.117 -15.695 -3.734 1 96.62 351 LEU A C 1
ATOM 2662 O O . LEU A 1 351 ? -12.617 -14.688 -3.223 1 96.62 351 LEU A O 1
ATOM 2666 N N . HIS A 1 352 ? -12.797 -16.797 -3.922 1 95.62 352 HIS A N 1
ATOM 2667 C CA . HIS A 1 352 ? -14.141 -16.859 -3.359 1 95.62 352 HIS A CA 1
ATOM 2668 C C . HIS A 1 352 ? -14.57 -18.297 -3.129 1 95.62 352 HIS A C 1
ATOM 2670 O O . HIS A 1 352 ? -14.055 -19.219 -3.768 1 95.62 352 HIS A O 1
ATOM 2676 N N . GLN A 1 353 ? -15.508 -18.469 -2.23 1 95.44 353 GLN A N 1
ATOM 2677 C CA . GLN A 1 353 ? -16.234 -19.719 -2.021 1 95.44 353 GLN A CA 1
ATOM 2678 C C . GLN A 1 353 ? -17.031 -20.109 -3.26 1 95.44 353 GLN A C 1
ATOM 2680 O O . GLN A 1 353 ? -17.344 -19.25 -4.09 1 95.44 353 GLN A O 1
ATOM 2685 N N . PRO A 1 354 ? -17.25 -21.406 -3.346 1 95.19 354 PRO A N 1
ATOM 2686 C CA . PRO A 1 354 ? -18.156 -21.766 -4.434 1 95.19 354 PRO A CA 1
ATOM 2687 C C . PRO A 1 354 ? -19.5 -21.031 -4.34 1 95.19 354 PRO A C 1
ATOM 2689 O O . PRO A 1 354 ? -19.938 -20.688 -3.24 1 95.19 354 PRO A O 1
ATOM 2692 N N . VAL A 1 355 ? -20.078 -20.844 -5.496 1 94.44 355 VAL A N 1
ATOM 2693 C CA . VAL A 1 355 ? -21.328 -20.078 -5.527 1 94.44 355 VAL A CA 1
ATOM 2694 C C . VAL A 1 355 ? -22.469 -20.984 -5.957 1 94.44 355 VAL A C 1
ATOM 2696 O O . VAL A 1 355 ? -22.266 -22 -6.621 1 94.44 355 VAL A O 1
ATOM 2699 N N . THR A 1 356 ? -23.625 -20.625 -5.539 1 92.94 356 THR A N 1
ATOM 2700 C CA . THR A 1 356 ? -24.859 -21.297 -5.934 1 92.94 356 THR A CA 1
ATOM 2701 C C . THR A 1 356 ? -25.969 -20.266 -6.188 1 92.94 356 THR A C 1
ATOM 2703 O O . THR A 1 356 ? -25.922 -19.156 -5.668 1 92.94 356 THR A O 1
ATOM 2706 N N . LYS A 1 357 ? -26.844 -20.703 -7.055 1 91.62 357 LYS A N 1
ATOM 2707 C CA . LYS A 1 357 ? -27.984 -19.844 -7.367 1 91.62 357 LYS A CA 1
ATOM 2708 C C . LYS A 1 357 ? -29.219 -20.281 -6.59 1 91.62 357 LYS A C 1
ATOM 2710 O O . LYS A 1 357 ? -29.625 -21.453 -6.656 1 91.62 357 LYS A O 1
ATOM 2715 N N . SER A 1 358 ? -29.734 -19.359 -5.871 1 88.94 358 SER A N 1
ATOM 2716 C CA . SER A 1 358 ? -30.953 -19.656 -5.121 1 88.94 358 SER A CA 1
ATOM 2717 C C . SER A 1 358 ? -32.156 -19.719 -6.043 1 88.94 358 SER A C 1
ATOM 2719 O O . SER A 1 358 ? -32.062 -19.391 -7.227 1 88.94 358 SER A O 1
ATOM 2721 N N . ALA A 1 359 ? -33.25 -20.156 -5.453 1 88.12 359 ALA A N 1
ATOM 2722 C CA . ALA A 1 359 ? -34.5 -20.312 -6.203 1 88.12 359 ALA A CA 1
ATOM 2723 C C . ALA A 1 359 ? -34.969 -18.969 -6.754 1 88.12 359 ALA A C 1
ATOM 2725 O O . ALA A 1 359 ? -35.594 -18.922 -7.824 1 88.12 359 ALA A O 1
ATOM 2726 N N . ASN A 1 360 ? -34.625 -17.938 -6.094 1 89.81 360 ASN A N 1
ATOM 2727 C CA . ASN A 1 360 ? -35.094 -16.609 -6.516 1 89.81 360 ASN A CA 1
ATOM 2728 C C . ASN A 1 360 ? -34.125 -15.992 -7.527 1 89.81 360 ASN A C 1
ATOM 2730 O O . ASN A 1 360 ? -34.281 -14.836 -7.914 1 89.81 360 ASN A O 1
ATOM 2734 N N . GLY A 1 361 ? -33.094 -16.719 -7.852 1 88.75 361 GLY A N 1
ATOM 2735 C CA . GLY A 1 361 ? -32.188 -16.266 -8.898 1 88.75 361 GLY A CA 1
ATOM 2736 C C . GLY A 1 361 ? -30.984 -15.523 -8.359 1 88.75 361 GLY A C 1
ATOM 2737 O O . GLY A 1 361 ? -30.156 -15.047 -9.125 1 88.75 361 GLY A O 1
ATOM 2738 N N . THR A 1 362 ? -30.844 -15.461 -7.051 1 92.69 362 THR A N 1
ATOM 2739 C CA . THR A 1 362 ? -29.75 -14.742 -6.414 1 92.69 362 THR A CA 1
ATOM 2740 C C . THR A 1 362 ? -28.531 -15.656 -6.23 1 92.69 362 THR A C 1
ATOM 2742 O O . THR A 1 362 ? -28.672 -16.797 -5.773 1 92.69 362 THR A O 1
ATOM 2745 N N . TRP A 1 363 ? -27.438 -15.148 -6.629 1 95.06 363 TRP A N 1
ATOM 2746 C CA . TRP A 1 363 ? -26.203 -15.898 -6.422 1 95.06 363 TRP A CA 1
ATOM 2747 C C . TRP A 1 363 ? -25.625 -15.633 -5.039 1 95.06 363 TRP A C 1
ATOM 2749 O O . TRP A 1 363 ? -25.469 -14.477 -4.641 1 95.06 363 TRP A O 1
ATOM 2759 N N . THR A 1 364 ? -25.328 -16.719 -4.32 1 93.62 364 THR A N 1
ATOM 2760 C CA . THR A 1 364 ? -24.719 -16.625 -2.996 1 93.62 364 THR A CA 1
ATOM 2761 C C . THR A 1 364 ? -23.594 -17.641 -2.844 1 93.62 364 THR A C 1
ATOM 2763 O O . THR A 1 364 ? -23.422 -18.516 -3.699 1 93.62 364 THR A O 1
ATOM 2766 N N . HIS A 1 365 ? -22.844 -17.5 -1.8 1 93.06 365 HIS A N 1
ATOM 2767 C CA . HIS A 1 365 ? -21.891 -18.547 -1.465 1 93.06 365 HIS A CA 1
ATOM 2768 C C . HIS A 1 365 ? -22.594 -19.797 -0.962 1 93.06 365 HIS A C 1
ATOM 2770 O O . HIS A 1 365 ? -23.656 -19.719 -0.353 1 93.06 365 HIS A O 1
ATOM 2776 N N . VAL A 1 366 ? -21.938 -20.859 -1.225 1 91.56 366 VAL A N 1
ATOM 2777 C CA . VAL A 1 366 ? -22.484 -22.094 -0.685 1 91.56 366 VAL A CA 1
ATOM 2778 C C . VAL A 1 366 ? -22.453 -22.062 0.841 1 91.56 366 VAL A C 1
ATOM 2780 O O . VAL A 1 366 ? -21.531 -21.469 1.429 1 91.56 366 VAL A O 1
ATOM 2783 N N . SER A 1 367 ? -23.422 -22.734 1.423 1 86.69 367 SER A N 1
ATOM 2784 C CA . SER A 1 367 ? -23.5 -22.875 2.873 1 86.69 367 SER A CA 1
ATOM 2785 C C . SER A 1 367 ? -23.734 -24.328 3.264 1 86.69 367 SER A C 1
ATOM 2787 O O . SER A 1 367 ? -24.641 -24.984 2.746 1 86.69 367 SER A O 1
ATOM 2789 N N . PRO A 1 368 ? -22.906 -24.906 4.215 1 88.19 368 PRO A N 1
ATOM 2790 C CA . PRO A 1 368 ? -21.766 -24.266 4.879 1 88.19 368 PRO A CA 1
ATOM 2791 C C . PRO A 1 368 ? -20.594 -24.031 3.934 1 88.19 368 PRO A C 1
ATOM 2793 O O . PRO A 1 368 ? -20.438 -24.75 2.941 1 88.19 368 PRO A O 1
ATOM 2796 N N . GLU A 1 369 ? -19.844 -23.078 4.277 1 89.94 369 GLU A N 1
ATOM 2797 C CA . GLU A 1 369 ? -18.641 -22.797 3.506 1 89.94 369 GLU A CA 1
ATOM 2798 C C . GLU A 1 369 ? -17.656 -23.969 3.57 1 89.94 369 GLU A C 1
ATOM 2800 O O . GLU A 1 369 ? -17.625 -24.703 4.562 1 89.94 369 GLU A O 1
ATOM 2805 N N . LEU A 1 370 ? -16.906 -24.031 2.49 1 92.62 370 LEU A N 1
ATOM 2806 C CA . LEU A 1 370 ? -15.836 -25.031 2.518 1 92.62 370 LEU A CA 1
ATOM 2807 C C . LEU A 1 370 ? -14.703 -24.594 3.43 1 92.62 370 LEU A C 1
ATOM 2809 O O . LEU A 1 370 ? -14.391 -23.391 3.51 1 92.62 370 LEU A O 1
ATOM 2813 N N . PRO A 1 371 ? -14.156 -25.594 4.082 1 88.62 371 PRO A N 1
ATOM 2814 C CA . PRO A 1 371 ? -12.992 -25.234 4.906 1 88.62 371 PRO A CA 1
ATOM 2815 C C . PRO A 1 371 ? -11.828 -24.688 4.078 1 88.62 371 PRO A C 1
ATOM 2817 O O . PRO A 1 371 ? -11.633 -25.109 2.936 1 88.62 371 PRO A O 1
ATOM 2820 N N . THR A 1 372 ? -11.109 -23.844 4.734 1 82.88 372 THR A N 1
ATOM 2821 C CA . THR A 1 372 ? -9.938 -23.312 4.055 1 82.88 372 THR A CA 1
ATOM 2822 C C . THR A 1 372 ? -8.781 -24.297 4.117 1 82.88 372 THR A C 1
ATOM 2824 O O . THR A 1 372 ? -8.664 -25.062 5.07 1 82.88 372 THR A O 1
ATOM 2827 N N . VAL A 1 373 ? -7.992 -24.312 3.084 1 88.69 373 VAL A N 1
ATOM 2828 C CA . VAL A 1 373 ? -6.816 -25.188 3.018 1 88.69 373 VAL A CA 1
ATOM 2829 C C . VAL A 1 373 ? -5.559 -24.328 2.869 1 88.69 373 VAL A C 1
ATOM 2831 O O . VAL A 1 373 ? -4.648 -24.672 2.113 1 88.69 373 VAL A O 1
ATOM 2834 N N . PHE A 1 374 ? -5.523 -23.297 3.531 1 84.94 374 PHE A N 1
ATOM 2835 C CA . PHE A 1 374 ? -4.52 -22.266 3.363 1 84.94 374 PHE A CA 1
ATOM 2836 C C . PHE A 1 374 ? -3.115 -22.828 3.541 1 84.94 374 PHE A C 1
ATOM 2838 O O . PHE A 1 374 ? -2.244 -22.609 2.695 1 84.94 374 PHE A O 1
ATOM 2845 N N . THR A 1 375 ? -2.902 -23.609 4.547 1 89.44 375 THR A N 1
ATOM 2846 C CA . THR A 1 375 ? -1.564 -24.109 4.844 1 89.44 375 THR A CA 1
ATOM 2847 C C . THR A 1 375 ? -1.09 -25.062 3.754 1 89.44 375 THR A C 1
ATOM 2849 O O . THR A 1 375 ? 0.029 -24.938 3.254 1 89.44 375 THR A O 1
ATOM 2852 N N . ASP A 1 376 ? -1.933 -26 3.338 1 93.31 376 ASP A N 1
ATOM 2853 C CA . ASP A 1 376 ? -1.561 -27 2.336 1 93.31 376 ASP A CA 1
ATOM 2854 C C . ASP A 1 376 ? -1.436 -26.359 0.952 1 93.31 376 ASP A C 1
ATOM 2856 O O . ASP A 1 376 ? -0.506 -26.672 0.203 1 93.31 376 ASP A O 1
ATOM 2860 N N . GLY A 1 377 ? -2.398 -25.531 0.663 1 95.69 377 GLY A N 1
ATOM 2861 C CA . GLY A 1 377 ? -2.314 -24.812 -0.601 1 95.69 377 GLY A CA 1
ATOM 2862 C C . GLY A 1 377 ? -1.079 -23.938 -0.711 1 95.69 377 GLY A C 1
ATOM 2863 O O . GLY A 1 377 ? -0.437 -23.891 -1.763 1 95.69 377 GLY A O 1
ATOM 2864 N N . TYR A 1 378 ? -0.762 -23.375 0.368 1 95.38 378 TYR A N 1
ATOM 2865 C CA . TYR A 1 378 ? 0.416 -22.516 0.455 1 95.38 378 TYR A CA 1
ATOM 2866 C C . TYR A 1 378 ? 1.691 -23.312 0.224 1 95.38 378 TYR A C 1
ATOM 2868 O O . TYR A 1 378 ? 2.533 -22.938 -0.591 1 95.38 378 TYR A O 1
ATOM 2876 N N . ARG A 1 379 ? 1.841 -24.359 0.883 1 95.62 379 ARG A N 1
ATOM 2877 C CA . ARG A 1 379 ? 3.02 -25.219 0.753 1 95.62 379 ARG A CA 1
ATOM 2878 C C . ARG A 1 379 ? 3.174 -25.719 -0.677 1 95.62 379 ARG A C 1
ATOM 2880 O O . ARG A 1 379 ? 4.281 -25.75 -1.216 1 95.62 379 ARG A O 1
ATOM 2887 N N . TYR A 1 380 ? 2.084 -26.141 -1.216 1 97.12 380 TYR A N 1
ATOM 2888 C CA . TYR A 1 380 ? 2.119 -26.672 -2.574 1 97.12 380 TYR A CA 1
ATOM 2889 C C . TYR A 1 380 ? 2.494 -25.594 -3.574 1 97.12 380 TYR A C 1
ATOM 2891 O O . TYR A 1 380 ? 3.297 -25.828 -4.48 1 97.12 380 TYR A O 1
ATOM 2899 N N . ALA A 1 381 ? 1.934 -24.391 -3.412 1 97.88 381 ALA A N 1
ATOM 2900 C CA . ALA A 1 381 ? 2.246 -23.266 -4.293 1 97.88 381 ALA A CA 1
ATOM 2901 C C . ALA A 1 381 ? 3.725 -22.906 -4.207 1 97.88 381 ALA A C 1
ATOM 2903 O O . ALA A 1 381 ? 4.344 -22.547 -5.219 1 97.88 381 ALA A O 1
ATOM 2904 N N . ILE A 1 382 ? 4.297 -22.969 -3.031 1 97.88 382 ILE A N 1
ATOM 2905 C CA . ILE A 1 382 ? 5.719 -22.703 -2.85 1 97.88 382 ILE A CA 1
ATOM 2906 C C . ILE A 1 382 ? 6.535 -23.703 -3.66 1 97.88 382 ILE A C 1
ATOM 2908 O O . ILE A 1 382 ? 7.477 -23.328 -4.363 1 97.88 382 ILE A O 1
ATOM 2912 N N . ALA A 1 383 ? 6.133 -24.922 -3.633 1 97.94 383 ALA A N 1
ATOM 2913 C CA . ALA A 1 383 ? 6.848 -25.984 -4.348 1 97.94 383 ALA A CA 1
ATOM 2914 C C . ALA A 1 383 ? 6.746 -25.781 -5.855 1 97.94 383 ALA A C 1
ATOM 2916 O O . ALA A 1 383 ? 7.742 -25.922 -6.574 1 97.94 383 ALA A O 1
ATOM 2917 N N . THR A 1 384 ? 5.586 -25.5 -6.328 1 98.38 384 THR A N 1
ATOM 2918 C CA . THR A 1 384 ? 5.379 -25.438 -7.77 1 98.38 384 THR A CA 1
ATOM 2919 C C . THR A 1 384 ? 6.059 -24.203 -8.352 1 98.38 384 THR A C 1
ATOM 2921 O O . THR A 1 384 ? 6.633 -24.25 -9.438 1 98.38 384 THR A O 1
ATOM 2924 N N . THR A 1 385 ? 5.977 -23.031 -7.664 1 98.69 385 THR A N 1
ATOM 2925 C CA . THR A 1 385 ? 6.68 -21.859 -8.148 1 98.69 385 THR A CA 1
ATOM 2926 C C . THR A 1 385 ? 8.188 -22.078 -8.141 1 98.69 385 THR A C 1
ATOM 2928 O O . THR A 1 385 ? 8.891 -21.656 -9.062 1 98.69 385 THR A O 1
ATOM 2931 N N . SER A 1 386 ? 8.656 -22.75 -7.125 1 98.56 386 SER A N 1
ATOM 2932 C CA . SER A 1 386 ? 10.078 -23.062 -7.062 1 98.56 386 SER A CA 1
ATOM 2933 C C . SER A 1 386 ? 10.508 -23.938 -8.242 1 98.56 386 SER A C 1
ATOM 2935 O O . SER A 1 386 ? 11.578 -23.734 -8.812 1 98.56 386 SER A O 1
ATOM 2937 N N . ASN A 1 387 ? 9.695 -24.906 -8.578 1 98.25 387 ASN A N 1
ATOM 2938 C CA . ASN A 1 387 ? 9.984 -25.75 -9.727 1 98.25 387 ASN A CA 1
ATOM 2939 C C . ASN A 1 387 ? 10.156 -24.938 -11 1 98.25 387 ASN A C 1
ATOM 2941 O O . ASN A 1 387 ? 11.086 -25.172 -11.781 1 98.25 387 ASN A O 1
ATOM 2945 N N . VAL A 1 388 ? 9.289 -23.984 -11.156 1 98.69 388 VAL A N 1
ATOM 2946 C CA . VAL A 1 388 ? 9.32 -23.156 -12.352 1 98.69 388 VAL A CA 1
ATOM 2947 C C . VAL A 1 388 ? 10.617 -22.359 -12.398 1 98.69 388 VAL A C 1
ATOM 2949 O O . VAL A 1 388 ? 11.297 -22.328 -13.422 1 98.69 388 VAL A O 1
ATOM 2952 N N . VAL A 1 389 ? 11.016 -21.797 -11.336 1 98.81 389 VAL A N 1
ATOM 2953 C CA . VAL A 1 389 ? 12.203 -20.938 -11.289 1 98.81 389 VAL A CA 1
ATOM 2954 C C . VAL A 1 389 ? 13.461 -21.797 -11.375 1 98.81 389 VAL A C 1
ATOM 2956 O O . VAL A 1 389 ? 14.398 -21.469 -12.094 1 98.81 389 VAL A O 1
ATOM 2959 N N . LEU A 1 390 ? 13.508 -22.906 -10.672 1 98.31 390 LEU A N 1
ATOM 2960 C CA . LEU A 1 390 ? 14.664 -23.797 -10.703 1 98.31 390 LEU A CA 1
ATOM 2961 C C . LEU A 1 390 ? 14.828 -24.422 -12.086 1 98.31 390 LEU A C 1
ATOM 2963 O O . LEU A 1 390 ? 15.953 -24.703 -12.508 1 98.31 390 LEU A O 1
ATOM 2967 N N . SER A 1 391 ? 13.75 -24.641 -12.789 1 97.81 391 SER A N 1
ATOM 2968 C CA . SER A 1 391 ? 13.844 -25.125 -14.156 1 97.81 391 SER A CA 1
ATOM 2969 C C . SER A 1 391 ? 14.586 -24.141 -15.055 1 97.81 391 SER A C 1
ATOM 2971 O O . SER A 1 391 ? 15.328 -24.547 -15.953 1 97.81 391 SER A O 1
ATOM 2973 N N . LEU A 1 392 ? 14.328 -22.844 -14.859 1 98.38 392 LEU A N 1
ATOM 2974 C CA . LEU A 1 392 ? 15.07 -21.812 -15.578 1 98.38 392 LEU A CA 1
ATOM 2975 C C . LEU A 1 392 ? 16.562 -21.938 -15.312 1 98.38 392 LEU A C 1
ATOM 2977 O O . LEU A 1 392 ? 17.375 -21.938 -16.25 1 98.38 392 LEU A O 1
ATOM 2981 N N . MET A 1 393 ? 16.891 -22.062 -14.047 1 97.44 393 MET A N 1
ATOM 2982 C CA . MET A 1 393 ? 18.297 -22.141 -13.656 1 97.44 393 MET A CA 1
ATOM 2983 C C . MET A 1 393 ? 18.938 -23.406 -14.234 1 97.44 393 MET A C 1
ATOM 2985 O O . MET A 1 393 ? 20.109 -23.375 -14.648 1 97.44 393 MET A O 1
ATOM 2989 N N . SER A 1 394 ? 18.203 -24.453 -14.234 1 96.44 394 SER A N 1
ATOM 2990 C CA . SER A 1 394 ? 18.688 -25.719 -14.789 1 96.44 394 SER A CA 1
ATOM 2991 C C . SER A 1 394 ? 18.953 -25.594 -16.281 1 96.44 394 SER A C 1
ATOM 2993 O O . SER A 1 394 ? 20 -26.047 -16.781 1 96.44 394 SER A O 1
ATOM 2995 N N . GLN A 1 395 ? 18.047 -25.031 -16.969 1 95.56 395 GLN A N 1
ATOM 2996 C CA . GLN A 1 395 ? 18.203 -24.859 -18.406 1 95.56 395 GLN A CA 1
ATOM 2997 C C . GLN A 1 395 ? 19.406 -23.984 -18.734 1 95.56 395 GLN A C 1
ATOM 2999 O O . GLN A 1 395 ? 20.156 -24.281 -19.656 1 95.56 395 GLN A O 1
ATOM 3004 N N . ARG A 1 396 ? 19.625 -22.953 -18.016 1 95.75 396 ARG A N 1
ATOM 3005 C CA . ARG A 1 396 ? 20.781 -22.078 -18.203 1 95.75 396 ARG A CA 1
ATOM 3006 C C . ARG A 1 396 ? 22.078 -22.844 -17.953 1 95.75 396 ARG A C 1
ATOM 3008 O O . ARG A 1 396 ? 23.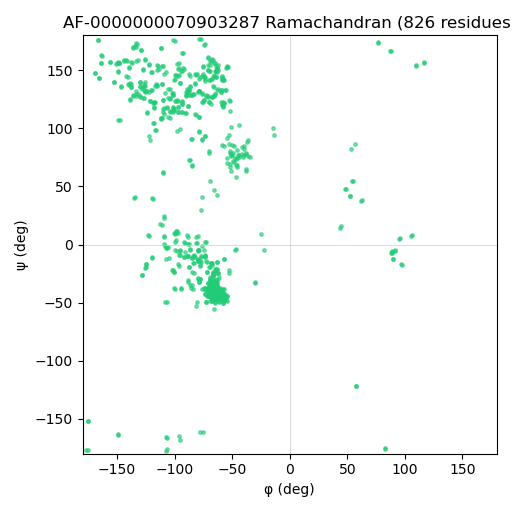047 -22.656 -18.688 1 95.75 396 ARG A O 1
ATOM 3015 N N . CYS A 1 397 ? 22.016 -23.594 -16.922 1 95 397 CYS A N 1
ATOM 3016 C CA . CYS A 1 397 ? 23.172 -24.406 -16.594 1 95 397 CYS A CA 1
ATOM 3017 C C . CYS A 1 397 ? 23.531 -25.344 -17.75 1 95 397 CYS A C 1
ATOM 3019 O O . CYS A 1 397 ? 24.703 -25.453 -18.109 1 95 397 CYS A O 1
ATOM 3021 N N . LYS A 1 398 ? 22.578 -25.953 -18.312 1 92.88 398 LYS A N 1
ATOM 3022 C CA . LYS A 1 398 ? 22.781 -26.859 -19.438 1 92.88 398 LYS A CA 1
ATOM 3023 C C . LYS A 1 398 ? 23.344 -26.141 -20.656 1 92.88 398 LYS A C 1
ATOM 3025 O O . LYS A 1 398 ? 24.172 -26.688 -21.391 1 92.88 398 LYS A O 1
ATOM 3030 N N . GLU A 1 399 ? 22.906 -24.984 -20.766 1 89.81 399 GLU A N 1
ATOM 3031 C CA . GLU A 1 399 ? 23.391 -24.188 -21.891 1 89.81 399 GLU A CA 1
ATOM 3032 C C . GLU A 1 399 ? 24.828 -23.734 -21.672 1 89.81 399 GLU A C 1
ATOM 3034 O O . GLU A 1 399 ? 25.609 -23.656 -22.625 1 89.81 399 GLU A O 1
ATOM 3039 N N . LEU A 1 400 ? 25.125 -23.422 -20.484 1 85.56 400 LEU A N 1
ATOM 3040 C CA . LEU A 1 400 ? 26.453 -22.938 -20.156 1 85.56 400 LEU A CA 1
ATOM 3041 C C . LEU A 1 400 ? 27.469 -24.078 -20.188 1 85.56 400 LEU A C 1
ATOM 3043 O O . LEU A 1 400 ? 28.625 -23.875 -20.562 1 85.56 400 LEU A O 1
ATOM 3047 N N . THR A 1 401 ? 27.125 -25.25 -19.734 1 79.25 401 THR A N 1
ATOM 3048 C CA . THR A 1 401 ? 28.062 -26.344 -19.578 1 79.25 401 THR A CA 1
ATOM 3049 C C . THR A 1 401 ? 27.969 -27.312 -20.75 1 79.25 401 THR A C 1
ATOM 3051 O O . THR A 1 401 ? 28.781 -28.234 -20.875 1 79.25 401 THR A O 1
ATOM 3054 N N . TRP A 1 402 ? 27.203 -27.031 -21.672 1 66.44 402 TRP A N 1
ATOM 3055 C CA . TRP A 1 402 ? 26.953 -27.906 -22.812 1 66.44 402 TRP A CA 1
ATOM 3056 C C . TRP A 1 402 ? 26.766 -29.359 -22.359 1 66.44 402 TRP A C 1
ATOM 3058 O O . TRP A 1 402 ? 27.297 -30.281 -22.984 1 66.44 402 TRP A O 1
ATOM 3068 N N . SER A 1 403 ? 26.562 -29.625 -21.125 1 60.53 403 SER A N 1
ATOM 3069 C CA . SER A 1 403 ? 26.453 -30.984 -20.641 1 60.53 403 SER A CA 1
ATOM 3070 C C . SER A 1 403 ? 25.203 -31.172 -19.781 1 60.53 403 SER A C 1
ATOM 3072 O O . SER A 1 403 ? 24.719 -30.219 -19.172 1 60.53 403 SER A O 1
ATOM 3074 N N . THR A 1 404 ? 24.406 -32.188 -20.141 1 62.16 404 THR A N 1
ATOM 3075 C CA . THR A 1 404 ? 23.328 -32.656 -19.266 1 62.16 404 THR A CA 1
ATOM 3076 C C . THR A 1 404 ? 23.891 -33.219 -17.953 1 62.16 404 THR A C 1
ATOM 3078 O O . THR A 1 404 ? 23.766 -34.406 -17.672 1 62.16 404 THR A O 1
ATOM 3081 N N . ASN A 1 405 ? 24.891 -32.469 -17.438 1 66.31 405 ASN A N 1
ATOM 3082 C CA . ASN A 1 405 ? 25.703 -32.875 -16.297 1 66.31 405 ASN A CA 1
ATOM 3083 C C . ASN A 1 405 ? 24.875 -32.875 -15.008 1 66.31 405 ASN A C 1
ATOM 3085 O O . ASN A 1 405 ? 23.875 -32.156 -14.914 1 66.31 405 ASN A O 1
ATOM 3089 N N . SER A 1 406 ? 25.125 -33.844 -14.18 1 77.31 406 SER A N 1
ATOM 3090 C CA . SER A 1 406 ? 24.562 -34.031 -12.844 1 77.31 406 SER A CA 1
ATOM 3091 C C . SER A 1 406 ? 24.609 -32.75 -12.031 1 77.31 406 SER A C 1
ATOM 3093 O O . SER A 1 406 ? 23.891 -32.594 -11.039 1 77.31 406 SER A O 1
ATOM 3095 N N . LEU A 1 407 ? 25.203 -31.719 -12.617 1 83.88 407 LEU A N 1
ATOM 3096 C CA . LEU A 1 407 ? 25.359 -30.469 -11.883 1 83.88 407 LEU A CA 1
ATOM 3097 C C . LEU A 1 407 ? 24.188 -29.547 -12.148 1 83.88 407 LEU A C 1
ATOM 3099 O O . LEU A 1 407 ? 23.984 -28.562 -11.414 1 83.88 407 LEU A O 1
ATOM 3103 N N . CYS A 1 408 ? 23.375 -29.922 -13.133 1 92.69 408 CYS A N 1
ATOM 3104 C CA . CYS A 1 408 ? 22.312 -29.016 -13.539 1 92.69 408 CYS A CA 1
ATOM 3105 C C . CYS A 1 408 ? 20.953 -29.562 -13.117 1 92.69 408 CYS A C 1
ATOM 3107 O O . CYS A 1 408 ? 19.938 -29.281 -13.758 1 92.69 408 CYS A O 1
ATOM 3109 N N . VAL A 1 409 ? 21.016 -30.438 -12.102 1 90 409 VAL A N 1
ATOM 3110 C CA . VAL A 1 409 ? 19.766 -31.062 -11.664 1 90 409 VAL A CA 1
ATOM 3111 C C . VAL A 1 409 ? 19.344 -30.484 -10.312 1 90 409 VAL A C 1
ATOM 3113 O O . VAL A 1 409 ? 20.188 -30.016 -9.539 1 90 409 VAL A O 1
ATOM 3116 N N . TYR A 1 410 ? 18.062 -30.422 -10.102 1 92.62 410 TYR A N 1
ATOM 3117 C CA . TYR A 1 410 ? 17.484 -30.016 -8.82 1 92.62 410 TYR A CA 1
ATOM 3118 C C . TYR A 1 410 ? 16.375 -30.969 -8.398 1 92.62 410 TYR A C 1
ATOM 3120 O O . TYR A 1 410 ? 15.922 -31.797 -9.203 1 92.62 410 TYR A O 1
ATOM 3128 N N . THR A 1 411 ? 16.094 -30.984 -7.105 1 90.25 411 THR A N 1
ATOM 3129 C CA . THR A 1 411 ? 14.961 -31.734 -6.574 1 90.25 411 THR A CA 1
ATOM 3130 C C . THR A 1 411 ? 14.117 -30.844 -5.66 1 90.25 411 THR A C 1
ATOM 3132 O O . THR A 1 411 ? 14.648 -30 -4.941 1 90.25 411 THR A O 1
ATOM 3135 N N . ILE A 1 412 ? 12.828 -31 -5.77 1 92.81 412 ILE A N 1
ATOM 3136 C CA . ILE A 1 412 ? 11.891 -30.359 -4.852 1 92.81 412 ILE A CA 1
ATOM 3137 C C . ILE A 1 412 ? 11.305 -31.406 -3.904 1 92.81 412 ILE A C 1
ATOM 3139 O O . ILE A 1 412 ? 10.633 -32.344 -4.344 1 92.81 412 ILE A O 1
ATOM 3143 N N . ASP A 1 413 ? 11.539 -31.25 -2.664 1 86.75 413 ASP A N 1
ATOM 3144 C CA . ASP A 1 413 ? 10.969 -32.156 -1.665 1 86.75 413 ASP A CA 1
ATOM 3145 C C . ASP A 1 413 ? 9.57 -31.703 -1.254 1 86.75 413 ASP A C 1
ATOM 3147 O O . ASP A 1 413 ? 9.414 -30.844 -0.382 1 86.75 413 ASP A O 1
ATOM 3151 N N . TYR A 1 414 ? 8.617 -32.219 -1.959 1 87.19 414 TYR A N 1
ATOM 3152 C CA . TYR A 1 414 ? 7.223 -31.953 -1.631 1 87.19 414 TYR A CA 1
ATOM 3153 C C . TYR A 1 414 ? 6.484 -33.25 -1.34 1 87.19 414 TYR A C 1
ATOM 3155 O O . TYR A 1 414 ? 6.441 -34.156 -2.184 1 87.19 414 TYR A O 1
ATOM 3163 N N . SER A 1 415 ? 6.461 -33.719 0.026 1 71.44 415 SER A N 1
ATOM 3164 C CA . SER A 1 415 ? 5.715 -34.906 0.419 1 71.44 415 SER A CA 1
ATOM 3165 C C . SER A 1 415 ? 4.418 -34.562 1.128 1 71.44 415 SER A C 1
ATOM 3167 O O . SER A 1 415 ? 4.328 -33.5 1.765 1 71.44 415 SER A O 1
ATOM 3169 N N . MET B 1 1 ? 98.562 -8.469 -14.32 1 22.97 1 MET B N 1
ATOM 3170 C CA . MET B 1 1 ? 97.625 -9.219 -13.43 1 22.97 1 MET B CA 1
ATOM 3171 C C . MET B 1 1 ? 96.438 -8.367 -13 1 22.97 1 MET B C 1
ATOM 3173 O O . MET B 1 1 ? 95.438 -8.898 -12.531 1 22.97 1 MET B O 1
ATOM 3177 N N . ALA B 1 2 ? 96.75 -7.035 -12.695 1 22.66 2 ALA B N 1
ATOM 3178 C CA . ALA B 1 2 ? 96 -6.227 -11.766 1 22.66 2 ALA B CA 1
ATOM 3179 C C . ALA B 1 2 ? 94.625 -5.938 -12.336 1 22.66 2 ALA B C 1
ATOM 3181 O O . ALA B 1 2 ? 94.438 -5.578 -13.508 1 22.66 2 ALA B O 1
ATOM 3182 N N . LYS B 1 3 ? 93.688 -6.422 -11.492 1 29.22 3 LYS B N 1
ATOM 3183 C CA . LYS B 1 3 ? 92.25 -6.656 -11.398 1 29.22 3 LYS B CA 1
ATOM 3184 C C . LYS B 1 3 ? 91.438 -5.359 -11.562 1 29.22 3 LYS B C 1
ATOM 3186 O O . LYS B 1 3 ? 91.688 -4.391 -10.836 1 29.22 3 LYS B O 1
ATOM 3191 N N . GLY B 1 4 ? 91.188 -5.039 -12.82 1 24.03 4 GLY B N 1
ATOM 3192 C CA . GLY B 1 4 ? 90.438 -3.938 -13.359 1 24.03 4 GLY B CA 1
ATOM 3193 C C . GLY B 1 4 ? 89.125 -3.713 -12.602 1 24.03 4 GLY B C 1
ATOM 3194 O O . GLY B 1 4 ? 88.438 -4.672 -12.219 1 24.03 4 GLY B O 1
ATOM 3195 N N . LEU B 1 5 ? 89.125 -2.686 -11.742 1 28.06 5 LEU B N 1
ATOM 3196 C CA . LEU B 1 5 ? 88.125 -2.049 -10.906 1 28.06 5 LEU B CA 1
ATOM 3197 C C . LEU B 1 5 ? 86.812 -1.781 -11.695 1 28.06 5 LEU B C 1
ATOM 3199 O O . LEU B 1 5 ? 86.812 -0.95 -12.609 1 28.06 5 LEU B O 1
ATOM 3203 N N . LEU B 1 6 ? 86.125 -2.785 -12.297 1 30.5 6 LEU B N 1
ATOM 3204 C CA . LEU B 1 6 ? 84.875 -2.498 -12.992 1 30.5 6 LEU B CA 1
ATOM 3205 C C . LEU B 1 6 ? 83.875 -1.832 -12.047 1 30.5 6 LEU B C 1
ATOM 3207 O O . LEU B 1 6 ? 83.562 -2.396 -11.016 1 30.5 6 LEU B O 1
ATOM 3211 N N . PRO B 1 7 ? 84 -0.46 -11.914 1 30.5 7 PRO B N 1
ATOM 3212 C CA . PRO B 1 7 ? 83 0.18 -11.062 1 30.5 7 PRO B CA 1
ATOM 3213 C C . PRO B 1 7 ? 81.562 -0.207 -11.445 1 30.5 7 PRO B C 1
ATOM 3215 O O . PRO B 1 7 ? 81.25 -0.281 -12.633 1 30.5 7 PRO B O 1
ATOM 3218 N N . LEU B 1 8 ? 80.938 -1.147 -10.688 1 31.2 8 LEU B N 1
ATOM 3219 C CA . LEU B 1 8 ? 79.562 -1.614 -10.688 1 31.2 8 LEU B CA 1
ATOM 3220 C C . LEU B 1 8 ? 78.625 -0.442 -10.57 1 31.2 8 LEU B C 1
ATOM 3222 O O . LEU B 1 8 ? 78.688 0.337 -9.617 1 31.2 8 LEU B O 1
ATOM 3226 N N . LEU B 1 9 ? 78.125 0.08 -11.797 1 28.58 9 LEU B N 1
ATOM 3227 C CA . LEU B 1 9 ? 77.062 1.019 -12 1 28.58 9 LEU B CA 1
ATOM 3228 C C . LEU B 1 9 ? 75.812 0.611 -11.188 1 28.58 9 LEU B C 1
ATOM 3230 O O . LEU B 1 9 ? 75.312 -0.481 -11.375 1 28.58 9 LEU B O 1
ATOM 3234 N N . LEU B 1 10 ? 75.812 1.046 -9.883 1 28.61 10 LEU B N 1
ATOM 3235 C CA . LEU B 1 10 ? 74.625 0.963 -9 1 28.61 10 LEU B CA 1
ATOM 3236 C C . LEU B 1 10 ? 73.375 1.562 -9.672 1 28.61 10 LEU B C 1
ATOM 3238 O O . LEU B 1 10 ? 73.312 2.775 -9.875 1 28.61 10 LEU B O 1
ATOM 3242 N N . LEU B 1 11 ? 72.938 0.927 -10.812 1 29 11 LEU B N 1
ATOM 3243 C CA . LEU B 1 11 ? 71.625 1.359 -11.336 1 29 11 LEU B CA 1
ATOM 3244 C C . LEU B 1 11 ? 70.562 1.332 -10.25 1 29 11 LEU B C 1
ATOM 3246 O O . LEU B 1 11 ? 70.25 0.265 -9.734 1 29 11 LEU B O 1
ATOM 3250 N N . LEU B 1 12 ? 70.625 2.35 -9.375 1 28.95 12 LEU B N 1
ATOM 3251 C CA . LEU B 1 12 ? 69.5 2.584 -8.461 1 28.95 12 LEU B CA 1
ATOM 3252 C C . LEU B 1 12 ? 68.188 2.607 -9.219 1 28.95 12 LEU B C 1
ATOM 3254 O O . LEU B 1 12 ? 68 3.488 -10.047 1 28.95 12 LEU B O 1
ATOM 3258 N N . LEU B 1 13 ? 67.75 1.383 -9.68 1 30.53 13 LEU B N 1
ATOM 3259 C CA . LEU B 1 13 ? 66.375 1.277 -10.141 1 30.53 13 LEU B CA 1
ATOM 3260 C C . LEU B 1 13 ? 65.375 1.917 -9.133 1 30.53 13 LEU B C 1
ATOM 3262 O O . LEU B 1 13 ? 65.312 1.451 -8 1 30.53 13 LEU B O 1
ATOM 3266 N N . THR B 1 14 ? 65.375 3.25 -9.133 1 27.75 14 THR B N 1
ATOM 3267 C CA . THR B 1 14 ? 64.25 3.889 -8.492 1 27.75 14 THR B CA 1
ATOM 3268 C C . THR B 1 14 ? 62.938 3.248 -8.953 1 27.75 14 THR B C 1
ATOM 3270 O O . THR B 1 14 ? 62.562 3.32 -10.133 1 27.75 14 THR B O 1
ATOM 3273 N N . ALA B 1 15 ? 62.656 1.993 -8.461 1 28.59 15 ALA B N 1
ATOM 3274 C CA . ALA B 1 15 ? 61.281 1.528 -8.586 1 28.59 15 ALA B CA 1
ATOM 3275 C C . ALA B 1 15 ? 60.281 2.646 -8.266 1 28.59 15 ALA B C 1
ATOM 3277 O O . ALA B 1 15 ? 60.281 3.16 -7.148 1 28.59 15 ALA B O 1
ATOM 3278 N N . ARG B 1 16 ? 60.031 3.439 -9.305 1 28.72 16 ARG B N 1
ATOM 3279 C CA . ARG B 1 16 ? 58.812 4.254 -9.203 1 28.72 16 ARG B CA 1
ATOM 3280 C C . ARG B 1 16 ? 57.688 3.469 -8.578 1 28.72 16 ARG B C 1
ATOM 3282 O O . ARG B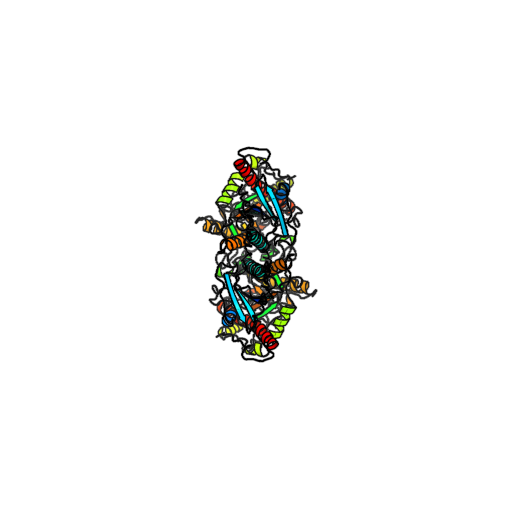 1 16 ? 57.219 2.467 -9.133 1 28.72 16 ARG B O 1
ATOM 3289 N N . LEU B 1 17 ? 57.719 3.426 -7.273 1 28.88 17 LEU B N 1
ATOM 3290 C CA . LEU B 1 17 ? 56.438 3.088 -6.641 1 28.88 17 LEU B CA 1
ATOM 3291 C C . LEU B 1 17 ? 55.312 3.885 -7.258 1 28.88 17 LEU B C 1
ATOM 3293 O O . LEU B 1 17 ? 55.219 5.102 -7.07 1 28.88 17 LEU B O 1
ATOM 3297 N N . ARG B 1 18 ? 55.062 3.482 -8.586 1 27 18 ARG B N 1
ATOM 3298 C CA . ARG B 1 18 ? 53.719 3.939 -8.992 1 27 18 ARG B CA 1
ATOM 3299 C C . ARG B 1 18 ? 52.688 3.646 -7.914 1 27 18 ARG B C 1
ATOM 3301 O O . ARG B 1 18 ? 52.438 2.484 -7.594 1 27 18 ARG B O 1
ATOM 3308 N N . SER B 1 19 ? 52.656 4.508 -6.949 1 27.33 19 SER B N 1
ATOM 3309 C CA . SER B 1 19 ? 51.438 4.555 -6.172 1 27.33 19 SER B CA 1
ATOM 3310 C C . SER B 1 19 ? 50.188 4.551 -7.078 1 27.33 19 SER B C 1
ATOM 3312 O O . SER B 1 19 ? 50 5.48 -7.867 1 27.33 19 SER B O 1
ATOM 3314 N N . THR B 1 20 ? 50.031 3.414 -7.727 1 27.48 20 THR B N 1
ATOM 3315 C CA . THR B 1 20 ? 48.688 3.365 -8.266 1 27.48 20 THR B CA 1
ATOM 3316 C C . THR B 1 20 ? 47.656 3.844 -7.227 1 27.48 20 THR B C 1
ATOM 3318 O O . THR B 1 20 ? 47.5 3.215 -6.18 1 27.48 20 THR B O 1
ATOM 3321 N N . CYS B 1 21 ? 47.656 5.117 -7.129 1 25.55 21 CYS B N 1
ATOM 3322 C CA . CYS B 1 21 ? 46.5 5.727 -6.445 1 25.55 21 CYS B CA 1
ATOM 3323 C C . CYS B 1 21 ? 45.219 5.035 -6.832 1 25.55 21 CYS B C 1
ATOM 3325 O O . CYS B 1 21 ? 44.844 5.027 -8 1 25.55 21 CYS B O 1
ATOM 3327 N N . CYS B 1 22 ? 45.062 3.844 -6.254 1 26.11 22 CYS B N 1
ATOM 3328 C CA . CYS B 1 22 ? 43.719 3.273 -6.316 1 26.11 22 CYS B CA 1
ATOM 3329 C C . CYS B 1 22 ? 42.656 4.355 -6.172 1 26.11 22 CYS B C 1
ATOM 3331 O O . CYS B 1 22 ? 42.656 5.109 -5.195 1 26.11 22 CYS B O 1
ATOM 3333 N N . SER B 1 23 ? 42.281 4.918 -7.266 1 26.3 23 SER B N 1
ATOM 3334 C CA . SER B 1 23 ? 41.125 5.805 -7.379 1 26.3 23 SER B CA 1
ATOM 3335 C C . SER B 1 23 ? 40 5.367 -6.449 1 26.3 23 SER B C 1
ATOM 3337 O O . SER B 1 23 ? 39.469 4.258 -6.578 1 26.3 23 SER B O 1
ATOM 3339 N N . LEU B 1 24 ? 40.094 5.605 -5.148 1 28.47 24 LEU B N 1
ATOM 3340 C CA . LEU B 1 24 ? 38.938 5.57 -4.227 1 28.47 24 LEU B CA 1
ATOM 3341 C C . LEU B 1 24 ? 37.688 6.145 -4.879 1 28.47 24 LEU B C 1
ATOM 3343 O O . LEU B 1 24 ? 37.656 7.332 -5.215 1 28.47 24 LEU B O 1
ATOM 3347 N N . THR B 1 25 ? 37.125 5.434 -5.621 1 27.95 25 THR B N 1
ATOM 3348 C CA . THR B 1 25 ? 35.812 5.914 -6.047 1 27.95 25 THR B CA 1
ATOM 3349 C C . THR B 1 25 ? 34.938 6.215 -4.836 1 27.95 25 THR B C 1
ATOM 3351 O O . THR B 1 25 ? 34.656 5.324 -4.035 1 27.95 25 THR B O 1
ATOM 3354 N N . ARG B 1 26 ? 35.125 7.25 -3.969 1 32.78 26 ARG B N 1
ATOM 3355 C CA . ARG B 1 26 ? 34.062 7.836 -3.133 1 32.78 26 ARG B CA 1
ATOM 3356 C C . ARG B 1 26 ? 32.688 7.391 -3.59 1 32.78 26 ARG B C 1
ATOM 3358 O O . ARG B 1 26 ? 32.344 7.508 -4.77 1 32.78 26 ARG B O 1
ATOM 3365 N N . THR B 1 27 ? 32.281 6.418 -2.977 1 33.91 27 THR B N 1
ATOM 3366 C CA . THR B 1 27 ? 30.844 6.367 -3.264 1 33.91 27 THR B CA 1
ATOM 3367 C C . THR B 1 27 ? 30.25 7.77 -3.303 1 33.91 27 THR B C 1
ATOM 3369 O O . THR B 1 27 ? 30.156 8.438 -2.271 1 33.91 27 THR B O 1
ATOM 3372 N N . LYS B 1 28 ? 30.469 8.57 -3.967 1 38.91 28 LYS B N 1
ATOM 3373 C CA . LYS B 1 28 ? 29.953 9.898 -4.332 1 38.91 28 LYS B CA 1
ATOM 3374 C C . LYS B 1 28 ? 28.469 10.023 -4.012 1 38.91 28 LYS B C 1
ATOM 3376 O O . LYS B 1 28 ? 27.766 10.82 -4.637 1 38.91 28 LYS B O 1
ATOM 3381 N N . ALA B 1 29 ? 27.766 8.969 -3.232 1 43.47 29 ALA B N 1
ATOM 3382 C CA . ALA B 1 29 ? 26.359 8.938 -3.592 1 43.47 29 ALA B CA 1
ATOM 3383 C C . ALA B 1 29 ? 25.656 10.227 -3.172 1 43.47 29 ALA B C 1
ATOM 3385 O O . ALA B 1 29 ? 24.719 10.688 -3.84 1 43.47 29 ALA B O 1
ATOM 3386 N N . CYS B 1 30 ? 25.828 10.523 -1.683 1 59.84 30 CYS B N 1
ATOM 3387 C CA . CYS B 1 30 ? 24.953 11.68 -1.508 1 59.84 30 CYS B CA 1
ATOM 3388 C C . CYS B 1 30 ? 25.578 12.93 -2.129 1 59.84 30 CYS B C 1
ATOM 3390 O O . CYS B 1 30 ? 26.797 13.078 -2.131 1 59.84 30 CYS B O 1
ATOM 3392 N N . LEU B 1 31 ? 24.734 13.68 -2.719 1 64.19 31 LEU B N 1
ATOM 3393 C CA . LEU B 1 31 ? 25 14.859 -3.531 1 64.19 31 LEU B CA 1
ATOM 3394 C C . LEU B 1 31 ? 25.797 15.891 -2.732 1 64.19 31 LEU B C 1
ATOM 3396 O O . LEU B 1 31 ? 25.531 16.094 -1.543 1 64.19 31 LEU B O 1
ATOM 3400 N N . ASP B 1 32 ? 26.938 16.266 -3.193 1 61.41 32 ASP B N 1
ATOM 3401 C CA . ASP B 1 32 ? 27.75 17.344 -2.627 1 61.41 32 ASP B CA 1
ATOM 3402 C C . ASP B 1 32 ? 26.875 18.406 -1.988 1 61.41 32 ASP B C 1
ATOM 3404 O O . ASP B 1 32 ? 27.219 18.969 -0.95 1 61.41 32 ASP B O 1
ATOM 3408 N N . GLU B 1 33 ? 25.828 18.562 -2.516 1 64.69 33 GLU B N 1
ATOM 3409 C CA . GLU B 1 33 ? 24.875 19.578 -2.059 1 64.69 33 GLU B CA 1
ATOM 3410 C C . GLU B 1 33 ? 24.328 19.234 -0.682 1 64.69 33 GLU B C 1
ATOM 3412 O O . GLU B 1 33 ? 23.828 20.109 0.033 1 64.69 33 GLU B O 1
ATOM 3417 N N . LEU B 1 34 ? 24.484 18.031 -0.331 1 72 34 LEU B N 1
ATOM 3418 C CA . LEU B 1 34 ? 23.938 17.562 0.941 1 72 34 LEU B CA 1
ATOM 3419 C C . LEU B 1 34 ? 25.047 17.25 1.929 1 72 34 LEU B C 1
ATOM 3421 O O . LEU B 1 34 ? 24.812 16.609 2.957 1 72 34 LEU B O 1
ATOM 3425 N N . SER B 1 35 ? 26.219 17.734 1.657 1 64.19 35 SER B N 1
ATOM 3426 C CA . SER B 1 35 ? 27.406 17.312 2.418 1 64.19 35 SER B CA 1
ATOM 3427 C C . SER B 1 35 ? 27.734 18.312 3.52 1 64.19 35 SER B C 1
ATOM 3429 O O . SER B 1 35 ? 28.75 18.188 4.203 1 64.19 35 SER B O 1
ATOM 3431 N N . GLY B 1 36 ? 26.859 19.203 3.742 1 64.12 36 GLY B N 1
ATOM 3432 C CA . GLY B 1 36 ? 27.172 20.109 4.832 1 64.12 36 GLY B CA 1
ATOM 3433 C C . GLY B 1 36 ? 27.203 19.438 6.188 1 64.12 36 GLY B C 1
ATOM 3434 O O . GLY B 1 36 ? 26.797 18.281 6.324 1 64.12 36 GLY B O 1
ATOM 3435 N N . ALA B 1 37 ? 27.891 19.984 7.086 1 68.75 37 ALA B N 1
ATOM 3436 C CA . ALA B 1 37 ? 28.125 19.406 8.406 1 68.75 37 ALA B CA 1
ATOM 3437 C C . ALA B 1 37 ? 26.875 19.516 9.281 1 68.75 37 ALA B C 1
ATOM 3439 O O . ALA B 1 37 ? 26.75 18.828 10.305 1 68.75 37 ALA B O 1
ATOM 3440 N N . GLU B 1 38 ? 25.938 20.094 8.852 1 81.5 38 GLU B N 1
ATOM 3441 C CA . GLU B 1 38 ? 24.781 20.375 9.711 1 81.5 38 GLU B CA 1
ATOM 3442 C C . GLU B 1 38 ? 23.734 19.281 9.594 1 81.5 38 GLU B C 1
ATOM 3444 O O . GLU B 1 38 ? 23.672 18.562 8.594 1 81.5 38 GLU B O 1
ATOM 3449 N N . GLY B 1 39 ? 22.984 19.172 10.766 1 92.69 39 GLY B N 1
ATOM 3450 C CA . GLY B 1 39 ? 21.812 18.297 10.742 1 92.69 39 GLY B CA 1
ATOM 3451 C C . GLY B 1 39 ? 20.609 18.938 10.062 1 92.69 39 GLY B C 1
ATOM 3452 O O . GLY B 1 39 ? 20.312 20.109 10.273 1 92.69 39 GLY B O 1
ATOM 3453 N N . TYR B 1 40 ? 19.953 18.219 9.156 1 96.38 40 TYR B N 1
ATOM 3454 C CA . TYR B 1 40 ? 18.844 18.766 8.375 1 96.38 40 TYR B CA 1
ATOM 3455 C C . TYR B 1 40 ? 17.5 18.312 8.938 1 96.38 40 TYR B C 1
ATOM 3457 O O . TYR B 1 40 ? 17.312 17.125 9.234 1 96.38 40 TYR B O 1
ATOM 3465 N N . THR B 1 41 ? 16.641 19.312 9.156 1 98.06 41 THR B N 1
ATOM 3466 C CA . THR B 1 41 ? 15.219 18.984 9.203 1 98.06 41 THR B CA 1
ATOM 3467 C C . THR B 1 41 ? 14.68 18.703 7.809 1 98.06 41 THR B C 1
ATOM 3469 O O . THR B 1 41 ? 14.82 19.516 6.902 1 98.06 41 THR B O 1
ATOM 3472 N N . VAL B 1 42 ? 14.094 17.531 7.641 1 98.5 42 VAL B N 1
ATOM 3473 C CA . VAL B 1 42 ? 13.508 17.172 6.352 1 98.5 42 VAL B CA 1
ATOM 3474 C C . VAL B 1 42 ? 11.992 17.359 6.406 1 98.5 42 VAL B C 1
ATOM 3476 O O . VAL B 1 42 ? 11.305 16.719 7.199 1 98.5 42 VAL B O 1
ATOM 3479 N N . LEU B 1 43 ? 11.508 18.297 5.633 1 98.88 43 LEU B N 1
ATOM 3480 C CA . LEU B 1 43 ? 10.078 18.453 5.375 1 98.88 43 LEU B CA 1
ATOM 3481 C C . LEU B 1 43 ? 9.68 17.734 4.09 1 98.88 43 LEU B C 1
ATOM 3483 O O . LEU B 1 43 ? 10.094 18.125 2.998 1 98.88 43 LEU B O 1
ATOM 3487 N N . MET B 1 44 ? 8.867 16.688 4.207 1 98.88 44 MET B N 1
ATOM 3488 C CA . MET B 1 44 ? 8.5 15.867 3.055 1 98.88 44 MET B CA 1
ATOM 3489 C C . MET B 1 44 ? 7 15.961 2.775 1 98.88 44 MET B C 1
ATOM 3491 O O . MET B 1 44 ? 6.191 15.961 3.705 1 98.88 44 MET B O 1
ATOM 3495 N N . VAL B 1 45 ? 6.648 16.062 1.515 1 98.62 45 VAL B N 1
ATOM 3496 C CA . VAL B 1 45 ? 5.27 16.141 1.045 1 98.62 45 VAL B CA 1
ATOM 3497 C C . VAL B 1 45 ? 5.074 15.18 -0.128 1 98.62 45 VAL B C 1
ATOM 3499 O O . VAL B 1 45 ? 6.039 14.594 -0.631 1 98.62 45 VAL B O 1
ATOM 3502 N N . ALA B 1 46 ? 3.842 15.023 -0.6 1 97.62 46 ALA B N 1
ATOM 3503 C CA . ALA B 1 46 ? 3.584 14.023 -1.631 1 97.62 46 ALA B CA 1
ATOM 3504 C C . ALA B 1 46 ? 3.311 14.68 -2.98 1 97.62 46 ALA B C 1
ATOM 3506 O O . ALA B 1 46 ? 3.951 14.352 -3.98 1 97.62 46 ALA B O 1
ATOM 3507 N N . ASP B 1 47 ? 2.449 15.633 -3.047 1 94.81 47 ASP B N 1
ATOM 3508 C CA . ASP B 1 47 ? 1.818 16.094 -4.281 1 94.81 47 ASP B CA 1
ATOM 3509 C C . ASP B 1 47 ? 2.588 17.266 -4.891 1 94.81 47 ASP B C 1
ATOM 3511 O O . ASP B 1 47 ? 2.703 18.328 -4.277 1 94.81 47 ASP B O 1
ATOM 3515 N N . PRO B 1 48 ? 3 17.078 -6.117 1 92.75 48 PRO B N 1
ATOM 3516 C CA . PRO B 1 48 ? 3.697 18.172 -6.785 1 92.75 48 PRO B CA 1
ATOM 3517 C C . PRO B 1 48 ? 2.742 19.219 -7.348 1 92.75 48 PRO B C 1
ATOM 3519 O O . PRO B 1 48 ? 3.186 20.219 -7.945 1 92.75 48 PRO B O 1
ATOM 3522 N N . GLY B 1 49 ? 1.461 18.984 -7.113 1 89.44 49 GLY B N 1
ATOM 3523 C CA . GLY B 1 49 ? 0.481 19.984 -7.523 1 89.44 49 GLY B CA 1
ATOM 3524 C C . GLY B 1 49 ? -0.314 19.562 -8.75 1 89.44 49 GLY B C 1
ATOM 3525 O O . GLY B 1 49 ? -1.071 20.359 -9.305 1 89.44 49 GLY B O 1
ATOM 3526 N N . GLU B 1 50 ? -0.181 18.375 -9.195 1 77.62 50 GLU B N 1
ATOM 3527 C CA . GLU B 1 50 ? -0.877 17.906 -10.391 1 77.62 50 GLU B CA 1
ATOM 3528 C C . GLU B 1 50 ? -2.377 17.781 -10.141 1 77.62 50 GLU B C 1
ATOM 3530 O O . GLU B 1 50 ? -3.184 18 -11.047 1 77.62 50 GLU B O 1
ATOM 3535 N N . PHE B 1 51 ? -2.721 17.484 -9.008 1 74.62 51 PHE B N 1
ATOM 3536 C CA . PHE B 1 51 ? -4.117 17.234 -8.672 1 74.62 51 PHE B CA 1
ATOM 3537 C C . PHE B 1 51 ? -4.867 18.531 -8.453 1 74.62 51 PHE B C 1
ATOM 3539 O O . PHE B 1 51 ? -5.914 18.766 -9.062 1 74.62 51 PHE B O 1
ATOM 3546 N N . SER B 1 52 ? -4.367 19.438 -7.656 1 74.31 52 SER B N 1
ATOM 3547 C CA . SER B 1 52 ? -5.086 20.625 -7.219 1 74.31 52 SER B CA 1
ATOM 3548 C C . SER B 1 52 ? -4.551 21.875 -7.906 1 74.31 52 SER B C 1
ATOM 3550 O O . SER B 1 52 ? -5.184 22.938 -7.867 1 74.31 52 SER B O 1
ATOM 3552 N N . GLY B 1 53 ? -3.422 21.688 -8.523 1 82.88 53 GLY B N 1
ATOM 3553 C CA . GLY B 1 53 ? -2.76 22.844 -9.094 1 82.88 53 GLY B CA 1
ATOM 3554 C C . GLY B 1 53 ? -1.812 23.531 -8.125 1 82.88 53 GLY B C 1
ATOM 3555 O O . GLY B 1 53 ? -1.064 24.438 -8.508 1 82.88 53 GLY B O 1
ATOM 3556 N N . VAL B 1 54 ? -1.922 23.141 -6.84 1 90.38 54 VAL B N 1
ATOM 3557 C CA . VAL B 1 54 ? -1.059 23.734 -5.82 1 90.38 54 VAL B CA 1
ATOM 3558 C C . VAL B 1 54 ? -0.183 22.641 -5.199 1 90.38 54 VAL B C 1
ATOM 3560 O O . VAL B 1 54 ? -0.688 21.734 -4.543 1 90.38 54 VAL B O 1
ATOM 3563 N N . PRO B 1 55 ? 1.102 22.812 -5.355 1 95.12 55 PRO B N 1
ATOM 3564 C CA . PRO B 1 55 ? 1.979 21.828 -4.719 1 95.12 55 PRO B CA 1
ATOM 3565 C C . PRO B 1 55 ? 1.939 21.906 -3.193 1 95.12 55 PRO B C 1
ATOM 3567 O O . PRO B 1 55 ? 1.852 23 -2.627 1 95.12 55 PRO B O 1
ATOM 3570 N N . GLU B 1 56 ? 2.006 20.781 -2.551 1 97.19 56 GLU B N 1
ATOM 3571 C CA . GLU B 1 56 ? 1.959 20.766 -1.091 1 97.19 56 GLU B CA 1
ATOM 3572 C C . GLU B 1 56 ? 3.166 21.469 -0.486 1 97.19 56 GLU B C 1
ATOM 3574 O O . GLU B 1 56 ? 3.105 21.953 0.646 1 97.19 56 GLU B O 1
ATOM 3579 N N . ALA B 1 57 ? 4.246 21.609 -1.212 1 97.88 57 ALA B N 1
ATOM 3580 C CA . ALA B 1 57 ? 5.492 22.156 -0.688 1 97.88 57 ALA B CA 1
ATOM 3581 C C . ALA B 1 57 ? 5.551 23.672 -0.89 1 97.88 57 ALA B C 1
ATOM 3583 O O . ALA B 1 57 ? 6.516 24.312 -0.479 1 97.88 57 ALA B O 1
ATOM 3584 N N . VAL B 1 58 ? 4.57 24.281 -1.425 1 96.88 58 VAL B N 1
ATOM 3585 C CA . VAL B 1 58 ? 4.641 25.625 -1.98 1 96.88 58 VAL B CA 1
ATOM 3586 C C . VAL B 1 58 ? 5.078 26.609 -0.897 1 96.88 58 VAL B C 1
ATOM 3588 O O . VAL B 1 58 ? 5.977 27.422 -1.116 1 96.88 58 VAL B O 1
ATOM 3591 N N . HIS B 1 59 ? 4.578 26.578 0.272 1 97.44 59 HIS B N 1
ATOM 3592 C CA . HIS B 1 59 ? 4.855 27.578 1.299 1 97.44 59 HIS B CA 1
ATOM 3593 C C . HIS B 1 59 ? 6.223 27.344 1.936 1 97.44 59 HIS B C 1
ATOM 3595 O O . HIS B 1 59 ? 6.855 28.281 2.42 1 97.44 59 HIS B O 1
ATOM 3601 N N . PHE B 1 60 ? 6.652 26.078 1.972 1 98.25 60 PHE B N 1
ATOM 3602 C CA . PHE B 1 60 ? 8 25.781 2.447 1 98.25 60 PHE B CA 1
ATOM 3603 C C . PHE B 1 60 ? 9.047 26.297 1.463 1 98.25 60 PHE B C 1
ATOM 3605 O O . PHE B 1 60 ? 10.023 26.922 1.862 1 98.25 60 PHE B O 1
ATOM 3612 N N . GLU B 1 61 ? 8.82 26.047 0.228 1 96.62 61 GLU B N 1
ATOM 3613 C CA . GLU B 1 61 ? 9.758 26.453 -0.811 1 96.62 61 GLU B CA 1
ATOM 3614 C C . GLU B 1 61 ? 9.828 27.969 -0.918 1 96.62 61 GLU B C 1
ATOM 3616 O O . GLU B 1 61 ? 10.906 28.531 -1.134 1 96.62 61 GLU B O 1
ATOM 3621 N N . GLU B 1 62 ? 8.727 28.625 -0.762 1 95.31 62 GLU B N 1
ATOM 3622 C CA . GLU B 1 62 ? 8.688 30.078 -0.814 1 95.31 62 GLU B CA 1
ATOM 3623 C C . GLU B 1 62 ? 9.453 30.688 0.359 1 95.31 62 GLU B C 1
ATOM 3625 O O . GLU B 1 62 ? 9.969 31.797 0.254 1 95.31 62 GLU B O 1
ATOM 3630 N N . SER B 1 63 ? 9.539 29.984 1.465 1 95.5 63 SER B N 1
ATOM 3631 C CA . SER B 1 63 ? 10.156 30.5 2.684 1 95.5 63 SER B CA 1
ATOM 3632 C C . SER B 1 63 ? 11.617 30.078 2.787 1 95.5 63 SER B C 1
ATOM 3634 O O . SER B 1 63 ? 12.328 30.5 3.701 1 95.5 63 SER B O 1
ATOM 3636 N N . LEU B 1 64 ? 12.023 29.219 1.924 1 95.06 64 LEU B N 1
ATOM 3637 C CA . LEU B 1 64 ? 13.375 28.672 1.984 1 95.06 64 LEU B CA 1
ATOM 3638 C C . LEU B 1 64 ? 14.406 29.703 1.548 1 95.06 64 LEU B C 1
ATOM 3640 O O . LEU B 1 64 ? 14.273 30.297 0.474 1 95.06 64 LEU B O 1
ATOM 3644 N N . GLN B 1 65 ? 15.43 29.938 2.342 1 93.75 65 GLN B N 1
ATOM 3645 C CA . GLN B 1 65 ? 16.531 30.844 2.031 1 93.75 65 GLN B CA 1
ATOM 3646 C C . GLN B 1 65 ? 17.641 30.094 1.285 1 93.75 65 GLN B C 1
ATOM 3648 O O . GLN B 1 65 ? 17.984 28.969 1.634 1 93.75 65 GLN B O 1
ATOM 3653 N N . ASN B 1 66 ? 18.188 30.672 0.179 1 92.88 66 ASN B N 1
ATOM 3654 C CA . ASN B 1 66 ? 19.281 30.156 -0.635 1 92.88 66 ASN B CA 1
ATOM 3655 C C . ASN B 1 66 ? 19.016 28.734 -1.114 1 92.88 66 ASN 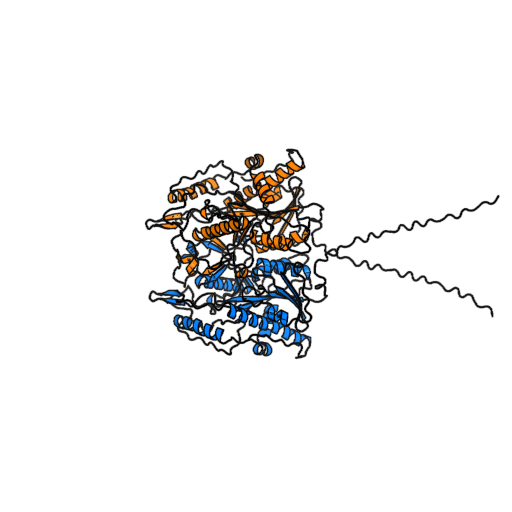B C 1
ATOM 3657 O O . ASN B 1 66 ? 19.844 27.844 -0.929 1 92.88 66 ASN B O 1
ATOM 3661 N N . PRO B 1 67 ? 17.891 28.609 -1.738 1 95.19 67 PRO B N 1
ATOM 3662 C CA . PRO B 1 67 ? 17.516 27.25 -2.168 1 95.19 67 PRO B CA 1
ATOM 3663 C C . PRO B 1 67 ? 18.469 26.703 -3.238 1 95.19 67 PRO B C 1
ATOM 3665 O O . PRO B 1 67 ? 18.859 27.438 -4.156 1 95.19 67 PRO B O 1
ATOM 3668 N N . VAL B 1 68 ? 18.844 25.484 -3.064 1 94.12 68 VAL B N 1
ATOM 3669 C CA . VAL B 1 68 ? 19.578 24.703 -4.062 1 94.12 68 VAL B CA 1
ATOM 3670 C C . VAL B 1 68 ? 18.75 23.5 -4.492 1 94.12 68 VAL B C 1
ATOM 3672 O O . VAL B 1 68 ? 18.438 22.641 -3.668 1 94.12 68 VAL B O 1
ATOM 3675 N N . TYR B 1 69 ? 18.516 23.453 -5.738 1 94 69 TYR B N 1
ATOM 3676 C CA . TYR B 1 69 ? 17.719 22.359 -6.289 1 94 69 TYR B CA 1
ATOM 3677 C C . TYR B 1 69 ? 18.609 21.188 -6.668 1 94 69 TYR B C 1
ATOM 3679 O O . TYR B 1 69 ? 19.609 21.344 -7.367 1 94 69 TYR B O 1
ATOM 3687 N N . ILE B 1 70 ? 18.188 20.062 -6.176 1 94.25 70 ILE B N 1
ATOM 3688 C CA . ILE B 1 70 ? 18.891 18.844 -6.566 1 94.25 70 ILE B CA 1
ATOM 3689 C C . ILE B 1 70 ? 18.344 18.344 -7.902 1 94.25 70 ILE B C 1
ATOM 3691 O O . ILE B 1 70 ? 17.141 18.234 -8.078 1 94.25 70 ILE B O 1
ATOM 3695 N N . PRO B 1 71 ? 19.188 18.078 -8.82 1 92.31 71 PRO B N 1
ATOM 3696 C CA . PRO B 1 71 ? 18.719 17.641 -10.141 1 92.31 71 PRO B CA 1
ATOM 3697 C C . PRO B 1 71 ? 17.859 16.391 -10.086 1 92.31 71 PRO B C 1
ATOM 3699 O O . PRO B 1 71 ? 18.156 15.461 -9.328 1 92.31 71 PRO B O 1
ATOM 3702 N N . ARG B 1 72 ? 16.875 16.406 -10.922 1 92.62 72 ARG B N 1
ATOM 3703 C CA . ARG B 1 72 ? 16.016 15.234 -11.039 1 92.62 72 ARG B CA 1
ATOM 3704 C C . ARG B 1 72 ? 16.844 14.008 -11.43 1 92.62 72 ARG B C 1
ATOM 3706 O O . ARG B 1 72 ? 17.734 14.094 -12.266 1 92.62 72 ARG B O 1
ATOM 3713 N N . GLY B 1 73 ? 16.469 12.891 -10.859 1 93.12 73 GLY B N 1
ATOM 3714 C CA . GLY B 1 73 ? 17.141 11.648 -11.188 1 93.12 73 GLY B CA 1
ATOM 3715 C C . GLY B 1 73 ? 18.359 11.383 -10.312 1 93.12 73 GLY B C 1
ATOM 3716 O O . GLY B 1 73 ? 18.922 10.289 -10.344 1 93.12 73 GLY B O 1
ATOM 3717 N N . SER B 1 74 ? 18.766 12.359 -9.453 1 93.44 74 SER B N 1
ATOM 3718 C CA . SER B 1 74 ? 19.891 12.164 -8.547 1 93.44 74 SER B CA 1
ATOM 3719 C C . SER B 1 74 ? 19.484 11.336 -7.336 1 93.44 74 SER B C 1
ATOM 3721 O O . SER B 1 74 ? 20.312 10.625 -6.758 1 93.44 74 SER B O 1
ATOM 3723 N N . LEU B 1 75 ? 18.312 11.469 -6.945 1 95.38 75 LEU B N 1
ATOM 3724 C CA . LEU B 1 75 ? 17.719 10.758 -5.816 1 95.38 75 LEU B CA 1
ATOM 3725 C C . LEU B 1 75 ? 16.406 10.109 -6.211 1 95.38 75 LEU B C 1
ATOM 3727 O O . LEU B 1 75 ? 15.875 10.375 -7.293 1 95.38 75 LEU B O 1
ATOM 3731 N N . LEU B 1 76 ? 15.969 9.266 -5.359 1 97.06 76 LEU B N 1
ATOM 3732 C CA . LEU B 1 76 ? 14.68 8.625 -5.598 1 97.06 76 LEU B CA 1
ATOM 3733 C C . LEU B 1 76 ? 13.531 9.609 -5.391 1 97.06 76 LEU B C 1
ATOM 3735 O O . LEU B 1 76 ? 12.445 9.422 -5.93 1 97.06 76 LEU B O 1
ATOM 3739 N N . CYS B 1 77 ? 13.75 10.641 -4.609 1 96.5 77 CYS B N 1
ATOM 3740 C CA . CYS B 1 77 ? 12.766 11.711 -4.488 1 96.5 77 CYS B CA 1
ATOM 3741 C C . CYS B 1 77 ? 12.703 12.539 -5.766 1 96.5 77 CYS B C 1
ATOM 3743 O O . CYS B 1 77 ? 13.711 13.094 -6.203 1 96.5 77 CYS B O 1
ATOM 3745 N N . PRO B 1 78 ? 11.562 12.719 -6.328 1 94.69 78 PRO B N 1
ATOM 3746 C CA . PRO B 1 78 ? 11.453 13.445 -7.594 1 94.69 78 PRO B CA 1
ATOM 3747 C C . PRO B 1 78 ? 11.898 14.898 -7.48 1 94.69 78 PRO B C 1
ATOM 3749 O O . PRO B 1 78 ? 12.391 15.477 -8.453 1 94.69 78 PRO B O 1
ATOM 3752 N N . ARG B 1 79 ? 11.656 15.516 -6.363 1 95.62 79 ARG B N 1
ATOM 3753 C CA . ARG B 1 79 ? 12.031 16.906 -6.156 1 95.62 79 ARG B CA 1
ATOM 3754 C C . ARG B 1 79 ? 12.602 17.125 -4.758 1 95.62 79 ARG B C 1
ATOM 3756 O O . ARG B 1 79 ? 11.977 16.75 -3.762 1 95.62 79 ARG B O 1
ATOM 3763 N N . VAL B 1 80 ? 13.789 17.656 -4.746 1 96.69 80 VAL B N 1
ATOM 3764 C CA . VAL B 1 80 ? 14.461 17.953 -3.486 1 96.69 80 VAL B CA 1
ATOM 3765 C C . VAL B 1 80 ? 15.102 19.344 -3.562 1 96.69 80 VAL B C 1
ATOM 3767 O O . VAL B 1 80 ? 15.828 19.656 -4.512 1 96.69 80 VAL B O 1
ATOM 3770 N N . THR B 1 81 ? 14.812 20.141 -2.602 1 96.5 81 THR B N 1
ATOM 3771 C CA . THR B 1 81 ? 15.414 21.453 -2.461 1 96.5 81 THR B CA 1
ATOM 3772 C C . THR B 1 81 ? 16.062 21.609 -1.091 1 96.5 81 THR B C 1
ATOM 3774 O O . THR B 1 81 ? 15.461 21.281 -0.068 1 96.5 81 THR B O 1
ATOM 3777 N N . VAL B 1 82 ? 17.312 22.109 -1.097 1 95.19 82 VAL B N 1
ATOM 3778 C CA . VAL B 1 82 ? 18.078 22.297 0.135 1 95.19 82 VAL B CA 1
ATOM 3779 C C . VAL B 1 82 ? 18.234 23.797 0.41 1 95.19 82 VAL B C 1
ATOM 3781 O O . VAL B 1 82 ? 18.438 24.578 -0.514 1 95.19 82 VAL B O 1
ATOM 3784 N N . GLY B 1 83 ? 18.078 24.156 1.663 1 94.81 83 GLY B N 1
ATOM 3785 C CA . GLY B 1 83 ? 18.266 25.531 2.09 1 94.81 83 GLY B CA 1
ATOM 3786 C C . GLY B 1 83 ? 18.141 25.719 3.592 1 94.81 83 GLY B C 1
ATOM 3787 O O . GLY B 1 83 ? 18.562 24.844 4.363 1 94.81 83 GLY B O 1
ATOM 3788 N N . LYS B 1 84 ? 17.719 26.938 3.906 1 94.06 84 LYS B N 1
ATOM 3789 C CA . LYS B 1 84 ? 17.5 27.234 5.32 1 94.06 84 LYS B CA 1
ATOM 3790 C C . LYS B 1 84 ? 16.109 27.828 5.547 1 94.06 84 LYS B C 1
ATOM 3792 O O . LYS B 1 84 ? 15.648 28.641 4.75 1 94.06 84 LYS B O 1
ATOM 3797 N N . LEU B 1 85 ? 15.43 27.328 6.543 1 95.69 85 LEU B N 1
ATOM 3798 C CA . LEU B 1 85 ? 14.219 27.969 7.043 1 95.69 85 LEU B CA 1
ATOM 3799 C C . LEU B 1 85 ? 14.484 28.703 8.359 1 95.69 85 LEU B C 1
ATOM 3801 O O . LEU B 1 85 ? 14.781 28.062 9.375 1 95.69 85 LEU B O 1
ATOM 3805 N N . MET B 1 86 ? 14.453 30.016 8.234 1 94 86 MET B N 1
ATOM 3806 C CA . MET B 1 86 ? 14.695 30.844 9.414 1 94 86 MET B CA 1
ATOM 3807 C C . MET B 1 86 ? 15.992 30.438 10.102 1 94 86 MET B C 1
ATOM 3809 O O . MET B 1 86 ? 16.016 30.219 11.312 1 94 86 MET B O 1
ATOM 3813 N N . GLY B 1 87 ? 16.984 30.188 9.344 1 91.06 87 GLY B N 1
ATOM 3814 C CA . GLY B 1 87 ? 18.344 29.938 9.789 1 91.06 87 GLY B CA 1
ATOM 3815 C C . GLY B 1 87 ? 18.625 28.453 10.023 1 91.06 87 GLY B C 1
ATOM 3816 O O . GLY B 1 87 ? 19.766 28.078 10.258 1 91.06 87 GLY B O 1
ATOM 3817 N N . GLN B 1 88 ? 17.672 27.641 9.906 1 94.25 88 GLN B N 1
ATOM 3818 C CA . GLN B 1 88 ? 17.844 26.219 10.18 1 94.25 88 GLN B CA 1
ATOM 3819 C C . GLN B 1 88 ? 18.062 25.422 8.898 1 94.25 88 GLN B C 1
ATOM 3821 O O . GLN B 1 88 ? 17.25 25.5 7.969 1 94.25 88 GLN B O 1
ATOM 3826 N N . PRO B 1 89 ? 19.156 24.656 8.781 1 95.25 89 PRO B N 1
ATOM 3827 C CA . PRO B 1 89 ? 19.297 23.797 7.605 1 95.25 89 PRO B CA 1
ATOM 3828 C C . PRO B 1 89 ? 18.094 22.906 7.363 1 95.25 89 PRO B C 1
ATOM 3830 O O . PRO B 1 89 ? 17.656 22.188 8.266 1 95.25 89 PRO B O 1
ATOM 3833 N N . THR B 1 90 ? 17.531 23.016 6.148 1 97.25 90 THR B N 1
ATOM 3834 C CA . THR B 1 90 ? 16.266 22.344 5.859 1 97.25 90 THR B CA 1
ATOM 3835 C C . THR B 1 90 ? 16.281 21.766 4.449 1 97.25 90 THR B C 1
ATOM 3837 O O . THR B 1 90 ? 16.766 22.406 3.512 1 97.25 90 THR B O 1
ATOM 3840 N N . ILE B 1 91 ? 15.766 20.562 4.32 1 97.31 91 ILE B N 1
ATOM 3841 C CA . ILE B 1 91 ? 15.492 19.922 3.033 1 97.31 91 ILE B CA 1
ATOM 3842 C C . ILE B 1 91 ? 13.984 19.828 2.812 1 97.31 91 ILE B C 1
ATOM 3844 O O . ILE B 1 91 ? 13.258 19.344 3.68 1 97.31 91 ILE B O 1
ATOM 3848 N N . VAL B 1 92 ? 13.5 20.344 1.752 1 98.38 92 VAL B N 1
ATOM 3849 C CA . VAL B 1 92 ? 12.125 20.141 1.311 1 98.38 92 VAL B CA 1
ATOM 3850 C C . VAL B 1 92 ? 12.086 19.094 0.193 1 98.38 92 VAL B C 1
ATOM 3852 O O . VAL B 1 92 ? 12.68 19.297 -0.868 1 98.38 92 VAL B O 1
ATOM 3855 N N . ALA B 1 93 ? 11.383 17.984 0.458 1 98.44 93 ALA B N 1
ATOM 3856 C CA . ALA B 1 93 ? 11.352 16.891 -0.509 1 98.44 93 ALA B CA 1
ATOM 3857 C C . ALA B 1 93 ? 9.914 16.547 -0.899 1 98.44 93 ALA B C 1
ATOM 3859 O O . ALA B 1 93 ? 9.031 16.469 -0.041 1 98.44 93 ALA B O 1
ATOM 3860 N N . THR B 1 94 ? 9.672 16.438 -2.148 1 98 94 THR B N 1
ATOM 3861 C CA . THR B 1 94 ? 8.438 15.875 -2.67 1 98 94 THR B CA 1
ATOM 3862 C C . THR B 1 94 ? 8.617 14.406 -3.039 1 98 94 THR B C 1
ATOM 3864 O O . THR B 1 94 ? 9.383 14.086 -3.955 1 98 94 THR B O 1
ATOM 3867 N N . SER B 1 95 ? 7.922 13.562 -2.426 1 97.69 95 SER B N 1
ATOM 3868 C CA . SER B 1 95 ? 8.141 12.125 -2.541 1 97.69 95 SER B CA 1
ATOM 3869 C C . SER B 1 95 ? 7.367 11.539 -3.713 1 97.69 95 SER B C 1
ATOM 3871 O O . SER B 1 95 ? 7.68 10.445 -4.188 1 97.69 95 SER B O 1
ATOM 3873 N N . GLY B 1 96 ? 6.352 12.289 -4.172 1 95.25 96 GLY B N 1
ATOM 3874 C CA . GLY B 1 96 ? 5.336 11.656 -5 1 95.25 96 GLY B CA 1
ATOM 3875 C C . GLY B 1 96 ? 4.211 11.039 -4.199 1 95.25 96 GLY B C 1
ATOM 3876 O O . GLY B 1 96 ? 4.344 10.82 -2.992 1 95.25 96 GLY B O 1
ATOM 3877 N N . ILE B 1 97 ? 3.166 10.727 -4.922 1 96.19 97 ILE B N 1
ATOM 3878 C CA . ILE B 1 97 ? 1.941 10.281 -4.266 1 96.19 97 ILE B CA 1
ATOM 3879 C C . ILE B 1 97 ? 1.996 8.766 -4.051 1 96.19 97 ILE B C 1
ATOM 3881 O O . ILE B 1 97 ? 2.379 8.016 -4.953 1 96.19 97 ILE B O 1
ATOM 3885 N N . GLY B 1 98 ? 1.646 8.328 -2.783 1 96.75 98 GLY B N 1
ATOM 3886 C CA . GLY B 1 98 ? 1.551 6.91 -2.469 1 96.75 98 GLY B CA 1
ATOM 3887 C C . GLY B 1 98 ? 2.555 6.461 -1.422 1 96.75 98 GLY B C 1
ATOM 3888 O O . GLY B 1 98 ? 3.609 7.078 -1.263 1 96.75 98 GLY B O 1
ATOM 3889 N N . PRO B 1 99 ? 2.27 5.391 -0.733 1 98.06 99 PRO B N 1
ATOM 3890 C CA . PRO B 1 99 ? 3.111 4.961 0.385 1 98.06 99 PRO B CA 1
ATOM 3891 C C . PRO B 1 99 ? 4.48 4.457 -0.067 1 98.06 99 PRO B C 1
ATOM 3893 O O . PRO B 1 99 ? 5.488 4.73 0.585 1 98.06 99 PRO B O 1
ATOM 3896 N N . THR B 1 100 ? 4.531 3.756 -1.188 1 98.19 100 THR B N 1
ATOM 3897 C CA . THR B 1 100 ? 5.789 3.156 -1.615 1 98.19 100 THR B CA 1
ATOM 3898 C C . THR B 1 100 ? 6.766 4.227 -2.094 1 98.19 100 THR B C 1
ATOM 3900 O O . THR B 1 100 ? 7.949 4.195 -1.748 1 98.19 100 THR B O 1
ATOM 3903 N N . THR B 1 101 ? 6.285 5.176 -2.846 1 97.75 101 THR B N 1
ATOM 3904 C CA . THR B 1 101 ? 7.168 6.242 -3.307 1 97.75 101 THR B CA 1
ATOM 3905 C C . THR B 1 101 ? 7.664 7.082 -2.133 1 97.75 101 THR B C 1
ATOM 3907 O O . THR B 1 101 ? 8.812 7.531 -2.123 1 97.75 101 THR B O 1
ATOM 3910 N N . ALA B 1 102 ? 6.762 7.281 -1.203 1 98.75 102 ALA B N 1
ATOM 3911 C CA . ALA B 1 102 ? 7.176 8 0.001 1 98.75 102 ALA B CA 1
ATOM 3912 C C . ALA B 1 102 ? 8.258 7.23 0.752 1 98.75 102 ALA B C 1
ATOM 3914 O O . ALA B 1 102 ? 9.227 7.824 1.233 1 98.75 102 ALA B O 1
ATOM 3915 N N . ALA B 1 103 ? 8.102 5.949 0.833 1 98.81 103 ALA B N 1
ATOM 3916 C CA . ALA B 1 103 ? 9.094 5.105 1.494 1 98.81 103 ALA B CA 1
ATOM 3917 C C . ALA B 1 103 ? 10.438 5.168 0.779 1 98.81 103 ALA B C 1
ATOM 3919 O O . ALA B 1 103 ? 11.484 5.305 1.42 1 98.81 103 ALA B O 1
ATOM 3920 N N . LEU B 1 104 ? 10.391 5.094 -0.535 1 98.75 104 LEU B N 1
ATOM 3921 C CA . LEU B 1 104 ? 11.617 5.098 -1.336 1 98.75 104 LEU B CA 1
ATOM 3922 C C . LEU B 1 104 ? 12.336 6.434 -1.215 1 98.75 104 LEU B C 1
ATOM 3924 O O . LEU B 1 104 ? 13.562 6.473 -1.098 1 98.75 104 LEU B O 1
ATOM 3928 N N . CYS B 1 105 ? 11.586 7.504 -1.215 1 98.5 105 CYS B N 1
ATOM 3929 C CA . CYS B 1 105 ? 12.164 8.828 -1.012 1 98.5 105 CYS B CA 1
ATOM 3930 C C . CYS B 1 105 ? 12.812 8.938 0.361 1 98.5 105 CYS B C 1
ATOM 3932 O O . CYS B 1 105 ? 13.961 9.367 0.476 1 98.5 105 CYS B O 1
ATOM 3934 N N . ALA B 1 106 ? 12.125 8.477 1.381 1 98.69 106 ALA B N 1
ATOM 3935 C CA . ALA B 1 106 ? 12.602 8.586 2.758 1 98.69 106 ALA B CA 1
ATOM 3936 C C . ALA B 1 106 ? 13.875 7.77 2.965 1 98.69 106 ALA B C 1
ATOM 3938 O O . ALA B 1 106 ? 14.844 8.258 3.543 1 98.69 106 ALA B O 1
ATOM 3939 N N . ILE B 1 107 ? 13.875 6.543 2.467 1 98.12 107 ILE B N 1
ATOM 3940 C CA . ILE B 1 107 ? 15.016 5.668 2.707 1 98.12 107 ILE B CA 1
ATOM 3941 C C . ILE B 1 107 ? 16.234 6.184 1.94 1 98.12 107 ILE B C 1
ATOM 3943 O O . ILE B 1 107 ? 17.359 6.078 2.416 1 98.12 107 ILE B O 1
ATOM 3947 N N . ASP B 1 108 ? 15.992 6.723 0.761 1 97 108 ASP B N 1
ATOM 3948 C CA . ASP B 1 108 ? 17.078 7.27 -0.041 1 97 108 ASP B CA 1
ATOM 3949 C C . ASP B 1 108 ? 17.75 8.445 0.665 1 97 108 ASP B C 1
ATOM 3951 O O . ASP B 1 108 ? 18.969 8.508 0.764 1 97 108 ASP B O 1
ATOM 3955 N N . LEU B 1 109 ? 16.953 9.352 1.179 1 96.81 109 LEU B N 1
ATOM 3956 C CA . LEU B 1 109 ? 17.469 10.492 1.915 1 96.81 109 LEU B CA 1
ATOM 3957 C C . LEU B 1 109 ? 18.172 10.047 3.195 1 96.81 109 LEU B C 1
ATOM 3959 O O . LEU B 1 109 ? 19.203 10.594 3.566 1 96.81 109 LEU B O 1
ATOM 3963 N N . ALA B 1 110 ? 17.578 9.078 3.877 1 96.56 110 ALA B N 1
ATOM 3964 C CA . ALA B 1 110 ? 18.172 8.586 5.117 1 96.56 110 ALA B CA 1
ATOM 3965 C C . ALA B 1 110 ? 19.562 8.023 4.871 1 96.56 110 ALA B C 1
ATOM 3967 O O . ALA B 1 110 ? 20.5 8.328 5.605 1 96.56 110 ALA B O 1
ATOM 3968 N N . LYS B 1 111 ? 19.688 7.273 3.861 1 92.81 111 LYS B N 1
ATOM 3969 C CA . LYS B 1 111 ? 20.969 6.672 3.545 1 92.81 111 LYS B CA 1
ATOM 3970 C C . LYS B 1 111 ? 21.953 7.719 3.035 1 92.81 111 LYS B C 1
ATOM 3972 O O . LYS B 1 111 ? 23.156 7.621 3.285 1 92.81 111 LYS B O 1
ATOM 3977 N N . CYS B 1 112 ? 21.438 8.664 2.363 1 92 112 CYS B N 1
ATOM 3978 C CA . CYS B 1 112 ? 22.281 9.734 1.838 1 92 112 CYS B CA 1
ATOM 3979 C C . CYS B 1 112 ? 22.797 10.625 2.963 1 92 112 CYS B C 1
ATOM 3981 O O . CYS B 1 112 ? 24 10.914 3.031 1 92 112 CYS B O 1
ATOM 3983 N N . LEU B 1 113 ? 21.984 11.008 3.906 1 93.12 113 LEU B N 1
ATOM 3984 C CA . LEU B 1 113 ? 22.328 11.992 4.926 1 93.12 113 LEU B CA 1
ATOM 3985 C C . LEU B 1 113 ? 22.969 11.328 6.133 1 93.12 113 LEU B C 1
ATOM 3987 O O . LEU B 1 113 ? 23.812 11.938 6.809 1 93.12 113 LEU B O 1
ATOM 3991 N N . GLY B 1 114 ? 22.609 10.109 6.43 1 91.31 114 GLY B N 1
ATOM 3992 C CA . GLY B 1 114 ? 23.109 9.453 7.629 1 91.31 114 GLY B CA 1
ATOM 3993 C C . GLY B 1 114 ? 22.797 10.211 8.906 1 91.31 114 GLY B C 1
ATOM 3994 O O . GLY B 1 114 ? 21.641 10.57 9.148 1 91.31 114 GLY B O 1
ATOM 3995 N N . SER B 1 115 ? 23.844 10.547 9.625 1 92 115 SER B N 1
ATOM 3996 C CA . SER B 1 115 ? 23.672 11.188 10.922 1 92 115 SER B CA 1
ATOM 3997 C C . SER B 1 115 ? 23.234 12.648 10.773 1 92 115 SER B C 1
ATOM 3999 O O . SER B 1 115 ? 22.812 13.281 11.742 1 92 115 SER B O 1
ATOM 4001 N N . ARG B 1 116 ? 23.297 13.125 9.594 1 93.69 116 ARG B N 1
ATOM 4002 C CA . ARG B 1 116 ? 22.906 14.508 9.344 1 93.69 116 ARG B CA 1
ATOM 4003 C C . ARG B 1 116 ? 21.391 14.617 9.141 1 93.69 116 ARG B C 1
ATOM 4005 O O . ARG B 1 116 ? 20.859 15.719 9.039 1 93.69 116 ARG B O 1
ATOM 4012 N N . PHE B 1 117 ? 20.719 13.555 8.984 1 95.81 117 PHE B N 1
ATOM 4013 C CA . PHE B 1 117 ? 19.266 13.523 8.984 1 95.81 117 PHE B CA 1
ATOM 4014 C C . PHE B 1 117 ? 18.719 13.703 10.398 1 95.81 117 PHE B C 1
ATOM 4016 O O . PHE B 1 117 ? 18.5 12.727 11.109 1 95.81 117 PHE B O 1
ATOM 4023 N N . LYS B 1 118 ? 18.422 14.883 10.758 1 96.38 118 LYS B N 1
ATOM 4024 C CA . LYS B 1 118 ? 18.047 15.234 12.125 1 96.38 118 LYS B CA 1
ATOM 4025 C C . LYS B 1 118 ? 16.656 14.727 12.469 1 96.38 118 LYS B C 1
ATOM 4027 O O . LYS B 1 118 ? 16.438 14.211 13.57 1 96.38 118 LYS B O 1
ATOM 4032 N N . GLU B 1 119 ? 15.711 15 11.609 1 98.06 119 GLU B N 1
ATOM 4033 C CA . GLU B 1 119 ? 14.312 14.656 11.828 1 98.06 119 GLU B CA 1
ATOM 4034 C C . GLU B 1 119 ? 13.516 14.734 10.523 1 98.06 119 GLU B C 1
ATOM 4036 O O . GLU B 1 119 ? 13.922 15.43 9.586 1 98.06 119 GLU B O 1
ATOM 4041 N N . LEU B 1 120 ? 12.414 13.984 10.523 1 98.75 120 LEU B N 1
ATOM 4042 C CA . LEU B 1 120 ? 11.508 14.023 9.375 1 98.75 120 LEU B CA 1
ATOM 4043 C C . LEU B 1 120 ? 10.109 14.461 9.805 1 98.75 120 LEU B C 1
ATOM 4045 O O . LEU B 1 120 ? 9.523 13.875 10.711 1 98.75 120 LEU B O 1
ATOM 4049 N N . ILE B 1 121 ? 9.594 15.492 9.219 1 98.94 121 ILE B N 1
ATOM 4050 C CA . ILE B 1 121 ? 8.203 15.914 9.344 1 98.94 121 ILE B CA 1
ATOM 4051 C C . ILE B 1 121 ? 7.484 15.719 8.008 1 98.94 121 ILE B C 1
ATOM 4053 O O . ILE B 1 121 ? 7.777 16.406 7.031 1 98.94 121 ILE B O 1
ATOM 4057 N N . TYR B 1 122 ? 6.652 14.773 7.996 1 98.88 122 TYR B N 1
ATOM 4058 C CA . TYR B 1 122 ? 5.852 14.555 6.797 1 98.88 122 TYR B CA 1
ATOM 4059 C C . TYR B 1 122 ? 4.555 15.344 6.855 1 98.88 122 TYR B C 1
ATOM 4061 O O . TYR B 1 122 ? 3.779 15.219 7.805 1 98.88 122 TYR B O 1
ATOM 4069 N N . VAL B 1 123 ? 4.305 16.078 5.801 1 98.88 123 VAL B N 1
ATOM 4070 C CA . VAL B 1 123 ? 3.197 17.031 5.797 1 98.88 123 VAL B CA 1
ATOM 4071 C C . VAL B 1 123 ? 2.301 16.781 4.586 1 98.88 123 VAL B C 1
ATOM 4073 O O . VAL B 1 123 ? 2.791 16.484 3.496 1 98.88 123 VAL B O 1
ATOM 4076 N N . GLY B 1 124 ? 0.972 16.859 4.82 1 98 124 GLY B N 1
ATOM 4077 C CA . GLY B 1 124 ? 0.112 16.719 3.658 1 98 124 GLY B CA 1
ATOM 4078 C C . GLY B 1 124 ? -1.357 16.922 3.973 1 98 124 GLY B C 1
ATOM 4079 O O . GLY B 1 124 ? -1.71 17.328 5.086 1 98 124 GLY B O 1
ATOM 4080 N N . THR B 1 125 ? -2.207 16.75 2.979 1 97.44 125 THR B N 1
ATOM 4081 C CA . THR B 1 125 ? -3.656 16.859 3.092 1 97.44 125 THR B CA 1
ATOM 4082 C C . THR B 1 125 ? -4.277 15.492 3.363 1 97.44 125 THR B C 1
ATOM 4084 O O . THR B 1 125 ? -3.615 14.461 3.215 1 97.44 125 THR B O 1
ATOM 4087 N N . SER B 1 126 ? -5.547 15.539 3.795 1 97.81 126 SER B N 1
ATOM 4088 C CA . SER B 1 126 ? -6.23 14.297 4.156 1 97.81 126 SER B CA 1
ATOM 4089 C C . SER B 1 126 ? -7.738 14.492 4.223 1 97.81 126 SER B C 1
ATOM 4091 O O . SER B 1 126 ? -8.219 15.633 4.227 1 97.81 126 SER B O 1
ATOM 4093 N N . GLY B 1 127 ? -8.453 13.383 4.184 1 97.56 127 GLY B N 1
ATOM 4094 C CA . GLY B 1 127 ? -9.867 13.352 4.512 1 97.56 127 GLY B CA 1
ATOM 4095 C C . GLY B 1 127 ? -10.141 12.938 5.945 1 97.56 127 GLY B C 1
ATOM 4096 O O . GLY B 1 127 ? -9.453 12.062 6.488 1 97.56 127 GLY B O 1
ATOM 4097 N N . TRP B 1 128 ? -11.234 13.562 6.531 1 98.38 128 TRP B N 1
ATOM 4098 C CA . TRP B 1 128 ? -11.414 13.383 7.969 1 98.38 128 TRP B CA 1
ATOM 4099 C C . TRP B 1 128 ? -12.805 12.852 8.289 1 98.38 128 TRP B C 1
ATOM 4101 O O . TRP B 1 128 ? -13.734 13 7.484 1 98.38 128 TRP B O 1
ATOM 4111 N N . SER B 1 129 ? -12.914 12.25 9.484 1 97.56 129 SER B N 1
ATOM 4112 C CA . SER B 1 129 ? -14.227 12.18 10.117 1 97.56 129 SER B CA 1
ATOM 4113 C C . SER B 1 129 ? -14.812 13.57 10.344 1 97.56 129 SER B C 1
ATOM 4115 O O . SER B 1 129 ? -14.094 14.492 10.727 1 97.56 129 SER B O 1
ATOM 4117 N N . ALA B 1 130 ? -16.062 13.688 10.203 1 96.12 130 ALA B N 1
ATOM 4118 C CA . ALA B 1 130 ? -16.703 15 10.273 1 96.12 130 ALA B CA 1
ATOM 4119 C C . ALA B 1 130 ? -16.844 15.461 11.719 1 96.12 130 ALA B C 1
ATOM 4121 O O . ALA B 1 130 ? -17.094 16.641 11.977 1 96.12 130 ALA B O 1
ATOM 4122 N N . ALA B 1 131 ? -16.75 14.57 12.609 1 95.38 131 ALA B N 1
ATOM 4123 C CA . ALA B 1 131 ? -16.828 14.875 14.031 1 95.38 131 ALA B CA 1
ATOM 4124 C C . ALA B 1 131 ? -16 13.883 14.852 1 95.38 131 ALA B C 1
ATOM 4126 O O . ALA B 1 131 ? -15.742 12.758 14.406 1 95.38 131 ALA B O 1
ATOM 4127 N N . VAL B 1 132 ? -15.586 14.32 16.047 1 95.81 132 VAL B N 1
ATOM 4128 C CA . VAL B 1 132 ? -15.039 13.359 17 1 95.81 132 VAL B CA 1
ATOM 4129 C C . VAL B 1 132 ? -16.078 12.289 17.312 1 95.81 132 VAL B C 1
ATOM 4131 O O . VAL B 1 132 ? -17.219 12.602 17.703 1 95.81 132 VAL B O 1
ATOM 4134 N N . GLY B 1 133 ? -15.734 11.07 17.031 1 94.12 133 GLY B N 1
ATOM 4135 C CA . GLY B 1 133 ? -16.672 9.969 17.219 1 94.12 133 GLY B CA 1
ATOM 4136 C C . GLY B 1 133 ? -17.531 9.703 16 1 94.12 133 GLY B C 1
ATOM 4137 O O . GLY B 1 133 ? -18.297 8.734 15.977 1 94.12 133 GLY B O 1
ATOM 4138 N N . GLY B 1 134 ? -17.438 10.516 15 1 93.56 134 GLY B N 1
ATOM 4139 C CA . GLY B 1 134 ? -18.25 10.352 13.805 1 93.56 134 GLY B CA 1
ATOM 4140 C C . GLY B 1 134 ? -19.672 10.812 13.984 1 93.56 134 GLY B C 1
ATOM 4141 O O . GLY B 1 134 ? -20.078 11.203 15.086 1 93.56 134 GLY B O 1
ATOM 4142 N N . ILE B 1 135 ? -20.406 10.812 12.914 1 93.44 135 ILE B N 1
ATOM 4143 C CA . ILE B 1 135 ? -21.797 11.25 12.938 1 93.44 135 ILE B CA 1
ATOM 4144 C C . ILE B 1 135 ? -22.688 10.094 13.367 1 93.44 135 ILE B C 1
ATOM 4146 O O . ILE B 1 135 ? -23.672 10.289 14.094 1 93.44 135 ILE B O 1
ATOM 4150 N N . LEU B 1 136 ? -22.297 8.914 12.859 1 91.94 136 LEU B N 1
ATOM 4151 C CA . LEU B 1 136 ? -23.047 7.715 13.219 1 91.94 136 LEU B CA 1
ATOM 4152 C C . LEU B 1 136 ? -22.141 6.715 13.938 1 91.94 136 LEU B C 1
ATOM 4154 O O . LEU B 1 136 ? -20.953 6.633 13.656 1 91.94 136 LEU B O 1
ATOM 4158 N N . ASN B 1 137 ? -22.859 5.941 14.891 1 83.19 137 ASN B N 1
ATOM 4159 C CA . ASN B 1 137 ? -22.203 4.836 15.586 1 83.19 137 ASN B CA 1
ATOM 4160 C C . ASN B 1 137 ? -23.078 3.584 15.586 1 83.19 137 ASN B C 1
ATOM 4162 O O . ASN B 1 137 ? -24.234 3.633 15.992 1 83.19 137 ASN B O 1
ATOM 4166 N N . PRO B 1 138 ? -22.5 2.52 15.203 1 72.69 138 PRO B N 1
ATOM 4167 C CA . PRO B 1 138 ? -23.312 1.338 14.922 1 72.69 138 PRO B CA 1
ATOM 4168 C C . PRO B 1 138 ? -23.922 0.725 16.188 1 72.69 138 PRO B C 1
ATOM 4170 O O . PRO B 1 138 ? -24.875 -0.051 16.094 1 72.69 138 PRO B O 1
ATOM 4173 N N . ASP B 1 139 ? -23.312 0.844 17.312 1 72.12 139 ASP B N 1
ATOM 4174 C CA . ASP B 1 139 ? -23.906 0.218 18.484 1 72.12 139 ASP B CA 1
ATOM 4175 C C . ASP B 1 139 ? -25.359 0.644 18.672 1 72.12 139 ASP B C 1
ATOM 4177 O O . ASP B 1 139 ? -26.141 -0.069 19.312 1 72.12 139 ASP B O 1
ATOM 4181 N N . ASN B 1 140 ? -25.609 1.812 18.109 1 72.06 140 ASN B N 1
ATOM 4182 C CA . ASN B 1 140 ? -26.969 2.346 18.188 1 72.06 140 ASN B CA 1
ATOM 4183 C C . ASN B 1 140 ? -27.328 3.158 16.953 1 72.06 140 ASN B C 1
ATOM 4185 O O . ASN B 1 140 ? -26.844 4.277 16.766 1 72.06 140 ASN B O 1
ATOM 4189 N N . CYS B 1 141 ? -28.141 2.676 16.094 1 80.75 141 CYS B N 1
ATOM 4190 C CA . CYS B 1 141 ? -28.484 3.342 14.852 1 80.75 141 CYS B CA 1
ATOM 4191 C C . CYS B 1 141 ? -29.797 4.094 14.977 1 80.75 141 CYS B C 1
ATOM 4193 O O . CYS B 1 141 ? -30.391 4.504 13.977 1 80.75 141 CYS B O 1
ATOM 4195 N N . GLU B 1 142 ? -30.141 4.152 16.234 1 83.81 142 GLU B N 1
ATOM 4196 C CA . GLU B 1 142 ? -31.406 4.859 16.422 1 83.81 142 GLU B CA 1
ATOM 4197 C C . GLU B 1 142 ? -31.234 6.363 16.25 1 83.81 142 GLU B C 1
ATOM 4199 O O . GLU B 1 142 ? -32.094 7.035 15.688 1 83.81 142 GLU B O 1
ATOM 4204 N N . LYS B 1 143 ? -30.125 6.773 16.734 1 84.94 143 LYS B N 1
ATOM 4205 C CA . LYS B 1 143 ? -29.828 8.195 16.609 1 84.94 143 LYS B CA 1
ATOM 4206 C C . LYS B 1 143 ? -28.375 8.422 16.219 1 84.94 143 LYS B C 1
ATOM 4208 O O . LYS B 1 143 ? -27.531 7.535 16.391 1 84.94 143 LYS B O 1
ATOM 4213 N N . ALA B 1 144 ? -28.203 9.594 15.648 1 88.25 144 ALA B N 1
ATOM 4214 C CA . ALA B 1 144 ? -26.828 10.008 15.359 1 88.25 144 ALA B CA 1
ATOM 4215 C C . ALA B 1 144 ? -26.062 10.305 16.641 1 88.25 144 ALA B C 1
ATOM 4217 O O . ALA B 1 144 ? -26.656 10.5 17.703 1 88.25 144 ALA B O 1
ATOM 4218 N N . ASN B 1 145 ? -24.781 10.242 16.578 1 85.56 145 ASN B N 1
ATOM 4219 C CA . ASN B 1 145 ? -23.906 10.555 17.703 1 85.56 145 ASN B CA 1
ATOM 4220 C C . ASN B 1 145 ? -24.125 11.969 18.219 1 85.56 145 ASN B C 1
ATOM 4222 O O . ASN B 1 145 ? -24.016 12.938 17.453 1 85.56 145 ASN B O 1
ATOM 4226 N N . PRO B 1 146 ? -24.438 12.047 19.484 1 76.69 146 PRO B N 1
ATOM 4227 C CA . PRO B 1 146 ? -24.766 13.367 20.016 1 76.69 146 PRO B CA 1
ATOM 4228 C C . PRO B 1 146 ? -23.531 14.234 20.266 1 76.69 146 PRO B C 1
ATOM 4230 O O . PRO B 1 146 ? -23.578 15.156 21.094 1 76.69 146 PRO B O 1
ATOM 4233 N N . THR B 1 147 ? -22.484 14.078 19.531 1 74.81 147 THR B N 1
ATOM 4234 C CA . THR B 1 147 ? -21.297 14.883 19.766 1 74.81 147 THR B CA 1
ATOM 4235 C C . THR B 1 147 ? -21.484 16.297 19.25 1 74.81 147 THR B C 1
ATOM 4237 O O . THR B 1 147 ? -22.172 16.516 18.25 1 74.81 147 THR B O 1
ATOM 4240 N N . HIS B 1 148 ? -20.828 17.281 19.984 1 77.38 148 HIS B N 1
ATOM 4241 C CA . HIS B 1 148 ? -20.812 18.672 19.547 1 77.38 148 HIS B CA 1
ATOM 4242 C C . HIS B 1 148 ? -19.453 19.062 18.984 1 77.38 148 HIS B C 1
ATOM 4244 O O . HIS B 1 148 ? -19.266 20.172 18.516 1 77.38 148 HIS B O 1
ATOM 4250 N N . LYS B 1 149 ? -18.594 18.141 19.031 1 90.25 149 LYS B N 1
ATOM 4251 C CA . LYS B 1 149 ? -17.25 18.438 18.562 1 90.25 149 LYS B CA 1
ATOM 4252 C C . LYS B 1 149 ? -17.062 18.016 17.094 1 90.25 149 LYS B C 1
ATOM 4254 O O . LYS B 1 149 ? -16.781 16.859 16.812 1 90.25 149 LYS B O 1
ATOM 4259 N N . ILE B 1 150 ? -17.172 19.016 16.219 1 94.69 150 ILE B N 1
ATOM 4260 C CA . ILE B 1 150 ? -17.047 18.766 14.789 1 94.69 150 ILE B CA 1
ATOM 4261 C C . ILE B 1 150 ? -15.625 19.094 14.328 1 94.69 150 ILE B C 1
ATOM 4263 O O . ILE B 1 150 ? -14.898 19.828 15.008 1 94.69 150 ILE B O 1
ATOM 4267 N N . THR B 1 151 ? -15.258 18.469 13.273 1 97 151 THR B N 1
ATOM 4268 C CA . THR B 1 151 ? -14.047 18.891 12.578 1 97 151 THR B CA 1
ATOM 4269 C C . THR B 1 151 ? -14.375 19.875 11.461 1 97 151 THR B C 1
ATOM 4271 O O . THR B 1 151 ? -15.461 19.828 10.883 1 97 151 THR B O 1
ATOM 4274 N N . ARG B 1 152 ? -13.461 20.719 11.234 1 97.19 152 ARG B N 1
ATOM 4275 C CA . ARG B 1 152 ? -13.656 21.719 10.188 1 97.19 152 ARG B CA 1
ATOM 4276 C C . ARG B 1 152 ? -12.555 21.625 9.141 1 97.19 152 ARG B C 1
ATOM 4278 O O . ARG B 1 152 ? -11.461 21.125 9.414 1 97.19 152 ARG B O 1
ATOM 4285 N N . LEU B 1 153 ? -12.867 22.062 7.949 1 97.56 153 LEU B N 1
ATOM 4286 C CA . LEU B 1 153 ? -11.828 22.141 6.926 1 97.56 153 LEU B CA 1
ATOM 4287 C C . LEU B 1 153 ? -10.656 22.984 7.402 1 97.56 153 LEU B C 1
ATOM 4289 O O . LEU B 1 153 ? -10.852 24.031 8.023 1 97.56 153 LEU B O 1
ATOM 4293 N N . GLY B 1 154 ? -9.453 22.484 7.215 1 97.88 154 GLY B N 1
ATOM 4294 C CA . GLY B 1 154 ? -8.258 23.188 7.621 1 97.88 154 GLY B CA 1
ATOM 4295 C C . GLY B 1 154 ? -7.723 22.75 8.969 1 97.88 154 GLY B C 1
ATOM 4296 O O . GLY B 1 154 ? -6.582 23.062 9.328 1 97.88 154 GLY B O 1
ATOM 4297 N N . ASP B 1 155 ? -8.578 22.047 9.75 1 98.44 155 ASP B N 1
ATOM 4298 C CA . ASP B 1 155 ? -8.039 21.484 10.984 1 98.44 155 ASP B CA 1
ATOM 4299 C C . ASP B 1 155 ? -6.816 20.625 10.703 1 98.44 155 ASP B C 1
ATOM 4301 O O . ASP B 1 155 ? -6.656 20.094 9.602 1 98.44 155 ASP B O 1
ATOM 4305 N N . VAL B 1 156 ? -5.945 20.516 11.711 1 98.88 156 VAL B N 1
ATOM 4306 C CA . VAL B 1 156 ? -4.676 19.828 11.5 1 98.88 156 VAL B CA 1
ATOM 4307 C C . VAL B 1 156 ? -4.5 18.734 12.547 1 98.88 156 VAL B C 1
ATOM 4309 O O . VAL B 1 156 ? -4.809 18.938 13.727 1 98.88 156 VAL B O 1
ATOM 4312 N N . CYS B 1 157 ? -4.055 17.578 12.141 1 98.94 157 CYS B N 1
ATOM 4313 C CA . CYS B 1 157 ? -3.664 16.484 13.016 1 98.94 157 CYS B CA 1
ATOM 4314 C C . CYS B 1 157 ? -2.148 16.375 13.102 1 98.94 157 CYS B C 1
ATOM 4316 O O . CYS B 1 157 ? -1.467 16.297 12.078 1 98.94 157 CYS B O 1
ATOM 4318 N N . VAL B 1 158 ? -1.607 16.391 14.281 1 98.88 158 VAL B N 1
ATOM 4319 C CA . VAL B 1 158 ? -0.2 16.109 14.539 1 98.88 158 VAL B CA 1
ATOM 4320 C C . VAL B 1 158 ? -0.07 14.766 15.258 1 98.88 158 VAL B C 1
ATOM 4322 O O . VAL B 1 158 ? -0.54 14.617 16.391 1 98.88 158 VAL B O 1
ATOM 4325 N N . THR B 1 159 ? 0.584 13.797 14.625 1 98.75 159 THR B N 1
ATOM 4326 C CA . THR B 1 159 ? 0.67 12.461 15.211 1 98.75 159 THR B CA 1
ATOM 4327 C C . THR B 1 159 ? 1.936 11.75 14.742 1 98.75 159 THR B C 1
ATOM 4329 O O . THR B 1 159 ? 2.334 11.875 13.586 1 98.75 159 THR B O 1
ATOM 4332 N N . PRO B 1 160 ? 2.582 11.031 15.633 1 98.19 160 PRO B N 1
ATOM 4333 C CA . PRO B 1 160 ? 3.717 10.203 15.211 1 98.19 160 PRO B CA 1
ATOM 4334 C C . PRO B 1 160 ? 3.299 8.797 14.797 1 98.19 160 PRO B C 1
ATOM 4336 O O . PRO B 1 160 ? 4.148 7.918 14.633 1 98.19 160 PRO B O 1
ATOM 4339 N N . MET B 1 161 ? 1.941 8.578 14.703 1 98.44 161 MET B N 1
ATOM 4340 C CA . MET B 1 161 ? 1.437 7.227 14.461 1 98.44 161 MET B CA 1
ATOM 4341 C C . MET B 1 161 ? 0.733 7.148 13.109 1 98.44 161 MET B C 1
ATOM 4343 O O . MET B 1 161 ? 0.218 8.156 12.609 1 98.44 161 MET B O 1
ATOM 4347 N N . SER B 1 162 ? 0.773 6.012 12.523 1 98.31 162 SER B N 1
ATOM 4348 C CA . SER B 1 162 ? 0.052 5.703 11.297 1 98.31 162 SER B CA 1
ATOM 4349 C C . SER B 1 162 ? -0.368 4.238 11.25 1 98.31 162 SER B C 1
ATOM 4351 O O . SER B 1 162 ? 0.206 3.402 11.953 1 98.31 162 SER B O 1
ATOM 4353 N N . MET B 1 163 ? -1.333 3.979 10.531 1 97.12 163 MET B N 1
ATOM 4354 C CA . MET B 1 163 ? -1.786 2.6 10.383 1 97.12 163 MET B CA 1
ATOM 4355 C C . MET B 1 163 ? -2.389 2.369 9 1 97.12 163 MET B C 1
ATOM 4357 O O . MET B 1 163 ? -2.936 3.293 8.398 1 97.12 163 MET B O 1
ATOM 4361 N N . ASN B 1 164 ? -2.258 1.161 8.531 1 97.94 164 ASN B N 1
ATOM 4362 C CA . ASN B 1 164 ? -2.697 0.762 7.199 1 97.94 164 ASN B CA 1
ATOM 4363 C C . ASN B 1 164 ? -4.133 0.238 7.215 1 97.94 164 ASN B C 1
ATOM 4365 O O . ASN B 1 164 ? -4.387 -0.873 7.684 1 97.94 164 ASN B O 1
ATOM 4369 N N . TRP B 1 165 ? -5.016 0.972 6.59 1 97.75 165 TRP B N 1
ATOM 4370 C CA . TRP B 1 165 ? -6.441 0.652 6.559 1 97.75 165 TRP B CA 1
ATOM 4371 C C . TRP B 1 165 ? -6.695 -0.632 5.777 1 97.75 165 TRP B C 1
ATOM 4373 O O . TRP B 1 165 ? -7.707 -1.304 5.984 1 97.75 165 TRP B O 1
ATOM 4383 N N . ASN B 1 166 ? -5.809 -0.957 4.898 1 96.81 166 ASN B N 1
ATOM 4384 C CA . ASN B 1 166 ? -6.016 -2.068 3.977 1 96.81 166 ASN B CA 1
ATOM 4385 C C . ASN B 1 166 ? -5.742 -3.412 4.645 1 96.81 166 ASN B C 1
ATOM 4387 O O . ASN B 1 166 ? -6.102 -4.461 4.113 1 96.81 166 ASN B O 1
ATOM 4391 N N . CYS B 1 167 ? -5.145 -3.439 5.746 1 96.62 167 CYS B N 1
ATOM 4392 C CA . CYS B 1 167 ? -4.742 -4.688 6.383 1 96.62 167 CYS B CA 1
ATOM 4393 C C . CYS B 1 167 ? -5.941 -5.387 7.016 1 96.62 167 CYS B C 1
ATOM 4395 O O . CYS B 1 167 ? -6.195 -5.234 8.211 1 96.62 167 CYS B O 1
ATOM 4397 N N . LYS B 1 168 ? -6.543 -6.219 6.23 1 95.62 168 LYS B N 1
ATOM 4398 C CA . LYS B 1 168 ? -7.668 -7.004 6.727 1 95.62 168 LYS B CA 1
ATOM 4399 C C . LYS B 1 168 ? -8.055 -8.094 5.73 1 95.62 168 LYS B C 1
ATOM 4401 O O . LYS B 1 168 ? -7.828 -7.953 4.527 1 95.62 168 LYS B O 1
ATOM 4406 N N . LEU B 1 169 ? -8.516 -9.164 6.234 1 94 169 LEU B N 1
ATOM 4407 C CA . LEU B 1 169 ? -9.258 -10.148 5.457 1 94 169 LEU B CA 1
ATOM 4408 C C . LEU B 1 169 ? -10.75 -9.828 5.445 1 94 169 LEU B C 1
ATOM 4410 O O . LEU B 1 169 ? -11.367 -9.672 6.504 1 94 169 LEU B O 1
ATOM 4414 N N . ALA B 1 170 ? -11.242 -9.609 4.27 1 93.25 170 ALA B N 1
ATOM 4415 C CA . ALA B 1 170 ? -12.648 -9.227 4.16 1 93.25 170 ALA B CA 1
ATOM 4416 C C . ALA B 1 170 ? -13.328 -9.953 3.002 1 93.25 170 ALA B C 1
ATOM 4418 O O . ALA B 1 170 ? -12.734 -10.117 1.931 1 93.25 170 ALA B O 1
ATOM 4419 N N . ASP B 1 171 ? -14.461 -10.406 3.305 1 94.12 171 ASP B N 1
ATOM 4420 C CA . ASP B 1 171 ? -15.352 -10.938 2.279 1 94.12 171 ASP B CA 1
ATOM 4421 C C . ASP B 1 171 ? -16.406 -9.914 1.887 1 94.12 171 ASP B C 1
ATOM 4423 O O . ASP B 1 171 ? -16.938 -9.203 2.742 1 94.12 171 ASP B O 1
ATOM 4427 N N . TRP B 1 172 ? -16.719 -9.898 0.59 1 96.06 172 TRP B N 1
ATOM 4428 C CA . TRP B 1 172 ? -17.641 -8.883 0.085 1 96.06 172 TRP B CA 1
ATOM 4429 C C . TRP B 1 172 ? -18.984 -8.961 0.807 1 96.06 172 TRP B C 1
ATOM 4431 O O . TRP B 1 172 ? -19.578 -7.934 1.142 1 96.06 172 TRP B O 1
ATOM 4441 N N . ILE B 1 173 ? -19.453 -10.141 1.1 1 94.56 173 ILE B N 1
ATOM 4442 C CA . ILE B 1 173 ? -20.734 -10.32 1.749 1 94.56 173 ILE B CA 1
ATOM 4443 C C . ILE B 1 173 ? -20.719 -9.688 3.141 1 94.56 173 ILE B C 1
ATOM 4445 O O . ILE B 1 173 ? -21.625 -8.938 3.506 1 94.56 173 ILE B O 1
ATOM 4449 N N . GLY B 1 174 ? -19.656 -9.984 3.852 1 94.31 174 GLY B N 1
ATOM 4450 C CA . GLY B 1 174 ? -19.531 -9.422 5.188 1 94.31 174 GLY B CA 1
ATOM 4451 C C . GLY B 1 174 ? -19.359 -7.914 5.188 1 94.31 174 GLY B C 1
ATOM 4452 O O . GLY B 1 174 ? -19.812 -7.238 6.113 1 94.31 174 GLY B O 1
ATOM 4453 N N . GLN B 1 175 ? -18.844 -7.328 4.168 1 95.5 175 GLN B N 1
ATOM 4454 C CA . GLN B 1 175 ? -18.609 -5.891 4.047 1 95.5 175 GLN B CA 1
ATOM 4455 C C . GLN B 1 175 ? -19.875 -5.168 3.592 1 95.5 175 GLN B C 1
ATOM 4457 O O . GLN B 1 175 ? -20.062 -3.986 3.891 1 95.5 175 GLN B O 1
ATOM 4462 N N . ALA B 1 176 ? -20.734 -5.922 2.932 1 96 176 ALA B N 1
ATOM 4463 C CA . ALA B 1 176 ? -21.891 -5.273 2.293 1 96 176 ALA B CA 1
ATOM 4464 C C . ALA B 1 176 ? -23.172 -5.562 3.055 1 96 176 ALA B C 1
ATOM 4466 O O . ALA B 1 176 ? -24.234 -5.012 2.734 1 96 176 ALA B O 1
ATOM 4467 N N . LYS B 1 177 ? -23.188 -6.336 4.082 1 94.12 177 LYS B N 1
ATOM 4468 C CA . LYS B 1 177 ? -24.375 -6.922 4.715 1 94.12 177 LYS B CA 1
ATOM 4469 C C . LYS B 1 177 ? -25.281 -5.84 5.281 1 94.12 177 LYS B C 1
ATOM 4471 O O . LYS B 1 177 ? -26.5 -6.043 5.402 1 94.12 177 LYS B O 1
ATOM 4476 N N . GLY B 1 178 ? -24.859 -4.707 5.543 1 92.69 178 GLY B N 1
ATOM 4477 C CA . GLY B 1 178 ? -25.656 -3.635 6.117 1 92.69 178 GLY B CA 1
ATOM 4478 C C . GLY B 1 178 ? -26.391 -2.816 5.078 1 92.69 178 GLY B C 1
ATOM 4479 O O . GLY B 1 178 ? -27.219 -1.971 5.422 1 92.69 178 GLY B O 1
ATOM 4480 N N . TYR B 1 179 ? -26.188 -3.074 3.816 1 94 179 TYR B N 1
ATOM 4481 C CA . TYR B 1 179 ? -26.781 -2.264 2.764 1 94 179 TYR B CA 1
ATOM 4482 C C . TYR B 1 179 ? -28.312 -2.35 2.812 1 94 179 TYR B C 1
ATOM 4484 O O . TYR B 1 179 ? -28.875 -3.438 2.959 1 94 179 TYR B O 1
ATOM 4492 N N . PRO B 1 180 ? -28.984 -1.114 2.717 1 93.5 180 PRO B N 1
ATOM 4493 C CA . PRO B 1 180 ? -28.453 0.205 2.355 1 93.5 180 PRO B CA 1
ATOM 4494 C C . PRO B 1 180 ? -28.203 1.089 3.574 1 93.5 180 PRO B C 1
ATOM 4496 O O . PRO B 1 180 ? -27.953 2.289 3.428 1 93.5 180 PRO B O 1
ATOM 4499 N N . ASP B 1 181 ? -28.297 0.506 4.766 1 94.88 181 ASP B N 1
ATOM 4500 C CA . ASP B 1 181 ? -28.172 1.281 5.996 1 94.88 181 ASP B CA 1
ATOM 4501 C C . ASP B 1 181 ? -26.719 1.653 6.27 1 94.88 181 ASP B C 1
ATOM 4503 O O . ASP B 1 181 ? -25.859 0.776 6.426 1 94.88 181 ASP B O 1
ATOM 4507 N N . LEU B 1 182 ? -26.469 2.965 6.395 1 95.12 182 LEU B N 1
ATOM 4508 C CA . LEU B 1 182 ? -25.109 3.463 6.586 1 95.12 182 LEU B CA 1
ATOM 4509 C C . LEU B 1 182 ? -24.656 3.27 8.031 1 95.12 182 LEU B C 1
ATOM 4511 O O . LEU B 1 182 ? -23.469 3.396 8.336 1 95.12 182 LEU B O 1
ATOM 4515 N N . CYS B 1 183 ? -25.578 2.992 8.852 1 93.81 183 CYS B N 1
ATOM 4516 C CA . CYS B 1 183 ? -25.219 2.703 10.242 1 93.81 183 CYS B CA 1
ATOM 4517 C C . CYS B 1 183 ? -24.891 1.226 10.422 1 93.81 183 CYS B C 1
ATOM 4519 O O . CYS B 1 183 ? -25.703 0.474 10.969 1 93.81 183 CYS B O 1
ATOM 4521 N N . PHE B 1 184 ? -23.734 0.883 9.898 1 91.94 184 PHE B N 1
ATOM 4522 C CA . PHE B 1 184 ? -23.297 -0.504 9.836 1 91.94 184 PHE B CA 1
ATOM 4523 C C . PHE B 1 184 ? -21.781 -0.595 9.992 1 91.94 184 PHE B C 1
ATOM 4525 O O . PHE B 1 184 ? -21.047 0.251 9.484 1 91.94 184 PHE B O 1
ATOM 4532 N N . SER B 1 185 ? -21.359 -1.58 10.82 1 91.75 185 SER B N 1
ATOM 4533 C CA . SER B 1 185 ? -19.938 -1.881 10.891 1 91.75 185 SER B CA 1
ATOM 4534 C C . SER B 1 185 ? -19.594 -3.107 10.055 1 91.75 185 SER B C 1
ATOM 4536 O O . SER B 1 185 ? -20.016 -4.219 10.359 1 91.75 185 SER B O 1
ATOM 4538 N N . PRO B 1 186 ? -18.797 -2.885 9.047 1 92.88 186 PRO B N 1
ATOM 4539 C CA . PRO B 1 186 ? -18.453 -4.039 8.219 1 92.88 186 PRO B CA 1
ATOM 4540 C C . PRO B 1 186 ? -17.672 -5.109 8.977 1 92.88 186 PRO B C 1
ATOM 4542 O O . PRO B 1 186 ? -16.875 -4.785 9.859 1 92.88 186 PRO B O 1
ATOM 4545 N N . GLU B 1 187 ? -17.891 -6.34 8.562 1 90.38 187 GLU B N 1
ATOM 4546 C CA . GLU B 1 187 ? -17.188 -7.461 9.172 1 90.38 187 GLU B CA 1
ATOM 4547 C C . GLU B 1 187 ? -15.758 -7.574 8.641 1 90.38 187 GLU B C 1
ATOM 4549 O O . GLU B 1 187 ? -15.523 -7.41 7.441 1 90.38 187 GLU B O 1
ATOM 4554 N N . GLU B 1 188 ? -14.906 -7.719 9.523 1 86 188 GLU B N 1
ATOM 4555 C CA . GLU B 1 188 ? -13.508 -7.977 9.172 1 86 188 GLU B CA 1
ATOM 4556 C C . GLU B 1 188 ? -12.961 -9.172 9.945 1 86 188 GLU B C 1
ATOM 4558 O O . GLU B 1 188 ? -13.289 -9.359 11.125 1 86 188 GLU B O 1
ATOM 4563 N N . ILE B 1 189 ? -12.273 -9.953 9.133 1 86.25 189 ILE B N 1
ATOM 4564 C CA . ILE B 1 189 ? -11.617 -11.117 9.727 1 86.25 189 ILE B CA 1
ATOM 4565 C C . ILE B 1 189 ? -10.117 -10.875 9.812 1 86.25 189 ILE B C 1
ATOM 4567 O O . ILE B 1 189 ? -9.484 -10.492 8.828 1 86.25 189 ILE B O 1
ATOM 4571 N N . ASN B 1 190 ? -9.469 -11 10.969 1 89.06 190 ASN B N 1
ATOM 4572 C CA . ASN B 1 190 ? -8.047 -10.773 11.195 1 89.06 190 ASN B CA 1
ATOM 4573 C C . ASN B 1 190 ? -7.633 -9.367 10.773 1 89.06 190 ASN B C 1
ATOM 4575 O O . ASN B 1 190 ? -7.039 -9.18 9.711 1 89.06 190 ASN B O 1
ATOM 4579 N N . GLY B 1 191 ? -7.727 -8.438 11.531 1 92.12 191 GLY B N 1
ATOM 4580 C CA . GLY B 1 191 ? -7.438 -7.031 11.289 1 92.12 191 GLY B CA 1
ATOM 4581 C C . GLY B 1 191 ? -5.953 -6.715 11.312 1 92.12 191 GLY B C 1
ATOM 4582 O O . GLY B 1 191 ? -5.121 -7.602 11.117 1 92.12 191 GLY B O 1
ATOM 4583 N N . PRO B 1 192 ? -5.633 -5.449 11.477 1 94.38 192 PRO B N 1
ATOM 4584 C CA . PRO B 1 192 ? -4.273 -4.941 11.273 1 94.38 192 PRO B CA 1
ATOM 4585 C C . PRO B 1 192 ? -3.266 -5.547 12.25 1 94.38 192 PRO B C 1
ATOM 4587 O O . PRO B 1 192 ? -2.055 -5.43 12.047 1 94.38 192 PRO B O 1
ATOM 4590 N N . THR B 1 193 ? -3.693 -6.18 13.305 1 93.5 193 THR B N 1
ATOM 4591 C CA . THR B 1 193 ? -2.768 -6.77 14.266 1 93.5 193 THR B CA 1
ATOM 4592 C C . THR B 1 193 ? -2.199 -8.078 13.734 1 93.5 193 THR B C 1
ATOM 4594 O O . THR B 1 193 ? -1.24 -8.617 14.297 1 93.5 193 THR B O 1
ATOM 4597 N N . ALA B 1 194 ? -2.73 -8.625 12.625 1 92.38 194 ALA B N 1
ATOM 4598 C CA . ALA B 1 194 ? -2.293 -9.898 12.047 1 92.38 194 ALA B CA 1
ATOM 4599 C C . ALA B 1 194 ? -1.095 -9.695 11.125 1 92.38 194 ALA B C 1
ATOM 4601 O O . ALA B 1 194 ? -1.159 -10.023 9.938 1 92.38 194 ALA B O 1
ATOM 4602 N N . ALA B 1 195 ? -0.022 -9.336 11.703 1 90.12 195 ALA B N 1
ATOM 4603 C CA . ALA B 1 195 ? 1.186 -9.023 10.938 1 90.12 195 ALA B CA 1
ATOM 4604 C C . ALA B 1 195 ? 1.673 -10.25 10.164 1 90.12 195 A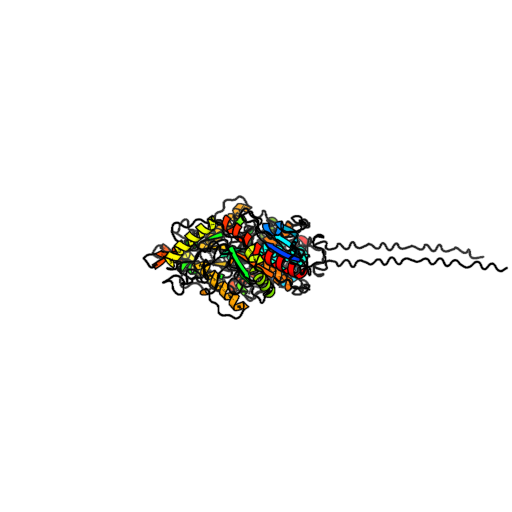LA B C 1
ATOM 4606 O O . ALA B 1 195 ? 2.322 -10.117 9.125 1 90.12 195 ALA B O 1
ATOM 4607 N N . TYR B 1 196 ? 1.363 -11.438 10.57 1 89.06 196 TYR B N 1
ATOM 4608 C CA . TYR B 1 196 ? 1.777 -12.672 9.914 1 89.06 196 TYR B CA 1
ATOM 4609 C C . TYR B 1 196 ? 1.102 -12.82 8.555 1 89.06 196 TYR B C 1
ATOM 4611 O O . TYR B 1 196 ? 1.562 -13.578 7.707 1 89.06 196 TYR B O 1
ATOM 4619 N N . LEU B 1 197 ? 0.045 -12.023 8.344 1 90.75 197 LEU B N 1
ATOM 4620 C CA . LEU B 1 197 ? -0.676 -12.094 7.082 1 90.75 197 LEU B CA 1
ATOM 4621 C C . LEU B 1 197 ? -0.262 -10.961 6.152 1 90.75 197 LEU B C 1
ATOM 4623 O O . LEU B 1 197 ? -0.117 -11.156 4.945 1 90.75 197 LEU B O 1
ATOM 4627 N N . TYR B 1 198 ? -0.025 -9.742 6.777 1 93.25 198 TYR B N 1
ATOM 4628 C CA . TYR B 1 198 ? 0.032 -8.555 5.93 1 93.25 198 TYR B CA 1
ATOM 4629 C C . TYR B 1 198 ? 1.392 -7.871 6.035 1 93.25 198 TYR B C 1
ATOM 4631 O O . TYR B 1 198 ? 1.692 -6.953 5.27 1 93.25 198 TYR B O 1
ATOM 4639 N N . GLY B 1 199 ? 2.201 -8.258 6.973 1 93.31 199 GLY B N 1
ATOM 4640 C CA . GLY B 1 199 ? 3.314 -7.426 7.398 1 93.31 199 GLY B CA 1
ATOM 4641 C C . GLY B 1 199 ? 2.914 -6.363 8.406 1 93.31 199 GLY B C 1
ATOM 4642 O O . GLY B 1 199 ? 1.788 -6.367 8.906 1 93.31 199 GLY B O 1
ATOM 4643 N N . ASP B 1 200 ? 3.814 -5.531 8.758 1 93.25 200 ASP B N 1
ATOM 4644 C CA . ASP B 1 200 ? 3.523 -4.484 9.727 1 93.25 200 ASP B CA 1
ATOM 4645 C C . ASP B 1 200 ? 2.486 -3.504 9.188 1 93.25 200 ASP B C 1
ATOM 4647 O O . ASP B 1 200 ? 2.652 -2.957 8.094 1 93.25 200 ASP B O 1
ATOM 4651 N N . CYS B 1 201 ? 1.479 -3.283 10.031 1 96.5 201 CYS B N 1
ATOM 4652 C CA . CYS B 1 201 ? 0.387 -2.428 9.578 1 96.5 201 CYS B CA 1
ATOM 4653 C C . CYS B 1 201 ? 0.154 -1.278 10.547 1 96.5 201 CYS B C 1
ATOM 4655 O O . CYS B 1 201 ? -0.553 -0.321 10.227 1 96.5 201 CYS B O 1
ATOM 4657 N N . ILE B 1 202 ? 0.679 -1.415 11.734 1 97.25 202 ILE B N 1
ATOM 4658 C CA . ILE B 1 202 ? 0.5 -0.406 12.773 1 97.25 202 ILE B CA 1
ATOM 4659 C C . ILE B 1 202 ? 1.856 0.175 13.172 1 97.25 202 ILE B C 1
ATOM 4661 O O . ILE B 1 202 ? 2.758 -0.561 13.578 1 97.25 202 ILE B O 1
ATOM 4665 N N . PHE B 1 203 ? 1.99 1.405 13.047 1 97.38 203 PHE B N 1
ATOM 4666 C CA . PHE B 1 203 ? 3.188 2.131 13.453 1 97.38 203 PHE B CA 1
ATOM 4667 C C . PHE B 1 203 ? 2.865 3.123 14.57 1 97.38 203 PHE B C 1
ATOM 4669 O O . PHE B 1 203 ? 2.391 4.23 14.305 1 97.38 203 PHE B O 1
ATOM 4676 N N . ASP B 1 204 ? 3.174 2.656 15.742 1 93.69 204 ASP B N 1
ATOM 4677 C CA . ASP B 1 204 ? 2.865 3.416 16.953 1 93.69 204 ASP B CA 1
ATOM 4678 C C . ASP B 1 204 ? 4.133 3.998 17.562 1 93.69 204 ASP B C 1
ATOM 4680 O O . ASP B 1 204 ? 5.176 4.074 16.922 1 93.69 204 ASP B O 1
ATOM 4684 N N . THR B 1 205 ? 4.09 4.457 18.797 1 86.06 205 THR B N 1
ATOM 4685 C CA . THR B 1 205 ? 5.199 5.176 19.422 1 86.06 205 THR B CA 1
ATOM 4686 C C . THR B 1 205 ? 6.328 4.219 19.781 1 86.06 205 THR B C 1
ATOM 4688 O O . THR B 1 205 ? 7.445 4.648 20.078 1 86.06 205 THR B O 1
ATOM 4691 N N . HIS B 1 206 ? 6.043 2.961 19.672 1 80 206 HIS B N 1
ATOM 4692 C CA . HIS B 1 206 ? 7.109 1.997 19.922 1 80 206 HIS B CA 1
ATOM 4693 C C . HIS B 1 206 ? 8.023 1.853 18.719 1 80 206 HIS B C 1
ATOM 4695 O O . HIS B 1 206 ? 9.055 1.182 18.781 1 80 206 HIS B O 1
ATOM 4701 N N . THR B 1 207 ? 7.531 2.576 17.75 1 79.69 207 THR B N 1
ATOM 4702 C CA . THR B 1 207 ? 8.391 2.732 16.578 1 79.69 207 THR B CA 1
ATOM 4703 C C . THR B 1 207 ? 9.164 4.043 16.656 1 79.69 207 THR B C 1
ATOM 4705 O O . THR B 1 207 ? 9.328 4.621 17.734 1 79.69 207 THR B O 1
ATOM 4708 N N . ALA B 1 208 ? 9.758 4.566 15.656 1 79.19 208 ALA B N 1
ATOM 4709 C CA . ALA B 1 208 ? 10.555 5.789 15.633 1 79.19 208 ALA B CA 1
ATOM 4710 C C . ALA B 1 208 ? 9.664 7.023 15.531 1 79.19 208 ALA B C 1
ATOM 4712 O O . ALA B 1 208 ? 10.164 8.148 15.391 1 79.19 208 ALA B O 1
ATOM 4713 N N . GLY B 1 209 ?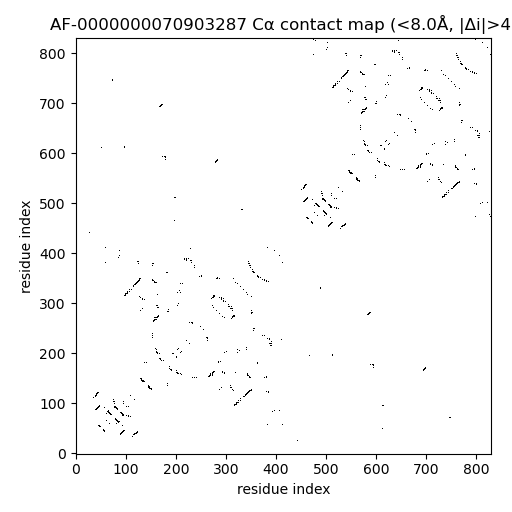 8.438 6.797 15.609 1 89.06 209 GLY B N 1
ATOM 4714 C CA . GLY B 1 209 ? 7.543 7.926 15.828 1 89.06 209 GLY B CA 1
ATOM 4715 C C . GLY B 1 209 ? 7.832 8.672 17.125 1 89.06 209 GLY B C 1
ATOM 4716 O O . GLY B 1 209 ? 7.98 8.062 18.172 1 89.06 209 GLY B O 1
ATOM 4717 N N . SER B 1 210 ? 7.926 10.016 17 1 94.25 210 SER B N 1
ATOM 4718 C CA . SER B 1 210 ? 8.484 10.773 18.109 1 94.25 210 SER B CA 1
ATOM 4719 C C . SER B 1 210 ? 7.414 11.602 18.812 1 94.25 210 SER B C 1
ATOM 4721 O O . SER B 1 210 ? 6.965 12.617 18.281 1 94.25 210 SER B O 1
ATOM 4723 N N . LEU B 1 211 ? 7.145 11.203 20.031 1 97.06 211 LEU B N 1
ATOM 4724 C CA . LEU B 1 211 ? 6.242 11.992 20.859 1 97.06 211 LEU B CA 1
ATOM 4725 C C . LEU B 1 211 ? 6.84 13.367 21.172 1 97.06 211 LEU B C 1
ATOM 4727 O O . LEU B 1 211 ? 6.121 14.367 21.188 1 97.06 211 LEU B O 1
ATOM 4731 N N . ALA B 1 212 ? 8.141 13.391 21.344 1 97.69 212 ALA B N 1
ATOM 4732 C CA . ALA B 1 212 ? 8.812 14.648 21.672 1 97.69 212 ALA B CA 1
ATOM 4733 C C . ALA B 1 212 ? 8.688 15.648 20.531 1 97.69 212 ALA B C 1
ATOM 4735 O O . ALA B 1 212 ? 8.406 16.828 20.75 1 97.69 212 ALA B O 1
ATOM 4736 N N . LEU B 1 213 ? 8.898 15.18 19.328 1 98.12 213 LEU B N 1
ATOM 4737 C CA . LEU B 1 213 ? 8.766 16.031 18.156 1 98.12 213 LEU B CA 1
ATOM 4738 C C . LEU B 1 213 ? 7.32 16.484 17.969 1 98.12 213 LEU B C 1
ATOM 4740 O O . LEU B 1 213 ? 7.066 17.656 17.656 1 98.12 213 LEU B O 1
ATOM 4744 N N . ALA B 1 214 ? 6.406 15.609 18.172 1 98.69 214 ALA B N 1
ATOM 4745 C CA . ALA B 1 214 ? 4.992 15.961 18.078 1 98.69 214 ALA B CA 1
ATOM 4746 C C . ALA B 1 214 ? 4.633 17.031 19.109 1 98.69 214 ALA B C 1
ATOM 4748 O O . ALA B 1 214 ? 3.955 18.016 18.781 1 98.69 214 ALA B O 1
ATOM 4749 N N . ASP B 1 215 ? 5.109 16.875 20.312 1 98.62 215 ASP B N 1
ATOM 4750 C CA . ASP B 1 215 ? 4.836 17.828 21.375 1 98.62 215 ASP B CA 1
ATOM 4751 C C . ASP B 1 215 ? 5.406 19.203 21.047 1 98.62 215 ASP B C 1
ATOM 4753 O O . ASP B 1 215 ? 4.781 20.219 21.328 1 98.62 215 ASP B O 1
ATOM 4757 N N . GLU B 1 216 ? 6.535 19.188 20.5 1 98.69 216 GLU B N 1
ATOM 4758 C CA . GLU B 1 216 ? 7.148 20.453 20.109 1 98.69 216 GLU B CA 1
ATOM 4759 C C . GLU B 1 216 ? 6.312 21.188 19.062 1 98.69 216 GLU B C 1
ATOM 4761 O O . GLU B 1 216 ? 6.105 22.391 19.156 1 98.69 216 GLU B O 1
ATOM 4766 N N . ILE B 1 217 ? 5.836 20.438 18.109 1 98.81 217 ILE B N 1
ATOM 4767 C CA . ILE B 1 217 ? 5.004 21.016 17.047 1 98.81 217 ILE B CA 1
ATOM 4768 C C . ILE B 1 217 ? 3.693 21.516 17.641 1 98.81 217 ILE B C 1
ATOM 4770 O O . ILE B 1 217 ? 3.252 22.625 17.328 1 98.81 217 ILE B O 1
ATOM 4774 N N . LEU B 1 218 ? 3.107 20.75 18.5 1 98.75 218 LEU B N 1
ATOM 4775 C CA . LEU B 1 218 ? 1.853 21.141 19.141 1 98.75 218 LEU B CA 1
ATOM 4776 C C . LEU B 1 218 ? 2.029 22.406 19.969 1 98.75 218 LEU B C 1
ATOM 4778 O O . LEU B 1 218 ? 1.193 23.312 19.922 1 98.75 218 LEU B O 1
ATOM 4782 N N . ALA B 1 219 ? 3.09 22.484 20.703 1 98.5 219 ALA B N 1
ATOM 4783 C CA . ALA B 1 219 ? 3.367 23.672 21.516 1 98.5 219 ALA B CA 1
ATOM 4784 C C . ALA B 1 219 ? 3.541 24.906 20.641 1 98.5 219 ALA B C 1
ATOM 4786 O O . ALA B 1 219 ? 3.041 25.984 20.984 1 98.5 219 ALA B O 1
ATOM 4787 N N . ALA B 1 220 ? 4.199 24.75 19.531 1 98.25 220 ALA B N 1
ATOM 4788 C CA . ALA B 1 220 ? 4.434 25.875 18.625 1 98.25 220 ALA B CA 1
ATOM 4789 C C . ALA B 1 220 ? 3.137 26.328 17.969 1 98.25 220 ALA B C 1
ATOM 4791 O O . ALA B 1 220 ? 2.957 27.516 17.703 1 98.25 220 ALA B O 1
ATOM 4792 N N . SER B 1 221 ? 2.258 25.406 17.75 1 97.5 221 SER B N 1
ATOM 4793 C CA . SER B 1 221 ? 1.046 25.672 16.984 1 97.5 221 SER B CA 1
ATOM 4794 C C . SER B 1 221 ? 0.064 26.516 17.781 1 97.5 221 SER B C 1
ATOM 4796 O O . SER B 1 221 ? -0.861 27.109 17.203 1 97.5 221 SER B O 1
ATOM 4798 N N . ILE B 1 222 ? 0.24 26.656 19.078 1 95.69 222 ILE B N 1
ATOM 4799 C CA . ILE B 1 222 ? -0.723 27.406 19.891 1 95.69 222 ILE B CA 1
ATOM 4800 C C . ILE B 1 222 ? -0.11 28.719 20.344 1 95.69 222 ILE B C 1
ATOM 4802 O O . ILE B 1 222 ? -0.678 29.422 21.188 1 95.69 222 ILE B O 1
ATOM 4806 N N . THR B 1 223 ? 1.023 29.047 19.875 1 94.38 223 THR B N 1
ATOM 4807 C CA . THR B 1 223 ? 1.606 30.344 20.188 1 94.38 223 THR B CA 1
ATOM 4808 C C . THR B 1 223 ? 0.796 31.469 19.562 1 94.38 223 THR B C 1
ATOM 4810 O O . THR B 1 223 ? 0.119 31.266 18.547 1 94.38 223 THR B O 1
ATOM 4813 N N . SER B 1 224 ? 0.97 32.656 20.125 1 91.94 224 SER B N 1
ATOM 4814 C CA . SER B 1 224 ? 0.254 33.812 19.609 1 91.94 224 SER B CA 1
ATOM 4815 C C . SER B 1 224 ? 0.649 34.125 18.172 1 91.94 224 SER B C 1
ATOM 4817 O O . SER B 1 224 ? -0.195 34.5 17.359 1 91.94 224 SER B O 1
ATOM 4819 N N . SER B 1 225 ? 1.85 33.969 17.922 1 89.06 225 SER B N 1
ATOM 4820 C CA . SER B 1 225 ? 2.334 34.219 16.562 1 89.06 225 SER B CA 1
ATOM 4821 C C . SER B 1 225 ? 1.723 33.25 15.562 1 89.06 225 SER B C 1
ATOM 4823 O O . SER B 1 225 ? 1.311 33.656 14.477 1 89.06 225 SER B O 1
ATOM 4825 N N . SER B 1 226 ? 1.661 31.984 15.883 1 93.19 226 SER B N 1
ATOM 4826 C CA . SER B 1 226 ? 1.07 30.984 15 1 93.19 226 SER B CA 1
ATOM 4827 C C . SER B 1 226 ? -0.407 31.266 14.75 1 93.19 226 SER B C 1
ATOM 4829 O O . SER B 1 226 ? -0.877 31.188 13.617 1 93.19 226 SER B O 1
ATOM 4831 N N . ILE B 1 227 ? -1.081 31.641 15.789 1 93.56 227 ILE B N 1
ATOM 4832 C CA . ILE B 1 227 ? -2.516 31.891 15.695 1 93.56 227 ILE B CA 1
ATOM 4833 C C . ILE B 1 227 ? -2.771 33.094 14.812 1 93.56 227 ILE B C 1
ATOM 4835 O O . ILE B 1 227 ? -3.68 33.094 13.984 1 93.56 227 ILE B O 1
ATOM 4839 N N . ARG B 1 228 ? -1.962 34.094 14.984 1 91.5 228 ARG B N 1
ATOM 4840 C CA . ARG B 1 228 ? -2.119 35.312 14.203 1 91.5 228 ARG B CA 1
ATOM 4841 C C . ARG B 1 228 ? -1.835 35.062 12.727 1 91.5 228 ARG B C 1
ATOM 4843 O O . ARG B 1 228 ? -2.447 35.688 11.852 1 91.5 228 ARG B O 1
ATOM 4850 N N . GLN B 1 229 ? -0.959 34.156 12.43 1 92.44 229 GLN B N 1
ATOM 4851 C CA . GLN B 1 229 ? -0.532 33.875 11.055 1 92.44 229 GLN B CA 1
ATOM 4852 C C . GLN B 1 229 ? -1.414 32.844 10.391 1 92.44 229 GLN B C 1
ATOM 4854 O O . GLN B 1 229 ? -1.322 32.625 9.18 1 92.44 229 GLN B O 1
ATOM 4859 N N . ALA B 1 230 ? -2.281 32.219 11.164 1 95.12 230 ALA B N 1
ATOM 4860 C CA . ALA B 1 230 ? -3.096 31.141 10.633 1 95.12 230 ALA B CA 1
ATOM 4861 C C . ALA B 1 230 ? -4.066 31.641 9.57 1 95.12 230 ALA B C 1
ATOM 4863 O O . ALA B 1 230 ? -4.789 32.625 9.789 1 95.12 230 ALA B O 1
ATOM 4864 N N . PRO B 1 231 ? -4.008 30.969 8.438 1 95.56 231 PRO B N 1
ATOM 4865 C CA . PRO B 1 231 ? -5 31.359 7.438 1 95.56 231 PRO B CA 1
ATOM 4866 C C . PRO B 1 231 ? -6.434 31.078 7.883 1 95.56 231 PRO B C 1
ATOM 4868 O O . PRO B 1 231 ? -6.691 30.047 8.516 1 95.56 231 PRO B O 1
ATOM 4871 N N . LEU B 1 232 ? -7.32 32 7.477 1 94.75 232 LEU B N 1
ATOM 4872 C CA . LEU B 1 232 ? -8.734 31.781 7.777 1 94.75 232 LEU B CA 1
ATOM 4873 C C . LEU B 1 232 ? -9.453 31.141 6.598 1 94.75 232 LEU B C 1
ATOM 4875 O O . LEU B 1 232 ? -9.031 31.297 5.449 1 94.75 232 LEU B O 1
ATOM 4879 N N . ARG B 1 233 ? -10.445 30.438 6.922 1 95.19 233 ARG B N 1
ATOM 4880 C CA . ARG B 1 233 ? -11.305 29.875 5.891 1 95.19 233 ARG B CA 1
ATOM 4881 C C . ARG B 1 233 ? -11.93 30.969 5.027 1 95.19 233 ARG B C 1
ATOM 4883 O O . ARG B 1 233 ? -12.469 31.938 5.547 1 95.19 233 ARG B O 1
ATOM 4890 N N . ASN B 1 234 ? -11.875 30.766 3.715 1 94.12 234 ASN B N 1
ATOM 4891 C CA . ASN B 1 234 ? -12.492 31.766 2.84 1 94.12 234 ASN B CA 1
ATOM 4892 C C . ASN B 1 234 ? -14.008 31.594 2.791 1 94.12 234 ASN B C 1
ATOM 4894 O O . ASN B 1 234 ? -14.555 30.656 3.367 1 94.12 234 ASN B O 1
ATOM 4898 N N . THR B 1 235 ? -14.656 32.469 2.092 1 94.94 235 THR B N 1
ATOM 4899 C CA . THR B 1 235 ? -16.109 32.531 2.084 1 94.94 235 THR B CA 1
ATOM 4900 C C . THR B 1 235 ? -16.703 31.25 1.451 1 94.94 235 THR B C 1
ATOM 4902 O O . THR B 1 235 ? -17.703 30.734 1.925 1 94.94 235 THR B O 1
ATOM 4905 N N . PHE B 1 236 ? -16.094 30.812 0.456 1 95.31 236 PHE B N 1
ATOM 4906 C CA . PHE B 1 236 ? -16.578 29.641 -0.26 1 95.31 236 PHE B CA 1
ATOM 4907 C C . PHE B 1 236 ? -16.594 28.422 0.649 1 95.31 236 PHE B C 1
ATOM 4909 O O . PHE B 1 236 ? -17.578 27.688 0.702 1 95.31 236 PHE B O 1
ATOM 4916 N N . LEU B 1 237 ? -15.523 28.172 1.347 1 96.06 237 LEU B N 1
ATOM 4917 C CA . LEU B 1 237 ? -15.43 27.031 2.252 1 96.06 237 LEU B CA 1
ATOM 4918 C C . LEU B 1 237 ? -16.375 27.188 3.436 1 96.06 237 LEU B C 1
ATOM 4920 O O . LEU B 1 237 ? -16.922 26.203 3.936 1 96.06 237 LEU B O 1
ATOM 4924 N N . GLN B 1 238 ? -16.547 28.422 3.893 1 95.44 238 GLN B N 1
ATOM 4925 C CA . GLN B 1 238 ? -17.484 28.688 4.98 1 95.44 238 GLN B CA 1
ATOM 4926 C C . GLN B 1 238 ? -18.922 28.312 4.574 1 95.44 238 GLN B C 1
ATOM 4928 O O . GLN B 1 238 ? -19.656 27.703 5.352 1 95.44 238 GLN B O 1
ATOM 4933 N N . GLU B 1 239 ? -19.25 28.688 3.375 1 95.88 239 GLU B N 1
ATOM 4934 C CA . GLU B 1 239 ? -20.578 28.375 2.867 1 95.88 239 GLU B CA 1
ATOM 4935 C C . GLU B 1 239 ? -20.766 26.859 2.715 1 95.88 239 GLU B C 1
ATOM 4937 O O . GLU B 1 239 ? -21.844 26.328 3.035 1 95.88 239 GLU B O 1
ATOM 4942 N N . TYR B 1 240 ? -19.781 26.25 2.232 1 96.06 240 TYR B N 1
ATOM 4943 C CA . TYR B 1 240 ? -19.844 24.812 2.086 1 96.06 240 TYR B CA 1
ATOM 4944 C C . TYR B 1 240 ? -20.031 24.125 3.438 1 96.06 240 TYR B C 1
ATOM 4946 O O . TYR B 1 240 ? -20.859 23.219 3.578 1 96.06 240 TYR B O 1
ATOM 4954 N N . GLU B 1 241 ? -19.234 24.547 4.438 1 96.12 241 GLU B N 1
ATOM 4955 C CA . GLU B 1 241 ? -19.359 23.984 5.777 1 96.12 241 GLU B CA 1
ATOM 4956 C C . GLU B 1 241 ? -20.766 24.203 6.328 1 96.12 241 GLU B C 1
ATOM 4958 O O . GLU B 1 241 ? -21.344 23.297 6.957 1 96.12 241 GLU B O 1
ATOM 4963 N N . GLN B 1 242 ? -21.266 25.375 6.117 1 95.19 242 GLN B N 1
ATOM 4964 C CA . GLN B 1 242 ? -22.609 25.688 6.609 1 95.19 242 GLN B CA 1
ATOM 4965 C C . GLN B 1 242 ? -23.641 24.719 6.016 1 95.19 242 GLN B C 1
ATOM 4967 O O . GLN B 1 242 ? -24.5 24.219 6.73 1 95.19 242 GLN B O 1
ATOM 4972 N N . GLU B 1 243 ? -23.484 24.516 4.773 1 94.31 243 GLU B N 1
ATOM 4973 C CA . GLU B 1 243 ? -24.422 23.625 4.109 1 94.31 243 GLU B CA 1
ATOM 4974 C C . GLU B 1 243 ? -24.25 22.188 4.605 1 94.31 243 GLU B C 1
ATOM 4976 O O . GLU B 1 243 ? -25.234 21.516 4.926 1 94.31 243 GLU B O 1
ATOM 4981 N N . TYR B 1 244 ? -23.062 21.719 4.641 1 95.88 244 TYR B N 1
ATOM 4982 C CA . TYR B 1 244 ? -22.766 20.375 5.094 1 95.88 244 TYR B CA 1
ATOM 4983 C C . TYR B 1 244 ? -23.328 20.125 6.488 1 95.88 244 TYR B C 1
ATOM 4985 O O . TYR B 1 244 ? -24.047 19.141 6.719 1 95.88 244 TYR B O 1
ATOM 4993 N N . PHE B 1 245 ? -23.094 21 7.371 1 94.62 245 PHE B N 1
ATOM 4994 C CA . PHE B 1 245 ? -23.469 20.781 8.758 1 94.62 245 PHE B CA 1
ATOM 4995 C C . PHE B 1 245 ? -24.922 21.141 8.992 1 94.62 245 PHE B C 1
ATOM 4997 O O . PHE B 1 245 ? -25.516 20.781 10.016 1 94.62 245 PHE B O 1
ATOM 5004 N N . ALA B 1 246 ? -25.516 21.875 8.055 1 93.5 246 ALA B N 1
ATOM 5005 C CA . ALA B 1 246 ? -26.969 22.031 8.125 1 93.5 246 ALA B CA 1
ATOM 5006 C C . ALA B 1 246 ? -27.672 20.688 7.973 1 93.5 246 ALA B C 1
ATOM 5008 O O . ALA B 1 246 ? -28.625 20.391 8.695 1 93.5 246 ALA B O 1
ATOM 5009 N N . TYR B 1 247 ? -27.172 19.922 7.055 1 90.5 247 TYR B N 1
ATOM 5010 C CA . TYR B 1 247 ? -27.719 18.578 6.883 1 90.5 247 TYR B CA 1
ATOM 5011 C C . TYR B 1 247 ? -27.453 17.719 8.117 1 90.5 247 TYR B C 1
ATOM 5013 O O . TYR B 1 247 ? -28.344 17 8.57 1 90.5 247 TYR B O 1
ATOM 5021 N N . ILE B 1 248 ? -26.297 17.828 8.609 1 90.06 248 ILE B N 1
ATOM 5022 C CA . ILE B 1 248 ? -25.938 17.047 9.797 1 90.06 248 ILE B CA 1
ATOM 5023 C C . ILE B 1 248 ? -26.812 17.469 10.969 1 90.06 248 ILE B C 1
ATOM 5025 O O . ILE B 1 248 ? -27.266 16.609 11.75 1 90.06 248 ILE B O 1
ATOM 5029 N N . SER B 1 249 ? -27 18.734 11.062 1 90.81 249 SER B N 1
ATOM 5030 C CA . SER B 1 249 ? -27.844 19.25 12.133 1 90.81 249 SER B CA 1
ATOM 5031 C C . SER B 1 249 ? -29.25 18.656 12.062 1 90.81 249 SER B C 1
ATOM 5033 O O . SER B 1 249 ? -29.844 18.328 13.086 1 90.81 249 SER B O 1
ATOM 5035 N N . ALA B 1 250 ? -29.703 18.562 10.93 1 84.88 250 ALA B N 1
ATOM 5036 C CA . ALA B 1 250 ? -31.031 18 10.734 1 84.88 250 ALA B CA 1
ATOM 5037 C C . ALA B 1 250 ? -31.078 16.531 11.172 1 84.88 250 ALA B C 1
ATOM 5039 O O . ALA B 1 250 ? -32.094 16.062 11.695 1 84.88 250 ALA B O 1
ATOM 5040 N N . SER B 1 251 ? -29.953 15.883 11.039 1 82.44 251 SER B N 1
ATOM 5041 C CA . SER B 1 251 ? -29.875 14.469 11.383 1 82.44 251 SER B CA 1
ATOM 5042 C C . SER B 1 251 ? -29.578 14.273 12.867 1 82.44 251 SER B C 1
ATOM 5044 O O . SER B 1 251 ? -30.078 13.32 13.477 1 82.44 251 SER B O 1
ATOM 5046 N N . THR B 1 252 ? -28.797 15.141 13.461 1 82.69 252 THR B N 1
ATOM 5047 C CA . THR B 1 252 ? -28.359 14.992 14.844 1 82.69 252 THR B CA 1
ATOM 5048 C C . THR B 1 252 ? -29.266 15.789 15.781 1 82.69 252 THR B C 1
ATOM 5050 O O . THR B 1 252 ? -29.219 15.602 17 1 82.69 252 THR B O 1
ATOM 5053 N N . ASN B 1 253 ? -29.969 16.672 15.359 1 83.56 253 ASN B N 1
ATOM 5054 C CA . ASN B 1 253 ? -30.766 17.625 16.125 1 83.56 253 ASN B CA 1
ATOM 5055 C C . ASN B 1 253 ? -29.891 18.5 17 1 83.56 253 ASN B C 1
ATOM 5057 O O . ASN B 1 253 ? -30.203 18.734 18.172 1 83.56 253 ASN B O 1
ATOM 5061 N N . ARG B 1 254 ? -28.812 18.812 16.406 1 85.69 254 ARG B N 1
ATOM 5062 C CA . ARG B 1 254 ? -27.875 19.703 17.078 1 85.69 254 ARG B CA 1
ATOM 5063 C C . ARG B 1 254 ? -27.5 20.875 16.188 1 85.69 254 ARG B C 1
ATOM 5065 O O . ARG B 1 254 ? -27.5 20.75 14.953 1 85.69 254 ARG B O 1
ATOM 5072 N N . THR B 1 255 ? -27.219 21.938 16.922 1 86.06 255 THR B N 1
ATOM 5073 C CA . THR B 1 255 ? -26.688 23.094 16.219 1 86.06 255 THR B CA 1
ATOM 5074 C C . THR B 1 255 ? -25.172 23.203 16.391 1 86.06 255 THR B C 1
ATOM 5076 O O . THR B 1 255 ? -24.672 23.062 17.516 1 86.06 255 THR B O 1
ATOM 5079 N N . TYR B 1 256 ? -24.547 23.375 15.273 1 88 256 TYR B N 1
ATOM 5080 C CA . TYR B 1 256 ? -23.094 23.453 15.305 1 88 256 TYR B CA 1
ATOM 5081 C C . TYR B 1 256 ? -22.625 24.891 15.102 1 88 256 TYR B C 1
ATOM 5083 O O . TYR B 1 256 ? -23.172 25.609 14.273 1 88 256 TYR B O 1
ATOM 5091 N N . ASN B 1 257 ? -21.688 25.25 15.969 1 83.25 257 ASN B N 1
ATOM 5092 C CA . ASN B 1 257 ? -21.078 26.578 15.867 1 83.25 257 ASN B CA 1
ATOM 5093 C C . ASN B 1 257 ? -19.984 26.625 14.805 1 83.25 257 ASN B C 1
ATOM 5095 O O . ASN B 1 257 ? -18.922 26.047 14.984 1 83.25 257 ASN B O 1
ATOM 5099 N N . LEU B 1 258 ? -20.266 27.359 13.719 1 92.75 258 LEU B N 1
ATOM 5100 C CA . LEU B 1 258 ? -19.312 27.484 12.625 1 92.75 258 LEU B CA 1
ATOM 5101 C C . LEU B 1 258 ? -18.75 28.906 12.57 1 92.75 258 LEU B C 1
ATOM 5103 O O . LEU B 1 258 ? -18.844 29.578 11.539 1 92.75 258 LEU B O 1
ATOM 5107 N N . ASN B 1 259 ? -18.094 29.234 13.688 1 90.56 259 ASN B N 1
ATOM 5108 C CA . ASN B 1 259 ? -17.5 30.562 13.773 1 90.56 259 ASN B CA 1
ATOM 5109 C C . ASN B 1 259 ? -16.5 30.797 12.648 1 90.56 259 ASN B C 1
ATOM 5111 O O . ASN B 1 259 ? -15.453 30.141 12.586 1 90.56 259 ASN B O 1
ATOM 5115 N N . SER B 1 260 ? -16.734 31.781 11.812 1 88.81 260 SER B N 1
ATOM 5116 C CA . SER B 1 260 ? -15.938 32.094 10.625 1 88.81 260 SER B CA 1
ATOM 5117 C C . SER B 1 260 ? -14.57 32.656 10.992 1 88.81 260 SER B C 1
ATOM 5119 O O . SER B 1 260 ? -13.641 32.625 10.188 1 88.81 260 SER B O 1
ATOM 5121 N N . LYS B 1 261 ? -14.422 33.125 12.133 1 90.62 261 LYS B N 1
ATOM 5122 C CA . LYS B 1 261 ? -13.18 33.75 12.547 1 90.62 261 LYS B CA 1
ATOM 5123 C C . LYS B 1 261 ? -12.297 32.781 13.336 1 90.62 261 LYS B C 1
ATOM 5125 O O . LYS B 1 261 ? -11.164 33.125 13.688 1 90.62 261 LYS B O 1
ATOM 5130 N N . LYS B 1 262 ? -12.852 31.734 13.539 1 91.69 262 LYS B N 1
ATOM 5131 C CA . LYS B 1 262 ? -12.062 30.781 14.305 1 91.69 262 LYS B CA 1
ATOM 5132 C C . LYS B 1 262 ? -10.984 30.141 13.43 1 91.69 262 LYS B C 1
ATOM 5134 O O . LYS B 1 262 ? -11.266 29.656 12.336 1 91.69 262 LYS B O 1
ATOM 5139 N N . THR B 1 263 ? -9.766 30.156 13.938 1 93.94 263 THR B N 1
ATOM 5140 C CA . THR B 1 263 ? -8.648 29.516 13.258 1 93.94 263 THR B CA 1
ATOM 5141 C C . THR B 1 263 ? -8.781 27.984 13.32 1 93.94 263 THR B C 1
ATOM 5143 O O . THR B 1 263 ? -9.523 27.453 14.148 1 93.94 263 THR B O 1
ATOM 5146 N N . PRO B 1 264 ? -8.102 27.328 12.492 1 96.19 264 PRO B N 1
ATOM 5147 C CA . PRO B 1 264 ? -8.133 25.859 12.516 1 96.19 264 PRO B CA 1
ATOM 5148 C C . PRO B 1 264 ? -7.691 25.281 13.859 1 96.19 264 PRO B C 1
ATOM 5150 O O . PRO B 1 264 ? -6.777 25.812 14.492 1 96.19 264 PRO B O 1
ATOM 5153 N N . THR B 1 265 ? -8.352 24.266 14.227 1 96.5 265 THR B N 1
ATOM 5154 C CA . THR B 1 265 ? -7.965 23.531 15.422 1 96.5 265 THR B CA 1
ATOM 5155 C C . THR B 1 265 ? -6.832 22.547 15.117 1 96.5 265 THR B C 1
ATOM 5157 O O . THR B 1 265 ? -6.84 21.891 14.078 1 96.5 265 THR B O 1
ATOM 5160 N N . VAL B 1 266 ? -5.875 22.453 16 1 98.38 266 VAL B N 1
ATOM 5161 C CA . VAL B 1 266 ? -4.816 21.453 15.883 1 98.38 266 VAL B CA 1
ATOM 5162 C C . VAL B 1 266 ? -5.07 20.312 16.875 1 98.38 266 VAL B C 1
ATOM 5164 O O . VAL B 1 266 ? -5.051 20.516 18.078 1 98.38 266 VAL B O 1
ATOM 5167 N N . TYR B 1 267 ? -5.332 19.156 16.328 1 98.25 267 TYR B N 1
ATOM 5168 C CA . TYR B 1 267 ? -5.574 17.953 17.109 1 98.25 267 TYR B CA 1
ATOM 5169 C C . TYR B 1 267 ? -4.266 17.234 17.438 1 98.25 267 TYR B C 1
ATOM 5171 O O . TYR B 1 267 ? -3.348 17.219 16.609 1 98.25 267 TYR B O 1
ATOM 5179 N N . ASP B 1 268 ? -4.234 16.641 18.641 1 98 268 ASP B N 1
ATOM 5180 C CA . ASP B 1 268 ? -3.027 15.922 19.031 1 98 268 ASP B CA 1
ATOM 5181 C C . ASP B 1 268 ? -3.182 14.422 18.828 1 98 268 ASP B C 1
ATOM 5183 O O . ASP B 1 268 ? -4.27 13.945 18.484 1 98 268 ASP B O 1
ATOM 5187 N N . TYR B 1 269 ? -2.115 13.711 19.062 1 98 269 TYR B N 1
ATOM 5188 C CA . TYR B 1 269 ? -1.956 12.305 18.734 1 98 269 TYR B CA 1
ATOM 5189 C C . TYR B 1 269 ? -2.771 11.43 19.672 1 98 269 TYR B C 1
ATOM 5191 O O . TYR B 1 269 ? -2.826 10.211 19.516 1 98 269 TYR B O 1
ATOM 5199 N N . ARG B 1 270 ? -3.477 11.938 20.547 1 97.19 270 ARG B N 1
ATOM 5200 C CA . ARG B 1 270 ? -4.359 11.156 21.406 1 97.19 270 ARG B CA 1
ATOM 5201 C C . ARG B 1 270 ? -5.781 11.133 20.859 1 97.19 270 ARG B C 1
ATOM 5203 O O . ARG B 1 270 ? -6.629 10.375 21.344 1 97.19 270 ARG B O 1
ATOM 5210 N N . GLN B 1 271 ? -5.93 11.922 19.781 1 96.94 271 GLN B N 1
ATOM 5211 C CA . GLN B 1 271 ? -7.273 12.016 19.219 1 96.94 271 GLN B CA 1
ATOM 5212 C C . GLN B 1 271 ? -7.277 11.664 17.734 1 96.94 271 GLN B C 1
ATOM 5214 O O . GLN B 1 271 ? -8.336 11.438 17.141 1 96.94 271 GLN B O 1
ATOM 5219 N N . CYS B 1 272 ? -6.16 11.734 17.109 1 98.25 272 CYS B N 1
ATOM 5220 C CA . CYS B 1 272 ? -6.133 11.484 15.68 1 98.25 272 CYS B CA 1
ATOM 5221 C C . CYS B 1 272 ? -4.895 10.688 15.281 1 98.25 272 CYS B C 1
ATOM 5223 O O . CYS B 1 272 ? -3.848 10.805 15.922 1 98.25 272 CYS B O 1
ATOM 5225 N N . VAL B 1 273 ? -5.023 9.82 14.336 1 98.44 273 VAL B N 1
ATOM 5226 C CA . VAL B 1 273 ? -3.984 9 13.711 1 98.44 273 VAL B CA 1
ATOM 5227 C C . VAL B 1 273 ? -4.195 8.953 12.203 1 98.44 273 VAL B C 1
ATOM 5229 O O . VAL B 1 273 ? -5.332 8.969 11.727 1 98.44 273 VAL B O 1
ATOM 5232 N N . GLU B 1 274 ? -3.139 9.055 11.5 1 98.5 274 GLU B N 1
ATOM 5233 C CA . GLU B 1 274 ? -3.299 8.844 10.062 1 98.5 274 GLU B CA 1
ATOM 5234 C C . GLU B 1 274 ? -3.668 7.395 9.758 1 98.5 274 GLU B C 1
ATOM 5236 O O . GLU B 1 274 ? -2.979 6.469 10.188 1 98.5 274 GLU B O 1
ATOM 5241 N N . VAL B 1 275 ? -4.695 7.191 9.047 1 98.5 275 VAL B N 1
ATOM 5242 C CA . VAL B 1 275 ? -5.172 5.898 8.57 1 98.5 275 VAL B CA 1
ATOM 5243 C C . VAL B 1 275 ? -5.023 5.816 7.055 1 98.5 275 VAL B C 1
ATOM 5245 O O . VAL B 1 275 ? -5.852 6.344 6.312 1 98.5 275 VAL B O 1
ATOM 5248 N N . ASP B 1 276 ? -4.082 5.008 6.621 1 97.38 276 ASP B N 1
ATOM 5249 C CA . ASP B 1 276 ? -3.568 5.094 5.258 1 97.38 276 ASP B CA 1
ATOM 5250 C C . ASP B 1 276 ? -4.277 4.102 4.34 1 97.38 276 ASP B C 1
ATOM 5252 O O . ASP B 1 276 ? -4.543 2.963 4.734 1 97.38 276 ASP B O 1
ATOM 5256 N N . SER B 1 277 ? -4.551 4.625 3.125 1 95.94 277 SER B N 1
ATOM 5257 C CA . SER B 1 277 ? -4.98 3.725 2.059 1 95.94 277 SER B CA 1
ATOM 5258 C C . SER B 1 277 ? -4.902 4.402 0.696 1 95.94 277 SER B C 1
ATOM 5260 O O . SER B 1 277 ? -5.176 5.598 0.576 1 95.94 277 SER B O 1
ATOM 5262 N N . GLN B 1 278 ? -4.527 3.678 -0.321 1 93.56 278 GLN B N 1
ATOM 5263 C CA . GLN B 1 278 ? -4.715 4.133 -1.695 1 93.56 278 GLN B CA 1
ATOM 5264 C C . GLN B 1 278 ? -6.125 3.824 -2.189 1 93.56 278 GLN B C 1
ATOM 5266 O O . GLN B 1 278 ? -6.508 4.242 -3.283 1 93.56 278 GLN B O 1
ATOM 5271 N N . PHE B 1 279 ? -6.777 3.051 -1.354 1 94.12 279 PHE B N 1
ATOM 5272 C CA . PHE B 1 279 ? -8.219 2.887 -1.507 1 94.12 279 PHE B CA 1
ATOM 5273 C C . PHE B 1 279 ? -8.969 4.086 -0.934 1 94.12 279 PHE B C 1
ATOM 5275 O O . PHE B 1 279 ? -9.156 4.184 0.28 1 94.12 279 PHE B O 1
ATOM 5282 N N . PHE B 1 280 ? -9.344 5.023 -1.793 1 93.5 280 PHE B N 1
ATOM 5283 C CA . PHE B 1 280 ? -10.086 6.199 -1.342 1 93.5 280 PHE B CA 1
ATOM 5284 C C . PHE B 1 280 ? -11.5 5.82 -0.92 1 93.5 280 PHE B C 1
ATOM 5286 O O . PHE B 1 280 ? -12.469 6.125 -1.622 1 93.5 280 PHE B O 1
ATOM 5293 N N . TYR B 1 281 ? -11.578 5.309 0.227 1 95.25 281 TYR B N 1
ATOM 5294 C CA . TYR B 1 281 ? -12.852 4.836 0.773 1 95.25 281 TYR B CA 1
ATOM 5295 C C . TYR B 1 281 ? -13.695 6 1.264 1 95.25 281 TYR B C 1
ATOM 5297 O O . TYR B 1 281 ? -13.172 6.984 1.785 1 95.25 281 TYR B O 1
ATOM 5305 N N . SER B 1 282 ? -14.938 5.906 1.098 1 95 282 SER B N 1
ATOM 5306 C CA . SER B 1 282 ? -15.898 6.871 1.618 1 95 282 SER B CA 1
ATOM 5307 C C . SER B 1 282 ? -17.172 6.176 2.098 1 95 282 SER B C 1
ATOM 5309 O O . SER B 1 282 ? -17.438 5.027 1.735 1 95 282 SER B O 1
ATOM 5311 N N . GLY B 1 283 ? -17.844 6.871 2.932 1 96 283 GLY B N 1
ATOM 5312 C CA . GLY B 1 283 ? -19.062 6.34 3.523 1 96 283 GLY B CA 1
ATOM 5313 C C . GLY B 1 283 ? -18.922 6.012 4.996 1 96 283 GLY B C 1
ATOM 5314 O O . GLY B 1 283 ? -17.859 5.574 5.438 1 96 283 GLY B O 1
ATOM 5315 N N . VAL B 1 284 ? -20.031 6.051 5.668 1 95.81 284 VAL B N 1
ATOM 5316 C CA . VAL B 1 284 ? -20.016 5.98 7.125 1 95.81 284 VAL B CA 1
ATOM 5317 C C . VAL B 1 284 ? -19.469 4.629 7.574 1 95.81 284 VAL B C 1
ATOM 5319 O O . VAL B 1 284 ? -18.641 4.562 8.477 1 95.81 284 VAL B O 1
ATOM 5322 N N . PRO B 1 285 ? -19.812 3.488 6.949 1 96.25 285 PRO B N 1
ATOM 5323 C CA . PRO B 1 285 ? -19.312 2.199 7.434 1 96.25 285 PRO B CA 1
ATOM 5324 C C . PRO B 1 285 ? -17.781 2.109 7.398 1 96.25 285 PRO B C 1
ATOM 5326 O O . PRO B 1 285 ? -17.172 1.609 8.344 1 96.25 285 PRO B O 1
ATOM 5329 N N . TRP B 1 286 ? -17.219 2.635 6.359 1 96.88 286 TRP B N 1
ATOM 5330 C CA . TRP B 1 286 ? -15.766 2.561 6.23 1 96.88 286 TRP B CA 1
ATOM 5331 C C . TRP B 1 286 ? -15.094 3.625 7.09 1 96.88 286 TRP B C 1
ATOM 5333 O O . TRP B 1 286 ? -13.969 3.428 7.562 1 96.88 286 TRP B O 1
ATOM 5343 N N . GLU B 1 287 ? -15.742 4.746 7.316 1 97.06 287 GLU B N 1
ATOM 5344 C CA . GLU B 1 287 ? -15.273 5.746 8.273 1 97.06 287 GLU B CA 1
ATOM 5345 C C . GLU B 1 287 ? -15.25 5.188 9.688 1 97.06 287 GLU B C 1
ATOM 5347 O O . GLU B 1 287 ? -14.32 5.453 10.453 1 97.06 287 GLU B O 1
ATOM 5352 N N . ILE B 1 288 ? -16.234 4.414 10 1 95.56 288 ILE B N 1
ATOM 5353 C CA . ILE B 1 288 ? -16.281 3.752 11.297 1 95.56 288 ILE B CA 1
ATOM 5354 C C . ILE B 1 288 ? -15.078 2.816 11.438 1 95.56 288 ILE B C 1
ATOM 5356 O O . ILE B 1 288 ? -14.422 2.797 12.484 1 95.56 288 ILE B O 1
ATOM 5360 N N . THR B 1 289 ? -14.812 2.066 10.398 1 96.06 289 THR B N 1
ATOM 5361 C CA . THR B 1 289 ? -13.641 1.191 10.406 1 96.06 289 THR B CA 1
ATOM 5362 C C . THR B 1 289 ? -12.367 1.995 10.641 1 96.06 289 THR B C 1
ATOM 5364 O O . THR B 1 289 ? -11.516 1.599 11.438 1 96.06 289 THR B O 1
ATOM 5367 N N . ALA B 1 290 ? -12.258 3.107 10 1 97.88 290 ALA B N 1
ATOM 5368 C CA . ALA B 1 290 ? -11.086 3.965 10.148 1 97.88 290 ALA B CA 1
ATOM 5369 C C . ALA B 1 290 ? -10.945 4.461 11.586 1 97.88 290 ALA B C 1
ATOM 5371 O O . ALA B 1 290 ? -9.844 4.477 12.141 1 97.88 290 ALA B O 1
ATOM 5372 N N . ARG B 1 291 ? -12 4.824 12.219 1 97.06 291 ARG B N 1
ATOM 5373 C CA . ARG B 1 291 ? -11.945 5.262 13.609 1 97.06 291 ARG B CA 1
ATOM 5374 C C . ARG B 1 291 ? -11.609 4.098 14.539 1 97.06 291 ARG B C 1
ATOM 5376 O O . ARG B 1 291 ? -10.898 4.27 15.531 1 97.06 291 ARG B O 1
ATOM 5383 N N . ASN B 1 292 ? -12.18 2.934 14.219 1 96.31 292 ASN B N 1
ATOM 5384 C CA . ASN B 1 292 ? -11.797 1.748 14.984 1 96.31 292 ASN B CA 1
ATOM 5385 C C . ASN B 1 292 ? -10.289 1.536 14.969 1 96.31 292 ASN B C 1
ATOM 5387 O O . ASN B 1 292 ? -9.68 1.262 16 1 96.31 292 ASN B O 1
ATOM 5391 N N . TYR B 1 293 ? -9.719 1.688 13.844 1 97.5 293 TYR B N 1
ATOM 5392 C CA . TYR B 1 293 ? -8.281 1.494 13.688 1 97.5 293 TYR B CA 1
ATOM 5393 C C . TYR B 1 293 ? -7.5 2.607 14.383 1 97.5 293 TYR B C 1
ATOM 5395 O O . TYR B 1 293 ? -6.426 2.371 14.938 1 97.5 293 TYR B O 1
ATOM 5403 N N . THR B 1 294 ? -8.039 3.809 14.312 1 98.19 294 THR B N 1
ATOM 5404 C CA . THR B 1 294 ? -7.445 4.918 15.047 1 98.19 294 THR B CA 1
ATOM 5405 C C . THR B 1 294 ? -7.395 4.613 16.547 1 98.19 294 THR B C 1
ATOM 5407 O O . THR B 1 294 ? -6.336 4.711 17.172 1 98.19 294 THR B O 1
ATOM 5410 N N . ALA B 1 295 ? -8.523 4.207 17.047 1 97.94 295 ALA B N 1
ATOM 5411 C CA . ALA B 1 295 ? -8.609 3.881 18.469 1 97.94 295 ALA B CA 1
ATOM 5412 C C . ALA B 1 295 ? -7.66 2.736 18.828 1 97.94 295 ALA B C 1
ATOM 5414 O O . ALA B 1 295 ? -6.949 2.803 19.828 1 97.94 295 ALA B O 1
ATOM 5415 N N . LEU B 1 296 ? -7.621 1.72 18.016 1 97.31 296 LEU B N 1
ATOM 5416 C CA . LEU B 1 296 ? -6.73 0.58 18.219 1 97.31 296 LEU B CA 1
ATOM 5417 C C . LEU B 1 296 ? -5.281 1.034 18.328 1 97.31 296 LEU B C 1
ATOM 5419 O O . LEU B 1 296 ? -4.555 0.618 19.234 1 97.31 296 LEU B O 1
ATOM 5423 N N . THR B 1 297 ? -4.867 1.899 17.469 1 97.94 297 THR B N 1
ATOM 5424 C CA . THR B 1 297 ? -3.488 2.363 17.391 1 97.94 297 THR B CA 1
ATOM 5425 C C . THR B 1 297 ? -3.133 3.189 18.625 1 97.94 297 THR B C 1
ATOM 5427 O O . THR B 1 297 ? -2.07 3 19.219 1 97.94 297 THR B O 1
ATOM 5430 N N . ILE B 1 298 ? -4.02 4.055 19 1 98.12 298 ILE B N 1
ATOM 5431 C CA . ILE B 1 298 ? -3.799 4.891 20.172 1 98.12 298 ILE B CA 1
ATOM 5432 C C . ILE B 1 298 ? -3.732 4.02 21.422 1 98.12 298 ILE B C 1
ATOM 5434 O O . ILE B 1 298 ? -2.857 4.203 22.266 1 98.12 298 ILE B O 1
ATOM 5438 N N . ASN B 1 299 ? -4.652 3.078 21.516 1 98 299 ASN B N 1
ATOM 5439 C CA . ASN B 1 299 ? -4.66 2.174 22.672 1 98 299 ASN B CA 1
ATOM 5440 C C . ASN B 1 299 ? -3.369 1.362 22.75 1 98 299 ASN B C 1
ATOM 5442 O O . ASN B 1 299 ? -2.822 1.173 23.844 1 98 299 ASN B O 1
ATOM 5446 N N . GLN B 1 300 ? -2.889 0.941 21.656 1 95.94 300 GLN B N 1
ATOM 5447 C CA . GLN B 1 300 ? -1.628 0.206 21.641 1 95.94 300 GLN B CA 1
ATOM 5448 C C . GLN B 1 300 ? -0.463 1.098 22.062 1 95.94 300 GLN B C 1
ATOM 5450 O O . GLN B 1 300 ? 0.423 0.663 22.797 1 95.94 300 GLN B O 1
ATOM 5455 N N . ALA B 1 301 ? -0.459 2.297 21.609 1 96.31 301 ALA B N 1
ATOM 5456 C CA . ALA B 1 301 ? 0.646 3.219 21.844 1 96.31 301 ALA B CA 1
ATOM 5457 C C . ALA B 1 301 ? 0.692 3.639 23.312 1 96.31 301 ALA B C 1
ATOM 5459 O O . ALA B 1 301 ? 1.772 3.809 23.891 1 96.31 301 ALA B O 1
ATOM 5460 N N . PHE B 1 302 ? -0.509 3.775 23.922 1 96.5 302 PHE B N 1
ATOM 5461 C CA . PHE B 1 302 ? -0.528 4.445 25.219 1 96.5 302 PHE B CA 1
ATOM 5462 C C . PHE B 1 302 ? -1.136 3.545 26.281 1 96.5 302 PHE B C 1
ATOM 5464 O O . PHE B 1 302 ? -1.343 3.973 27.422 1 96.5 302 PHE B O 1
ATOM 5471 N N . ASN B 1 303 ? -1.403 2.285 25.953 1 95.56 303 ASN B N 1
ATOM 5472 C CA . ASN B 1 303 ? -2.107 1.396 26.875 1 95.56 303 ASN B CA 1
ATOM 5473 C C . ASN B 1 303 ? -3.357 2.059 27.438 1 95.56 303 ASN B C 1
ATOM 5475 O O . ASN B 1 303 ? -3.533 2.117 28.656 1 95.56 303 ASN B O 1
ATOM 5479 N N . SER B 1 304 ? -4.113 2.635 26.531 1 96.69 304 SER B N 1
ATOM 5480 C CA . SER B 1 304 ? -5.355 3.322 26.859 1 96.69 304 SER B CA 1
ATOM 5481 C C . SER B 1 304 ? -6.57 2.521 26.406 1 96.69 304 SER B C 1
ATOM 5483 O O . SER B 1 304 ? -6.441 1.379 25.969 1 96.69 304 SER B O 1
ATOM 5485 N N . SER B 1 305 ? -7.789 3.092 26.609 1 97.25 305 SER B N 1
ATOM 5486 C CA . SER B 1 305 ? -9.016 2.4 26.234 1 97.25 305 SER B CA 1
ATOM 5487 C C . SER B 1 305 ? -9.977 3.334 25.5 1 97.25 305 SER B C 1
ATOM 5489 O O . SER B 1 305 ? -11.172 3.361 25.797 1 97.25 305 SER B O 1
ATOM 5491 N N . VAL B 1 306 ? -9.367 4.141 24.625 1 96.69 306 VAL B N 1
ATOM 5492 C CA . VAL B 1 306 ? -10.242 5.004 23.844 1 96.69 306 VAL B CA 1
ATOM 5493 C C . VAL B 1 306 ? -11.047 4.164 22.844 1 96.69 306 VAL B C 1
ATOM 5495 O O . VAL B 1 306 ? -10.625 3.07 22.469 1 96.69 306 VAL B O 1
ATOM 5498 N N . THR B 1 307 ? -12.227 4.613 22.531 1 94.06 307 THR B N 1
ATOM 5499 C CA . THR B 1 307 ? -13.117 3.951 21.578 1 94.06 307 THR B CA 1
ATOM 5500 C C . THR B 1 307 ? -13.281 4.793 20.328 1 94.06 307 THR B C 1
ATOM 5502 O O . THR B 1 307 ? -12.852 5.949 20.281 1 94.06 307 THR B O 1
ATOM 5505 N N . PRO B 1 308 ? -13.867 4.254 19.266 1 93.38 308 PRO B N 1
ATOM 5506 C CA . PRO B 1 308 ? -14.117 5.027 18.047 1 93.38 308 PRO B CA 1
ATOM 5507 C C . PRO B 1 308 ? -14.953 6.281 18.297 1 93.38 308 PRO B C 1
ATOM 5509 O O . PRO B 1 308 ? -14.977 7.188 17.469 1 93.38 308 PRO B O 1
ATOM 5512 N N . LYS B 1 309 ? -15.555 6.422 19.453 1 92.56 309 LYS B N 1
ATOM 5513 C CA . LYS B 1 309 ? -16.375 7.578 19.797 1 92.56 309 LYS B CA 1
ATOM 5514 C C . LYS B 1 309 ? -15.516 8.734 20.297 1 92.56 309 LYS B C 1
ATOM 5516 O O . LYS B 1 309 ? -16 9.867 20.422 1 92.56 309 LYS B O 1
ATOM 5521 N N . ASP B 1 310 ? -14.25 8.453 20.516 1 95.19 310 ASP B N 1
ATOM 5522 C CA . ASP B 1 310 ? -13.391 9.445 21.156 1 95.19 310 ASP B CA 1
ATOM 5523 C C . ASP B 1 310 ? -12.391 10.031 20.156 1 95.19 310 ASP B C 1
ATOM 5525 O O . ASP B 1 310 ? -11.609 10.922 20.516 1 95.19 310 ASP B O 1
ATOM 5529 N N . VAL B 1 311 ? -12.461 9.539 18.922 1 97.44 311 VAL B N 1
ATOM 5530 C CA . VAL B 1 311 ? -11.336 9.867 18.047 1 97.44 311 VAL B CA 1
ATOM 5531 C C . VAL B 1 311 ? -11.852 10.336 16.703 1 97.44 311 VAL B C 1
ATOM 5533 O O . VAL B 1 311 ? -13.047 10.266 16.422 1 97.44 311 VAL B O 1
ATOM 5536 N N . VAL B 1 312 ? -10.906 10.859 15.891 1 97.31 312 VAL B N 1
ATOM 5537 C CA . VAL B 1 312 ? -11.117 11.25 14.5 1 97.31 312 VAL B CA 1
ATOM 5538 C C . VAL B 1 312 ? -10.188 10.453 13.594 1 97.31 312 VAL B C 1
ATOM 5540 O O . VAL B 1 312 ? -9 10.289 13.898 1 97.31 312 VAL B O 1
ATOM 5543 N N . ALA B 1 313 ? -10.742 9.93 12.547 1 97.5 313 ALA B N 1
ATOM 5544 C CA . ALA B 1 313 ? -9.891 9.289 11.547 1 97.5 313 ALA B CA 1
ATOM 5545 C C . ALA B 1 313 ? -9.383 10.297 10.523 1 97.5 313 ALA B C 1
ATOM 5547 O O . ALA B 1 313 ? -10.133 11.172 10.086 1 97.5 313 ALA B O 1
ATOM 5548 N N . VAL B 1 314 ? -8.102 10.203 10.211 1 98.69 314 VAL B N 1
ATOM 5549 C CA . VAL B 1 314 ? -7.418 11.047 9.242 1 98.69 314 VAL B CA 1
ATOM 5550 C C . VAL B 1 314 ? -6.887 10.195 8.094 1 98.69 314 VAL B C 1
ATOM 5552 O O . VAL B 1 314 ? -5.871 9.508 8.242 1 98.69 314 VAL B O 1
ATOM 5555 N N . SER B 1 315 ? -7.574 10.289 6.988 1 98.44 315 SER B N 1
ATOM 5556 C CA . SER B 1 315 ? -7.277 9.383 5.883 1 98.44 315 SER B CA 1
ATOM 5557 C C . SER B 1 315 ? -6.285 10.016 4.91 1 98.44 315 SER B C 1
ATOM 5559 O O . SER B 1 315 ? -6.543 11.086 4.359 1 98.44 315 SER B O 1
ATOM 5561 N N . ALA B 1 316 ? -5.199 9.43 4.707 1 98.25 316 ALA B N 1
ATOM 5562 C CA . ALA B 1 316 ? -4.16 9.805 3.75 1 98.25 316 ALA B CA 1
ATOM 5563 C C . ALA B 1 316 ? -3.412 8.57 3.248 1 98.25 316 ALA B C 1
ATOM 5565 O O . ALA B 1 316 ? -3.949 7.461 3.271 1 98.25 316 ALA B O 1
ATOM 5566 N N . MET B 1 317 ? -2.191 8.727 2.615 1 97.81 317 MET B N 1
ATOM 5567 C CA . MET B 1 317 ? -1.661 7.543 1.945 1 97.81 317 MET B CA 1
ATOM 5568 C C . MET B 1 317 ? -0.225 7.27 2.379 1 97.81 317 MET B C 1
ATOM 5570 O O . MET B 1 317 ? 0.197 6.117 2.453 1 97.81 317 MET B O 1
ATOM 5574 N N . GLU B 1 318 ? 0.534 8.25 2.803 1 98.38 318 GLU B N 1
ATOM 5575 C CA . GLU B 1 318 ? 1.981 8.117 2.668 1 98.38 318 GLU B CA 1
ATOM 5576 C C . GLU B 1 318 ? 2.623 7.707 3.992 1 98.38 318 GLU B C 1
ATOM 5578 O O . GLU B 1 318 ? 3.715 7.133 4.008 1 98.38 318 GLU B O 1
ATOM 5583 N N . ALA B 1 319 ? 2.002 7.969 5.113 1 98.56 319 ALA B N 1
ATOM 5584 C CA . ALA B 1 319 ? 2.654 7.895 6.418 1 98.56 319 ALA B CA 1
ATOM 5585 C C . ALA B 1 319 ? 3.148 6.48 6.703 1 98.56 319 ALA B C 1
ATOM 5587 O O . ALA B 1 319 ? 4.234 6.297 7.254 1 98.56 319 ALA B O 1
ATOM 5588 N N . VAL B 1 320 ? 2.377 5.48 6.328 1 98.38 320 VAL B N 1
ATOM 5589 C CA . VAL B 1 320 ? 2.781 4.105 6.617 1 98.38 320 VAL B CA 1
ATOM 5590 C C . VAL B 1 320 ? 4.066 3.777 5.859 1 98.38 320 VAL B C 1
ATOM 5592 O O . VAL B 1 320 ? 4.926 3.053 6.371 1 98.38 320 VAL B O 1
ATOM 5595 N N . GLY B 1 321 ? 4.191 4.27 4.648 1 98.5 321 GLY B N 1
ATOM 5596 C CA . GLY B 1 321 ? 5.414 4.074 3.885 1 98.5 321 GLY B CA 1
ATOM 5597 C C . GLY B 1 321 ? 6.621 4.742 4.512 1 98.5 321 GLY B C 1
ATOM 5598 O O . GLY B 1 321 ? 7.688 4.133 4.621 1 98.5 321 GLY B O 1
ATOM 5599 N N . VAL B 1 322 ? 6.465 5.973 4.969 1 98.69 322 VAL B N 1
ATOM 5600 C CA . VAL B 1 322 ? 7.535 6.738 5.598 1 98.69 322 VAL B CA 1
ATOM 5601 C C . VAL B 1 322 ? 7.961 6.059 6.898 1 98.69 322 VAL B C 1
ATOM 5603 O O . VAL B 1 322 ? 9.156 5.871 7.145 1 98.69 322 VAL B O 1
ATOM 5606 N N . ALA B 1 323 ? 6.973 5.695 7.691 1 98.56 323 ALA B N 1
ATOM 5607 C CA . ALA B 1 323 ? 7.258 5.035 8.961 1 98.56 323 ALA B CA 1
ATOM 5608 C C . ALA B 1 323 ? 8.047 3.748 8.75 1 98.56 323 ALA B C 1
ATOM 5610 O O . ALA B 1 323 ? 9.055 3.51 9.422 1 98.56 323 ALA B O 1
ATOM 5611 N N . GLN B 1 324 ? 7.594 2.992 7.805 1 97.81 324 GLN B N 1
ATOM 5612 C CA . GLN B 1 324 ? 8.258 1.72 7.539 1 97.81 324 GLN B CA 1
ATOM 5613 C C . GLN B 1 324 ? 9.703 1.938 7.082 1 97.81 324 GLN B C 1
ATOM 5615 O O . GLN B 1 324 ? 10.602 1.209 7.5 1 97.81 324 GLN B O 1
ATOM 5620 N N . ALA B 1 325 ? 9.93 2.879 6.254 1 98.5 325 ALA B N 1
ATOM 5621 C CA . ALA B 1 325 ? 11.266 3.162 5.723 1 98.5 325 ALA B CA 1
ATOM 5622 C C . ALA B 1 325 ? 12.203 3.641 6.828 1 98.5 325 ALA B C 1
ATOM 5624 O O . ALA B 1 325 ? 13.328 3.146 6.953 1 98.5 325 ALA B O 1
ATOM 5625 N N . ILE B 1 326 ? 11.734 4.578 7.629 1 98.44 326 ILE B N 1
ATOM 5626 C CA . ILE B 1 326 ? 12.586 5.16 8.656 1 98.44 326 ILE B CA 1
ATOM 5627 C C . ILE B 1 326 ? 12.836 4.141 9.766 1 98.44 326 ILE B C 1
ATOM 5629 O O . ILE B 1 326 ? 13.945 4.051 10.297 1 98.44 326 ILE B O 1
ATOM 5633 N N . ASP B 1 327 ? 11.812 3.375 10.094 1 97.75 327 ASP B N 1
ATOM 5634 C CA . ASP B 1 327 ? 12 2.314 11.078 1 97.75 327 ASP B CA 1
ATOM 5635 C C . ASP B 1 327 ? 13.031 1.293 10.594 1 97.75 327 ASP B C 1
ATOM 5637 O O . ASP B 1 327 ? 13.867 0.835 11.375 1 97.75 327 ASP B O 1
ATOM 5641 N N . ALA B 1 328 ? 12.93 0.948 9.383 1 97.19 328 ALA B N 1
ATOM 5642 C CA . ALA B 1 328 ? 13.891 0.004 8.812 1 97.19 328 ALA B CA 1
ATOM 5643 C C . ALA B 1 328 ? 15.305 0.569 8.844 1 97.19 328 ALA B C 1
ATOM 5645 O O . ALA B 1 328 ? 16.25 -0.133 9.211 1 97.19 328 ALA B O 1
ATOM 5646 N N . TYR B 1 329 ? 15.477 1.854 8.484 1 97.5 329 TYR B N 1
ATOM 5647 C CA . TYR B 1 329 ? 16.781 2.51 8.531 1 97.5 329 TYR B CA 1
ATOM 5648 C C . TYR B 1 329 ? 17.344 2.506 9.953 1 97.5 329 TYR B C 1
ATOM 5650 O O . TYR B 1 329 ? 18.516 2.188 10.172 1 97.5 329 TYR B O 1
ATOM 5658 N N . ASN B 1 330 ? 16.453 2.836 10.883 1 97.44 330 ASN B N 1
ATOM 5659 C CA . ASN B 1 330 ? 16.844 2.932 12.281 1 97.44 330 ASN B CA 1
ATOM 5660 C C . ASN B 1 330 ? 17.266 1.579 12.836 1 97.44 330 ASN B C 1
ATOM 5662 O O . ASN B 1 330 ? 18.016 1.515 13.82 1 97.44 330 ASN B O 1
ATOM 5666 N N . ALA B 1 331 ? 16.812 0.514 12.234 1 95.88 331 ALA B N 1
ATOM 5667 C CA . ALA B 1 331 ? 17.078 -0.832 12.734 1 95.88 331 ALA B CA 1
ATOM 5668 C C . ALA B 1 331 ? 18.375 -1.385 12.133 1 95.88 331 ALA B C 1
ATOM 5670 O O . ALA B 1 331 ? 18.844 -2.449 12.539 1 95.88 331 ALA B O 1
ATOM 5671 N N . LEU B 1 332 ? 18.953 -0.728 11.156 1 96.12 332 LEU B N 1
ATOM 5672 C CA . LEU B 1 332 ? 20.203 -1.182 10.57 1 96.12 332 LEU B CA 1
ATOM 5673 C C . LEU B 1 332 ? 21.344 -1.096 11.578 1 96.12 332 LEU B C 1
ATOM 5675 O O . LEU B 1 332 ? 21.422 -0.138 12.352 1 96.12 332 LEU B O 1
ATOM 5679 N N . ASN B 1 333 ? 22.281 -2.018 11.523 1 94.25 333 ASN B N 1
ATOM 5680 C CA . ASN B 1 333 ? 23.422 -2.045 12.422 1 94.25 333 ASN B CA 1
ATOM 5681 C C . ASN B 1 333 ? 24.312 -0.822 12.227 1 94.25 333 ASN B C 1
ATOM 5683 O O . ASN B 1 333 ? 24.922 -0.334 13.18 1 94.25 333 ASN B O 1
ATOM 5687 N N . ALA B 1 334 ? 24.375 -0.343 11.047 1 91.69 334 ALA B N 1
ATOM 5688 C CA . ALA B 1 334 ? 25.281 0.745 10.688 1 91.69 334 ALA B CA 1
ATOM 5689 C C . ALA B 1 334 ? 24.719 2.096 11.109 1 91.69 334 ALA B C 1
ATOM 5691 O O . ALA B 1 334 ? 25.422 3.105 11.102 1 91.69 334 ALA B O 1
ATOM 5692 N N . THR B 1 335 ? 23.438 2.117 11.469 1 93.31 335 THR B N 1
ATOM 5693 C CA . THR B 1 335 ? 22.812 3.383 11.836 1 93.31 335 THR B CA 1
ATOM 5694 C C . THR B 1 335 ? 23.359 3.883 13.172 1 93.31 335 THR B C 1
ATOM 5696 O O . THR B 1 335 ? 23.234 3.201 14.195 1 93.31 335 THR B O 1
ATOM 5699 N N . LYS B 1 336 ? 23.891 5.039 13.172 1 91.5 336 LYS B N 1
ATOM 5700 C CA . LYS B 1 336 ? 24.5 5.602 14.375 1 91.5 336 LYS B CA 1
ATOM 5701 C C . LYS B 1 336 ? 23.516 6.469 15.141 1 91.5 336 LYS B C 1
ATOM 5703 O O . LYS B 1 336 ? 23.547 6.535 16.375 1 91.5 336 LYS B O 1
ATOM 5708 N N . SER B 1 337 ? 22.75 7.16 14.391 1 92.56 337 SER B N 1
ATOM 5709 C CA . SER B 1 337 ? 21.734 8.031 14.984 1 92.56 337 SER B CA 1
ATOM 5710 C C . SER B 1 337 ? 20.359 7.742 14.398 1 92.56 337 SER B C 1
ATOM 5712 O O . SER B 1 337 ? 20.172 7.84 13.18 1 92.56 337 SER B O 1
ATOM 5714 N N . LYS B 1 338 ? 19.453 7.484 15.281 1 95.12 338 LYS B N 1
ATOM 5715 C CA . LYS B 1 338 ? 18.094 7.195 14.828 1 95.12 338 LYS B CA 1
ATOM 5716 C C . LYS B 1 338 ? 17.391 8.469 14.375 1 95.12 338 LYS B C 1
ATOM 5718 O O . LYS B 1 338 ? 17.594 9.539 14.953 1 95.12 338 LYS B O 1
ATOM 5723 N N . ILE B 1 339 ? 16.609 8.367 13.414 1 97.25 339 ILE B N 1
ATOM 5724 C CA . ILE B 1 339 ? 15.859 9.492 12.852 1 97.25 339 ILE B CA 1
ATOM 5725 C C . ILE B 1 339 ? 14.445 9.516 13.43 1 97.25 339 ILE B C 1
ATOM 5727 O O . ILE B 1 339 ? 13.664 8.586 13.219 1 97.25 339 ILE B O 1
ATOM 5731 N N . PRO B 1 340 ? 14.078 10.523 14.203 1 97.69 340 PRO B N 1
ATOM 5732 C CA . PRO B 1 340 ? 12.68 10.672 14.625 1 97.69 340 PRO B CA 1
ATOM 5733 C C . PRO B 1 340 ? 11.781 11.203 13.508 1 97.69 340 PRO B C 1
ATOM 5735 O O . PRO B 1 340 ? 12.25 11.914 12.625 1 97.69 340 PRO B O 1
ATOM 5738 N N . TYR B 1 341 ? 10.461 10.875 13.555 1 98.56 341 TYR B N 1
ATOM 5739 C CA . TYR B 1 341 ? 9.547 11.398 12.547 1 98.56 341 TYR B CA 1
ATOM 5740 C C . TYR B 1 341 ? 8.188 11.703 13.148 1 98.56 341 TYR B C 1
ATOM 5742 O O . TYR B 1 341 ? 7.855 11.211 14.234 1 98.56 341 TYR B O 1
ATOM 5750 N N . VAL B 1 342 ? 7.457 12.539 12.492 1 98.75 342 VAL B N 1
ATOM 5751 C CA . VAL B 1 342 ? 6.094 12.906 12.852 1 98.75 342 VAL B CA 1
ATOM 5752 C C . VAL B 1 342 ? 5.297 13.234 11.594 1 98.75 342 VAL B C 1
ATOM 5754 O O . VAL B 1 342 ? 5.879 13.555 10.547 1 98.75 342 VAL B O 1
ATOM 5757 N N . PHE B 1 343 ? 3.986 13.125 11.695 1 98.88 343 PHE B N 1
ATOM 5758 C CA . PHE B 1 343 ? 3.09 13.422 10.586 1 98.88 343 PHE B CA 1
ATOM 5759 C C . PHE B 1 343 ? 2.182 14.594 10.922 1 98.88 343 PHE B C 1
ATOM 5761 O O . PHE B 1 343 ? 1.685 14.703 12.047 1 98.88 343 PHE B O 1
ATOM 5768 N N . VAL B 1 344 ? 2.016 15.5 9.977 1 98.94 344 VAL B N 1
ATOM 5769 C CA . VAL B 1 344 ? 1.129 16.656 10.07 1 98.94 344 VAL B CA 1
ATOM 5770 C C . VAL B 1 344 ? 0.15 16.656 8.898 1 98.94 344 VAL B C 1
ATOM 5772 O O . VAL B 1 344 ? 0.548 16.859 7.75 1 98.94 344 VAL B O 1
ATOM 5775 N N . ARG B 1 345 ? -1.135 16.469 9.18 1 98.88 345 ARG B N 1
ATOM 5776 C CA . ARG B 1 345 ? -2.133 16.297 8.125 1 98.88 345 ARG B CA 1
ATOM 5777 C C . ARG B 1 345 ? -3.27 17.297 8.289 1 98.88 345 ARG B C 1
ATOM 5779 O O . ARG B 1 345 ? -3.83 17.453 9.375 1 98.88 345 ARG B O 1
ATOM 5786 N N . GLY B 1 346 ? -3.617 17.969 7.184 1 98.75 346 GLY B N 1
ATOM 5787 C CA . GLY B 1 346 ? -4.711 18.938 7.172 1 98.75 346 GLY B CA 1
ATOM 5788 C C . GLY B 1 346 ? -6.004 18.359 6.629 1 98.75 346 GLY B C 1
ATOM 5789 O O . GLY B 1 346 ? -5.988 17.562 5.684 1 98.75 346 GLY B O 1
ATOM 5790 N N . ASN B 1 347 ? -7.102 18.812 7.18 1 98.62 347 ASN B N 1
ATOM 5791 C CA . ASN B 1 347 ? -8.43 18.375 6.758 1 98.62 347 ASN B CA 1
ATOM 5792 C C . ASN B 1 347 ? -8.859 19.078 5.469 1 98.62 347 ASN B C 1
ATOM 5794 O O . ASN B 1 347 ? -9.188 20.266 5.48 1 98.62 347 ASN B O 1
ATOM 5798 N N . SER B 1 348 ? -8.891 18.281 4.414 1 97.19 348 SER B N 1
ATOM 5799 C CA . SER B 1 348 ? -9.266 18.859 3.125 1 97.19 348 SER B CA 1
ATOM 5800 C C . SER B 1 348 ? -10.711 18.531 2.77 1 97.19 348 SER B C 1
ATOM 5802 O O . SER B 1 348 ? -11.297 19.172 1.894 1 97.19 348 SER B O 1
ATOM 5804 N N . ASP B 1 349 ? -11.266 17.547 3.309 1 96.69 349 ASP B N 1
ATOM 5805 C CA . ASP B 1 349 ? -12.625 17.078 3.07 1 96.69 349 ASP B CA 1
ATOM 5806 C C . ASP B 1 349 ? -13.055 16.062 4.137 1 96.69 349 ASP B C 1
ATOM 5808 O O . ASP B 1 349 ? -12.305 15.781 5.07 1 96.69 349 ASP B O 1
ATOM 5812 N N . TRP B 1 350 ? -14.312 15.672 4.004 1 97.25 350 TRP B N 1
ATOM 5813 C CA . TRP B 1 350 ? -14.82 14.688 4.953 1 97.25 350 TRP B CA 1
ATOM 5814 C C . TRP B 1 350 ? -15.07 13.344 4.27 1 97.25 350 TRP B C 1
ATOM 5816 O O . TRP B 1 350 ? -15.375 13.297 3.076 1 97.25 350 TRP B O 1
ATOM 5826 N N . LEU B 1 351 ? -15.023 12.258 4.984 1 96.56 351 LEU B N 1
ATOM 5827 C CA . LEU B 1 351 ? -14.977 10.891 4.477 1 96.56 351 LEU B CA 1
ATOM 5828 C C . LEU B 1 351 ? -16.375 10.422 4.051 1 96.56 351 LEU B C 1
ATOM 5830 O O . LEU B 1 351 ? -16.531 9.312 3.539 1 96.56 351 LEU B O 1
ATOM 5834 N N . HIS B 1 352 ? -17.359 11.234 4.277 1 95.31 352 HIS B N 1
ATOM 5835 C CA . HIS B 1 352 ? -18.672 10.852 3.77 1 95.31 352 HIS B CA 1
ATOM 5836 C C . HIS B 1 352 ? -19.578 12.07 3.574 1 95.31 352 HIS B C 1
ATOM 5838 O O . HIS B 1 352 ? -19.359 13.109 4.203 1 95.31 352 HIS B O 1
ATOM 5844 N N . GLN B 1 353 ? -20.547 11.891 2.715 1 95.12 353 GLN B N 1
ATOM 5845 C CA . GLN B 1 353 ? -21.641 12.836 2.541 1 95.12 353 GLN B CA 1
ATOM 5846 C C . GLN B 1 353 ? -22.484 12.945 3.812 1 95.12 353 GLN B C 1
ATOM 5848 O O . GLN B 1 353 ? -22.469 12.039 4.648 1 95.12 353 GLN B O 1
ATOM 5853 N N . PRO B 1 354 ? -23.094 14.109 3.926 1 94.88 354 PRO B N 1
ATOM 5854 C CA . PRO B 1 354 ? -24.031 14.148 5.047 1 94.88 354 PRO B CA 1
ATOM 5855 C C . PRO B 1 354 ? -25.062 13.023 4.996 1 94.88 354 PRO B C 1
ATOM 5857 O O . PRO B 1 354 ? -25.406 12.539 3.912 1 94.88 354 PRO B O 1
ATOM 5860 N N . VAL B 1 355 ? -25.531 12.664 6.172 1 94.19 355 VAL B N 1
ATOM 5861 C CA . VAL B 1 355 ? -26.453 11.531 6.242 1 94.19 355 VAL B CA 1
ATOM 5862 C C . VAL B 1 355 ? -27.812 12.008 6.727 1 94.19 355 VAL B C 1
ATOM 5864 O O . VAL B 1 355 ? -27.922 13.039 7.391 1 94.19 355 VAL B O 1
ATOM 5867 N N . THR B 1 356 ? -28.812 11.281 6.355 1 92.56 356 THR B N 1
ATOM 5868 C CA . THR B 1 356 ? -30.172 11.5 6.809 1 92.56 356 THR B CA 1
ATOM 5869 C C . THR B 1 356 ? -30.875 10.18 7.105 1 92.56 356 THR B C 1
ATOM 5871 O O . THR B 1 356 ? -30.484 9.133 6.582 1 92.56 356 THR B O 1
ATOM 5874 N N . LYS B 1 357 ? -31.797 10.312 8 1 91.12 357 LYS B N 1
ATOM 5875 C CA . LYS B 1 357 ? -32.594 9.133 8.352 1 91.12 357 LYS B CA 1
ATOM 5876 C C . LYS B 1 357 ? -33.938 9.125 7.625 1 91.12 357 LYS B C 1
ATOM 5878 O O . LYS B 1 357 ? -34.688 10.094 7.711 1 91.12 357 LYS B O 1
ATOM 5883 N N . SER B 1 358 ? -34.125 8.078 6.93 1 88.44 358 SER B N 1
ATOM 5884 C CA . SER B 1 358 ? -35.406 7.945 6.227 1 88.44 358 SER B CA 1
ATOM 5885 C C . SER B 1 358 ? -36.531 7.625 7.191 1 88.44 358 SER B C 1
ATOM 5887 O O . SER B 1 358 ? -36.312 7.367 8.375 1 88.44 358 SER B O 1
ATOM 5889 N N . ALA B 1 359 ? -37.719 7.648 6.637 1 87.88 359 ALA B N 1
ATOM 5890 C CA . ALA B 1 359 ? -38.938 7.398 7.434 1 87.88 359 ALA B CA 1
ATOM 5891 C C . ALA B 1 359 ? -38.906 5.984 8.008 1 87.88 359 ALA B C 1
ATOM 5893 O O . ALA B 1 359 ? -39.438 5.746 9.102 1 87.88 359 ALA B O 1
ATOM 5894 N N . ASN B 1 360 ? -38.281 5.102 7.336 1 89.62 360 ASN B N 1
ATOM 5895 C CA . ASN B 1 360 ? -38.25 3.711 7.781 1 89.62 360 ASN B CA 1
ATOM 5896 C C . ASN B 1 360 ? -37.094 3.459 8.75 1 89.62 360 ASN B C 1
ATOM 5898 O O . ASN B 1 360 ? -36.844 2.316 9.148 1 89.62 360 ASN B O 1
ATOM 5902 N N . GLY B 1 361 ? -36.344 4.48 9.039 1 88.56 361 GLY B N 1
ATOM 5903 C CA . GLY B 1 361 ? -35.312 4.371 10.047 1 88.56 361 GLY B CA 1
ATOM 5904 C C . GLY B 1 361 ? -33.938 4.062 9.461 1 88.56 361 GLY B C 1
ATOM 5905 O O . GLY B 1 361 ? -32.969 3.885 10.203 1 88.56 361 GLY B O 1
ATOM 5906 N N . THR B 1 362 ? -33.812 4.039 8.133 1 92.56 362 THR B N 1
ATOM 5907 C CA . THR B 1 362 ? -32.562 3.715 7.453 1 92.56 362 THR B CA 1
ATOM 5908 C C . THR B 1 362 ? -31.75 4.977 7.215 1 92.56 362 THR B C 1
ATOM 5910 O O . THR B 1 362 ? -32.281 5.992 6.758 1 92.56 362 THR B O 1
ATOM 5913 N N . TRP B 1 363 ? -30.531 4.871 7.574 1 94.88 363 TRP B N 1
ATOM 5914 C CA . TRP B 1 363 ? -29.625 5.984 7.316 1 94.88 363 TRP B CA 1
ATOM 5915 C C . TRP B 1 363 ? -29.047 5.906 5.906 1 94.88 363 TRP B C 1
ATOM 5917 O O . TRP B 1 363 ? -28.531 4.867 5.5 1 94.88 363 TRP B O 1
ATOM 5927 N N . THR B 1 364 ? -29.156 7.016 5.184 1 93.38 364 THR B N 1
ATOM 5928 C CA . THR B 1 364 ? -28.609 7.113 3.832 1 93.38 364 THR B CA 1
ATOM 5929 C C . THR B 1 364 ? -27.891 8.445 3.635 1 93.38 364 THR B C 1
ATOM 5931 O O . THR B 1 364 ? -27.984 9.336 4.48 1 93.38 364 THR B O 1
ATOM 5934 N N . HIS B 1 365 ? -27.188 8.57 2.561 1 92.88 365 HIS B N 1
ATOM 5935 C CA . HIS B 1 365 ? -26.641 9.867 2.193 1 92.88 365 HIS B CA 1
ATOM 5936 C C . HIS B 1 365 ? -27.734 10.82 1.736 1 92.88 365 HIS B C 1
ATOM 5938 O O . HIS B 1 365 ? -28.75 10.383 1.172 1 92.88 365 HIS B O 1
ATOM 5944 N N . VAL B 1 366 ? -27.453 12.031 1.979 1 91.44 366 VAL B N 1
ATOM 5945 C CA . VAL B 1 366 ? -28.406 13.023 1.476 1 91.44 366 VAL B CA 1
ATOM 5946 C C . VAL B 1 366 ? -28.406 12.992 -0.051 1 91.44 366 VAL B C 1
ATOM 5948 O O . VAL B 1 366 ? -27.391 12.727 -0.683 1 91.44 366 VAL B O 1
ATOM 5951 N N . SER B 1 367 ? -29.578 13.305 -0.587 1 86.5 367 SER B N 1
ATOM 5952 C CA . SER B 1 367 ? -29.781 13.414 -2.029 1 86.5 367 SER B CA 1
ATOM 5953 C C . SER B 1 367 ? -30.484 14.719 -2.393 1 86.5 367 SER B C 1
ATOM 5955 O O . SER B 1 367 ? -31.531 15.039 -1.829 1 86.5 367 SER B O 1
ATOM 5957 N N . PRO B 1 368 ? -29.922 15.539 -3.357 1 87.62 368 PRO B N 1
ATOM 5958 C CA . PRO B 1 368 ? -28.672 15.305 -4.078 1 87.62 368 PRO B CA 1
ATOM 5959 C C . PRO B 1 368 ? -27.438 15.469 -3.191 1 87.62 368 PRO B C 1
ATOM 5961 O O . PRO B 1 368 ? -27.484 16.188 -2.189 1 87.62 368 PRO B O 1
ATOM 5964 N N . GLU B 1 369 ? -26.422 14.805 -3.592 1 89.62 369 GLU B N 1
ATOM 5965 C CA . GLU B 1 369 ? -25.156 14.938 -2.877 1 89.62 369 GLU B CA 1
ATOM 5966 C C . GLU B 1 369 ? -24.625 16.359 -2.967 1 89.62 369 GLU B C 1
ATOM 5968 O O . GLU B 1 369 ? -24.859 17.062 -3.955 1 89.62 369 GLU B O 1
ATOM 5973 N N . LEU B 1 370 ? -23.875 16.672 -1.922 1 92.31 370 LEU B N 1
ATOM 5974 C CA . LEU B 1 370 ? -23.203 17.969 -1.977 1 92.31 370 LEU B CA 1
ATOM 5975 C C . LEU B 1 370 ? -22.031 17.922 -2.941 1 92.31 370 LEU B C 1
ATOM 5977 O O . LEU B 1 370 ? -21.344 16.906 -3.049 1 92.31 370 LEU B O 1
ATOM 5981 N N . PRO B 1 371 ? -21.875 19.047 -3.596 1 88.25 371 PRO B N 1
ATOM 5982 C CA . PRO B 1 371 ? -20.703 19.094 -4.469 1 88.25 371 PRO B CA 1
ATOM 5983 C C . PRO B 1 371 ? -19.391 18.969 -3.697 1 88.25 371 PRO B C 1
ATOM 5985 O O . PRO B 1 371 ? -19.297 19.422 -2.553 1 88.25 371 PRO B O 1
ATOM 5988 N N . THR B 1 372 ? -18.453 18.422 -4.398 1 82.38 372 THR B N 1
ATOM 5989 C CA . THR B 1 372 ? -17.141 18.297 -3.775 1 82.38 372 THR B CA 1
ATOM 5990 C C . THR B 1 372 ? -16.375 19.609 -3.871 1 82.38 372 THR B C 1
ATOM 5992 O O . THR B 1 372 ? -16.562 20.375 -4.82 1 82.38 372 THR B O 1
ATOM 5995 N N . VAL B 1 373 ? -15.594 19.906 -2.869 1 88.38 373 VAL B N 1
ATOM 5996 C CA . VAL B 1 373 ? -14.766 21.109 -2.836 1 88.38 373 VAL B CA 1
ATOM 5997 C C . VAL B 1 373 ? -13.289 20.719 -2.75 1 88.38 373 VAL B C 1
ATOM 5999 O O . VAL B 1 373 ? -12.516 21.344 -2.023 1 88.38 373 VAL B O 1
ATOM 6002 N N . PHE B 1 374 ? -12.953 19.75 -3.428 1 84.56 374 PHE B N 1
ATOM 6003 C CA . PHE B 1 374 ? -11.656 19.094 -3.314 1 84.56 374 PHE B CA 1
ATOM 6004 C C . PHE B 1 374 ? -10.523 20.094 -3.541 1 84.56 374 PHE B C 1
ATOM 6006 O O . PHE B 1 374 ? -9.594 20.188 -2.73 1 84.56 374 PHE B O 1
ATOM 6013 N N . THR B 1 375 ? -10.617 20.891 -4.551 1 89.25 375 THR B N 1
ATOM 6014 C CA . THR B 1 375 ? -9.531 21.812 -4.895 1 89.25 375 THR B CA 1
ATOM 6015 C C . THR B 1 375 ? -9.352 22.875 -3.816 1 89.25 375 THR B C 1
ATOM 6017 O O . THR B 1 375 ? -8.234 23.125 -3.361 1 89.25 375 THR B O 1
ATOM 6020 N N . ASP B 1 376 ? -10.438 23.469 -3.363 1 93.19 376 ASP B N 1
ATOM 6021 C CA . ASP B 1 376 ? -10.375 24.547 -2.371 1 93.19 376 ASP B CA 1
ATOM 6022 C C . ASP B 1 376 ? -9.992 23.984 -0.997 1 93.19 376 ASP B C 1
ATOM 6024 O O . ASP B 1 376 ? -9.188 24.594 -0.284 1 93.19 376 ASP B O 1
ATOM 6028 N N . GLY B 1 377 ? -10.617 22.891 -0.668 1 95.62 377 GLY B N 1
ATOM 6029 C CA . GLY B 1 377 ? -10.25 22.25 0.587 1 95.62 377 GLY B CA 1
ATOM 6030 C C . GLY B 1 377 ? -8.797 21.844 0.645 1 95.62 377 GLY B C 1
ATOM 6031 O O . GLY B 1 377 ? -8.133 22.016 1.67 1 95.62 377 GLY B O 1
ATOM 6032 N N . TYR B 1 378 ? -8.352 21.406 -0.457 1 95.38 378 TYR B N 1
ATOM 6033 C CA . TYR B 1 378 ? -6.965 20.984 -0.595 1 95.38 378 TYR B CA 1
ATOM 6034 C C . TYR B 1 378 ? -6.016 22.156 -0.412 1 95.38 378 TYR B C 1
ATOM 6036 O O . TYR B 1 378 ? -5.059 22.078 0.363 1 95.38 378 TYR B O 1
ATOM 6044 N N . ARG B 1 379 ? -6.246 23.188 -1.064 1 95.56 379 ARG B N 1
ATOM 6045 C CA . ARG B 1 379 ? -5.41 24.375 -0.977 1 95.56 379 ARG B CA 1
ATOM 6046 C C . ARG B 1 379 ? -5.371 24.922 0.449 1 95.56 379 ARG B C 1
ATOM 6048 O O . ARG B 1 379 ? -4.312 25.312 0.94 1 95.56 379 ARG B O 1
ATOM 6055 N N . TYR B 1 380 ? -6.523 24.969 1.043 1 97.12 380 TYR B N 1
ATOM 6056 C CA . TYR B 1 380 ? -6.609 25.484 2.404 1 97.12 380 TYR B CA 1
ATOM 6057 C C . TYR B 1 380 ? -5.852 24.578 3.379 1 97.12 380 TYR B C 1
ATOM 6059 O O . TYR B 1 380 ? -5.137 25.078 4.254 1 97.12 380 TYR B O 1
ATOM 6067 N N . ALA B 1 381 ? -5.988 23.266 3.227 1 97.94 381 ALA B N 1
ATOM 6068 C CA . ALA B 1 381 ? -5.285 22.312 4.086 1 97.94 381 ALA B CA 1
ATOM 6069 C C . ALA B 1 381 ? -3.771 22.453 3.934 1 97.94 381 ALA B C 1
ATOM 6071 O O . ALA B 1 381 ? -3.031 22.344 4.91 1 97.94 381 ALA B O 1
ATOM 6072 N N . ILE B 1 382 ? -3.295 22.703 2.734 1 97.88 382 ILE B N 1
ATOM 6073 C CA . ILE B 1 382 ? -1.874 22.922 2.49 1 97.88 382 ILE B CA 1
ATOM 6074 C C . ILE B 1 382 ? -1.404 24.156 3.275 1 97.88 382 ILE B C 1
ATOM 6076 O O . ILE B 1 382 ? -0.361 24.109 3.932 1 97.88 382 ILE B O 1
ATOM 6080 N N . ALA B 1 383 ? -2.189 25.172 3.273 1 98 383 ALA B N 1
ATOM 6081 C CA . ALA B 1 383 ? -1.832 26.406 3.967 1 98 383 ALA B CA 1
ATOM 6082 C C . ALA B 1 383 ? -1.802 26.188 5.477 1 98 383 ALA B C 1
ATOM 6084 O O . ALA B 1 383 ? -0.877 26.656 6.156 1 98 383 ALA B O 1
ATOM 6085 N N . THR B 1 384 ? -2.791 25.547 5.992 1 98.38 384 THR B N 1
ATOM 6086 C CA . THR B 1 384 ? -2.902 25.406 7.441 1 98.38 384 THR B CA 1
ATOM 6087 C C . THR B 1 384 ? -1.83 24.469 7.988 1 98.38 384 THR B C 1
ATOM 6089 O O . THR B 1 384 ? -1.26 24.719 9.047 1 98.38 384 THR B O 1
ATOM 6092 N N . THR B 1 385 ? -1.545 23.359 7.289 1 98.69 385 THR B N 1
ATOM 6093 C CA . THR B 1 385 ? -0.471 22.469 7.734 1 98.69 385 THR B CA 1
ATOM 6094 C C . THR B 1 385 ? 0.876 23.188 7.672 1 98.69 385 THR B C 1
ATOM 6096 O O . THR B 1 385 ? 1.716 23.016 8.555 1 98.69 385 THR B O 1
ATOM 6099 N N . SER B 1 386 ? 1.062 23.969 6.641 1 98.56 386 SER B N 1
ATOM 6100 C CA . SER B 1 386 ? 2.301 24.734 6.523 1 98.56 386 SER B CA 1
ATOM 6101 C C . SER B 1 386 ? 2.465 25.703 7.691 1 98.56 386 SER B C 1
ATOM 6103 O O . SER B 1 386 ? 3.566 25.859 8.211 1 98.56 386 SER B O 1
ATOM 6105 N N . ASN B 1 387 ? 1.388 26.344 8.078 1 98.31 387 ASN B N 1
ATOM 6106 C CA . ASN B 1 387 ? 1.431 27.25 9.219 1 98.31 387 ASN B CA 1
ATOM 6107 C C . ASN B 1 387 ? 1.914 26.531 10.484 1 98.31 387 ASN B C 1
ATOM 6109 O O . ASN B 1 387 ? 2.736 27.078 11.227 1 98.31 387 ASN B O 1
ATOM 6113 N N . VAL B 1 388 ? 1.403 25.359 10.664 1 98.69 388 VAL B N 1
ATOM 6114 C CA . VAL B 1 388 ? 1.753 24.594 11.852 1 98.69 388 VAL B CA 1
ATOM 6115 C C . VAL B 1 388 ? 3.246 24.266 11.836 1 98.69 388 VAL B C 1
ATOM 6117 O O . VAL B 1 388 ? 3.939 24.469 12.836 1 98.69 388 VAL B O 1
ATOM 6120 N N . VAL B 1 389 ? 3.773 23.859 10.75 1 98.81 389 VAL B N 1
ATOM 6121 C CA . VAL B 1 389 ? 5.168 23.453 10.656 1 98.81 389 VAL B CA 1
ATOM 6122 C C . VAL B 1 389 ? 6.074 24.672 10.695 1 98.81 389 VAL B C 1
ATOM 6124 O O . VAL B 1 389 ? 7.105 24.672 11.375 1 98.81 389 VAL B O 1
ATOM 6127 N N . LEU B 1 390 ? 5.727 25.734 9.992 1 98.31 390 LEU B N 1
ATOM 6128 C CA . LEU B 1 390 ? 6.531 26.953 9.984 1 98.31 390 LEU B CA 1
ATOM 6129 C C . LEU B 1 390 ? 6.539 27.609 11.367 1 98.31 390 LEU B C 1
ATOM 6131 O O . LEU B 1 390 ? 7.52 28.234 11.75 1 98.31 390 LEU B O 1
ATOM 6135 N N . SER B 1 391 ? 5.473 27.453 12.117 1 97.88 391 SER B N 1
ATOM 6136 C CA . SER B 1 391 ? 5.453 27.953 13.484 1 97.88 391 SER B CA 1
ATOM 6137 C C . SER B 1 391 ? 6.516 27.266 14.344 1 97.88 391 SER B C 1
ATOM 6139 O O . SER B 1 391 ? 7.117 27.906 15.211 1 97.88 391 SER B O 1
ATOM 6141 N N . LEU B 1 392 ? 6.684 25.953 14.156 1 98.38 392 LEU B N 1
ATOM 6142 C CA . LEU B 1 392 ? 7.754 25.219 14.836 1 98.38 392 LEU B CA 1
ATOM 6143 C C . LEU B 1 392 ? 9.109 25.828 14.508 1 98.38 392 LEU B C 1
ATOM 6145 O O . LEU B 1 392 ? 9.914 26.109 15.406 1 98.38 392 LEU B O 1
ATOM 6149 N N . MET B 1 393 ? 9.328 26.062 13.227 1 97.44 393 MET B N 1
ATOM 6150 C CA . MET B 1 393 ? 10.609 26.594 12.781 1 97.44 393 MET B CA 1
ATOM 6151 C C . MET B 1 393 ? 10.844 28 13.336 1 97.44 393 MET B C 1
ATOM 6153 O O . MET B 1 393 ? 11.961 28.344 13.703 1 97.44 393 MET B O 1
ATOM 6157 N N . SER B 1 394 ? 9.797 28.75 13.367 1 96.5 394 SER B N 1
ATOM 6158 C CA . SER B 1 394 ? 9.867 30.109 13.906 1 96.5 394 SER B CA 1
ATOM 6159 C C . SER B 1 394 ? 10.219 30.094 15.391 1 96.5 394 SER B C 1
ATOM 6161 O O . SER B 1 394 ? 11.07 30.859 15.836 1 96.5 394 SER B O 1
ATOM 6163 N N . GLN B 1 395 ? 9.57 29.25 16.125 1 95.62 395 GLN B N 1
ATOM 6164 C CA . GLN B 1 395 ? 9.828 29.156 17.547 1 95.62 395 GLN B CA 1
ATOM 6165 C C . GLN B 1 395 ? 11.266 28.719 17.812 1 95.62 395 GLN B C 1
ATOM 6167 O O . GLN B 1 395 ? 11.922 29.25 18.719 1 95.62 395 GLN B O 1
ATOM 6172 N N . ARG B 1 396 ? 11.789 27.812 17.078 1 95.81 396 ARG B N 1
ATOM 6173 C CA . ARG B 1 396 ? 13.172 27.375 17.219 1 95.81 396 ARG B CA 1
ATOM 6174 C C . ARG B 1 396 ? 14.141 28.516 16.922 1 95.81 396 ARG B C 1
ATOM 6176 O O . ARG B 1 396 ? 15.148 28.672 17.609 1 95.81 396 ARG B O 1
ATOM 6183 N N . CYS B 1 397 ? 13.781 29.203 15.883 1 95.06 397 CYS B N 1
ATOM 6184 C CA . CYS B 1 397 ? 14.594 30.359 15.516 1 95.06 397 CYS B CA 1
ATOM 6185 C C . CYS B 1 397 ? 14.672 31.359 16.656 1 95.06 397 CYS B C 1
ATOM 6187 O O . CYS B 1 397 ? 15.758 31.859 16.984 1 95.06 397 CYS B O 1
ATOM 6189 N N . LYS B 1 398 ? 13.609 31.609 17.297 1 92.88 398 LYS B N 1
ATOM 6190 C CA . LYS B 1 398 ? 13.555 32.562 18.406 1 92.88 398 LYS B CA 1
ATOM 6191 C C . LYS B 1 398 ? 14.375 32.062 19.594 1 92.88 398 LYS B C 1
ATOM 6193 O O . LYS B 1 398 ? 15 32.844 20.297 1 92.88 398 LYS B O 1
ATOM 6198 N N . GLU B 1 399 ? 14.344 30.812 19.719 1 89.81 399 GLU B N 1
ATOM 6199 C CA . GLU B 1 399 ? 15.102 30.234 20.812 1 89.81 399 GLU B CA 1
ATOM 6200 C C . GLU B 1 399 ? 16.609 30.281 20.531 1 89.81 399 GLU B C 1
ATOM 6202 O O . GLU B 1 399 ? 17.406 30.453 21.453 1 89.81 399 GLU B O 1
ATOM 6207 N N . LEU B 1 400 ? 16.922 30.062 19.344 1 85.56 400 LEU B N 1
ATOM 6208 C CA . LEU B 1 400 ? 18.328 30.062 18.953 1 85.56 400 LEU B CA 1
ATOM 6209 C C . LEU B 1 400 ? 18.906 31.469 18.953 1 85.56 400 LEU B C 1
ATOM 6211 O O . LEU B 1 400 ? 20.078 31.672 19.266 1 85.56 400 LEU B O 1
ATOM 6215 N N . THR B 1 401 ? 18.172 32.438 18.562 1 79.12 401 THR B N 1
ATOM 6216 C CA . THR B 1 401 ? 18.688 33.812 18.391 1 79.12 401 THR B CA 1
ATOM 6217 C C . THR B 1 401 ? 18.312 34.656 19.594 1 79.12 401 THR B C 1
ATOM 6219 O O . THR B 1 401 ? 18.781 35.812 19.703 1 79.12 401 THR B O 1
ATOM 6222 N N . TRP B 1 402 ? 17.719 34.156 20.516 1 66.44 402 TRP B N 1
ATOM 6223 C CA . TRP B 1 402 ? 17.234 34.875 21.688 1 66.44 402 TRP B CA 1
ATOM 6224 C C . TRP B 1 402 ? 16.562 36.156 21.281 1 66.44 402 TRP B C 1
ATOM 6226 O O . TRP B 1 402 ? 16.766 37.219 21.922 1 66.44 402 TRP B O 1
ATOM 6236 N N . SER B 1 403 ? 16.203 36.344 20.031 1 61.09 403 SER B N 1
ATOM 6237 C CA . SER B 1 403 ? 15.602 37.625 19.609 1 61.09 403 SER B CA 1
ATOM 6238 C C . SER B 1 403 ? 14.375 37.375 18.75 1 61.09 403 SER B C 1
ATOM 6240 O O . SER B 1 403 ? 14.234 36.312 18.125 1 61.09 403 SER B O 1
ATOM 6242 N N . THR B 1 404 ? 13.297 38.062 19.078 1 62.38 404 THR B N 1
ATOM 6243 C CA . THR B 1 404 ? 12.109 38.156 18.234 1 62.38 404 THR B CA 1
ATOM 6244 C C . THR B 1 404 ? 12.438 38.906 16.938 1 62.38 404 THR B C 1
ATOM 6246 O O . THR B 1 404 ? 11.93 40 16.688 1 62.38 404 THR B O 1
ATOM 6249 N N . ASN B 1 405 ? 13.562 38.469 16.359 1 67.38 405 ASN B N 1
ATOM 6250 C CA . ASN B 1 405 ? 14.141 39.125 15.195 1 67.38 405 ASN B CA 1
ATOM 6251 C C . ASN B 1 405 ? 13.336 38.844 13.93 1 67.38 405 ASN B C 1
ATOM 6253 O O . ASN B 1 405 ? 12.625 37.844 13.852 1 67.38 405 ASN B O 1
ATOM 6257 N N . SER B 1 406 ? 13.242 39.844 13.117 1 77.81 406 SER B N 1
ATOM 6258 C CA . SER B 1 406 ? 12.602 39.844 11.805 1 77.81 406 SER B CA 1
ATOM 6259 C C . SER B 1 406 ? 13.031 38.656 10.977 1 77.81 406 SER B C 1
ATOM 6261 O O . SER B 1 406 ? 12.359 38.281 10.008 1 77.81 406 SER B O 1
ATOM 6263 N N . LEU B 1 407 ? 13.945 37.906 11.531 1 83.69 407 LEU B N 1
ATOM 6264 C CA . LEU B 1 407 ? 14.461 36.781 10.781 1 83.69 407 LEU B CA 1
ATOM 6265 C C . LEU B 1 407 ? 13.672 35.5 11.086 1 83.69 407 LEU B C 1
ATOM 6267 O O . LEU B 1 407 ? 13.75 34.5 10.359 1 83.69 407 LEU B O 1
ATOM 6271 N N . CYS B 1 408 ? 12.844 35.594 12.117 1 92.81 408 CYS B N 1
ATOM 6272 C CA . CYS B 1 408 ? 12.141 34.375 12.555 1 92.81 408 CYS B CA 1
ATOM 6273 C C . CYS B 1 408 ? 10.656 34.469 12.203 1 92.81 408 CYS B C 1
ATOM 6275 O O . CYS B 1 408 ? 9.82 33.875 12.898 1 92.81 408 CYS B O 1
ATOM 6277 N N . VAL B 1 409 ? 10.383 35.281 11.18 1 90.31 409 VAL B N 1
ATOM 6278 C CA . VAL B 1 409 ? 8.992 35.469 10.789 1 90.31 409 VAL B CA 1
ATOM 6279 C C . VAL B 1 409 ? 8.727 34.781 9.445 1 90.31 409 VAL B C 1
ATOM 6281 O O . VAL B 1 409 ? 9.648 34.625 8.641 1 90.31 409 VAL B O 1
ATOM 6284 N N . TYR B 1 410 ? 7.539 34.281 9.289 1 92.81 410 TYR B N 1
ATOM 6285 C CA . TYR B 1 410 ? 7.074 33.719 8.031 1 92.81 410 TYR B CA 1
ATOM 6286 C C . TYR B 1 410 ? 5.695 34.25 7.66 1 92.81 410 TYR B C 1
ATOM 6288 O O . TYR B 1 410 ? 5.027 34.875 8.484 1 92.81 410 TYR B O 1
ATOM 6296 N N . THR B 1 411 ? 5.363 34.156 6.367 1 90.69 411 THR B N 1
ATOM 6297 C CA . THR B 1 411 ? 4.027 34.5 5.887 1 90.69 411 THR B CA 1
ATOM 6298 C C . THR B 1 411 ? 3.479 33.375 5 1 90.69 411 THR B C 1
ATOM 6300 O O . THR B 1 411 ? 4.227 32.75 4.246 1 90.69 411 THR B O 1
ATOM 6303 N N . ILE B 1 412 ? 2.221 33.094 5.168 1 93.19 412 ILE B N 1
ATOM 6304 C CA . ILE B 1 412 ? 1.506 32.188 4.289 1 93.19 412 ILE B CA 1
ATOM 6305 C C . ILE B 1 412 ? 0.563 32.969 3.381 1 93.19 412 ILE B C 1
ATOM 6307 O O . ILE B 1 412 ? -0.363 33.625 3.859 1 93.19 412 ILE B O 1
ATOM 6311 N N . ASP B 1 413 ? 0.786 32.906 2.123 1 87.31 413 ASP B N 1
ATOM 6312 C CA . ASP B 1 413 ? -0.09 33.562 1.156 1 87.31 413 ASP B CA 1
ATOM 6313 C C . ASP B 1 413 ? -1.279 32.688 0.8 1 87.31 413 ASP B C 1
ATOM 6315 O O . ASP B 1 413 ? -1.177 31.828 -0.075 1 87.31 413 ASP B O 1
ATOM 6319 N N . TYR B 1 414 ? -2.316 32.875 1.538 1 87.44 414 TYR B N 1
ATOM 6320 C CA . TYR B 1 414 ? -3.564 32.156 1.27 1 87.44 414 TYR B CA 1
ATOM 6321 C C . TYR B 1 414 ? -4.707 33.156 1.033 1 87.44 414 TYR B C 1
ATOM 6323 O O . TYR B 1 414 ? -5.008 33.969 1.895 1 87.44 414 TYR B O 1
ATOM 6331 N N . SER B 1 415 ? -4.973 33.531 -0.332 1 71.69 415 SER B N 1
ATOM 6332 C CA . SER B 1 415 ? -6.086 34.406 -0.675 1 71.69 415 SER B CA 1
ATOM 6333 C C . SER B 1 415 ? -7.234 33.625 -1.305 1 71.69 415 SER B C 1
ATOM 6335 O O . SER B 1 415 ? -7.008 32.594 -1.933 1 71.69 415 SER B O 1
#

Nearest PDB structures (foldseek):
  3eei-assembly1_B  TM=7.495E-01  e=1.740E-13  Neisseria meningitidis serogroup B
  4gmh-assembly1_A-2  TM=7.454E-01  e=5.812E-13  Staphylococcus aureus subsp. aureus Mu50
  4ldn-assembly1_A  TM=7.129E-01  e=8.476E-09  Aliivibrio fischeri ES114
  4m7w-assembly1_A  TM=7.307E-01  e=1.067E-07  Leptotrichia buccalis C-1013-b
  4tym-assembly1_A  TM=6.808E-01  e=4.318E-08  Streptococcus agalactiae LMG 15084

InterPro domains:
  IPR035994 Nucleoside phosphorylase superfamily [G3DSA:3.40.50.1580] (54-390)
  IPR035994 Nucleoside phosphorylase superfamily [SSF53167] (41-127)

pLDDT: mean 88.61, std 17.77, range [22.66, 98.94]

Foldseek 3Di:
DCPPPPDPPPPPPPPPPPPPVPPPPPVCQQDPVLPDPAAEEEEEEAACCPPQNDGLCNQVVVQFDPWDWDDAPSALFRTWIWGDHLRGTYIYTHQHAFAQSLLRRLLRVCVNNFPSHAAYEYEAAWAKAQFQLHQAAQVDLQATDLDQGGAAQQAKEKALKEFELPFFDADPCQQCVQPPFLSDAGDTDHGQVPCVVPNHGIGAPVFLADPVVSVLLVVLCPDPQLQVQADFDDPVRLVLVVVQVVLSCVRHVDDHDSDRSDGHHYHYLLAEHEHADPPLAATNNSQLSQLQVSQVNNCVRPVDRDHSNRHMYTYGGHSVSSRVSQRVSQPDPPRPDRYHYMYMYGHLYHRYARWHADPVSGIHHDPPTDDDPNNSSRLSNSQSSVSSVLSSQLVVSCVVVVDPDPSSDGHGDDD/DDDPCPPDPPPPPPPPPPPPVPPPPPVCQQDPVLPDPAAEEEEEEAACCPPQVDGLCNQVVVQFDPWDWDDAPSALFRTWIWGDHLRGTYIYTHQHAFAQSLLRRLLRVCVNNFPSHAAYEYEAAWAKAQFQLHQAAQVDLQATDLDQGGAAQQAKEKALKEFELPFFDADPCQQCVQPPFLSDAGDTDPGQVPCVVPNHGIGAPVFLADPVVSVLLVVLCPDPQLQVQADFDDPVRLVLVVVQVVLSCVRRVDDHDSDRSGGHHYHYLLAEHEHADPPLAATNNSQLSQLQVSQVNNCVRPVDRDHSNRHMYTYGGHSVSSRVSQRVSQPDPPRDDRYHYMYMYGHLYHRYARWHADPVSGIHHDPPTDDDPNNSSRLSNSQSSVSSVLSSQLVVSCVVVVDPDPSSDGHGDDD

Solvent-accessible surface area (backbone atoms only — not comparable to full-atom values): 42526 Å² total; per-residue (Å²): 136,86,78,72,81,73,80,80,75,78,73,75,74,72,72,72,72,70,69,70,69,71,76,62,65,52,61,66,67,52,51,76,88,64,62,61,91,57,53,25,42,34,42,36,25,32,50,84,14,82,68,63,69,58,35,55,51,50,65,58,61,73,55,37,43,77,67,43,75,50,62,71,32,72,49,66,28,64,38,38,36,37,30,22,42,48,83,38,48,29,34,44,33,33,24,36,43,29,22,50,40,22,14,48,19,46,38,45,49,43,68,48,40,43,72,28,40,51,32,40,42,38,41,42,57,24,32,19,41,57,15,44,22,31,59,60,41,52,97,42,59,85,50,44,39,86,61,85,52,64,55,53,77,24,18,28,37,37,19,35,34,25,26,40,68,40,30,28,36,34,41,50,64,48,54,20,68,45,62,80,32,41,55,29,74,54,48,71,45,68,46,43,85,42,36,70,77,39,16,88,29,69,40,31,56,90,44,50,23,22,67,68,60,36,48,49,37,55,58,25,42,68,32,70,68,30,56,70,59,43,64,63,72,50,69,68,58,50,51,50,50,50,52,49,49,50,43,36,20,71,46,47,74,45,86,78,87,78,62,69,81,54,60,58,54,74,43,48,49,88,35,30,28,42,36,18,39,54,44,44,65,24,24,55,30,56,48,48,51,40,14,43,51,30,21,52,45,44,19,69,54,64,75,52,82,60,45,39,64,63,22,29,25,32,36,34,40,34,59,48,20,36,51,53,26,48,43,48,51,50,58,23,71,82,48,85,51,70,48,39,31,32,35,35,36,2,19,21,46,56,36,48,71,45,46,36,66,46,94,86,57,43,30,36,64,47,82,80,67,77,80,82,55,57,52,63,26,39,54,45,2,36,51,36,34,46,42,35,54,49,22,31,45,25,52,50,27,30,66,72,62,73,35,98,44,85,63,37,65,86,82,73,92,79,131,134,86,77,76,79,72,80,77,78,78,73,74,74,73,72,71,73,70,70,70,69,70,77,65,64,53,61,65,68,51,50,76,86,65,62,62,91,59,53,26,43,33,42,35,24,31,49,82,14,79,68,62,69,57,34,55,51,51,66,59,60,72,56,37,44,78,68,43,74,52,62,71,31,72,49,64,28,64,38,40,35,37,30,21,42,48,82,38,48,28,33,44,32,32,22,36,44,29,24,51,39,22,15,48,20,47,40,45,51,44,68,48,40,43,73,28,39,51,32,37,41,38,41,42,56,24,32,19,40,56,14,45,22,31,58,58,41,53,95,44,59,86,51,44,40,85,64,84,52,65,56,53,77,24,20,28,35,38,16,35,34,25,28,38,68,40,29,28,34,33,41,48,64,49,53,20,66,45,62,80,32,41,54,29,73,54,48,70,47,66,47,45,84,44,36,70,78,41,17,88,28,67,41,31,55,90,45,46,23,22,68,68,61,36,49,49,37,55,58,26,42,70,33,70,67,30,56,72,59,44,63,64,70,49,70,68,58,50,52,49,49,52,53,48,48,48,43,36,20,71,46,47,74,46,87,77,87,77,63,72,80,53,62,59,55,75,43,47,50,87,35,32,27,41,36,18,40,54,43,43,65,22,26,56,30,56,48,49,50,41,13,44,52,31,21,51,46,45,19,67,54,64,75,52,82,60,45,38,62,62,21,29,25,32,36,34,39,34,58,48,20,35,51,52,26,47,42,49,51,49,58,24,68,84,48,86,51,69,47,39,31,31,38,34,36,2,20,21,45,56,37,47,72,45,44,37,67,44,96,86,58,42,30,36,65,46,82,77,67,78,81,82,54,59,54,61,26,39,54,46,2,36,50,35,35,45,41,34,53,50,24,31,44,24,51,50,26,30,64,72,62,75,36,98,45,86,61,37,62,85,82,72,91,78,130

Radius of gyration: 30.77 Å; Cα contacts (8 Å, |Δi|>4): 1925; chains: 2; bounding box: 137×77×54 Å